Protein AF-A0AA38LKP9-F1 (afdb_monomer_lite)

InterPro domains:
  IPR000477 Reverse transcriptase domain [PF00078] (25-184)
  IPR000477 Reverse transcriptase domain [PS50878] (6-185)
  IPR013863 Vacuolar import/degradation Vid27, C-terminal [PF08553] (647-916)
  IPR015943 WD40/YVTN repeat-like-containing domain superfamily [G3DSA:2.130.10.10] (672-929)
  IPR040458 Vacuolar import/degradation Vid27 [PTHR31913] (367-968)
  IPR041577 Reverse transcriptase/retrotransposon-derived protein, RNase H-like domain [PF17919] (247-340)
  IPR043128 Reverse transcriptase/Diguanylate cyclase domain [G3DSA:3.30.70.270] (50-185)
  IPR043128 Reverse transcriptase/Diguanylate cyclase domain [G3DSA:3.30.70.270] (195-278)
  IPR043502 DNA/RNA polymerase superfamily [SSF56672] (2-341)
  IPR055559 CYPRO4-like, N-terminal DUF7135 [PF23581] (378-542)

pLDDT: mean 76.27, std 19.39, range [21.89, 96.0]

Foldseek 3Di:
DVVVCCVVVQKDADPFPAAFEWDWDQDPVRDIDIDTACVLVQLLDDADPADQDDPLVVQLLQALWQWKKKFFFDQQQSVAFDDPVCQSNQWYDDPVHIMTGRTGDPDHRCSQVVQVVVVCVLCVVPDSPQWDDRRRIIMGTDNDPVVQVVRVVVVVVSCVVSVTHTDPVPIDGTDQWDDDPQWIQHNQAIHGDVVLLVCLQPQDDDPDLVSLCVSCVSLVVVQFQAWQLQVLCVVSVQCNDDPNPDDDVSNVVSSNVSSVRSVVGDHAHRDDLVAAWEKEKDDPQFKIKIFIDGPPHTNTIDIDGQDDPRNVDDPVSRRVVNVVVSCVVVVVRPPPDHHHYDDDDDDDDDDDDDDDDDDDDDDDDDDDDDDDDDDDDDDDDDDDDDDDDDDDDDDPDDDPPPPPPPLFWWWKWFWDDQPDPPIDTDTPDRTKGKDKDFDPPDPPPDDDDPCPVVVVVCVVPPDDRAIWMDIGPPDIGTQECQQLWDDDLVQLKIWGDDVGIMMIHDPDSVSSVVVVVVSVQSHCCRQVVDGSDPVVVCVQFPQQRVCQVAVVPADLVLLVCLCVPDDDDDDPPDDDDDLKDFQDKDFDDAFWQDWAFDPPFWTWTFHQFFIWIFTDALQGTDDGDDGQGDDPPPQDDDDDDDDGRQTFNDWDAAQQRQKIKTFGGDDPPDLWGQWIFIQGPVVSDGQAIEGEDEPPHTDTFNDWAAQEPCRNRHNPDAKIWTHDQFKIAIWGCPPVLDDRDDDDHGYTYRDAMDGHPPDSGWAEKEHALQRKIWTFHQQQKIFTAANVHPHHGQEIGGGPSFGFNYKEAWNVRQWIWTFGFFKIKIAGQWDQDPSSDTDGSNVHYRGNRGRHIEIEGARNSVSVVLPPPWGKDQWYFAAEDPPPDTTFWTWIFTFFKIKIDGPSLSSNCPHPQHPDDGRHRYDHDIDMDGGPGTWSYKHFHYQVSHDPQASGGWIWTDGRGMIITIDRGPDD

Sequence (972 aa):
MVQEMLKAGIIRHSQSEYSSPVVMVRKKDETWRMCPNYRELNKCTIKDKFPIPVIDDLLDELHGAIYFTKLDLRSGYHQIRIKEEDVHKMTFRTHEGHYEFLVMPFGLKNASSTFQSLMNTVFRPFLRKIVLVFFDDILIYSKTWEEHLQHVNKVLEVLEKHTLYAKPSKCSFGVQEVEYLGHIVSHEGVKVDPLKIKAMVEWPRPKTLKNLRGFLRLTRSYRRFVWGYGRITTPLTALLKKYAFHWTNVATKPFEQLKEAMCNTPVLATPNFSTTFIVECDTLGSGLGAVLMPEGRPIAFESCQFKGKYLLKPIYDKEMMAILHAVKQWRRYLMGRHFKYPIQSSDMGAGHSRVDELESSSSEGEEETSSSVGSESSNHRSNSATSELGAKLNSLSLDNAQASNNAQLVKLYKHIGGNAPNAKWVVAEKMAGFRFFREGDNDEDGSDEEEEDNWRMEKMRGGFRSWVLKVGSTVKGRIDDRLQMRFCDEQLRADFVNQGVWAVKFFSPEVYRGFVARFQNCLFENTYLLEATEENKVKVFGKDFMGWANPEAADDSVWEDAEESLGEEEEEKKKRGRDLTEEFVEDITGGIQSLTIGGLDHSFLVNESGIEALKNSPQGLHGKGMAVKFRKGEFGGGGVGGSYFATPKKGMLMKAESNMILMSPAKQSMPHAAGVHQLDIETGKIVTEWKFEKDGTPITMRDVTNDNKGAQLDPSESTFLGLDDNRLCRWDMRDRVGAVQQINSPVLGWAEGHQFSRGTNFQCFATSGDGSIVVGSSDGKIRLYGKTSMRQAKTAFPGLGSPITHVDVTYDGKWILGTTDTYLILISTVFTDKDGKTKTGFSGRMGNRIAAPRLLKLTPVHAHLAGKKNKLHGGQFSWVTEGGRQERHLVASIGNFSIIWNFKQVKNSNHECYRTQEGLRSCYCYKIVPKDESIVDSRFMHDNYAISNSPEAPLVVATPMKVSSFSIGPGQ

Secondary structure (DSSP, 8-state):
-HHHHHHTTSEEE---S--EEEEEEE-TTS-EEEEE-TTTHHHHS------PPPHHHHHHTTTT--EEEEEEBTTGGGGSBPPHHHHGGGEEE-SS-EEEESB--TT-TTHHHHHHHHHHHHTTTTBTTTEEEETTEEEEEESSHHHHHHHHHHHHHHHHHTT--B-GGG-EEEESEEEETTEEEETTEEEE-HHHHHHHHS-----SHHHHHHHHHHHHHTGGGSTTHHHHTHHHHHTTSTT-----HHHHHHHHHHHHHHHSPPPBPP--TTSPEEEEEE--TTEEEEEEEETT--SEEEEEE--GGGGSS-HHHHHHHHHHHHHHHTHHHHTTS-EE----------------------------------------------------SS--SS-TTSSSTTTT-EEEEEEESTTSTT-EEEEEEEEE-EEEEETTS---S------TTHHHHHTTS---PPEEEEETTTEEEE-SGGG--EEEGGGTEEEEESSSEEEEEES-HHHHHHHHHHHHHHHHHHHHSS---HHHHHHHH-GGGHHHH-GGGS-THHHHGGGGG-----------S--EEEEEEEE-SS-EEEEE--SSSEEEEEETTEEEEEEEETTEEEEEEEEEPPPTTTT-SS----------S-EEEETTTTEEEEEPPPPTT-SSBSEEEEEETTT-SEEEEEEEEETTEE--BSEEEESSTTGGG-SS--EEEEEETTEEEEEETTSTT--S-SSSPPEEP--S-EEPPTT--EEEEEE-TT--EEEEETTS-EEEE-TT-SSS-SEEEPP-SS---EEEE-TTSSEEEEE-SS-EEEEE-EEE-TTS-EEETTTS---S--PPPEEE---HHHHHHH-TT---EEEEEPP--TTTPPP-EEEEEETTEEEEEEHHHHH-TTSGGGTT--SS-EE---EEEE-SSPPSEEEEPPGGG--SSSSSPPEEEE-SSEEEEEEEPPP-

Structure (mmCIF, N/CA/C/O backbone):
data_AF-A0AA38LKP9-F1
#
_entry.id   AF-A0AA38LKP9-F1
#
loop_
_atom_site.group_PDB
_atom_site.id
_atom_site.type_symbol
_atom_site.label_atom_id
_atom_site.label_alt_id
_atom_site.label_comp_id
_atom_site.label_asym_id
_atom_site.label_entity_id
_atom_site.label_seq_id
_atom_site.pdbx_PDB_ins_code
_atom_site.Cartn_x
_atom_site.Cartn_y
_atom_site.Cartn_z
_atom_site.occupancy
_atom_site.B_iso_or_equiv
_atom_site.auth_seq_id
_atom_site.auth_comp_id
_atom_site.auth_asym_id
_atom_site.auth_atom_id
_atom_site.pdbx_PDB_model_num
ATOM 1 N N . MET A 1 1 ? -37.281 23.558 0.341 1.00 82.19 1 MET A N 1
ATOM 2 C CA . MET A 1 1 ? -36.160 22.807 -0.271 1.00 82.19 1 MET A CA 1
ATOM 3 C C . MET A 1 1 ? -36.575 21.456 -0.842 1.00 82.19 1 MET A C 1
ATOM 5 O O . MET A 1 1 ? -36.581 21.349 -2.058 1.00 82.19 1 MET A O 1
ATOM 9 N N . VAL A 1 2 ? -36.966 20.446 -0.047 1.00 87.62 2 VAL A N 1
ATOM 10 C CA . VAL A 1 2 ? -37.391 19.125 -0.588 1.00 87.62 2 VAL A CA 1
ATOM 11 C C . VAL A 1 2 ? -38.527 19.279 -1.609 1.00 87.62 2 VAL A C 1
ATOM 13 O O . VAL A 1 2 ? -38.378 18.892 -2.764 1.00 87.62 2 VAL A O 1
ATOM 16 N N . GLN A 1 3 ? -39.600 19.980 -1.231 1.00 89.25 3 GLN A N 1
ATOM 17 C CA . GLN A 1 3 ? -40.720 20.308 -2.125 1.00 89.25 3 GLN A CA 1
ATOM 18 C C . GLN A 1 3 ? -40.319 21.103 -3.383 1.00 89.25 3 GLN A C 1
ATOM 20 O O . GLN A 1 3 ? -40.991 21.008 -4.404 1.00 89.25 3 GLN A O 1
ATOM 25 N N . GLU A 1 4 ? -39.236 21.883 -3.336 1.00 89.38 4 GLU A N 1
ATOM 26 C CA . GLU A 1 4 ? -38.745 22.655 -4.489 1.00 89.38 4 GLU A CA 1
ATOM 27 C C . GLU A 1 4 ? -37.975 21.745 -5.454 1.00 89.38 4 GLU A C 1
ATOM 29 O O . GLU A 1 4 ? -38.164 21.834 -6.662 1.00 89.38 4 GLU A O 1
ATOM 34 N N . MET A 1 5 ? -37.163 20.820 -4.929 1.00 89.88 5 MET A N 1
ATOM 35 C CA . MET A 1 5 ? -36.456 19.812 -5.726 1.00 89.88 5 MET A CA 1
ATOM 36 C C . MET A 1 5 ? -37.416 18.793 -6.358 1.00 89.88 5 MET A C 1
ATOM 38 O O . MET A 1 5 ? -37.182 18.388 -7.495 1.00 89.88 5 MET A O 1
ATOM 42 N N . LEU A 1 6 ? -38.504 18.427 -5.664 1.00 91.50 6 LEU A N 1
ATOM 43 C CA . LEU A 1 6 ? -39.600 17.617 -6.215 1.00 91.50 6 LEU A CA 1
ATOM 44 C C . LEU A 1 6 ? -40.301 18.349 -7.370 1.00 91.50 6 LEU A C 1
ATOM 46 O O . LEU A 1 6 ? -40.377 17.822 -8.476 1.00 91.50 6 LEU A O 1
ATOM 50 N N . LYS A 1 7 ? -40.750 19.596 -7.148 1.00 92.81 7 LYS A N 1
ATOM 51 C CA . LYS A 1 7 ? -41.394 20.428 -8.187 1.00 92.81 7 LYS A CA 1
ATOM 52 C C . LYS A 1 7 ? -40.486 20.697 -9.393 1.00 92.81 7 LYS A C 1
ATOM 54 O O . LYS A 1 7 ? -40.988 20.871 -10.496 1.00 92.81 7 LYS A O 1
ATOM 59 N N . ALA A 1 8 ? -39.168 20.723 -9.191 1.00 88.44 8 ALA A N 1
ATOM 60 C CA . ALA A 1 8 ? -38.172 20.901 -10.246 1.00 88.44 8 ALA A CA 1
ATOM 61 C C . ALA A 1 8 ? -37.717 19.589 -10.925 1.00 88.44 8 ALA A C 1
ATOM 63 O O . ALA A 1 8 ? -36.838 19.643 -11.781 1.00 88.44 8 ALA A O 1
ATOM 64 N N . GLY A 1 9 ? -38.243 18.419 -10.536 1.00 90.19 9 GLY A N 1
ATOM 65 C CA . GLY A 1 9 ? -37.841 17.124 -11.107 1.00 90.19 9 GLY A CA 1
ATOM 66 C C . GLY A 1 9 ? -36.388 16.712 -10.818 1.00 90.19 9 GLY A C 1
ATOM 67 O O . GLY A 1 9 ? -35.839 15.861 -11.510 1.00 90.19 9 GLY A O 1
ATOM 68 N N . ILE A 1 10 ? -35.749 17.313 -9.809 1.00 91.88 10 ILE A N 1
ATOM 69 C CA . ILE A 1 10 ? -34.365 17.011 -9.391 1.00 91.88 10 ILE A CA 1
ATOM 70 C C . ILE A 1 10 ? -34.327 15.712 -8.572 1.00 91.88 10 ILE A C 1
ATOM 72 O O . ILE A 1 10 ? -33.364 14.944 -8.650 1.00 91.88 10 ILE A O 1
ATOM 76 N N . ILE A 1 11 ? -35.383 15.474 -7.788 1.00 93.75 11 ILE A N 1
ATOM 77 C CA . ILE A 1 11 ? -35.577 14.281 -6.959 1.00 93.75 11 ILE A CA 1
ATOM 78 C C . ILE A 1 11 ? -36.986 13.716 -7.163 1.00 93.75 11 ILE A C 1
ATOM 80 O O . ILE A 1 11 ? -37.907 14.466 -7.492 1.00 93.75 11 ILE A O 1
ATOM 84 N N . ARG A 1 12 ? -37.174 12.423 -6.886 1.00 94.44 12 ARG A N 1
ATOM 85 C CA . ARG A 1 12 ? -38.496 11.792 -6.703 1.00 94.44 12 ARG A CA 1
ATOM 86 C C . ARG A 1 12 ? -38.581 11.087 -5.345 1.00 94.44 12 ARG A C 1
ATOM 88 O O . ARG A 1 12 ? -37.559 10.893 -4.688 1.00 94.44 12 ARG A O 1
ATOM 95 N N . HIS A 1 13 ? -39.788 10.733 -4.902 1.00 94.06 13 HIS A N 1
ATOM 96 C CA . HIS A 1 13 ? -39.959 9.833 -3.753 1.00 94.06 13 HIS A CA 1
ATOM 97 C C . HIS A 1 13 ? -39.338 8.464 -4.066 1.00 94.06 13 HIS A C 1
ATOM 99 O O . HIS A 1 13 ? -39.421 8.008 -5.205 1.00 94.06 13 HIS A O 1
ATOM 105 N N . SER A 1 14 ? -38.740 7.816 -3.065 1.00 91.69 14 SER A N 1
ATOM 106 C CA . SER A 1 14 ? -38.074 6.519 -3.224 1.00 91.69 14 SER A CA 1
ATOM 107 C C . SER A 1 14 ? -38.613 5.464 -2.258 1.00 91.69 14 SER A C 1
ATOM 109 O O . SER A 1 14 ? -39.037 5.777 -1.145 1.00 91.69 14 SER A O 1
ATOM 111 N N . GLN A 1 15 ? -38.543 4.204 -2.689 1.00 88.44 15 GLN A N 1
ATOM 112 C CA . GLN A 1 15 ? -38.729 3.002 -1.868 1.00 88.44 15 GLN A CA 1
ATOM 113 C C . GLN A 1 15 ? -37.466 2.112 -1.876 1.00 88.44 15 GLN A C 1
ATOM 115 O O . GLN A 1 15 ? -37.534 0.935 -1.537 1.00 88.44 15 GLN A O 1
ATOM 120 N N . SER A 1 16 ? -36.317 2.661 -2.291 1.00 87.81 16 SER A N 1
ATOM 121 C CA . SER A 1 16 ? -35.043 1.942 -2.394 1.00 87.81 16 SER A CA 1
ATOM 122 C C . SER A 1 16 ? -34.527 1.447 -1.039 1.00 87.81 16 SER A C 1
ATOM 124 O O . SER A 1 16 ? -34.677 2.111 -0.014 1.00 87.81 16 SER A O 1
ATOM 126 N N . GLU A 1 17 ? -33.829 0.309 -1.056 1.00 87.81 17 GLU A N 1
ATOM 127 C CA . GLU A 1 17 ? -33.105 -0.240 0.100 1.00 87.81 17 GLU A CA 1
ATOM 128 C C . GLU A 1 17 ? -31.885 0.619 0.499 1.00 87.81 17 GLU A C 1
ATOM 130 O O . GLU A 1 17 ? -31.388 0.537 1.625 1.00 87.81 17 GLU A O 1
ATOM 135 N N . TYR A 1 18 ? -31.398 1.477 -0.405 1.00 88.88 18 TYR A N 1
ATOM 136 C CA . TYR A 1 18 ? -30.315 2.420 -0.126 1.00 88.88 18 TYR A CA 1
ATOM 137 C C . TYR A 1 18 ? -30.827 3.638 0.657 1.00 88.88 18 TYR A C 1
ATOM 139 O O . TYR A 1 18 ? -31.862 4.212 0.341 1.00 88.88 18 TYR A O 1
ATOM 147 N N . SER A 1 19 ? -30.067 4.109 1.652 1.00 90.06 19 SER A N 1
ATOM 148 C CA . SER A 1 19 ? -30.415 5.320 2.415 1.00 90.06 19 SER A CA 1
ATOM 149 C C . SER A 1 19 ? -29.162 6.074 2.881 1.00 90.06 19 SER A C 1
ATOM 151 O O . SER A 1 19 ? -28.553 5.728 3.899 1.00 90.06 19 SER A O 1
ATOM 153 N N . SER A 1 20 ? -28.816 7.169 2.201 1.00 93.31 20 SER A N 1
ATOM 154 C CA . SER A 1 20 ? -27.787 8.114 2.663 1.00 93.31 20 SER A CA 1
ATOM 155 C C . SER A 1 20 ? -28.378 9.193 3.593 1.00 93.31 20 SER A C 1
ATOM 157 O O . SER A 1 20 ? -29.392 9.805 3.255 1.00 93.31 20 SER A O 1
ATOM 159 N N . PRO A 1 21 ? -27.781 9.494 4.762 1.00 92.56 21 PRO A N 1
ATOM 160 C CA . PRO A 1 21 ? -28.258 10.583 5.615 1.00 92.56 21 PRO A CA 1
ATOM 161 C C . PRO A 1 21 ? -27.855 11.952 5.044 1.00 92.56 21 PRO A C 1
ATOM 163 O O . PRO A 1 21 ? -26.768 12.102 4.484 1.00 92.56 21 PRO A O 1
ATOM 166 N N . VAL A 1 22 ? -28.705 12.967 5.212 1.00 91.31 22 VAL A N 1
ATOM 167 C CA . VAL A 1 22 ? -28.440 14.342 4.752 1.00 91.31 22 VAL A CA 1
ATOM 168 C C . VAL A 1 22 ? -27.843 15.210 5.857 1.00 91.31 22 VAL A C 1
ATOM 170 O O . VAL A 1 22 ? -28.280 15.165 7.003 1.00 91.31 22 VAL A O 1
ATOM 173 N N . VAL A 1 23 ? -26.884 16.060 5.483 1.00 89.62 23 VAL A N 1
ATOM 174 C CA . VAL A 1 23 ? -26.397 17.182 6.293 1.00 89.62 23 VAL A CA 1
ATOM 175 C C . VAL A 1 23 ? -26.825 18.498 5.639 1.00 89.62 23 VAL A C 1
ATOM 177 O O . VAL A 1 23 ? -26.699 18.669 4.426 1.00 89.62 23 VAL A O 1
ATOM 180 N N . MET A 1 24 ? -27.311 19.442 6.444 1.00 87.06 24 MET A N 1
ATOM 181 C CA . MET A 1 24 ? -27.653 20.796 6.003 1.00 87.06 24 MET A CA 1
ATOM 182 C C . MET A 1 24 ? -26.474 21.743 6.234 1.00 87.06 24 MET A C 1
ATOM 184 O O . MET A 1 24 ? -25.939 21.809 7.338 1.00 87.06 24 MET A O 1
ATOM 188 N N . VAL A 1 25 ? -26.069 22.487 5.202 1.00 85.88 25 VAL A N 1
ATOM 189 C CA . VAL A 1 25 ? -24.924 23.413 5.262 1.00 85.88 25 VAL A CA 1
ATOM 190 C C . VAL A 1 25 ? -25.370 24.820 4.867 1.00 85.88 25 VAL A C 1
ATOM 192 O O . VAL A 1 25 ? -25.895 25.011 3.771 1.00 85.88 25 VAL A O 1
ATOM 195 N N . ARG A 1 26 ? -25.152 25.812 5.738 1.00 84.81 26 ARG A N 1
ATOM 196 C CA . ARG A 1 26 ? -25.395 27.232 5.430 1.00 84.81 26 ARG A CA 1
ATOM 197 C C . ARG A 1 26 ? -24.256 27.771 4.556 1.00 84.81 26 ARG A C 1
ATOM 199 O O . ARG A 1 26 ? -23.083 27.527 4.843 1.00 84.81 26 ARG A O 1
ATOM 206 N N . LYS A 1 27 ? -24.594 28.463 3.471 1.00 78.88 27 LYS A N 1
ATOM 207 C CA . LYS A 1 27 ? -23.652 29.099 2.536 1.00 78.88 27 LYS A CA 1
ATOM 208 C C . LYS A 1 27 ? -23.300 30.531 2.980 1.00 78.88 27 LYS A C 1
ATOM 210 O O . LYS A 1 27 ? -23.889 31.068 3.912 1.00 78.88 27 LYS A O 1
ATOM 215 N N . LYS A 1 28 ? -22.341 31.157 2.278 1.00 72.69 28 LYS A N 1
ATOM 216 C CA . LYS A 1 28 ? -21.984 32.584 2.439 1.00 72.69 28 LYS A CA 1
ATOM 217 C C . LYS A 1 28 ? -23.111 33.544 2.036 1.00 72.69 28 LYS A C 1
ATOM 219 O O . LYS A 1 28 ? -23.188 34.629 2.587 1.00 72.69 28 LYS A O 1
ATOM 224 N N . ASP A 1 29 ? -23.973 33.137 1.104 1.00 76.38 29 ASP A N 1
ATOM 225 C CA . ASP A 1 29 ? -25.193 33.857 0.695 1.00 76.38 29 ASP A CA 1
ATOM 226 C C . ASP A 1 29 ? -26.352 33.655 1.702 1.00 76.38 29 ASP A C 1
ATOM 228 O O . ASP A 1 29 ? -27.517 33.791 1.349 1.00 76.38 29 ASP A O 1
ATOM 232 N N . GLU A 1 30 ? -26.023 33.235 2.929 1.00 77.38 30 GLU A N 1
ATOM 233 C CA . GLU A 1 30 ? -26.884 32.736 4.012 1.00 77.38 30 GLU A CA 1
ATOM 234 C C . GLU A 1 30 ? -27.841 31.578 3.687 1.00 77.38 30 GLU A C 1
ATOM 236 O O . GLU A 1 30 ? -28.368 30.955 4.613 1.00 77.38 30 GLU A O 1
ATOM 241 N N . THR A 1 31 ? -28.045 31.235 2.415 1.00 83.75 31 THR A N 1
ATOM 242 C CA . THR A 1 31 ? -28.979 30.183 2.011 1.00 83.75 31 THR A CA 1
ATOM 243 C C . THR A 1 31 ? -28.478 28.789 2.393 1.00 83.75 31 THR A C 1
ATOM 245 O O . THR A 1 31 ? -27.282 28.529 2.565 1.00 83.75 31 THR A O 1
ATOM 248 N N . TRP A 1 32 ? -29.404 27.844 2.493 1.00 83.19 32 TRP A N 1
ATOM 249 C CA . TRP A 1 32 ? -29.089 26.459 2.818 1.00 83.19 32 TRP A CA 1
ATOM 250 C C . TRP A 1 32 ? -28.718 25.634 1.577 1.00 83.19 32 TRP A C 1
ATOM 252 O O . TRP A 1 32 ? -29.233 25.845 0.479 1.00 83.19 32 TRP A O 1
ATOM 262 N N . ARG A 1 33 ? -27.827 24.657 1.760 1.00 85.81 33 ARG A N 1
ATOM 263 C CA . ARG A 1 33 ? -27.501 23.604 0.791 1.00 85.81 33 ARG A CA 1
ATOM 264 C C . ARG A 1 33 ? -27.744 22.234 1.425 1.00 85.81 33 ARG A C 1
ATOM 266 O O . ARG A 1 33 ? -27.303 21.980 2.546 1.00 85.81 33 ARG A O 1
ATOM 273 N N . MET A 1 34 ? -28.396 21.354 0.667 1.00 86.75 34 MET A N 1
ATOM 274 C CA . MET A 1 34 ? -28.482 19.925 0.962 1.00 86.75 34 MET A CA 1
ATOM 275 C C . MET A 1 34 ? -27.158 19.242 0.606 1.00 86.75 34 MET A C 1
ATOM 277 O O . MET A 1 34 ? -26.690 19.380 -0.523 1.00 86.75 34 MET A O 1
ATOM 281 N N . CYS A 1 35 ? -26.574 18.500 1.543 1.00 88.50 35 CYS A N 1
ATOM 282 C CA . CYS A 1 35 ? -25.378 17.690 1.319 1.00 88.50 35 CYS A CA 1
ATOM 283 C C . CYS A 1 35 ? -25.650 16.245 1.779 1.00 88.50 35 CYS A C 1
ATOM 285 O O . CYS A 1 35 ? -25.471 15.944 2.964 1.00 88.50 35 CYS A O 1
ATOM 287 N N . PRO A 1 36 ? -26.100 15.340 0.891 1.00 89.75 36 PRO A N 1
ATOM 288 C CA . PRO A 1 36 ? -26.221 13.923 1.219 1.00 89.75 36 PRO A CA 1
ATOM 289 C C . PRO A 1 36 ? -24.842 13.302 1.488 1.00 89.75 36 PRO A C 1
ATOM 291 O O . PRO A 1 36 ? -23.858 13.582 0.803 1.00 89.75 36 PRO A O 1
ATOM 294 N N . ASN A 1 37 ? -24.747 12.458 2.513 1.00 91.19 37 ASN A N 1
ATOM 295 C CA . ASN A 1 37 ? -23.485 11.889 2.980 1.00 91.19 37 ASN A CA 1
ATOM 296 C C . ASN A 1 37 ? -23.153 10.562 2.273 1.00 91.19 37 ASN A C 1
ATOM 298 O O . ASN A 1 37 ? -23.124 9.504 2.902 1.00 91.19 37 ASN A O 1
ATOM 302 N N . TYR A 1 38 ? -22.851 10.617 0.974 1.00 92.88 38 TYR A N 1
ATOM 303 C CA . TYR A 1 38 ? -22.511 9.448 0.143 1.00 92.88 38 TYR A CA 1
ATOM 304 C C . TYR A 1 38 ? -21.160 8.769 0.474 1.00 92.88 38 TYR A C 1
ATOM 306 O O . TYR A 1 38 ? -20.639 8.007 -0.332 1.00 92.88 38 TYR A O 1
ATOM 314 N N . ARG A 1 39 ? -20.564 8.988 1.658 1.00 90.50 39 ARG A N 1
ATOM 315 C CA . ARG A 1 39 ? -19.261 8.398 2.045 1.00 90.50 39 ARG A CA 1
ATOM 316 C C . ARG A 1 39 ? -19.216 6.875 1.972 1.00 90.50 39 ARG A C 1
ATOM 318 O O . ARG A 1 39 ? -18.149 6.331 1.714 1.00 90.50 39 ARG A O 1
ATOM 325 N N . GLU A 1 40 ? -20.335 6.209 2.235 1.00 89.69 40 GLU A N 1
ATOM 326 C CA . GLU A 1 40 ? -20.420 4.749 2.177 1.00 89.69 40 GLU A CA 1
ATOM 327 C C . GLU A 1 40 ? -20.610 4.278 0.729 1.00 89.69 40 GLU A C 1
ATOM 329 O O . GLU A 1 40 ? -19.803 3.487 0.256 1.00 89.69 40 GLU A O 1
ATOM 334 N N . LEU A 1 41 ? -21.545 4.881 -0.020 1.00 90.94 41 LEU A N 1
ATOM 335 C CA . LEU A 1 41 ? -21.724 4.665 -1.467 1.00 90.94 41 LEU A CA 1
ATOM 336 C C . LEU A 1 41 ? -20.413 4.862 -2.261 1.00 90.94 41 LEU A C 1
ATOM 338 O O . LEU A 1 41 ? -20.091 4.103 -3.173 1.00 90.94 41 LEU A O 1
ATOM 342 N N . ASN A 1 42 ? -19.607 5.850 -1.874 1.00 93.06 42 ASN A N 1
ATOM 343 C CA . ASN A 1 42 ? -18.304 6.139 -2.473 1.00 93.06 42 ASN A CA 1
ATOM 344 C C . ASN A 1 42 ? -17.240 5.051 -2.220 1.00 93.06 42 ASN A C 1
ATOM 346 O O . ASN A 1 42 ? -16.249 5.011 -2.947 1.00 93.06 42 ASN A O 1
ATOM 350 N N . LYS A 1 43 ? -17.399 4.175 -1.218 1.00 90.06 43 LYS A N 1
ATOM 351 C CA . LYS A 1 43 ? -16.489 3.030 -1.019 1.00 90.06 43 LYS A CA 1
ATOM 352 C C . LYS A 1 43 ? -16.777 1.938 -2.044 1.00 90.06 43 LYS A C 1
ATOM 354 O O . LYS A 1 43 ? -15.845 1.468 -2.682 1.00 90.06 43 LYS A O 1
ATOM 359 N N . CYS A 1 44 ? -18.053 1.621 -2.267 1.00 88.50 44 CYS A N 1
ATOM 360 C CA . CYS A 1 44 ? -18.487 0.663 -3.287 1.00 88.50 44 CYS A CA 1
ATOM 361 C C . CYS A 1 44 ? -18.398 1.193 -4.731 1.00 88.50 44 CYS A C 1
ATOM 363 O O . CYS A 1 44 ? -18.360 0.398 -5.665 1.00 88.50 44 CYS A O 1
ATOM 365 N N . THR A 1 45 ? -18.348 2.511 -4.942 1.00 88.31 45 THR A N 1
ATOM 366 C CA . THR A 1 45 ? -18.176 3.101 -6.282 1.00 88.31 45 THR A CA 1
ATOM 367 C C . THR A 1 45 ? -16.742 2.887 -6.785 1.00 88.31 45 THR A C 1
ATOM 369 O O . THR A 1 45 ? -15.804 3.453 -6.217 1.00 88.31 45 THR A O 1
ATOM 372 N N . ILE A 1 46 ? -16.564 2.122 -7.868 1.00 91.69 46 ILE A N 1
ATOM 373 C CA . ILE A 1 46 ? -15.283 1.962 -8.590 1.00 91.69 46 ILE A CA 1
ATOM 374 C C . ILE A 1 46 ? -14.737 3.349 -8.962 1.00 91.69 46 ILE A C 1
ATOM 376 O O . ILE A 1 46 ? -15.495 4.213 -9.401 1.00 91.69 46 ILE A O 1
ATOM 380 N N . LYS A 1 47 ? -13.441 3.601 -8.744 1.00 88.38 47 LYS A N 1
ATOM 381 C CA . LYS A 1 47 ? -12.839 4.929 -8.943 1.00 88.38 47 LYS A CA 1
ATOM 382 C C . LYS A 1 47 ? -12.608 5.211 -10.429 1.00 88.38 47 LYS A C 1
ATOM 384 O O . LYS A 1 47 ? -11.853 4.499 -11.079 1.00 88.38 47 LYS A O 1
ATOM 389 N N . ASP A 1 48 ? -13.190 6.292 -10.934 1.00 86.94 48 ASP A N 1
ATOM 390 C CA . ASP A 1 48 ? -12.890 6.789 -12.278 1.00 86.94 48 ASP A CA 1
ATOM 391 C C . ASP A 1 48 ? -11.521 7.502 -12.288 1.00 86.94 48 ASP A C 1
ATOM 393 O O . ASP A 1 48 ? -11.399 8.638 -11.814 1.00 86.94 48 ASP A O 1
ATOM 397 N N . LYS A 1 49 ? -10.492 6.816 -12.814 1.00 83.19 49 LYS A N 1
ATOM 398 C CA . LYS A 1 49 ? -9.104 7.298 -12.985 1.00 83.19 49 LYS A CA 1
ATOM 399 C C . LYS A 1 49 ? -8.951 8.304 -14.156 1.00 83.19 49 LYS A C 1
ATOM 401 O O . LYS A 1 49 ? -7.878 8.393 -14.750 1.00 83.19 49 LYS A O 1
ATOM 406 N N . PHE A 1 50 ? -9.999 9.055 -14.513 1.00 85.44 50 PHE A N 1
ATOM 407 C CA . PHE A 1 50 ? -9.963 10.058 -15.586 1.00 85.44 50 PHE A CA 1
ATOM 408 C C . PHE A 1 50 ? -8.817 11.083 -15.410 1.00 85.44 50 PHE A C 1
ATOM 410 O O . PHE A 1 50 ? -8.641 11.612 -14.307 1.00 85.44 50 PHE A O 1
ATOM 417 N N . PRO A 1 51 ? -8.066 11.431 -16.476 1.00 83.44 51 PRO A N 1
ATOM 418 C CA . PRO A 1 51 ? -6.986 12.413 -16.402 1.00 83.44 51 PRO A CA 1
ATOM 419 C C . PRO A 1 51 ? -7.535 13.839 -16.226 1.00 83.44 51 PRO A C 1
ATOM 421 O O . PRO A 1 51 ? -7.935 14.508 -17.181 1.00 83.44 51 PRO A O 1
ATOM 424 N N . ILE A 1 52 ? -7.541 14.314 -14.981 1.00 86.94 52 ILE A N 1
ATOM 425 C CA . ILE A 1 52 ? -7.859 15.704 -14.631 1.00 86.94 52 ILE A CA 1
ATOM 426 C C . ILE A 1 52 ? -6.626 16.574 -14.950 1.00 86.94 52 ILE A C 1
ATOM 428 O O . ILE A 1 52 ? -5.535 16.252 -14.474 1.00 86.94 52 ILE A O 1
ATOM 432 N N . PRO A 1 53 ? -6.756 17.662 -15.736 1.00 83.44 53 PRO A N 1
ATOM 433 C CA . PRO A 1 53 ? -5.621 18.508 -16.106 1.00 83.44 53 PRO A CA 1
ATOM 434 C C . PRO A 1 53 ? -5.025 19.237 -14.893 1.00 83.44 53 PRO A C 1
ATOM 436 O O . PRO A 1 53 ? -5.744 19.641 -13.976 1.00 83.44 53 PRO A O 1
ATOM 439 N N . VAL A 1 54 ? -3.707 19.455 -14.901 1.00 84.06 54 VAL A N 1
ATOM 440 C CA . VAL A 1 54 ? -3.044 20.278 -13.881 1.00 84.06 54 VAL A CA 1
ATOM 441 C C . VAL A 1 54 ? -3.397 21.744 -14.134 1.00 84.06 54 VAL A C 1
ATOM 443 O O . VAL A 1 54 ? -3.271 22.232 -15.255 1.00 84.06 54 VAL A O 1
ATOM 446 N N . ILE A 1 55 ? -3.810 22.459 -13.082 1.00 85.38 55 ILE A N 1
ATOM 447 C CA . ILE A 1 55 ? -4.180 23.890 -13.132 1.00 85.38 55 ILE A CA 1
ATOM 448 C C . ILE A 1 55 ? -3.085 24.724 -13.816 1.00 85.38 55 ILE A C 1
ATOM 450 O O . ILE A 1 55 ? -3.373 25.632 -14.586 1.00 85.38 55 ILE A O 1
ATOM 454 N N . ASP A 1 56 ? -1.827 24.386 -13.555 1.00 81.75 56 ASP A N 1
ATOM 455 C CA . ASP A 1 56 ? -0.651 25.053 -14.101 1.00 81.75 56 ASP A CA 1
ATOM 456 C C . ASP A 1 56 ? -0.554 24.923 -15.626 1.00 81.75 56 ASP A C 1
ATOM 458 O O . ASP A 1 56 ? -0.330 25.926 -16.290 1.00 81.75 56 ASP A O 1
ATOM 462 N N . ASP A 1 57 ? -0.781 23.724 -16.177 1.00 83.81 57 ASP A N 1
ATOM 463 C CA . ASP A 1 57 ? -0.726 23.490 -17.628 1.00 83.81 57 ASP A CA 1
ATOM 464 C C . ASP A 1 57 ? -1.855 24.246 -18.352 1.00 83.81 57 ASP A C 1
ATOM 466 O O . ASP A 1 57 ? -1.703 24.636 -19.505 1.00 83.81 57 ASP A O 1
ATOM 470 N N . LEU A 1 58 ? -2.987 24.470 -17.670 1.00 88.06 58 LEU A N 1
ATOM 471 C CA . LEU A 1 58 ? -4.085 25.299 -18.171 1.00 88.06 58 LEU A CA 1
ATOM 472 C C . LEU A 1 58 ? -3.714 26.792 -18.153 1.00 88.06 58 LEU A C 1
ATOM 474 O O . LEU A 1 58 ? -3.983 27.502 -19.115 1.00 88.06 58 LEU A O 1
ATOM 478 N N . LEU A 1 59 ? -3.090 27.282 -17.079 1.00 87.62 59 LEU A N 1
ATOM 479 C CA . LEU A 1 59 ? -2.654 28.682 -16.987 1.00 87.62 59 LEU A CA 1
ATOM 480 C C . LEU A 1 59 ? -1.513 29.003 -17.969 1.00 87.62 59 LEU A C 1
ATOM 482 O O . LEU A 1 59 ? -1.483 30.101 -18.523 1.00 87.62 59 LEU A O 1
ATOM 486 N N . ASP A 1 60 ? -0.619 28.042 -18.218 1.00 84.88 60 ASP A N 1
ATOM 487 C CA . ASP A 1 60 ? 0.475 28.153 -19.189 1.00 84.88 60 ASP A CA 1
ATOM 488 C C . ASP A 1 60 ? -0.044 28.400 -20.631 1.00 84.88 60 ASP A C 1
ATOM 490 O O . ASP A 1 60 ? 0.601 29.102 -21.411 1.00 84.88 60 ASP A O 1
ATOM 494 N N . GLU A 1 61 ? -1.231 27.888 -20.988 1.00 86.00 61 GLU A N 1
ATOM 495 C CA . GLU A 1 61 ? -1.839 28.022 -22.329 1.00 86.00 61 GLU A CA 1
ATOM 496 C C . GLU A 1 61 ? -2.491 29.382 -22.618 1.00 86.00 61 GLU A C 1
ATOM 498 O O . GLU A 1 61 ? -2.857 29.663 -23.760 1.00 86.00 61 GLU A O 1
ATOM 503 N N . LEU A 1 62 ? -2.600 30.259 -21.616 1.00 89.06 62 LEU A N 1
ATOM 504 C CA . LEU A 1 62 ? -3.201 31.592 -21.754 1.00 89.06 62 LEU A CA 1
ATOM 505 C C . LEU A 1 62 ? -2.215 32.638 -22.314 1.00 89.06 62 LEU A C 1
ATOM 507 O O . LEU A 1 62 ? -2.488 33.840 -22.298 1.00 89.06 62 LEU A O 1
ATOM 511 N N . HIS A 1 63 ? -1.062 32.198 -22.828 1.00 86.75 63 HIS A N 1
ATOM 512 C CA . HIS A 1 63 ? -0.034 33.075 -23.377 1.00 86.75 63 HIS A CA 1
ATOM 513 C C . HIS A 1 63 ? -0.518 33.890 -24.591 1.00 86.75 63 HIS A C 1
ATOM 515 O O . HIS A 1 63 ? -0.974 33.355 -25.605 1.00 86.75 63 HIS A O 1
ATOM 521 N N . GLY A 1 64 ? -0.378 35.215 -24.496 1.00 85.06 64 GLY A N 1
ATOM 522 C CA . GLY A 1 64 ? -0.791 36.162 -25.534 1.00 85.06 64 GLY A CA 1
ATOM 523 C C . GLY A 1 64 ? -2.305 36.385 -25.642 1.00 85.06 64 GLY A C 1
ATOM 524 O O . GLY A 1 64 ? -2.740 37.003 -26.611 1.00 85.06 64 GLY A O 1
ATOM 525 N N . ALA A 1 65 ? -3.106 35.889 -24.692 1.00 91.19 65 ALA A N 1
ATOM 526 C CA . ALA A 1 65 ? -4.519 36.238 -24.580 1.00 91.19 65 ALA A CA 1
ATOM 527 C C . ALA A 1 65 ? -4.698 37.618 -23.923 1.00 91.19 65 ALA A C 1
ATOM 529 O O . ALA A 1 65 ? -3.976 37.969 -22.990 1.00 91.19 65 ALA A O 1
ATOM 530 N N . ILE A 1 66 ? -5.677 38.386 -24.406 1.00 93.19 66 ILE A N 1
ATOM 531 C CA . ILE A 1 66 ? -6.002 39.734 -23.906 1.00 93.19 66 ILE A CA 1
ATOM 532 C C . ILE A 1 66 ? -7.441 39.793 -23.387 1.00 93.19 66 ILE A C 1
ATOM 534 O O . ILE A 1 66 ? -7.699 40.468 -22.394 1.00 93.19 66 ILE A O 1
ATOM 538 N N . TYR A 1 67 ? -8.366 39.071 -24.026 1.00 95.25 67 TYR A N 1
ATOM 539 C CA . TYR A 1 67 ? -9.785 39.063 -23.671 1.00 95.25 67 TYR A CA 1
ATOM 540 C C . TYR A 1 67 ? -10.218 37.701 -23.135 1.00 95.25 67 TYR A C 1
ATOM 542 O O . TYR A 1 67 ? -9.927 36.658 -23.731 1.00 95.25 67 TYR A O 1
ATOM 550 N N . PHE A 1 68 ? -10.949 37.731 -22.022 1.00 95.62 68 PHE A N 1
ATOM 551 C CA . PHE A 1 68 ? -11.379 36.565 -21.267 1.00 95.62 68 PHE A CA 1
ATOM 552 C C . PHE A 1 68 ? -12.887 36.604 -20.993 1.00 95.62 68 PHE A C 1
ATOM 554 O O . PHE A 1 68 ? -13.449 37.630 -20.606 1.00 95.62 68 PHE A O 1
ATOM 561 N N . THR A 1 69 ? -13.542 35.451 -21.129 1.00 96.00 69 THR A N 1
ATOM 562 C CA . THR A 1 69 ? -14.929 35.238 -20.701 1.00 96.00 69 THR A CA 1
ATOM 563 C C . THR A 1 69 ? -14.992 33.989 -19.836 1.00 96.00 69 THR A C 1
ATOM 565 O O . THR A 1 69 ? -14.626 32.904 -20.282 1.00 96.00 69 THR A O 1
ATOM 568 N N . LYS A 1 70 ? -15.470 34.130 -18.599 1.00 94.75 70 LYS A N 1
ATOM 569 C CA . LYS A 1 70 ? -15.666 33.034 -17.649 1.00 94.75 70 LYS A CA 1
ATOM 570 C C . LYS A 1 70 ? -17.148 32.697 -17.524 1.00 94.75 70 LYS A C 1
ATOM 572 O O . LYS A 1 70 ? -17.956 33.577 -17.224 1.00 94.75 70 LYS A O 1
ATOM 577 N N . LEU A 1 71 ? -17.487 31.419 -17.679 1.00 93.44 71 LEU A N 1
ATOM 578 C CA . LEU A 1 71 ? -18.835 30.887 -17.490 1.00 93.44 71 LEU A CA 1
ATOM 579 C C . LEU A 1 71 ? -18.841 29.884 -16.326 1.00 93.44 71 LEU A C 1
ATOM 581 O O . LEU A 1 71 ? -18.057 28.939 -16.315 1.00 93.44 71 LEU A O 1
ATOM 585 N N . ASP A 1 72 ? -19.747 30.087 -15.367 1.00 88.94 72 ASP A N 1
ATOM 586 C CA . ASP A 1 72 ? -20.005 29.174 -14.242 1.00 88.94 72 ASP A CA 1
ATOM 587 C C . ASP A 1 72 ? -21.310 28.417 -14.505 1.00 88.94 72 ASP A C 1
ATOM 589 O O . ASP A 1 72 ? -22.364 29.038 -14.698 1.00 88.94 72 ASP A O 1
ATOM 593 N N . LEU A 1 73 ? -21.263 27.084 -14.537 1.00 87.69 73 LEU A N 1
ATOM 594 C CA . LEU A 1 73 ? -22.445 26.278 -14.854 1.00 87.69 73 LEU A CA 1
ATOM 595 C C . LEU A 1 73 ? -23.414 26.184 -13.665 1.00 87.69 73 LEU A C 1
ATOM 597 O O . LEU A 1 73 ? -23.069 25.779 -12.553 1.00 87.69 73 LEU A O 1
ATOM 601 N N . ARG A 1 74 ? -24.686 26.535 -13.905 1.00 81.69 74 ARG A N 1
ATOM 602 C CA . ARG A 1 74 ? -25.751 26.640 -12.896 1.00 81.69 74 ARG A CA 1
ATOM 603 C C . ARG A 1 74 ? -25.954 25.313 -12.165 1.00 81.69 74 ARG A C 1
ATOM 605 O O . ARG A 1 74 ? -26.658 24.429 -12.646 1.00 81.69 74 ARG A O 1
ATOM 612 N N . SER A 1 75 ? -25.371 25.208 -10.973 1.00 71.50 75 SER A N 1
ATOM 613 C CA . SER A 1 75 ? -25.363 23.983 -10.161 1.00 71.50 75 SER A CA 1
ATOM 614 C C . SER A 1 75 ? -24.694 22.774 -10.836 1.00 71.50 75 SER A C 1
ATOM 616 O O . SER A 1 75 ? -24.987 21.651 -10.429 1.00 71.50 75 SER A O 1
ATOM 618 N N . GLY A 1 76 ? -23.792 23.011 -11.804 1.00 74.12 76 GLY A N 1
ATOM 619 C CA . GLY A 1 76 ? -22.911 22.037 -12.466 1.00 74.12 76 GLY A CA 1
ATOM 620 C C . GLY A 1 76 ? -23.474 20.618 -12.545 1.00 74.12 76 GLY A C 1
ATOM 621 O O . GLY A 1 76 ? -24.312 20.319 -13.392 1.00 74.12 76 GLY A O 1
ATOM 622 N N . TYR A 1 77 ? -23.032 19.760 -11.624 1.00 82.31 77 TYR A N 1
ATOM 623 C CA . TYR A 1 77 ? -23.423 18.352 -11.490 1.00 82.31 77 TYR A CA 1
ATOM 624 C C . TYR A 1 77 ? -24.931 18.079 -11.661 1.00 82.31 77 TYR A C 1
ATOM 626 O O . TYR A 1 77 ? -25.296 17.147 -12.369 1.00 82.31 77 TYR A O 1
ATOM 634 N N . HIS A 1 78 ? -25.818 18.935 -11.136 1.00 87.81 78 HIS A N 1
ATOM 635 C CA . HIS A 1 78 ? -27.278 18.773 -11.256 1.00 87.81 78 HIS A CA 1
ATOM 636 C C . HIS A 1 78 ? -27.817 18.888 -12.703 1.00 87.81 78 HIS A C 1
ATOM 638 O O . HIS A 1 78 ? -29.015 18.718 -12.914 1.00 87.81 78 HIS A O 1
ATOM 644 N N . GLN A 1 79 ? -26.977 19.196 -13.696 1.00 88.06 79 GLN A N 1
ATOM 645 C CA . GLN A 1 79 ? -27.339 19.173 -15.119 1.00 88.06 79 GLN A CA 1
ATOM 646 C C . GLN A 1 79 ? -27.094 17.799 -15.766 1.00 88.06 79 GLN A C 1
ATOM 648 O O . GLN A 1 79 ? -27.706 17.479 -16.782 1.00 88.06 79 GLN A O 1
ATOM 653 N N . ILE A 1 80 ? -26.241 16.957 -15.170 1.00 90.81 80 ILE A N 1
ATOM 654 C CA . ILE A 1 80 ? -25.987 15.594 -15.647 1.00 90.81 80 ILE A CA 1
ATOM 655 C C . ILE A 1 80 ? -27.032 14.661 -15.031 1.00 90.81 80 ILE A C 1
ATOM 657 O O . ILE A 1 80 ? -27.138 14.567 -13.808 1.00 90.81 80 ILE A O 1
ATOM 661 N N . ARG A 1 81 ? -27.797 13.941 -15.859 1.00 92.12 81 ARG A N 1
ATOM 662 C CA . ARG A 1 81 ? -28.707 12.887 -15.379 1.00 92.12 81 ARG A CA 1
ATOM 663 C C . ARG A 1 81 ? -27.920 11.688 -14.854 1.00 92.12 81 ARG A C 1
ATOM 665 O O . ARG A 1 81 ? -26.910 11.302 -15.439 1.00 92.12 81 ARG A O 1
ATOM 672 N N . ILE A 1 82 ? -28.404 11.079 -13.777 1.00 94.00 82 ILE A N 1
ATOM 673 C CA . ILE A 1 82 ? -27.935 9.759 -13.344 1.00 94.00 82 ILE A CA 1
ATOM 674 C C . ILE A 1 82 ? -28.536 8.703 -14.286 1.00 94.00 82 ILE A C 1
ATOM 676 O O . ILE A 1 82 ? -29.654 8.863 -14.776 1.00 94.00 82 ILE A O 1
ATOM 680 N N . LYS A 1 83 ? -27.783 7.637 -14.581 1.00 93.75 83 LYS A N 1
ATOM 681 C CA . LYS A 1 83 ? -28.269 6.496 -15.373 1.00 93.75 83 LYS A CA 1
ATOM 682 C C . LYS A 1 83 ? -29.402 5.813 -14.597 1.00 93.75 83 LYS A C 1
ATOM 684 O O . LYS A 1 83 ? -29.247 5.595 -13.402 1.00 93.75 83 LYS A O 1
ATOM 689 N N . GLU A 1 84 ? -30.524 5.472 -15.233 1.00 92.25 84 GLU A N 1
ATOM 690 C CA . GLU A 1 84 ? -31.736 5.036 -14.502 1.00 92.25 84 GLU A CA 1
ATOM 691 C C . GLU A 1 84 ? -31.484 3.822 -13.577 1.00 92.25 84 GLU A C 1
ATOM 693 O O . GLU A 1 84 ? -31.983 3.779 -12.454 1.00 92.25 84 GLU A O 1
ATOM 698 N N . GLU A 1 85 ? -30.612 2.891 -13.983 1.00 93.56 85 GLU A N 1
ATOM 699 C CA . GLU A 1 85 ? -30.181 1.741 -13.165 1.00 93.56 85 GLU A CA 1
ATOM 700 C C . GLU A 1 85 ? -29.399 2.115 -11.886 1.00 93.56 85 GLU A C 1
ATOM 702 O O . GLU A 1 85 ? -29.297 1.304 -10.968 1.00 93.56 85 GLU A O 1
ATOM 707 N N . ASP A 1 86 ? -28.855 3.331 -11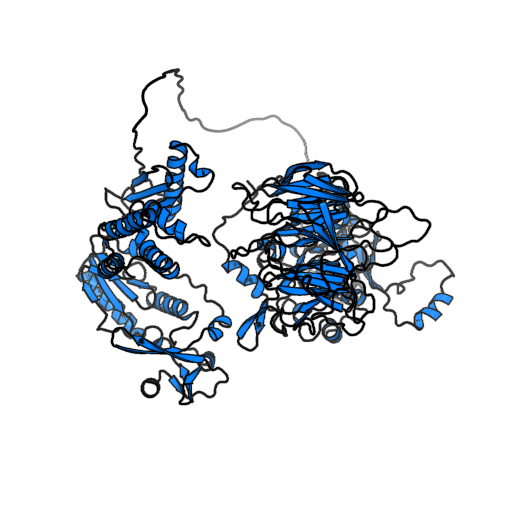.802 1.00 93.19 86 ASP A N 1
ATOM 708 C CA . ASP A 1 86 ? -28.107 3.863 -10.659 1.00 93.19 86 ASP A CA 1
ATOM 709 C C . ASP A 1 86 ? -28.929 4.828 -9.791 1.00 93.19 86 ASP A C 1
ATOM 711 O O . ASP A 1 86 ? -28.535 5.100 -8.655 1.00 93.19 86 ASP A O 1
ATOM 715 N N . VAL A 1 87 ? -30.077 5.326 -10.273 1.00 94.19 87 VAL A N 1
ATOM 716 C CA . VAL A 1 87 ? -30.909 6.319 -9.561 1.00 94.19 87 VAL A CA 1
ATOM 717 C C . VAL A 1 87 ? -31.273 5.843 -8.152 1.00 94.19 87 VAL A C 1
ATOM 719 O O . VAL A 1 87 ? -31.094 6.584 -7.186 1.00 94.19 87 VAL A O 1
ATOM 722 N N . HIS A 1 88 ? -31.683 4.580 -8.006 1.00 92.94 88 HIS A N 1
ATOM 723 C CA . HIS A 1 88 ? -32.061 3.999 -6.712 1.00 92.94 88 HIS A CA 1
ATOM 724 C C . HIS A 1 88 ? -30.917 4.018 -5.675 1.00 92.94 88 HIS A C 1
ATOM 726 O O . HIS A 1 88 ? -31.173 4.036 -4.468 1.00 92.94 88 HIS A O 1
ATOM 732 N N . LYS A 1 89 ? -29.650 4.056 -6.116 1.00 93.12 89 LYS A N 1
ATOM 733 C CA . LYS A 1 89 ? -28.454 4.139 -5.256 1.00 93.12 89 LYS A CA 1
ATOM 734 C C . LYS A 1 89 ? -28.229 5.564 -4.734 1.00 93.12 89 LYS A C 1
ATOM 736 O O . LYS A 1 89 ? -27.595 5.750 -3.697 1.00 93.12 89 LYS A O 1
ATOM 741 N N . MET A 1 90 ? -28.798 6.569 -5.405 1.00 94.12 90 MET A N 1
ATOM 742 C CA . MET A 1 90 ? -28.750 7.987 -5.021 1.00 94.12 90 MET A CA 1
ATOM 743 C C . MET A 1 90 ? -29.752 8.352 -3.914 1.00 94.12 90 MET A C 1
ATOM 745 O O . MET A 1 90 ? -29.935 9.535 -3.609 1.00 94.12 90 MET A O 1
ATOM 749 N N . THR A 1 91 ? -30.395 7.358 -3.302 1.00 94.75 91 THR A N 1
ATOM 750 C CA . THR A 1 91 ? -31.431 7.553 -2.286 1.00 94.75 91 THR A CA 1
ATOM 751 C C . THR A 1 91 ? -30.873 8.129 -0.987 1.00 94.75 91 THR A C 1
ATOM 753 O O . THR A 1 91 ? -29.839 7.704 -0.456 1.00 94.75 91 THR A O 1
ATOM 756 N N . PHE A 1 92 ? -31.590 9.110 -0.452 1.00 94.00 92 PHE A N 1
ATOM 757 C CA . PHE A 1 92 ? -31.313 9.785 0.802 1.00 94.00 92 PHE A CA 1
ATOM 758 C C . PHE A 1 92 ? -32.561 9.865 1.685 1.00 94.00 92 PHE A C 1
ATOM 760 O O . PHE A 1 92 ? -33.694 9.777 1.208 1.00 94.00 92 PHE A O 1
ATOM 767 N N . ARG A 1 93 ? -32.349 10.055 2.992 1.00 92.19 93 ARG A N 1
ATOM 768 C CA . ARG A 1 93 ? -33.432 10.210 3.973 1.00 92.19 93 ARG A CA 1
ATOM 769 C C . ARG A 1 93 ? -33.465 11.587 4.623 1.00 92.19 93 ARG A C 1
ATOM 771 O O . ARG A 1 93 ? -32.420 12.141 4.978 1.00 92.19 93 ARG A O 1
ATOM 778 N N . THR A 1 94 ? -34.674 12.098 4.828 1.00 89.62 94 THR A N 1
ATOM 779 C CA . THR A 1 94 ? -34.977 13.231 5.717 1.00 89.62 94 THR A CA 1
ATOM 780 C C . THR A 1 94 ? -35.873 12.748 6.866 1.00 89.62 94 THR A C 1
ATOM 782 O O . THR A 1 94 ? -36.110 11.551 7.010 1.00 89.62 94 THR A O 1
ATOM 785 N N . HIS A 1 95 ? -36.374 13.660 7.703 1.00 86.50 95 HIS A N 1
ATOM 786 C CA . HIS A 1 95 ? -37.424 13.342 8.680 1.00 86.50 95 HIS A CA 1
ATOM 787 C C . HIS A 1 95 ? -38.819 13.189 8.036 1.00 86.50 95 HIS A C 1
ATOM 789 O O . HIS A 1 95 ? -39.742 12.734 8.699 1.00 86.50 95 HIS A O 1
ATOM 795 N N . GLU A 1 96 ? -38.969 13.552 6.756 1.00 84.12 96 GLU A N 1
ATOM 796 C CA . GLU A 1 96 ? -40.225 13.491 5.992 1.00 84.12 96 GLU A CA 1
ATOM 797 C C . GLU A 1 96 ? -40.326 12.228 5.112 1.00 84.12 96 GLU A C 1
ATOM 799 O O . GLU A 1 96 ? -41.376 11.979 4.528 1.00 84.12 96 GLU A O 1
ATOM 804 N N . GLY A 1 97 ? -39.242 11.450 4.961 1.00 88.12 97 GLY A N 1
ATOM 805 C CA . GLY A 1 97 ? -39.230 10.209 4.175 1.00 88.12 97 GLY A CA 1
ATOM 806 C C . GLY A 1 97 ? -37.962 9.969 3.346 1.00 88.12 97 GLY A C 1
ATOM 807 O O . GLY A 1 97 ? -36.907 10.568 3.587 1.00 88.12 97 GLY A O 1
ATOM 808 N N . HIS A 1 98 ? -38.088 9.068 2.366 1.00 92.75 98 HIS A N 1
ATOM 809 C CA . HIS A 1 98 ? -37.038 8.668 1.424 1.00 92.75 98 HIS A CA 1
ATOM 810 C C . HIS A 1 98 ? -37.232 9.301 0.041 1.00 92.75 98 HIS A C 1
ATOM 812 O O . HIS A 1 98 ? -38.340 9.340 -0.500 1.00 92.75 98 HIS A O 1
ATOM 818 N N . TYR A 1 99 ? -36.126 9.767 -0.536 1.00 94.56 99 TYR A N 1
ATOM 819 C CA . TYR A 1 99 ? -36.081 10.502 -1.799 1.00 94.56 99 TYR A CA 1
ATOM 820 C C . TYR A 1 99 ? -34.825 10.119 -2.585 1.00 94.56 99 TYR A C 1
ATOM 822 O O . TYR A 1 99 ? -33.780 9.891 -1.983 1.00 94.56 99 TYR A O 1
ATOM 830 N N . GLU A 1 100 ? -34.888 10.089 -3.912 1.00 94.38 100 GLU A N 1
ATOM 831 C CA . GLU A 1 100 ? -33.753 9.744 -4.780 1.00 94.38 100 GLU A CA 1
ATOM 832 C C . GLU A 1 100 ? -33.491 10.817 -5.838 1.00 94.38 100 GLU A C 1
ATOM 834 O O . GLU A 1 100 ? -34.426 11.431 -6.354 1.00 94.38 100 GLU A O 1
ATOM 839 N N . PHE A 1 101 ? -32.212 11.070 -6.132 1.00 94.44 101 PHE A N 1
ATOM 840 C CA . PHE A 1 101 ? -31.785 12.062 -7.123 1.00 94.44 101 PHE A CA 1
ATOM 841 C C . PHE A 1 101 ? -31.796 11.492 -8.545 1.00 94.44 101 PHE A C 1
ATOM 843 O O . PHE A 1 101 ? -31.151 10.483 -8.823 1.00 94.44 101 PHE A O 1
ATOM 850 N N . LEU A 1 102 ? -32.457 12.209 -9.457 1.00 94.56 102 LEU A N 1
ATOM 851 C CA . LEU A 1 102 ? -32.488 11.920 -10.899 1.00 94.56 102 LEU A CA 1
ATOM 852 C C . LEU A 1 102 ? -31.312 12.568 -11.654 1.00 94.56 102 LEU A C 1
ATOM 854 O O . LEU A 1 102 ? -30.967 12.174 -12.768 1.00 94.56 102 LEU A O 1
ATOM 858 N N . VAL A 1 103 ? -30.676 13.563 -11.033 1.00 93.12 103 VAL A N 1
ATOM 859 C CA . VAL A 1 103 ? -29.517 14.303 -11.548 1.00 93.12 103 VAL A CA 1
ATOM 860 C C . VAL A 1 103 ? -28.378 14.278 -10.540 1.00 93.12 103 VAL A C 1
ATOM 862 O O . VAL A 1 103 ? -28.622 14.198 -9.339 1.00 93.12 103 VAL A O 1
ATOM 865 N N . MET A 1 104 ? -27.137 14.337 -11.015 1.00 92.81 104 MET A N 1
ATOM 866 C CA . MET A 1 104 ? -25.948 14.004 -10.237 1.00 92.81 104 MET A CA 1
ATOM 867 C C . MET A 1 104 ? -25.783 14.915 -9.003 1.00 92.81 104 MET A C 1
ATOM 869 O O . MET A 1 104 ? -25.508 16.112 -9.143 1.00 92.81 104 MET A O 1
ATOM 873 N N . PRO A 1 105 ? -25.936 14.375 -7.779 1.00 90.06 105 PRO A N 1
ATOM 874 C CA . PRO A 1 105 ? -25.837 15.162 -6.560 1.00 90.06 105 PRO A CA 1
ATOM 875 C C . PRO A 1 105 ? -24.381 15.425 -6.157 1.00 90.06 105 PRO A C 1
ATOM 877 O O . PRO A 1 105 ? -23.466 14.641 -6.424 1.00 90.06 105 PRO A O 1
ATOM 880 N N . PHE A 1 106 ? -24.171 16.517 -5.421 1.00 84.25 106 PHE A N 1
ATOM 881 C CA . PHE A 1 106 ? -22.882 16.813 -4.795 1.00 84.25 106 PHE A CA 1
ATOM 882 C C . PHE A 1 106 ? -22.464 15.703 -3.816 1.00 84.25 106 PHE A C 1
ATOM 884 O O . PHE A 1 106 ? -23.252 15.277 -2.971 1.00 84.25 106 PHE A O 1
ATOM 891 N N . GLY A 1 107 ? -21.188 15.309 -3.867 1.00 86.62 107 GLY A N 1
ATOM 892 C CA . GLY A 1 107 ? -20.568 14.400 -2.895 1.00 86.62 107 GLY A CA 1
ATOM 893 C C . GLY A 1 107 ? -20.295 12.976 -3.387 1.00 86.62 107 GLY A C 1
ATOM 894 O O . GLY A 1 107 ? -19.723 12.200 -2.623 1.00 86.62 107 GLY A O 1
ATOM 895 N N . LEU A 1 108 ? -20.646 12.629 -4.630 1.00 91.31 108 LEU A N 1
ATOM 896 C CA . LEU A 1 108 ? -20.260 11.355 -5.252 1.00 91.31 108 LEU A CA 1
ATOM 897 C C . LEU A 1 108 ? -18.778 11.336 -5.669 1.00 91.31 108 LEU A C 1
ATOM 899 O O . LEU A 1 108 ? -18.248 12.340 -6.142 1.00 91.31 108 LEU A O 1
ATOM 903 N N . LYS A 1 109 ? -18.132 10.171 -5.546 1.00 90.31 109 LYS A N 1
ATOM 904 C CA . LYS A 1 109 ? -16.694 9.946 -5.803 1.00 90.31 109 LYS A CA 1
ATOM 905 C C . LYS A 1 109 ? -16.243 10.323 -7.217 1.00 90.31 109 LYS A C 1
ATOM 907 O O . LYS A 1 109 ? -15.229 10.996 -7.359 1.00 90.31 109 LYS A O 1
ATOM 912 N N . ASN A 1 110 ? -17.003 9.918 -8.234 1.00 92.00 110 ASN A N 1
ATOM 913 C CA . ASN A 1 110 ? -16.631 10.104 -9.642 1.00 92.00 110 ASN A CA 1
ATOM 914 C C . ASN A 1 110 ? -17.238 11.368 -10.273 1.00 92.00 110 ASN A C 1
ATOM 916 O O . ASN A 1 110 ? -16.974 11.632 -11.440 1.00 92.00 110 ASN A O 1
ATOM 920 N N . ALA A 1 111 ? -18.034 12.158 -9.537 1.00 90.38 111 ALA A N 1
ATOM 921 C CA . ALA A 1 111 ? -18.800 13.267 -10.115 1.00 90.38 111 ALA A CA 1
ATOM 922 C C . ALA A 1 111 ? -17.921 14.247 -10.907 1.00 90.38 111 ALA A C 1
ATOM 924 O O . ALA A 1 111 ? -18.252 14.612 -12.031 1.00 90.38 111 ALA A O 1
ATOM 925 N N . SER A 1 112 ? -16.774 14.631 -10.343 1.00 89.06 112 SER A N 1
ATOM 926 C CA . SER A 1 112 ? -15.815 15.539 -10.978 1.00 89.06 112 SER A CA 1
ATOM 927 C C . SER A 1 112 ? -15.141 14.922 -12.213 1.00 89.06 112 SER A C 1
ATOM 929 O O . SER A 1 112 ? -15.006 15.609 -13.224 1.00 89.06 112 SER A O 1
ATOM 931 N N . SER A 1 113 ? -14.806 13.627 -12.185 1.00 91.31 113 SER A N 1
ATOM 932 C CA . SER A 1 113 ? -14.274 12.891 -13.344 1.00 91.31 113 SER A CA 1
ATOM 933 C C . SER A 1 113 ? -15.297 12.818 -14.484 1.00 91.31 113 SER A C 1
ATOM 935 O O . SER A 1 113 ? -14.995 13.192 -15.616 1.00 91.31 113 SER A O 1
ATOM 937 N N . THR A 1 114 ? -16.547 12.449 -14.179 1.00 91.25 114 THR A N 1
ATOM 938 C CA . THR A 1 114 ? -17.642 12.400 -15.160 1.00 91.25 114 THR A CA 1
ATOM 939 C C . THR A 1 114 ? -17.956 13.784 -15.736 1.00 91.25 114 THR A C 1
ATOM 941 O O . THR A 1 114 ? -18.187 13.906 -16.938 1.00 91.25 114 THR A O 1
ATOM 944 N N . PHE A 1 115 ? -17.911 14.840 -14.914 1.00 90.25 115 PHE A N 1
ATOM 945 C CA . PHE A 1 115 ? -18.113 16.213 -15.380 1.00 90.25 115 PHE A CA 1
ATOM 946 C C . PHE A 1 115 ? -16.992 16.663 -16.326 1.00 90.25 115 PHE A C 1
ATOM 948 O O . PHE A 1 115 ? -17.276 17.164 -17.413 1.00 90.25 115 PHE A O 1
ATOM 955 N N . GLN A 1 116 ? -15.725 16.423 -15.967 1.00 91.62 116 GLN A N 1
ATOM 956 C CA . GLN A 1 116 ? -14.588 16.736 -16.838 1.00 91.62 116 GLN A CA 1
ATOM 957 C C . GLN A 1 116 ? -14.637 15.925 -18.143 1.00 91.62 116 GLN A C 1
ATOM 959 O O . GLN A 1 116 ? -14.366 16.473 -19.205 1.00 91.62 116 GLN A O 1
ATOM 964 N N . SER A 1 117 ? -15.037 14.652 -18.090 1.00 92.06 117 SER A N 1
ATOM 965 C CA . SER A 1 117 ? -15.207 13.795 -19.272 1.00 92.06 117 SER A CA 1
ATOM 966 C C . SER A 1 117 ? -16.297 14.313 -20.221 1.00 92.06 117 SER A C 1
ATOM 968 O O . SER A 1 117 ? -16.071 14.413 -21.433 1.00 92.06 117 SER A O 1
ATOM 970 N N . LEU A 1 118 ? -17.445 14.746 -19.681 1.00 92.12 118 LEU A N 1
ATOM 971 C CA . LEU A 1 118 ? -18.507 15.389 -20.460 1.00 92.12 118 LEU A CA 1
ATOM 972 C C . LEU A 1 118 ? -18.010 16.684 -21.115 1.00 92.12 118 LEU A C 1
ATOM 974 O O . LEU A 1 118 ? -18.133 16.834 -22.329 1.00 92.12 118 LEU A O 1
ATOM 978 N N . MET A 1 119 ? -17.408 17.592 -20.340 1.00 92.06 119 MET A N 1
ATOM 979 C CA . MET A 1 119 ? -16.886 18.861 -20.861 1.00 92.06 119 MET A CA 1
ATOM 980 C C . MET A 1 119 ? -15.799 18.637 -21.919 1.00 92.06 119 MET A C 1
ATOM 982 O O . MET A 1 119 ? -15.826 19.274 -22.972 1.00 92.06 119 MET A O 1
ATOM 986 N N . ASN A 1 120 ? -14.893 17.680 -21.696 1.00 91.56 120 ASN A N 1
ATOM 987 C CA . ASN A 1 120 ? -13.846 17.330 -22.653 1.00 91.56 120 ASN A CA 1
ATOM 988 C C . ASN A 1 120 ? -14.402 16.725 -23.949 1.00 91.56 120 ASN A C 1
ATOM 990 O O . ASN A 1 120 ? -13.801 16.897 -25.008 1.00 91.56 120 ASN A O 1
ATOM 994 N N . THR A 1 121 ? -15.547 16.042 -23.883 1.00 91.62 121 THR A N 1
ATOM 995 C CA . THR A 1 121 ? -16.237 15.496 -25.059 1.00 91.62 121 THR A CA 1
ATOM 996 C C . THR A 1 121 ? -16.970 16.595 -25.831 1.00 91.62 121 THR A C 1
ATOM 998 O O . THR A 1 121 ? -16.811 16.699 -27.046 1.00 91.62 121 THR A O 1
ATOM 1001 N N . VAL A 1 122 ? -17.723 17.447 -25.128 1.00 92.75 122 VAL A N 1
ATOM 1002 C CA . VAL A 1 122 ? -18.528 18.543 -25.699 1.00 92.75 122 VAL A CA 1
ATOM 1003 C C . VAL A 1 122 ? -17.645 19.621 -26.341 1.00 92.75 122 VAL A C 1
ATOM 1005 O O . VAL A 1 122 ? -17.877 20.013 -27.483 1.00 92.75 122 VAL A O 1
ATOM 1008 N N . PHE A 1 123 ? -16.581 20.054 -25.659 1.00 93.06 123 PHE A N 1
ATOM 1009 C CA . PHE A 1 123 ? -15.677 21.102 -26.149 1.00 93.06 123 PHE A CA 1
ATOM 1010 C C . PHE A 1 123 ? -14.463 20.577 -26.930 1.00 93.06 123 PHE A C 1
ATOM 1012 O O . PHE A 1 123 ? -13.583 21.365 -27.277 1.00 93.06 123 PHE A O 1
ATOM 1019 N N . ARG A 1 124 ? -14.408 19.280 -27.271 1.00 92.31 124 ARG A N 1
ATOM 1020 C CA . ARG A 1 124 ? -13.268 18.636 -27.960 1.00 92.31 124 ARG A CA 1
ATOM 1021 C C . ARG A 1 124 ? -12.694 19.406 -29.172 1.00 92.31 124 ARG A C 1
ATOM 1023 O O . ARG A 1 124 ? -11.474 19.383 -29.325 1.00 92.31 124 ARG A O 1
ATOM 1030 N N . PRO A 1 125 ? -13.482 20.095 -30.029 1.00 90.62 125 PRO A N 1
ATOM 1031 C CA . PRO A 1 125 ? -12.926 20.876 -31.142 1.00 90.62 125 PRO A CA 1
ATOM 1032 C C . PRO A 1 125 ? -12.147 22.131 -30.705 1.00 90.62 125 PRO A C 1
ATOM 1034 O O . PRO A 1 125 ? -11.212 22.544 -31.401 1.00 90.62 125 PRO A O 1
ATOM 1037 N N . PHE A 1 126 ? -12.535 22.713 -29.565 1.00 91.56 126 PHE A N 1
ATOM 1038 C CA . PHE A 1 126 ? -12.208 24.069 -29.101 1.00 91.56 126 PHE A CA 1
ATOM 1039 C C . PHE A 1 126 ? -11.287 24.110 -27.867 1.00 91.56 126 PHE A C 1
ATOM 1041 O O . PHE A 1 126 ? -10.639 25.131 -27.613 1.00 91.56 126 PHE A O 1
ATOM 1048 N N . LEU A 1 127 ? -11.227 23.002 -27.119 1.00 90.56 127 LEU A N 1
ATOM 1049 C CA . LEU A 1 127 ? -10.335 22.801 -25.979 1.00 90.56 127 LEU A CA 1
ATOM 1050 C C . LEU A 1 127 ? -8.877 23.119 -26.326 1.00 90.56 127 LEU A C 1
ATOM 1052 O O . LEU A 1 127 ? -8.391 22.698 -27.378 1.00 90.56 127 LEU A O 1
ATOM 1056 N N . ARG A 1 128 ? -8.180 23.790 -25.399 1.00 87.00 128 ARG A N 1
ATOM 1057 C CA . ARG A 1 128 ? -6.732 24.083 -25.463 1.00 87.00 128 ARG A CA 1
ATOM 1058 C C . ARG A 1 128 ? -6.328 24.854 -26.734 1.00 87.00 128 ARG A C 1
ATOM 1060 O O . ARG A 1 128 ? -5.224 24.720 -27.252 1.00 87.00 128 ARG A O 1
ATOM 1067 N N . LYS A 1 129 ? -7.275 25.639 -27.264 1.00 88.06 129 LYS A N 1
ATOM 1068 C CA . LYS A 1 129 ? -7.124 26.545 -28.419 1.00 88.06 129 LYS A CA 1
ATOM 1069 C C . LYS A 1 129 ? -7.798 27.888 -28.158 1.00 88.06 129 LYS A C 1
ATOM 1071 O O . LYS A 1 129 ? -7.189 28.928 -28.371 1.00 88.06 129 LYS A O 1
ATOM 1076 N N . ILE A 1 130 ? -9.066 27.836 -27.736 1.00 91.44 130 ILE A N 1
ATOM 1077 C CA . ILE A 1 130 ? -9.909 29.010 -27.439 1.00 91.44 130 ILE A CA 1
ATOM 1078 C C . ILE A 1 130 ? -10.718 28.852 -26.140 1.00 91.44 130 ILE A C 1
ATOM 1080 O O . ILE A 1 130 ? -11.274 29.825 -25.634 1.00 91.44 130 ILE A O 1
ATOM 1084 N N . VAL A 1 131 ? -10.802 27.625 -25.606 1.00 93.81 131 VAL A N 1
ATOM 1085 C CA . VAL A 1 131 ? -11.502 27.280 -24.362 1.00 93.81 131 VAL A CA 1
ATOM 1086 C C . VAL A 1 131 ? -10.624 26.396 -23.482 1.00 93.81 131 VAL A C 1
ATOM 1088 O O . VAL A 1 131 ? -10.056 25.411 -23.954 1.00 93.81 131 VAL A O 1
ATOM 1091 N N . LEU A 1 132 ? -10.590 26.701 -22.189 1.00 93.12 132 LEU A N 1
ATOM 1092 C CA . LEU A 1 132 ? -10.156 25.807 -21.118 1.00 93.12 132 LEU A CA 1
ATOM 1093 C C . LEU A 1 132 ? -11.375 25.447 -20.259 1.00 93.12 132 LEU A C 1
ATOM 1095 O O . LEU A 1 132 ? -12.265 26.277 -20.068 1.00 93.12 132 LEU A O 1
ATOM 1099 N N . VAL A 1 133 ? -11.420 24.224 -19.728 1.00 91.00 133 VAL A N 1
ATOM 1100 C CA . VAL A 1 133 ? -12.479 23.802 -18.796 1.00 91.00 133 VAL A CA 1
ATOM 1101 C C . VAL A 1 133 ? -11.881 23.016 -17.642 1.00 91.00 133 VAL A C 1
ATOM 1103 O O . VAL A 1 133 ? -11.104 22.085 -17.863 1.00 91.00 133 VAL A O 1
ATOM 1106 N N . PHE A 1 134 ? -12.286 23.357 -16.423 1.00 89.88 134 PHE A N 1
ATOM 1107 C CA . PHE A 1 134 ? -11.923 22.639 -15.207 1.00 89.88 134 PHE A CA 1
ATOM 1108 C C . PHE A 1 134 ? -13.177 22.478 -14.338 1.00 89.88 134 PHE A C 1
ATOM 1110 O O . PHE A 1 134 ? -13.626 23.412 -13.673 1.00 89.88 134 PHE A O 1
ATOM 1117 N N . PHE A 1 135 ? -13.770 21.285 -14.387 1.00 87.25 135 PHE A N 1
ATOM 1118 C CA . PHE A 1 135 ? -15.108 20.995 -13.859 1.00 87.25 135 PHE A CA 1
ATOM 1119 C C . PHE A 1 135 ? -16.164 22.014 -14.338 1.00 87.25 135 PHE A C 1
ATOM 1121 O O . PHE A 1 135 ? -16.391 22.113 -15.541 1.00 87.25 135 PHE A O 1
ATOM 1128 N N . ASP A 1 136 ? -16.837 22.723 -13.426 1.00 85.31 136 ASP A N 1
ATOM 1129 C CA . ASP A 1 136 ? -17.924 23.673 -13.695 1.00 85.31 136 ASP A CA 1
ATOM 1130 C C . ASP A 1 136 ? -17.472 25.112 -14.034 1.00 85.31 136 ASP A C 1
ATOM 1132 O O . ASP A 1 136 ? -18.324 25.938 -14.377 1.00 85.31 136 ASP A O 1
ATOM 1136 N N . ASP A 1 137 ? -16.159 25.384 -14.009 1.00 88.25 137 ASP A N 1
ATOM 1137 C CA . ASP A 1 137 ? -15.524 26.621 -14.490 1.00 88.25 137 ASP A CA 1
ATOM 1138 C C . ASP A 1 137 ? -15.078 26.454 -15.965 1.00 88.25 137 ASP A C 1
ATOM 1140 O O . ASP A 1 137 ? -14.160 25.686 -16.271 1.00 88.25 137 ASP A O 1
ATOM 1144 N N . ILE A 1 138 ? -15.696 27.208 -16.884 1.00 92.75 138 ILE A N 1
ATOM 1145 C CA . ILE A 1 138 ? -15.297 27.318 -18.303 1.00 92.75 138 ILE A CA 1
ATOM 1146 C C . ILE A 1 138 ? -14.647 28.690 -18.531 1.00 92.75 138 ILE A C 1
ATOM 1148 O O . ILE A 1 138 ? -15.240 29.715 -18.189 1.00 92.75 138 ILE A O 1
ATOM 1152 N N . LEU A 1 139 ? -13.466 28.725 -19.155 1.00 95.19 139 LEU A N 1
ATOM 1153 C CA . LEU A 1 139 ? -12.766 29.953 -19.546 1.00 95.19 139 LEU A CA 1
ATOM 1154 C C . LEU A 1 139 ? -12.549 30.000 -21.061 1.00 95.19 139 LEU A C 1
ATOM 1156 O O . LEU A 1 139 ? -11.842 29.172 -21.628 1.00 95.19 139 LEU A O 1
ATOM 1160 N N . ILE A 1 140 ? -13.119 31.014 -21.702 1.00 95.81 140 ILE A N 1
ATOM 1161 C CA . ILE A 1 140 ? -12.900 31.375 -23.105 1.00 95.81 140 ILE A CA 1
ATOM 1162 C C . ILE A 1 140 ? -11.822 32.462 -23.141 1.00 95.81 140 ILE A C 1
ATOM 1164 O O . ILE A 1 140 ? -11.902 33.418 -22.368 1.00 95.81 140 ILE A O 1
ATOM 1168 N N . TYR A 1 141 ? -10.839 32.346 -24.030 1.00 94.81 141 TYR A N 1
ATOM 1169 C CA . TYR A 1 141 ? -9.706 33.274 -24.127 1.00 94.81 141 TYR A CA 1
ATOM 1170 C C . TYR A 1 141 ? -9.386 33.608 -25.590 1.00 94.81 141 TYR A C 1
ATOM 1172 O O . TYR A 1 141 ? -9.614 32.794 -26.487 1.00 94.81 141 TYR A O 1
ATOM 1180 N N . SER A 1 142 ? -8.952 34.838 -25.883 1.00 94.81 142 SER A N 1
ATOM 1181 C CA . SER A 1 142 ? -8.705 35.309 -27.264 1.00 94.81 142 SER A CA 1
ATOM 1182 C C . SER A 1 142 ? -7.711 36.470 -27.322 1.00 94.81 142 SER A C 1
ATOM 1184 O O . SER A 1 142 ? -7.465 37.127 -26.305 1.00 94.81 142 SER A O 1
ATOM 1186 N N . LYS A 1 143 ? -7.134 36.729 -28.505 1.00 93.44 143 LYS A N 1
ATOM 1187 C CA . LYS A 1 143 ? -6.125 37.783 -28.693 1.00 93.44 143 LYS A CA 1
ATOM 1188 C C . LYS A 1 143 ? -6.767 39.111 -29.078 1.00 93.44 143 LYS A C 1
ATOM 1190 O O . LYS A 1 143 ? -6.443 40.134 -28.484 1.00 93.44 143 LYS A O 1
ATOM 1195 N N . THR A 1 144 ? -7.703 39.088 -30.025 1.00 94.31 144 THR A N 1
ATOM 1196 C CA . THR A 1 144 ? -8.474 40.271 -30.445 1.00 94.31 144 THR A CA 1
ATOM 1197 C C . THR A 1 144 ? -9.900 40.242 -29.896 1.00 94.31 144 THR A C 1
ATOM 1199 O O . THR A 1 144 ? -10.372 39.219 -29.389 1.00 94.31 144 THR A O 1
ATOM 1202 N N . TRP A 1 145 ? -10.595 41.377 -29.975 1.00 93.81 145 TRP A N 1
ATOM 1203 C CA . TRP A 1 145 ? -11.984 41.497 -29.527 1.00 93.81 145 TRP A CA 1
ATOM 1204 C C . TRP A 1 145 ? -12.947 40.788 -30.490 1.00 93.81 145 TRP A C 1
ATOM 1206 O O . TRP A 1 145 ? -13.889 40.113 -30.078 1.00 93.81 145 TRP A O 1
ATOM 1216 N N . GLU A 1 146 ? -12.647 40.869 -31.783 1.00 95.00 146 GLU A N 1
ATOM 1217 C CA . GLU A 1 146 ? -13.405 40.296 -32.891 1.00 95.00 146 GLU A CA 1
ATOM 1218 C C . GLU A 1 146 ? -13.346 38.762 -32.858 1.00 95.00 146 GLU A C 1
ATOM 1220 O O . GLU A 1 146 ? -14.373 38.095 -32.999 1.00 95.00 146 GLU A O 1
ATOM 1225 N N . GLU A 1 147 ? -12.161 38.197 -32.589 1.00 94.50 147 GLU A N 1
ATOM 1226 C CA . GLU A 1 147 ? -12.002 36.781 -32.237 1.00 94.50 147 GLU A CA 1
ATOM 1227 C C . GLU A 1 147 ? -12.843 36.426 -31.010 1.00 94.50 147 GLU A C 1
ATOM 1229 O O . GLU A 1 147 ? -13.560 35.425 -31.021 1.00 94.50 147 GLU A O 1
ATOM 1234 N N . HIS A 1 148 ? -12.773 37.241 -29.951 1.00 96.00 148 HIS A N 1
ATOM 1235 C CA . HIS A 1 148 ? -13.432 36.932 -28.687 1.00 96.00 148 HIS A CA 1
ATOM 1236 C C . HIS A 1 148 ? -14.949 36.826 -28.832 1.00 96.00 148 HIS A C 1
ATOM 1238 O O . HIS A 1 148 ? -15.533 35.850 -28.366 1.00 96.00 148 HIS A O 1
ATOM 1244 N N . LEU A 1 149 ? -15.585 37.759 -29.544 1.00 95.44 149 LEU A N 1
ATOM 1245 C CA . LEU A 1 149 ? -17.021 37.700 -29.831 1.00 95.44 149 LEU A CA 1
ATOM 1246 C C . LEU A 1 149 ? -17.398 36.430 -30.614 1.00 95.44 149 LEU A C 1
ATOM 1248 O O . LEU A 1 149 ? -18.372 35.760 -30.267 1.00 95.44 149 LEU A O 1
ATOM 1252 N N . GLN A 1 150 ? -16.600 36.040 -31.615 1.00 95.44 150 GLN A N 1
ATOM 1253 C CA . GLN A 1 150 ? -16.829 34.792 -32.352 1.00 95.44 150 GLN A CA 1
ATOM 1254 C C . GLN A 1 150 ? -16.649 33.543 -31.479 1.00 95.44 150 GLN A C 1
ATOM 1256 O O . GLN A 1 150 ? -17.387 32.571 -31.644 1.00 95.44 150 GLN A O 1
ATOM 1261 N N . HIS A 1 151 ? -15.666 33.533 -30.576 1.00 96.00 151 HIS A N 1
ATOM 1262 C CA . HIS A 1 151 ? -15.410 32.409 -29.675 1.00 96.00 151 HIS A CA 1
ATOM 1263 C C . HIS A 1 151 ? -16.483 32.289 -28.591 1.00 96.00 151 HIS A C 1
ATOM 1265 O O . HIS A 1 151 ? -16.969 31.186 -28.351 1.00 96.00 151 HIS A O 1
ATOM 1271 N N . VAL A 1 152 ? -16.922 33.407 -28.005 1.00 96.00 152 VAL A N 1
ATOM 1272 C CA . VAL A 1 152 ? -18.057 33.448 -27.073 1.00 96.00 152 VAL A CA 1
ATOM 1273 C C . VAL A 1 152 ? -19.318 32.901 -27.741 1.00 96.00 152 VAL A C 1
ATOM 1275 O O . VAL A 1 152 ? -19.947 32.009 -27.177 1.00 96.00 152 VAL A O 1
ATOM 1278 N N . ASN A 1 153 ? -19.643 33.341 -28.962 1.00 95.50 153 ASN A N 1
ATOM 1279 C CA . ASN A 1 153 ? -20.816 32.844 -29.681 1.00 95.50 153 ASN A CA 1
ATOM 1280 C C . ASN A 1 153 ? -20.748 31.323 -29.933 1.00 95.50 153 ASN A C 1
ATOM 1282 O O . ASN A 1 153 ? -21.647 30.598 -29.515 1.00 95.50 153 ASN A O 1
ATOM 1286 N N . LYS A 1 154 ? -19.639 30.814 -30.496 1.00 94.62 154 LYS A N 1
ATOM 1287 C CA . LYS A 1 154 ? -19.432 29.368 -30.746 1.00 94.62 154 LYS A CA 1
ATOM 1288 C C . LYS A 1 154 ? -19.544 28.516 -29.473 1.00 94.62 154 LYS A C 1
ATOM 1290 O O . LYS A 1 154 ? -19.997 27.376 -29.524 1.00 94.62 154 LYS A O 1
ATOM 1295 N N . VAL A 1 155 ? -19.126 29.041 -28.320 1.00 94.38 155 VAL A N 1
ATOM 1296 C CA . VAL A 1 155 ? -19.226 28.335 -27.029 1.00 94.38 155 VAL A CA 1
ATOM 1297 C C . VAL A 1 155 ? -20.653 28.344 -26.485 1.00 94.38 155 VAL A C 1
ATOM 1299 O O . VAL A 1 155 ? -21.096 27.328 -25.949 1.00 94.38 155 VAL A O 1
ATOM 1302 N N . LEU A 1 156 ? -21.390 29.444 -26.651 1.00 94.19 156 LEU A N 1
ATOM 1303 C CA . LEU A 1 156 ? -22.802 29.523 -26.274 1.00 94.19 156 LEU A CA 1
ATOM 1304 C C . LEU A 1 156 ? -23.674 28.611 -27.155 1.00 94.19 156 LEU A C 1
ATOM 1306 O O . LEU A 1 156 ? -24.485 27.873 -26.606 1.00 94.19 156 LEU A O 1
ATOM 1310 N N . GLU A 1 157 ? -23.432 28.556 -28.470 1.00 95.06 157 GLU A N 1
ATOM 1311 C CA . GLU A 1 157 ? -24.072 27.604 -29.399 1.00 95.06 157 GLU A CA 1
ATOM 1312 C C . GLU A 1 157 ? -23.864 26.141 -28.963 1.00 95.06 157 GLU A C 1
ATOM 1314 O O . GLU A 1 157 ? -24.784 25.323 -29.004 1.00 95.06 157 GLU A O 1
ATOM 1319 N N . VAL A 1 158 ? -22.654 25.791 -28.507 1.00 94.31 158 VAL A N 1
ATOM 1320 C CA . VAL A 1 158 ? -22.341 24.447 -27.993 1.00 94.31 158 VAL A CA 1
ATOM 1321 C C . VAL A 1 158 ? -23.056 24.165 -26.668 1.00 94.31 158 VAL A C 1
ATOM 1323 O O . VAL A 1 158 ? -23.582 23.065 -26.488 1.00 94.31 158 VAL A O 1
ATOM 1326 N N . LEU A 1 159 ? -23.113 25.136 -25.752 1.00 92.56 159 LEU A N 1
ATOM 1327 C CA . LEU A 1 159 ? -23.849 24.999 -24.491 1.00 92.56 159 LEU A CA 1
ATOM 1328 C C . LEU A 1 159 ? -25.356 24.828 -24.734 1.00 92.56 159 LEU A C 1
ATOM 1330 O O . LEU A 1 159 ? -25.957 23.919 -24.163 1.00 92.56 159 LEU A O 1
ATOM 1334 N N . GLU A 1 160 ? -25.945 25.626 -25.626 1.00 94.25 160 GLU A N 1
ATOM 1335 C CA . GLU A 1 160 ? -27.353 25.527 -26.026 1.00 94.25 160 GLU A CA 1
ATOM 1336 C C . GLU A 1 160 ? -27.663 24.165 -26.661 1.00 94.25 160 GLU A C 1
ATOM 1338 O O . GLU A 1 160 ? -28.548 23.450 -26.185 1.00 94.25 160 GLU A O 1
ATOM 1343 N N . LYS A 1 161 ? -26.870 23.746 -27.657 1.00 94.56 161 LYS A N 1
ATOM 1344 C CA . LYS A 1 161 ? -27.005 22.446 -28.337 1.00 94.56 161 LYS A CA 1
ATOM 1345 C C . LYS A 1 161 ? -26.966 21.254 -27.375 1.00 94.56 161 LYS A C 1
ATOM 1347 O O . LYS A 1 161 ? -27.642 20.255 -27.612 1.00 94.56 161 LYS A O 1
ATOM 1352 N N . HIS A 1 162 ? -26.169 21.340 -26.311 1.00 90.75 162 HIS A N 1
ATOM 1353 C CA . HIS A 1 162 ? -26.055 20.297 -25.290 1.00 90.75 162 HIS A CA 1
ATOM 1354 C C . HIS A 1 162 ? -26.945 20.543 -24.055 1.00 90.75 162 HIS A C 1
ATOM 1356 O O . HIS A 1 162 ? -26.877 19.781 -23.091 1.00 90.75 162 HIS A O 1
ATOM 1362 N N . THR A 1 163 ? -27.826 21.551 -24.084 1.00 91.75 163 THR A N 1
ATOM 1363 C CA . THR A 1 163 ? -28.749 21.933 -22.994 1.00 91.75 163 THR A CA 1
ATOM 1364 C C . THR A 1 163 ? -28.055 22.191 -21.647 1.00 91.75 163 THR A C 1
ATOM 1366 O O . THR A 1 163 ? -28.573 21.865 -20.579 1.00 91.75 163 THR A O 1
ATOM 1369 N N . LEU A 1 164 ? -26.857 22.779 -21.699 1.00 91.19 164 LEU A N 1
ATOM 1370 C CA . LEU A 1 164 ? -26.044 23.149 -20.542 1.00 91.19 164 LEU A CA 1
ATOM 1371 C C . LEU A 1 164 ? -26.256 24.628 -20.195 1.00 91.19 164 LEU A C 1
ATOM 1373 O O . LEU A 1 164 ? -26.082 25.516 -21.027 1.00 91.19 164 LEU A O 1
ATOM 1377 N N . TYR A 1 165 ? -26.605 24.910 -18.942 1.00 90.25 165 TYR A N 1
ATOM 1378 C CA . TYR A 1 165 ? -27.040 26.237 -18.504 1.00 90.25 165 TYR A CA 1
ATOM 1379 C C . TYR A 1 165 ? -25.985 26.927 -17.634 1.00 90.25 165 TYR A C 1
ATOM 1381 O O . TYR A 1 165 ? -25.683 26.476 -16.527 1.00 90.25 165 TYR A O 1
ATOM 1389 N N . ALA A 1 166 ? -25.471 28.072 -18.080 1.00 91.00 166 ALA A N 1
ATOM 1390 C CA . ALA A 1 166 ? -24.655 28.962 -17.251 1.00 91.00 166 ALA A CA 1
ATOM 1391 C C . ALA A 1 166 ? -25.501 29.691 -16.181 1.00 91.00 166 ALA A C 1
ATOM 1393 O O . ALA A 1 166 ? -26.728 29.785 -16.289 1.00 91.00 166 ALA A O 1
ATOM 1394 N N . LYS A 1 167 ? -24.863 30.235 -15.136 1.00 88.75 167 LYS A N 1
ATOM 1395 C CA . LYS A 1 167 ? -25.496 31.148 -14.168 1.00 88.75 167 LYS A CA 1
ATOM 1396 C C . LYS A 1 167 ? -25.017 32.590 -14.411 1.00 88.75 167 LYS A C 1
ATOM 1398 O O . LYS A 1 167 ? -23.940 32.941 -13.927 1.00 88.75 167 LYS A O 1
ATOM 1403 N N . PRO A 1 168 ? -25.817 33.471 -15.050 1.00 87.69 168 PRO A N 1
ATOM 1404 C CA . PRO A 1 168 ? -25.377 34.826 -15.405 1.00 87.69 168 PRO A CA 1
ATOM 1405 C C . PRO A 1 168 ? -24.807 35.637 -14.234 1.00 87.69 168 PRO A C 1
ATOM 1407 O O . PRO A 1 168 ? -23.780 36.281 -14.389 1.00 87.69 168 PRO A O 1
ATOM 1410 N N . SER A 1 169 ? -25.375 35.510 -13.024 1.00 87.19 169 SER A N 1
ATOM 1411 C CA . SER A 1 169 ? -24.928 36.223 -11.806 1.00 87.19 169 SER A CA 1
ATOM 1412 C C . SER A 1 169 ? -23.534 35.826 -11.263 1.00 87.19 169 SER A C 1
ATOM 1414 O O . SER A 1 169 ? -23.227 36.105 -10.102 1.00 87.19 169 SER A O 1
ATOM 1416 N N . LYS A 1 170 ? -22.767 35.045 -12.019 1.00 85.69 170 LYS A N 1
ATOM 1417 C CA . LYS A 1 170 ? -21.413 34.569 -11.712 1.00 85.69 170 LYS A CA 1
ATOM 1418 C C . LYS A 1 170 ? -20.498 34.576 -12.947 1.00 85.69 170 LYS A C 1
ATOM 1420 O O . LYS A 1 170 ? -19.308 34.316 -12.811 1.00 85.69 170 LYS A O 1
ATOM 1425 N N . CYS A 1 171 ? -21.053 34.798 -14.136 1.00 91.94 171 CYS A N 1
ATOM 1426 C CA . CYS A 1 171 ? -20.278 34.826 -15.368 1.00 91.94 171 CYS A CA 1
ATOM 1427 C C . CYS A 1 171 ? -19.618 36.202 -15.523 1.00 91.94 171 CYS A C 1
ATOM 1429 O O . CYS A 1 171 ? -20.111 37.203 -15.002 1.00 91.94 171 CYS A O 1
ATOM 1431 N N . SER A 1 172 ? -18.514 36.261 -16.256 1.00 93.88 172 SER A N 1
ATOM 1432 C CA . SER A 1 172 ? -17.820 37.504 -16.601 1.00 93.88 172 SER A CA 1
ATOM 1433 C C . SER A 1 172 ? -17.523 37.466 -18.089 1.00 93.88 172 SER A C 1
ATOM 1435 O O . SER A 1 172 ? -16.970 36.477 -18.554 1.00 93.88 172 SER A O 1
ATOM 1437 N N . PHE A 1 173 ? -17.913 38.497 -18.835 1.00 94.44 173 PHE A N 1
ATOM 1438 C CA . PHE A 1 173 ? -17.833 38.513 -20.296 1.00 94.44 173 PHE A CA 1
ATOM 1439 C C . PHE A 1 173 ? -16.892 39.618 -20.774 1.00 94.44 173 PHE A C 1
ATOM 1441 O O . PHE A 1 173 ? -17.023 40.759 -20.338 1.00 94.44 173 PHE A O 1
ATOM 1448 N N . GLY A 1 174 ? -15.978 39.281 -21.685 1.00 93.12 174 GLY A N 1
ATOM 1449 C CA . GLY A 1 174 ? -15.141 40.242 -22.406 1.00 93.12 174 GLY A CA 1
ATOM 1450 C C . GLY A 1 174 ? -14.156 41.050 -21.554 1.00 93.12 174 GLY A C 1
ATOM 1451 O O . GLY A 1 174 ? -13.781 42.152 -21.946 1.00 93.12 174 GLY A O 1
ATOM 1452 N N . VAL A 1 175 ? -13.750 40.540 -20.390 1.00 94.88 175 VAL A N 1
ATOM 1453 C CA . VAL A 1 175 ? -12.867 41.249 -19.450 1.00 94.88 175 VAL A CA 1
ATOM 1454 C C . VAL A 1 175 ? -11.387 41.034 -19.783 1.00 94.88 175 VAL A C 1
ATOM 1456 O O . VAL A 1 175 ? -11.011 39.992 -20.312 1.00 94.88 175 VAL A O 1
ATOM 1459 N N . GLN A 1 176 ? -10.535 42.007 -19.444 1.00 92.88 176 GLN A N 1
ATOM 1460 C CA . GLN A 1 176 ? -9.073 41.914 -19.616 1.00 92.88 176 GLN A CA 1
ATOM 1461 C C . GLN A 1 176 ? -8.338 41.335 -18.390 1.00 92.88 176 GLN A C 1
ATOM 1463 O O . GLN A 1 176 ? -7.137 41.065 -18.452 1.00 92.88 176 GLN A O 1
ATOM 1468 N N . GLU A 1 177 ? -9.053 41.142 -17.276 1.00 92.12 177 GLU A N 1
ATOM 1469 C CA . GLU A 1 177 ? -8.561 40.526 -16.041 1.00 92.12 177 GLU A CA 1
ATOM 1470 C C . GLU A 1 177 ? -9.701 39.715 -15.380 1.00 92.12 177 GLU A C 1
ATOM 1472 O O . GLU A 1 177 ? -10.842 40.182 -15.346 1.00 92.12 177 GLU A O 1
ATOM 1477 N N . VAL A 1 178 ? -9.442 38.482 -14.911 1.00 92.81 178 VAL A N 1
ATOM 1478 C CA . VAL A 1 178 ? -10.494 37.536 -14.458 1.00 92.81 178 VAL A CA 1
ATOM 1479 C C . VAL A 1 178 ? -10.042 36.586 -13.331 1.00 92.81 178 VAL A C 1
ATOM 1481 O O . VAL A 1 178 ? -8.909 36.110 -13.348 1.00 92.81 178 VAL A O 1
ATOM 1484 N N . GLU A 1 179 ? -10.923 36.250 -12.368 1.00 90.56 179 GLU A N 1
ATOM 1485 C CA . GLU A 1 179 ? -10.653 35.201 -11.355 1.00 90.56 179 GLU A CA 1
ATOM 1486 C C . GLU A 1 179 ? -10.896 33.794 -11.937 1.00 90.56 179 GLU A C 1
ATOM 1488 O O . GLU A 1 179 ? -12.039 33.346 -12.097 1.00 90.56 179 GLU A O 1
ATOM 1493 N N . TYR A 1 180 ? -9.822 33.043 -12.182 1.00 88.69 180 TYR A N 1
ATOM 1494 C CA . TYR A 1 180 ? -9.870 31.660 -12.655 1.00 88.69 180 TYR A CA 1
ATOM 1495 C C . TYR A 1 180 ? -9.036 30.744 -11.749 1.00 88.69 180 TYR A C 1
ATOM 1497 O O . TYR A 1 180 ? -7.876 31.020 -11.451 1.00 88.69 180 TYR A O 1
ATOM 1505 N N . LEU A 1 181 ? -9.652 29.658 -11.267 1.00 84.81 181 LEU A N 1
ATOM 1506 C CA . LEU A 1 181 ? -9.020 28.615 -10.439 1.00 84.81 181 LEU A CA 1
ATOM 1507 C C . LEU A 1 181 ? -8.264 29.113 -9.186 1.00 84.81 181 LEU A C 1
ATOM 1509 O O . LEU A 1 181 ? -7.338 28.464 -8.705 1.00 84.81 181 LEU A O 1
ATOM 1513 N N . GLY A 1 182 ? -8.696 30.242 -8.611 1.00 82.50 182 GLY A N 1
ATOM 1514 C CA . GLY A 1 182 ? -8.090 30.851 -7.416 1.00 82.50 182 GLY A CA 1
ATOM 1515 C C . GLY A 1 182 ? -6.922 31.802 -7.701 1.00 82.50 182 GLY A C 1
ATOM 1516 O O . GLY A 1 182 ? -6.303 32.301 -6.762 1.00 82.50 182 GLY A O 1
ATOM 1517 N N . HIS A 1 183 ? -6.655 32.078 -8.976 1.00 86.62 183 HIS A N 1
ATOM 1518 C CA . HIS A 1 183 ? -5.714 33.081 -9.455 1.00 86.62 183 HIS A CA 1
ATOM 1519 C C . HIS A 1 183 ? -6.460 34.192 -10.197 1.00 86.62 183 HIS A C 1
ATOM 1521 O O . HIS A 1 183 ? -7.594 34.002 -10.638 1.00 86.62 183 HIS A O 1
ATOM 1527 N N . ILE A 1 184 ? -5.811 35.342 -10.358 1.00 90.38 184 ILE A N 1
ATOM 1528 C CA . ILE A 1 184 ? -6.256 36.380 -11.288 1.00 90.38 184 ILE A CA 1
ATOM 1529 C C . ILE A 1 184 ? -5.395 36.271 -12.546 1.00 90.38 184 ILE A C 1
ATOM 1531 O O . ILE A 1 184 ? -4.170 36.236 -12.446 1.00 90.38 184 ILE A O 1
ATOM 1535 N N . VAL A 1 185 ? -6.023 36.181 -13.716 1.00 91.38 185 VAL A N 1
ATOM 1536 C CA . VAL A 1 185 ? -5.340 36.123 -15.016 1.00 91.38 185 VAL A CA 1
ATOM 1537 C C . VAL A 1 185 ? -5.582 37.426 -15.762 1.00 91.38 185 VAL A C 1
ATOM 1539 O O . VAL A 1 185 ? -6.730 37.855 -15.854 1.00 91.38 185 VAL A O 1
ATOM 1542 N N . SER A 1 186 ? -4.525 38.021 -16.314 1.00 91.75 186 SER A N 1
ATOM 1543 C CA . SER A 1 186 ? -4.580 39.172 -17.218 1.00 91.75 186 SER A CA 1
ATOM 1544 C C . SER A 1 186 ? -3.599 39.000 -18.386 1.00 91.75 186 SER A C 1
ATOM 1546 O O . SER A 1 186 ? -2.804 38.060 -18.418 1.00 91.75 186 SER A O 1
ATOM 1548 N N . HIS A 1 187 ? -3.609 39.943 -19.332 1.00 86.00 187 HIS A N 1
ATOM 1549 C CA . HIS A 1 187 ? -2.628 39.995 -20.425 1.00 86.00 187 HIS A CA 1
ATOM 1550 C C . HIS A 1 187 ? -1.164 40.153 -19.946 1.00 86.00 187 HIS A C 1
ATOM 1552 O O . HIS A 1 187 ? -0.235 39.847 -20.691 1.00 86.00 187 HIS A O 1
ATOM 1558 N N . GLU A 1 188 ? -0.941 40.624 -18.712 1.00 84.38 188 GLU A N 1
ATOM 1559 C CA . GLU A 1 188 ? 0.395 40.747 -18.108 1.00 84.38 188 GLU A CA 1
ATOM 1560 C C . GLU A 1 188 ? 0.933 39.399 -17.602 1.00 84.38 188 GLU A C 1
ATOM 1562 O O . GLU A 1 188 ? 2.148 39.224 -17.480 1.00 84.38 188 GLU A O 1
ATOM 1567 N N . GLY A 1 189 ? 0.032 38.462 -17.280 1.00 87.00 189 GLY A N 1
ATOM 1568 C CA . GLY A 1 189 ? 0.344 37.190 -16.640 1.00 87.00 189 GLY A CA 1
ATOM 1569 C C . GLY A 1 189 ? -0.657 36.799 -15.547 1.00 87.00 189 GLY A C 1
ATOM 1570 O O . GLY A 1 189 ? -1.825 37.186 -15.556 1.00 87.00 189 GLY A O 1
ATOM 1571 N N . VAL A 1 190 ? -0.187 36.001 -14.590 1.00 89.38 190 VAL A N 1
ATOM 1572 C CA . VAL A 1 190 ? -0.979 35.434 -13.494 1.00 89.38 190 VAL A CA 1
ATOM 1573 C C . VAL A 1 190 ? -0.601 36.096 -12.167 1.00 89.38 190 VAL A C 1
ATOM 1575 O O . VAL A 1 190 ? 0.575 36.231 -11.833 1.00 89.38 190 VAL A O 1
ATOM 1578 N N . LYS A 1 191 ? -1.609 36.470 -11.379 1.00 89.69 191 LYS A N 1
ATOM 1579 C CA . LYS A 1 191 ? -1.503 37.120 -10.064 1.00 89.69 191 LYS A CA 1
ATOM 1580 C C . LYS A 1 191 ? -2.219 36.287 -8.992 1.00 89.69 191 LYS A C 1
ATOM 1582 O O . LYS A 1 191 ? -3.073 35.446 -9.291 1.00 89.69 191 LYS A O 1
ATOM 1587 N N . VAL A 1 192 ? -1.892 36.518 -7.722 1.00 86.12 192 VAL A N 1
ATOM 1588 C CA . VAL A 1 192 ? -2.636 35.952 -6.581 1.00 86.12 192 VAL A CA 1
ATOM 1589 C C . VAL A 1 192 ? -3.864 36.824 -6.302 1.00 86.12 192 VAL A C 1
ATOM 1591 O O . VAL A 1 192 ? -3.752 38.045 -6.290 1.00 86.12 192 VAL A O 1
ATOM 1594 N N . ASP A 1 193 ? -5.030 36.218 -6.052 1.00 85.00 193 ASP A N 1
ATOM 1595 C CA . ASP A 1 193 ? -6.242 36.963 -5.673 1.00 85.00 193 ASP A CA 1
ATOM 1596 C C . ASP A 1 193 ? -6.021 37.748 -4.352 1.00 85.00 193 ASP A C 1
ATOM 1598 O O . ASP A 1 193 ? -5.745 37.126 -3.313 1.00 85.00 193 ASP A O 1
ATOM 1602 N N . PRO A 1 194 ? -6.184 39.091 -4.344 1.00 85.62 194 PRO A N 1
ATOM 1603 C CA . PRO A 1 194 ? -6.027 39.929 -3.157 1.00 85.62 194 PRO A CA 1
ATOM 1604 C C . PRO A 1 194 ? -6.897 39.521 -1.963 1.00 85.62 194 PRO A C 1
ATOM 1606 O O . PRO A 1 194 ? -6.498 39.744 -0.821 1.00 85.62 194 PRO A O 1
ATOM 1609 N N . LEU A 1 195 ? -8.050 38.877 -2.175 1.00 85.06 195 LEU A N 1
ATOM 1610 C CA . LEU A 1 195 ? -8.876 38.346 -1.088 1.00 85.06 195 LEU A CA 1
ATOM 1611 C C . LEU A 1 195 ? -8.211 37.143 -0.401 1.00 85.06 195 LEU A C 1
ATOM 1613 O O . LEU A 1 195 ? -8.380 36.960 0.808 1.00 85.06 195 LEU A O 1
ATOM 1617 N N . LYS A 1 196 ? -7.416 36.340 -1.129 1.00 85.38 196 LYS A N 1
ATOM 1618 C CA . LYS A 1 196 ? -6.580 35.280 -0.536 1.00 85.38 196 LYS A CA 1
ATOM 1619 C C . LYS A 1 196 ? -5.373 35.879 0.186 1.00 85.38 196 LYS A C 1
ATOM 1621 O O . LYS A 1 196 ? -5.076 35.424 1.288 1.00 85.38 196 LYS A O 1
ATOM 1626 N N . ILE A 1 197 ? -4.717 36.897 -0.389 1.00 86.19 197 ILE A N 1
ATOM 1627 C CA . ILE A 1 197 ? -3.610 37.625 0.267 1.00 86.19 197 ILE A CA 1
ATOM 1628 C C . ILE A 1 197 ? -4.102 38.200 1.597 1.00 86.19 197 ILE A C 1
ATOM 1630 O O . ILE A 1 197 ? -3.554 37.876 2.649 1.00 86.19 197 ILE A O 1
ATOM 1634 N N . LYS A 1 198 ? -5.210 38.950 1.578 1.00 87.25 198 LYS A N 1
ATOM 1635 C CA . LYS A 1 198 ? -5.854 39.503 2.774 1.00 87.25 198 LYS A CA 1
ATOM 1636 C C . LYS A 1 198 ? -6.149 38.420 3.817 1.00 87.25 198 LYS A C 1
ATOM 1638 O O . LYS A 1 198 ? -5.748 38.566 4.967 1.00 87.25 198 LYS A O 1
ATOM 1643 N N . ALA A 1 199 ? -6.734 37.290 3.412 1.00 86.44 199 ALA A N 1
ATOM 1644 C CA . ALA A 1 199 ? -7.001 36.165 4.313 1.00 86.44 199 ALA A CA 1
ATOM 1645 C C . ALA A 1 199 ? -5.734 35.477 4.875 1.00 86.44 199 ALA A C 1
ATOM 1647 O O . ALA A 1 199 ? -5.814 34.837 5.924 1.00 86.44 199 ALA A O 1
ATOM 1648 N N . MET A 1 200 ? -4.575 35.588 4.214 1.00 87.00 200 MET A N 1
ATOM 1649 C CA . MET A 1 200 ? -3.279 35.130 4.738 1.00 87.00 200 MET A CA 1
ATOM 1650 C C . MET A 1 200 ? -2.648 36.153 5.697 1.00 87.00 200 MET A C 1
ATOM 1652 O O . MET A 1 200 ? -2.100 35.759 6.726 1.00 87.00 200 MET A O 1
ATOM 1656 N N . VAL A 1 201 ? -2.771 37.452 5.409 1.00 87.31 201 VAL A N 1
ATOM 1657 C CA . VAL A 1 201 ? -2.274 38.555 6.254 1.00 87.31 201 VAL A CA 1
ATOM 1658 C C . VAL A 1 201 ? -3.058 38.648 7.566 1.00 87.31 201 VAL A C 1
ATOM 1660 O O . VAL A 1 201 ? -2.466 38.634 8.648 1.00 87.31 201 VAL A O 1
ATOM 1663 N N . GLU A 1 202 ? -4.390 38.641 7.482 1.00 89.38 202 GLU A N 1
ATOM 1664 C CA . GLU A 1 202 ? -5.314 38.639 8.626 1.00 89.38 202 GLU A CA 1
ATOM 1665 C C . GLU A 1 202 ? -5.295 37.311 9.409 1.00 89.38 202 GLU A C 1
ATOM 1667 O O . GLU A 1 202 ? -5.926 37.200 10.462 1.00 89.38 202 GLU A O 1
ATOM 1672 N N . TRP A 1 203 ? -4.566 36.287 8.937 1.00 89.56 203 TRP A N 1
ATOM 1673 C CA . TRP A 1 203 ? -4.540 34.982 9.589 1.00 89.56 203 TRP A CA 1
ATOM 1674 C C . TRP A 1 203 ? -3.953 35.082 11.013 1.00 89.56 203 TRP A C 1
ATOM 1676 O O . TRP A 1 203 ? -2.795 35.495 11.185 1.00 89.56 203 TRP A O 1
ATOM 1686 N N . PRO A 1 204 ? -4.704 34.678 12.057 1.00 89.00 204 PRO A N 1
ATOM 1687 C CA . PRO A 1 204 ? -4.268 34.821 13.440 1.00 89.00 204 PRO A CA 1
ATOM 1688 C C . PRO A 1 204 ? -3.148 33.830 13.775 1.00 89.00 204 PRO A C 1
ATOM 1690 O O . PRO A 1 204 ? -3.179 32.677 13.333 1.00 89.00 204 PRO A O 1
ATOM 1693 N N . ARG A 1 205 ? -2.190 34.258 14.615 1.00 88.69 205 ARG A N 1
ATOM 1694 C CA . ARG A 1 205 ? -1.066 33.435 15.108 1.00 88.69 205 ARG A CA 1
ATOM 1695 C C . ARG A 1 205 ? -1.560 32.037 15.533 1.00 88.69 205 ARG A C 1
ATOM 1697 O O . ARG A 1 205 ? -2.331 31.940 16.495 1.00 88.69 205 ARG A O 1
ATOM 1704 N N . PRO A 1 206 ? -1.155 30.951 14.845 1.00 90.19 206 PRO A N 1
ATOM 1705 C CA . PRO A 1 206 ? -1.673 29.615 15.113 1.00 90.19 206 PRO A CA 1
ATOM 1706 C C . PRO A 1 206 ? -1.436 29.144 16.554 1.00 90.19 206 PRO A C 1
ATOM 1708 O O . PRO A 1 206 ? -0.313 28.855 16.954 1.00 90.19 206 PRO A O 1
ATOM 1711 N N . LYS A 1 207 ? -2.524 28.993 17.319 1.00 85.38 207 LYS A N 1
ATOM 1712 C CA . LYS A 1 207 ? -2.510 28.419 18.679 1.00 85.38 207 LYS A CA 1
ATOM 1713 C C . LYS A 1 207 ? -2.549 26.882 18.706 1.00 85.38 207 LYS A C 1
ATOM 1715 O O . LYS A 1 207 ? -2.479 26.297 19.778 1.00 85.38 207 LYS A O 1
ATOM 1720 N N . THR A 1 208 ? -2.694 26.217 17.555 1.00 85.50 208 THR A N 1
ATOM 1721 C CA . THR A 1 208 ? -2.784 24.748 17.456 1.00 85.50 208 THR A CA 1
ATOM 1722 C C . THR A 1 208 ? -2.103 24.211 16.194 1.00 85.50 208 THR A C 1
ATOM 1724 O O . THR A 1 208 ? -2.061 24.886 15.159 1.00 85.50 208 THR A O 1
ATOM 1727 N N . LEU A 1 209 ? -1.677 22.942 16.239 1.00 85.25 209 LEU A N 1
ATOM 1728 C CA . LEU A 1 209 ? -1.203 22.186 15.071 1.00 85.25 209 LEU A CA 1
ATOM 1729 C C . LEU A 1 209 ? -2.204 22.193 13.904 1.00 85.25 209 LEU A C 1
ATOM 1731 O O . LEU A 1 209 ? -1.796 22.280 12.747 1.00 85.25 209 LEU A O 1
ATOM 1735 N N . LYS A 1 210 ? -3.514 22.127 14.184 1.00 84.25 210 LYS A N 1
ATOM 1736 C CA . LYS A 1 210 ? -4.566 22.164 13.154 1.00 84.25 210 LYS A CA 1
ATOM 1737 C C . LYS A 1 210 ? -4.573 23.506 12.417 1.00 84.25 210 LYS A C 1
ATOM 1739 O O . LYS A 1 210 ? -4.639 23.521 11.189 1.00 84.25 210 LYS A O 1
ATOM 1744 N N . ASN A 1 211 ? -4.438 24.613 13.146 1.00 86.56 211 ASN A N 1
ATOM 1745 C CA . ASN A 1 211 ? -4.421 25.955 12.564 1.00 86.56 211 ASN A CA 1
ATOM 1746 C C . ASN A 1 211 ? -3.121 26.210 11.783 1.00 86.56 211 ASN A C 1
ATOM 1748 O O . ASN A 1 211 ? -3.174 26.805 10.709 1.00 86.56 211 ASN A O 1
ATOM 1752 N N . LEU A 1 212 ? -1.975 25.708 12.266 1.00 88.62 212 LEU A N 1
ATOM 1753 C CA . LEU A 1 212 ? -0.691 25.825 11.563 1.00 88.62 212 LEU A CA 1
ATOM 1754 C C . LEU A 1 212 ? -0.662 24.985 10.275 1.00 88.62 212 LEU A C 1
ATOM 1756 O O . LEU A 1 212 ? -0.243 25.482 9.232 1.00 88.62 212 LEU A O 1
ATOM 1760 N N . ARG A 1 213 ? -1.180 23.747 10.305 1.00 87.50 213 ARG A N 1
ATOM 1761 C CA . ARG A 1 213 ? -1.375 22.926 9.093 1.00 87.50 213 ARG A CA 1
ATOM 1762 C C . ARG A 1 213 ? -2.354 23.579 8.111 1.00 87.50 213 ARG A C 1
ATOM 1764 O O . ARG A 1 213 ? -2.147 23.482 6.907 1.00 87.50 213 ARG A O 1
ATOM 1771 N N . GLY A 1 214 ? -3.388 24.262 8.610 1.00 87.44 214 GLY A N 1
ATOM 1772 C CA . GLY A 1 214 ? -4.317 25.051 7.795 1.00 87.44 214 GLY A CA 1
ATOM 1773 C C . GLY A 1 214 ? -3.620 26.190 7.045 1.00 87.44 214 GLY A C 1
ATOM 1774 O O . GLY A 1 214 ? -3.717 26.250 5.821 1.00 87.44 214 GLY A O 1
ATOM 1775 N N . PHE A 1 215 ? -2.868 27.023 7.771 1.00 89.12 215 PHE A N 1
ATOM 1776 C CA . PHE A 1 215 ? -2.083 28.131 7.217 1.00 89.12 215 PHE A CA 1
ATOM 1777 C C . PHE A 1 215 ? -1.055 27.650 6.188 1.00 89.12 215 PHE A C 1
ATOM 1779 O O . PHE A 1 215 ? -1.102 28.068 5.036 1.00 89.12 215 PHE A O 1
ATOM 1786 N N . LEU A 1 216 ? -0.197 26.691 6.562 1.00 89.25 216 LEU A N 1
ATOM 1787 C CA . LEU A 1 216 ? 0.846 26.163 5.675 1.00 89.25 216 LEU A CA 1
ATOM 1788 C C . LEU A 1 216 ? 0.285 25.455 4.434 1.00 89.25 216 LEU A C 1
ATOM 1790 O O . LEU A 1 216 ? 0.954 25.418 3.406 1.00 89.25 216 LEU A O 1
ATOM 1794 N N . ARG A 1 217 ? -0.933 24.897 4.492 1.00 86.50 217 ARG A N 1
ATOM 1795 C CA . ARG A 1 217 ? -1.609 24.348 3.305 1.00 86.50 217 ARG A CA 1
ATOM 1796 C C . ARG A 1 217 ? -2.091 25.453 2.363 1.00 86.50 217 ARG A C 1
ATOM 1798 O O . ARG A 1 217 ? -1.975 25.280 1.155 1.00 86.50 217 ARG A O 1
ATOM 1805 N N . LEU A 1 218 ? -2.619 26.554 2.902 1.00 85.25 218 LEU A N 1
ATOM 1806 C CA . LEU A 1 218 ? -3.057 27.710 2.115 1.00 85.25 218 LEU A CA 1
ATOM 1807 C C . LEU A 1 218 ? -1.862 28.382 1.425 1.00 85.25 218 LEU A C 1
ATOM 1809 O O . LEU A 1 218 ? -1.855 28.500 0.203 1.00 85.25 218 LEU A O 1
ATOM 1813 N N . THR A 1 219 ? -0.820 28.730 2.181 1.00 87.69 219 THR A N 1
ATOM 1814 C CA . THR A 1 219 ? 0.372 29.403 1.643 1.00 87.69 219 THR A CA 1
ATOM 1815 C C . THR A 1 219 ? 1.147 28.517 0.657 1.00 87.69 219 THR A C 1
ATOM 1817 O O . THR A 1 219 ? 1.626 29.015 -0.360 1.00 87.69 219 THR A O 1
ATOM 1820 N N . ARG A 1 220 ? 1.203 27.188 0.865 1.00 85.81 220 ARG A N 1
ATOM 1821 C CA . ARG A 1 220 ? 1.872 26.247 -0.064 1.00 85.81 220 ARG A CA 1
ATOM 1822 C C . ARG A 1 220 ? 1.219 26.198 -1.447 1.00 85.81 220 ARG A C 1
ATOM 1824 O O . ARG A 1 220 ? 1.916 25.888 -2.413 1.00 85.81 220 ARG A O 1
ATOM 1831 N N . SER A 1 221 ? -0.073 26.520 -1.555 1.00 80.38 221 SER A N 1
ATOM 1832 C CA . SER A 1 221 ? -0.774 26.614 -2.845 1.00 80.38 221 SER A CA 1
ATOM 1833 C C . SER A 1 221 ? -0.215 27.731 -3.732 1.00 80.38 221 SER A C 1
ATOM 1835 O O . SER A 1 221 ? -0.253 27.616 -4.951 1.00 80.38 221 SER A O 1
ATOM 1837 N N . TYR A 1 222 ? 0.359 28.773 -3.125 1.00 83.12 222 TYR A N 1
ATOM 1838 C CA . TYR A 1 222 ? 0.919 29.940 -3.811 1.00 83.12 222 TYR A CA 1
ATOM 1839 C C . TYR A 1 222 ? 2.455 29.976 -3.753 1.00 83.12 222 TYR A C 1
ATOM 1841 O O . TYR A 1 222 ? 3.060 31.004 -4.041 1.00 83.12 222 TYR A O 1
ATOM 1849 N N . ARG A 1 223 ? 3.124 28.852 -3.432 1.00 84.12 223 ARG A N 1
ATOM 1850 C CA . ARG A 1 223 ? 4.595 28.821 -3.286 1.00 84.12 223 ARG A CA 1
ATOM 1851 C C . ARG A 1 223 ? 5.353 29.294 -4.533 1.00 84.12 223 ARG A C 1
ATOM 1853 O O . ARG A 1 223 ? 6.427 29.860 -4.388 1.00 84.12 223 ARG A O 1
ATOM 1860 N N . ARG A 1 224 ? 4.778 29.116 -5.734 1.00 83.81 224 ARG A N 1
ATOM 1861 C CA . ARG A 1 224 ? 5.395 29.539 -7.007 1.00 83.81 224 ARG A CA 1
ATOM 1862 C C . ARG A 1 224 ? 5.526 31.052 -7.178 1.00 83.81 224 ARG A C 1
ATOM 1864 O O . ARG A 1 224 ? 6.238 31.474 -8.077 1.00 83.81 224 ARG A O 1
ATOM 1871 N N . PHE A 1 225 ? 4.831 31.830 -6.346 1.00 85.81 225 PHE A N 1
ATOM 1872 C CA . PHE A 1 225 ? 4.854 33.294 -6.323 1.00 85.81 225 PHE A CA 1
ATOM 1873 C C . PHE A 1 225 ? 5.841 33.844 -5.274 1.00 85.81 225 PHE A C 1
ATOM 1875 O O . PHE A 1 225 ? 5.982 35.054 -5.152 1.00 85.81 225 PHE A O 1
ATOM 1882 N N . VAL A 1 226 ? 6.525 32.981 -4.505 1.00 85.31 226 VAL A N 1
ATOM 1883 C CA . VAL A 1 226 ? 7.388 33.391 -3.386 1.00 85.31 226 VAL A CA 1
ATOM 1884 C C . VAL A 1 226 ? 8.797 32.812 -3.524 1.00 85.31 226 VAL A C 1
ATOM 1886 O O . VAL A 1 226 ? 9.025 31.617 -3.309 1.00 85.31 226 VAL A O 1
ATOM 1889 N N . TRP A 1 227 ? 9.763 33.689 -3.807 1.00 83.69 227 TRP A N 1
ATOM 1890 C CA . TRP A 1 227 ? 11.191 33.365 -3.779 1.00 83.69 227 TRP A CA 1
ATOM 1891 C C . TRP A 1 227 ? 11.594 32.759 -2.427 1.00 83.69 227 TRP A C 1
ATOM 1893 O O . TRP A 1 227 ? 11.301 33.305 -1.362 1.00 83.69 227 TRP A O 1
ATOM 1903 N N . GLY A 1 228 ? 12.257 31.600 -2.453 1.00 79.50 228 GLY A N 1
ATOM 1904 C CA . GLY A 1 228 ? 12.749 30.946 -1.238 1.00 79.50 228 GLY A CA 1
ATOM 1905 C C . GLY A 1 228 ? 11.668 30.495 -0.240 1.00 79.50 228 GLY A C 1
ATOM 1906 O O . GLY A 1 228 ? 11.988 30.317 0.937 1.00 79.50 228 GLY A O 1
ATOM 1907 N N . TYR A 1 229 ? 10.413 30.278 -0.662 1.00 86.19 229 TYR A N 1
ATOM 1908 C CA . TYR A 1 229 ? 9.303 29.807 0.191 1.00 86.19 229 TYR A CA 1
ATOM 1909 C C . TYR A 1 229 ? 9.693 28.661 1.153 1.00 86.19 229 TYR A C 1
ATOM 1911 O O . TYR A 1 229 ? 9.348 28.673 2.341 1.00 86.19 229 TYR A O 1
ATOM 1919 N N . GLY A 1 230 ? 10.443 27.671 0.660 1.00 81.31 230 GLY A N 1
ATOM 1920 C CA . GLY A 1 230 ? 10.943 26.531 1.429 1.00 81.31 230 GLY A CA 1
ATOM 1921 C C . GLY A 1 230 ? 11.905 26.928 2.554 1.00 81.31 230 GLY A C 1
ATOM 1922 O O . GLY A 1 230 ? 11.838 26.340 3.632 1.00 81.31 230 GLY A O 1
ATOM 1923 N N . ARG A 1 231 ? 12.733 27.965 2.351 1.00 81.25 231 ARG A N 1
ATOM 1924 C CA . ARG A 1 231 ? 13.630 28.543 3.369 1.00 81.25 231 ARG A CA 1
ATOM 1925 C C . ARG A 1 231 ? 12.808 29.190 4.485 1.00 81.25 231 ARG A C 1
ATOM 1927 O O . ARG A 1 231 ? 12.975 28.820 5.647 1.00 81.25 231 ARG A O 1
ATOM 1934 N N . ILE A 1 232 ? 11.862 30.064 4.123 1.00 86.19 232 ILE A N 1
ATOM 1935 C CA . ILE A 1 232 ? 10.972 30.776 5.064 1.00 86.19 232 ILE A CA 1
ATOM 1936 C C . ILE A 1 232 ? 10.137 29.783 5.891 1.00 86.19 232 ILE A C 1
ATOM 1938 O O . ILE A 1 232 ? 10.015 29.912 7.107 1.00 86.19 232 ILE A O 1
ATOM 1942 N N . THR A 1 233 ? 9.599 28.732 5.268 1.00 87.81 233 THR A N 1
ATOM 1943 C CA . THR A 1 233 ? 8.742 27.755 5.963 1.00 87.81 233 THR A CA 1
ATOM 1944 C C . THR A 1 233 ? 9.487 26.693 6.783 1.00 87.81 233 THR A C 1
ATOM 1946 O O . THR A 1 233 ? 8.832 25.907 7.474 1.00 87.81 233 THR A O 1
ATOM 1949 N N . THR A 1 234 ? 10.827 26.671 6.800 1.00 84.06 234 THR A N 1
ATOM 1950 C CA . THR A 1 234 ? 11.617 25.683 7.572 1.00 84.06 234 THR A CA 1
ATOM 1951 C C . THR A 1 234 ? 11.252 25.651 9.066 1.00 84.06 234 THR A C 1
ATOM 1953 O O . THR A 1 234 ? 10.898 24.579 9.564 1.00 84.06 234 THR A O 1
ATOM 1956 N N . PRO A 1 235 ? 11.228 26.780 9.807 1.00 85.38 235 PRO A N 1
ATOM 1957 C CA . PRO A 1 235 ? 10.957 26.732 11.248 1.00 85.38 235 PRO A CA 1
ATOM 1958 C C . PRO A 1 235 ? 9.483 26.419 11.549 1.00 85.38 235 PRO A C 1
ATOM 1960 O O . PRO A 1 235 ? 9.172 25.746 12.529 1.00 85.38 235 PRO A O 1
ATOM 1963 N N . LEU A 1 236 ? 8.569 26.829 10.662 1.00 86.94 236 LEU A N 1
ATOM 1964 C CA . LEU A 1 236 ? 7.134 26.544 10.772 1.00 86.94 236 LEU A CA 1
ATOM 1965 C C . LEU A 1 236 ? 6.812 25.065 10.509 1.00 86.94 236 LEU A C 1
ATOM 1967 O O . LEU A 1 236 ? 5.936 24.495 11.156 1.00 86.94 236 LEU A O 1
ATOM 1971 N N . THR A 1 237 ? 7.524 24.422 9.582 1.00 85.81 237 THR A N 1
ATOM 1972 C CA . THR A 1 237 ? 7.367 22.986 9.303 1.00 85.81 237 THR A CA 1
ATOM 1973 C C . THR A 1 237 ? 8.023 22.111 10.373 1.00 85.81 237 THR A C 1
ATOM 1975 O O . THR A 1 237 ? 7.504 21.033 10.664 1.00 85.81 237 THR A O 1
ATOM 1978 N N . ALA A 1 238 ? 9.079 22.585 11.048 1.00 83.62 238 ALA A N 1
ATOM 1979 C CA . ALA A 1 238 ? 9.660 21.899 12.205 1.00 83.62 238 ALA A CA 1
ATOM 1980 C C . ALA A 1 238 ? 8.651 21.715 13.360 1.00 83.62 238 ALA A C 1
ATOM 1982 O O . ALA A 1 238 ? 8.596 20.635 13.951 1.00 83.62 238 ALA A O 1
ATOM 1983 N N . LEU A 1 239 ? 7.784 22.709 13.607 1.00 84.75 239 LEU A N 1
ATOM 1984 C CA . LEU A 1 239 ? 6.702 22.643 14.604 1.00 84.75 239 LEU A CA 1
ATOM 1985 C C . LEU A 1 239 ? 5.615 21.591 14.301 1.00 84.75 239 LEU A C 1
ATOM 1987 O O . LEU A 1 239 ? 4.753 21.358 15.145 1.00 84.75 239 LEU A O 1
ATOM 1991 N N . LEU A 1 240 ? 5.611 20.963 13.116 1.00 84.50 240 LEU A N 1
ATOM 1992 C CA . LEU A 1 240 ? 4.620 19.942 12.741 1.00 84.50 240 LEU A CA 1
ATOM 1993 C C . LEU A 1 240 ? 4.975 18.514 13.197 1.00 84.50 240 LEU A C 1
ATOM 1995 O O . LEU A 1 240 ? 4.131 17.621 13.046 1.00 84.50 240 LEU A O 1
ATOM 1999 N N . LYS A 1 241 ? 6.192 18.296 13.721 1.00 80.88 241 LYS A N 1
ATOM 2000 C CA . LYS A 1 241 ? 6.679 17.000 14.232 1.00 80.88 241 LYS A CA 1
ATOM 2001 C C . LYS A 1 241 ? 5.933 16.574 15.514 1.00 80.88 241 LYS A C 1
ATOM 2003 O O . LYS A 1 241 ? 5.367 17.413 16.217 1.00 80.88 241 LYS A O 1
ATOM 2008 N N . LYS A 1 242 ? 5.933 15.267 15.831 1.00 62.06 242 LYS A N 1
ATOM 2009 C CA . LYS A 1 242 ? 5.309 14.696 17.051 1.00 62.06 242 LYS A CA 1
ATOM 2010 C C . LYS A 1 242 ? 5.853 15.448 18.285 1.00 62.06 242 LYS A C 1
ATOM 2012 O O . LYS A 1 242 ? 7.060 15.621 18.402 1.00 62.06 242 LYS A O 1
ATOM 2017 N N . TYR A 1 243 ? 4.959 15.965 19.132 1.00 66.81 243 TYR A N 1
ATOM 2018 C CA . TYR A 1 243 ? 5.245 16.771 20.340 1.00 66.81 243 TYR A CA 1
ATOM 2019 C C . TYR A 1 243 ? 6.052 18.085 20.167 1.00 66.81 243 TYR A C 1
ATOM 2021 O O . TYR A 1 243 ? 6.328 18.761 21.152 1.00 66.81 243 TYR A O 1
ATOM 2029 N N . ALA A 1 244 ? 6.375 18.525 18.944 1.00 72.50 244 ALA A N 1
ATOM 2030 C CA . ALA A 1 244 ? 7.261 19.679 18.713 1.00 72.50 244 ALA A CA 1
ATOM 2031 C C . ALA A 1 244 ? 6.576 21.066 18.728 1.00 72.50 244 ALA A C 1
ATOM 2033 O O . ALA A 1 244 ? 7.220 22.075 18.438 1.00 72.50 244 ALA A O 1
ATOM 2034 N N . PHE A 1 245 ? 5.276 21.152 19.025 1.00 83.88 245 PHE A N 1
ATOM 2035 C CA . PHE A 1 245 ? 4.492 22.381 18.849 1.00 83.88 245 PHE A CA 1
ATOM 2036 C C . PHE A 1 245 ? 4.652 23.378 20.014 1.00 83.88 245 PHE A C 1
ATOM 2038 O O . PHE A 1 245 ? 3.781 23.499 20.872 1.00 83.88 245 PHE A O 1
ATOM 2045 N N . HIS A 1 246 ? 5.749 24.138 20.007 1.00 81.12 246 HIS A N 1
ATOM 2046 C CA . HIS A 1 246 ? 6.020 25.216 20.966 1.00 81.12 246 HIS A CA 1
ATOM 2047 C C . HIS A 1 246 ? 6.285 26.535 20.223 1.00 81.12 246 HIS A C 1
ATOM 2049 O O . HIS A 1 246 ? 7.322 26.699 19.580 1.00 81.12 246 HIS A O 1
ATOM 2055 N N . TRP A 1 247 ? 5.347 27.491 20.272 1.00 85.06 247 TRP A N 1
ATOM 2056 C CA . TRP A 1 247 ? 5.473 28.740 19.505 1.00 85.06 247 TRP A CA 1
ATOM 2057 C C . TRP A 1 247 ? 6.358 29.776 20.208 1.00 85.06 247 TRP A C 1
ATOM 2059 O O . TRP A 1 247 ? 5.866 30.629 20.952 1.00 85.06 247 TRP A O 1
ATOM 2069 N N . THR A 1 248 ? 7.652 29.746 19.901 1.00 84.56 248 THR A N 1
ATOM 2070 C CA . THR A 1 248 ? 8.650 30.738 20.330 1.00 84.56 248 THR A CA 1
ATOM 2071 C C . THR A 1 248 ? 8.792 31.893 19.325 1.00 84.56 248 THR A C 1
ATOM 2073 O O . THR A 1 248 ? 8.240 31.857 18.222 1.00 84.56 248 THR A O 1
ATOM 2076 N N . ASN A 1 249 ? 9.585 32.915 19.662 1.00 78.75 249 ASN A N 1
ATOM 2077 C CA . ASN A 1 249 ? 9.888 34.032 18.752 1.00 78.75 249 ASN A CA 1
ATOM 2078 C C . ASN A 1 249 ? 10.602 33.582 17.459 1.00 78.75 249 ASN A C 1
ATOM 2080 O O . ASN A 1 249 ? 10.437 34.216 16.417 1.00 78.75 249 ASN A O 1
ATOM 2084 N N . VAL A 1 250 ? 11.303 32.439 17.500 1.00 81.56 250 VAL A N 1
ATOM 2085 C CA . VAL A 1 250 ? 11.928 31.781 16.335 1.00 81.56 250 VAL A CA 1
ATOM 2086 C C . VAL A 1 250 ? 10.882 31.317 15.309 1.00 81.56 250 VAL A C 1
ATOM 2088 O O . VAL A 1 250 ? 11.185 31.243 14.123 1.00 81.56 250 VAL A O 1
ATOM 2091 N N . ALA A 1 251 ? 9.640 31.058 15.735 1.00 84.19 251 ALA A N 1
ATOM 2092 C CA . ALA A 1 251 ? 8.514 30.760 14.847 1.00 84.19 251 ALA A CA 1
ATOM 2093 C C . ALA A 1 251 ? 7.722 32.014 14.431 1.00 84.19 251 ALA A C 1
ATOM 2095 O O . ALA A 1 251 ? 7.152 32.041 13.343 1.00 84.19 251 ALA A O 1
ATOM 2096 N N . THR A 1 252 ? 7.705 33.069 15.254 1.00 88.31 252 THR A N 1
ATOM 2097 C CA . THR A 1 252 ? 7.022 34.332 14.918 1.00 88.31 252 THR A CA 1
ATOM 2098 C C . THR A 1 252 ? 7.677 35.041 13.732 1.00 88.31 252 THR A C 1
ATOM 2100 O O . THR A 1 252 ? 6.973 35.403 12.795 1.00 88.31 252 THR A O 1
ATOM 2103 N N . LYS A 1 253 ? 9.012 35.196 13.721 1.00 89.06 253 LYS A N 1
ATOM 2104 C CA . LYS A 1 253 ? 9.709 35.914 12.634 1.00 89.06 253 LYS A CA 1
ATOM 2105 C C . LYS A 1 253 ? 9.430 35.304 11.240 1.00 89.06 253 LYS A C 1
ATOM 2107 O O . LYS A 1 253 ? 8.984 36.052 10.376 1.00 89.06 253 LYS A O 1
ATOM 2112 N N . PRO A 1 254 ? 9.558 33.981 11.012 1.00 89.38 254 PRO A N 1
ATOM 2113 C CA . PRO A 1 254 ? 9.221 33.367 9.723 1.00 89.38 254 PRO A CA 1
ATOM 2114 C C . PRO A 1 254 ? 7.724 33.375 9.379 1.00 89.38 254 PRO A C 1
ATOM 2116 O O . PRO A 1 254 ? 7.372 33.285 8.207 1.00 89.38 254 PRO A O 1
ATOM 2119 N N . PHE A 1 255 ? 6.830 33.459 10.372 1.00 90.50 255 PHE A N 1
ATOM 2120 C CA . PHE A 1 255 ? 5.384 33.553 10.139 1.00 90.50 255 PHE A CA 1
ATOM 2121 C C . PHE A 1 255 ? 4.989 34.922 9.573 1.00 90.50 255 PHE A C 1
ATOM 2123 O O . PHE A 1 255 ? 4.281 34.969 8.569 1.00 90.50 255 PHE A O 1
ATOM 2130 N N . GLU A 1 256 ? 5.493 36.016 10.150 1.00 90.62 256 GLU A N 1
ATOM 2131 C CA . GLU A 1 256 ? 5.235 37.361 9.617 1.00 90.62 256 GLU A CA 1
ATOM 2132 C C . GLU A 1 256 ? 6.013 37.607 8.307 1.00 90.62 256 GLU A C 1
ATOM 2134 O O . GLU A 1 256 ? 5.428 38.108 7.350 1.00 90.62 256 GLU A O 1
ATOM 2139 N N . GLN A 1 257 ? 7.263 37.130 8.183 1.00 89.88 257 GLN A N 1
ATOM 2140 C CA . GLN A 1 257 ? 8.011 37.169 6.910 1.00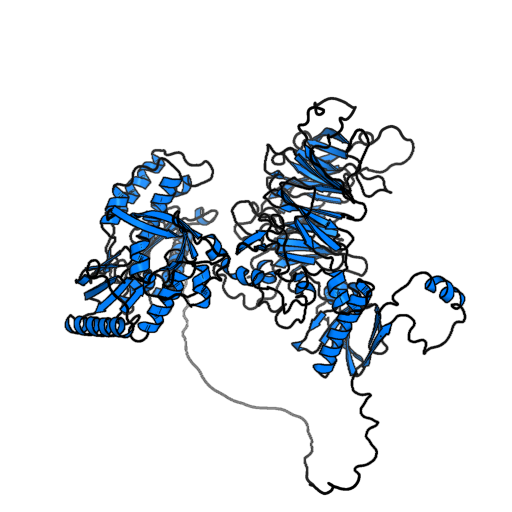 89.88 257 GLN A CA 1
ATOM 2141 C C . GLN A 1 257 ? 7.286 36.437 5.766 1.00 89.88 257 GLN A C 1
ATOM 2143 O O . GLN A 1 257 ? 7.373 36.854 4.614 1.00 89.88 257 GLN A O 1
ATOM 2148 N N . LEU A 1 258 ? 6.550 35.354 6.054 1.00 90.56 258 LEU A N 1
ATOM 2149 C CA . LEU A 1 258 ? 5.758 34.670 5.028 1.00 90.56 258 LEU A CA 1
ATOM 2150 C C . LEU A 1 258 ? 4.510 35.464 4.618 1.00 90.56 258 LEU A C 1
ATOM 2152 O O . LEU A 1 258 ? 4.083 35.350 3.473 1.00 90.56 258 LEU A O 1
ATOM 2156 N N . LYS A 1 259 ? 3.926 36.267 5.516 1.00 90.31 259 LYS A N 1
ATOM 2157 C CA . LYS A 1 259 ? 2.827 37.179 5.163 1.00 90.31 259 LYS A CA 1
ATOM 2158 C C . LYS A 1 259 ? 3.323 38.340 4.312 1.00 90.31 259 LYS A C 1
ATOM 2160 O O . LYS A 1 259 ? 2.728 38.615 3.280 1.00 90.31 259 LYS A O 1
ATOM 2165 N N . GLU A 1 260 ? 4.433 38.959 4.704 1.00 90.00 260 GLU A N 1
ATOM 2166 C CA . GLU A 1 260 ? 5.107 40.016 3.943 1.00 90.00 260 GLU A CA 1
ATOM 2167 C C . GLU A 1 260 ? 5.453 39.547 2.519 1.00 90.00 260 GLU A C 1
ATOM 2169 O O . GLU A 1 260 ? 5.095 40.198 1.539 1.00 90.00 260 GLU A O 1
ATOM 2174 N N . ALA A 1 261 ? 6.033 38.349 2.387 1.00 88.50 261 ALA A N 1
ATOM 2175 C CA . ALA A 1 261 ? 6.310 37.737 1.089 1.00 88.50 261 ALA A CA 1
ATOM 2176 C C . ALA A 1 261 ? 5.043 37.397 0.272 1.00 88.50 261 ALA A C 1
ATOM 2178 O O . ALA A 1 261 ? 5.113 37.347 -0.952 1.00 88.50 261 ALA A O 1
ATOM 2179 N N . MET A 1 262 ? 3.889 37.183 0.919 1.00 86.94 262 MET A N 1
ATOM 2180 C CA . MET A 1 262 ? 2.596 36.990 0.242 1.00 86.94 262 MET A CA 1
ATOM 2181 C C . MET A 1 262 ? 1.922 38.312 -0.164 1.00 86.94 262 MET A C 1
ATOM 2183 O O . MET A 1 262 ? 1.139 38.312 -1.112 1.00 86.94 262 MET A O 1
ATOM 2187 N N . CYS A 1 263 ? 2.237 39.436 0.490 1.00 87.12 263 CYS A N 1
ATOM 2188 C CA . CYS A 1 263 ? 1.874 40.773 0.004 1.00 87.12 263 CYS A CA 1
ATOM 2189 C C . CYS A 1 263 ? 2.680 41.145 -1.246 1.00 87.12 263 CYS A C 1
ATOM 2191 O O . CYS A 1 263 ? 2.123 41.655 -2.213 1.00 87.12 263 CYS A O 1
ATOM 2193 N N . ASN A 1 264 ? 3.981 40.849 -1.234 1.00 86.38 264 ASN A N 1
ATOM 2194 C CA . ASN A 1 264 ? 4.943 41.282 -2.250 1.00 86.38 264 ASN A CA 1
ATOM 2195 C C . ASN A 1 264 ? 5.137 40.240 -3.373 1.00 86.38 264 ASN A C 1
ATOM 2197 O O . ASN A 1 264 ? 6.245 40.060 -3.878 1.00 86.38 264 ASN A O 1
ATOM 2201 N N . THR A 1 265 ? 4.072 39.523 -3.747 1.00 85.62 265 THR A N 1
ATOM 2202 C CA . THR A 1 265 ? 4.120 38.533 -4.838 1.00 85.62 265 THR A CA 1
ATOM 2203 C C . THR A 1 265 ? 4.180 39.229 -6.206 1.00 85.62 265 THR A C 1
ATOM 2205 O O . THR A 1 265 ? 3.338 40.085 -6.480 1.00 85.62 265 THR A O 1
ATOM 2208 N N . PRO A 1 266 ? 5.138 38.892 -7.091 1.00 85.94 266 PRO A N 1
ATOM 2209 C CA . PRO A 1 266 ? 5.180 39.454 -8.435 1.00 85.94 266 PRO A CA 1
ATOM 2210 C C . PRO A 1 266 ? 4.104 38.833 -9.334 1.00 85.94 266 PRO A C 1
ATOM 2212 O O . PRO A 1 266 ? 3.621 37.722 -9.093 1.00 85.94 266 PRO A O 1
ATOM 2215 N N . VAL A 1 267 ? 3.785 39.537 -10.421 1.00 86.06 267 VAL A N 1
ATOM 2216 C CA . VAL A 1 267 ? 3.039 38.972 -11.553 1.00 86.06 267 VAL A CA 1
ATOM 2217 C C . VAL A 1 267 ? 3.904 37.892 -12.203 1.00 86.06 267 VAL A C 1
ATOM 2219 O O . VAL A 1 267 ? 5.054 38.161 -12.554 1.00 86.06 267 VAL A O 1
ATOM 2222 N N . LEU A 1 268 ? 3.369 36.681 -12.362 1.00 87.88 268 LEU A N 1
ATOM 2223 C CA . LEU A 1 268 ? 4.065 35.596 -13.049 1.00 87.88 268 LEU A CA 1
ATOM 2224 C C . LEU A 1 268 ? 3.724 35.611 -14.538 1.00 87.88 268 LEU A C 1
ATOM 2226 O O . LEU A 1 268 ? 2.552 35.556 -14.907 1.00 87.88 268 LEU A O 1
ATOM 2230 N N . ALA A 1 269 ? 4.737 35.675 -15.397 1.00 84.81 269 ALA A N 1
ATOM 2231 C CA . ALA A 1 269 ? 4.555 35.661 -16.844 1.00 84.81 269 ALA A CA 1
ATOM 2232 C C . ALA A 1 269 ? 4.005 34.309 -17.331 1.00 84.81 269 ALA A C 1
ATOM 2234 O O . ALA A 1 269 ? 4.353 33.253 -16.803 1.00 84.81 269 ALA A O 1
ATOM 2235 N N . THR A 1 270 ? 3.185 34.331 -18.383 1.00 84.81 270 THR A N 1
ATOM 2236 C CA . THR A 1 270 ? 2.818 33.116 -19.128 1.00 84.81 270 THR A CA 1
ATOM 2237 C C . THR A 1 270 ? 3.978 32.687 -20.042 1.00 84.81 270 THR A C 1
ATOM 2239 O O . THR A 1 270 ? 4.664 33.548 -20.602 1.00 84.81 270 THR A O 1
ATOM 2242 N N . PRO A 1 271 ? 4.238 31.378 -20.211 1.00 83.56 271 PRO A N 1
ATOM 2243 C CA . PRO A 1 271 ? 5.424 30.878 -20.904 1.00 83.56 271 PRO A CA 1
ATOM 2244 C C . PRO A 1 271 ? 5.390 31.149 -22.413 1.00 83.56 271 PRO A C 1
ATOM 2246 O O . PRO A 1 271 ? 4.638 30.523 -23.160 1.00 83.56 271 PRO A O 1
ATOM 2249 N N . ASN A 1 272 ? 6.291 32.009 -22.894 1.00 82.88 272 ASN A N 1
ATOM 2250 C CA . ASN A 1 272 ? 6.565 32.118 -24.325 1.00 82.88 272 ASN A CA 1
ATOM 2251 C C . ASN A 1 272 ? 7.616 31.079 -24.748 1.00 82.88 272 ASN A C 1
ATOM 2253 O O . ASN A 1 272 ? 8.821 31.301 -24.613 1.00 82.88 272 ASN A O 1
ATOM 2257 N N . PHE A 1 273 ? 7.163 29.956 -25.306 1.00 81.94 273 PHE A N 1
ATOM 2258 C CA . PHE A 1 273 ? 8.033 28.870 -25.775 1.00 81.94 273 PHE A CA 1
ATOM 2259 C C . PHE A 1 273 ? 8.930 29.216 -26.980 1.00 81.94 273 PHE A C 1
ATOM 2261 O O . PHE A 1 273 ? 9.762 28.384 -27.347 1.00 81.94 273 PHE A O 1
ATOM 2268 N N . SER A 1 274 ? 8.783 30.408 -27.572 1.00 81.75 274 SER A N 1
ATOM 2269 C CA . SER A 1 274 ? 9.678 30.945 -28.610 1.00 81.75 274 SER A CA 1
ATOM 2270 C C . SER A 1 274 ? 10.836 31.785 -28.048 1.00 81.75 274 SER A C 1
ATOM 2272 O O . SER A 1 274 ? 11.721 32.172 -28.806 1.00 81.75 274 SER A O 1
ATOM 2274 N N . THR A 1 275 ? 10.848 32.084 -26.743 1.00 82.38 275 THR A N 1
ATOM 2275 C CA . THR A 1 275 ? 11.939 32.830 -26.081 1.00 82.38 275 THR A CA 1
ATOM 2276 C C . THR A 1 275 ? 12.927 31.892 -25.385 1.00 82.38 275 THR A C 1
ATOM 2278 O O . THR A 1 275 ? 12.589 30.766 -25.019 1.00 82.38 275 THR A O 1
ATOM 2281 N N . THR A 1 276 ? 14.169 32.348 -25.191 1.00 85.88 276 THR A N 1
ATOM 2282 C CA . THR A 1 276 ? 15.168 31.580 -24.428 1.00 85.88 276 THR A CA 1
ATOM 2283 C C . THR A 1 276 ? 14.881 31.703 -22.934 1.00 85.88 276 THR A C 1
ATOM 2285 O O . THR A 1 276 ? 15.004 32.792 -22.372 1.00 85.88 276 THR A O 1
ATOM 2288 N N . PHE A 1 277 ? 14.561 30.593 -22.269 1.00 89.19 277 PHE A N 1
ATOM 2289 C CA . PHE A 1 277 ? 14.427 30.578 -20.812 1.00 89.19 277 PHE A CA 1
ATOM 2290 C C . PHE A 1 277 ? 15.779 30.793 -20.117 1.00 89.19 277 PHE A C 1
ATOM 2292 O O . PHE A 1 277 ? 16.810 30.278 -20.553 1.00 89.19 277 PHE A O 1
ATOM 2299 N N . ILE A 1 278 ? 15.756 31.511 -19.000 1.00 88.25 278 ILE A N 1
ATOM 2300 C CA . ILE A 1 278 ? 16.848 31.626 -18.035 1.00 88.25 278 ILE A CA 1
ATOM 2301 C C . ILE A 1 278 ? 16.418 30.872 -16.774 1.00 88.25 278 ILE A C 1
ATOM 2303 O O . ILE A 1 278 ? 15.290 31.024 -16.295 1.00 88.25 278 ILE A O 1
ATOM 2307 N N . VAL A 1 279 ? 17.314 30.039 -16.255 1.00 89.00 279 VAL A N 1
ATOM 2308 C CA . VAL A 1 279 ? 17.181 29.376 -14.956 1.00 89.00 279 VAL A CA 1
ATOM 2309 C C . VAL A 1 279 ? 18.240 29.971 -14.044 1.00 89.00 279 VAL A C 1
ATOM 2311 O O . VAL A 1 279 ? 19.421 29.847 -14.343 1.00 89.00 279 VAL A O 1
ATOM 2314 N N . GLU A 1 280 ? 17.838 30.587 -12.936 1.00 88.31 280 GLU A N 1
ATOM 2315 C CA . GLU A 1 280 ? 18.770 31.042 -11.895 1.00 88.31 280 GLU A CA 1
ATOM 2316 C C . GLU A 1 280 ? 18.557 30.215 -10.624 1.00 88.31 280 GLU A C 1
ATOM 2318 O O . GLU A 1 280 ? 17.422 29.848 -10.299 1.00 88.31 280 GLU A O 1
ATOM 2323 N N . CYS A 1 281 ? 19.636 29.896 -9.907 1.00 86.88 281 CYS A N 1
ATOM 2324 C CA . CYS A 1 281 ? 19.603 29.129 -8.659 1.00 86.88 281 CYS A CA 1
ATOM 2325 C C . CYS A 1 281 ? 20.454 29.811 -7.572 1.00 86.88 281 CYS A C 1
ATOM 2327 O O . CYS A 1 281 ? 21.546 30.292 -7.849 1.00 86.88 281 CYS A O 1
ATOM 2329 N N . ASP A 1 282 ? 19.953 29.811 -6.334 1.00 81.62 282 ASP A N 1
ATOM 2330 C CA . ASP A 1 282 ? 20.618 30.287 -5.108 1.00 81.62 282 ASP A CA 1
ATOM 2331 C C . ASP A 1 282 ? 20.694 29.119 -4.112 1.00 81.62 282 ASP A C 1
ATOM 2333 O O . ASP A 1 282 ? 19.683 28.455 -3.858 1.00 81.62 282 ASP A O 1
ATOM 2337 N N . THR A 1 283 ? 21.863 28.876 -3.513 1.00 75.56 283 THR A N 1
ATOM 2338 C CA . THR A 1 283 ? 22.053 27.860 -2.463 1.00 75.56 283 THR A CA 1
ATOM 2339 C C . THR A 1 283 ? 22.654 28.405 -1.171 1.00 75.56 283 THR A C 1
ATOM 2341 O O . THR A 1 283 ? 23.627 27.867 -0.636 1.00 75.56 283 THR A O 1
ATOM 2344 N N . LEU A 1 284 ? 22.043 29.450 -0.610 1.00 66.00 284 LEU A N 1
ATOM 2345 C CA . LEU A 1 284 ? 22.443 29.985 0.689 1.00 66.00 284 LEU A CA 1
ATOM 2346 C C . LEU A 1 284 ? 22.173 29.010 1.866 1.00 66.00 284 LEU A C 1
ATOM 2348 O O . LEU A 1 284 ? 21.069 28.909 2.418 1.00 66.00 284 LEU A O 1
ATOM 2352 N N . GLY A 1 285 ? 23.230 28.325 2.310 1.00 68.19 285 GLY A N 1
ATOM 2353 C CA . GLY A 1 285 ? 23.297 27.587 3.577 1.00 68.19 285 GLY A CA 1
ATOM 2354 C C . GLY A 1 285 ? 22.674 26.185 3.559 1.00 68.19 285 GLY A C 1
ATOM 2355 O O . GLY A 1 285 ? 23.379 25.190 3.375 1.00 68.19 285 GLY A O 1
ATOM 2356 N N . SER A 1 286 ? 21.368 26.094 3.845 1.00 67.50 286 SER A N 1
ATOM 2357 C CA . SER A 1 286 ? 20.653 24.827 4.138 1.00 67.50 286 SER A CA 1
ATOM 2358 C C . SER A 1 286 ? 19.468 24.514 3.213 1.00 67.50 286 SER A C 1
ATOM 2360 O O . SER A 1 286 ? 18.821 23.473 3.353 1.00 67.50 286 SER A O 1
ATOM 2362 N N . GLY A 1 287 ? 19.204 25.368 2.227 1.00 74.12 287 GLY A N 1
ATOM 2363 C CA . GLY A 1 287 ? 18.204 25.129 1.190 1.00 74.12 287 GLY A CA 1
ATOM 2364 C C . GLY A 1 287 ? 18.627 25.723 -0.146 1.00 74.12 287 GLY A C 1
ATOM 2365 O O . GLY A 1 287 ? 19.642 26.411 -0.228 1.00 74.12 287 GLY A O 1
ATOM 2366 N N . LEU A 1 288 ? 17.823 25.446 -1.167 1.00 84.62 288 LEU A N 1
ATOM 2367 C CA . LEU A 1 288 ? 17.951 25.999 -2.507 1.00 84.62 288 LEU A CA 1
ATOM 2368 C C . LEU A 1 288 ? 16.703 26.813 -2.869 1.00 84.62 288 LEU A C 1
ATOM 2370 O O . LEU A 1 288 ? 15.577 26.428 -2.527 1.00 84.62 288 LEU A O 1
ATOM 2374 N N . GLY A 1 289 ? 16.908 27.918 -3.575 1.00 85.06 289 GLY A N 1
ATOM 2375 C CA . GLY A 1 289 ? 15.892 28.629 -4.342 1.00 85.06 289 GLY A CA 1
ATOM 2376 C C . GLY A 1 289 ? 16.218 28.533 -5.829 1.00 85.06 289 GLY A C 1
ATOM 2377 O O . GLY A 1 289 ? 17.388 28.493 -6.201 1.00 85.06 289 GLY A O 1
ATOM 2378 N N . ALA A 1 290 ? 15.194 28.489 -6.671 1.00 86.94 290 ALA A N 1
ATOM 2379 C CA . ALA A 1 290 ? 15.346 28.577 -8.116 1.00 86.94 290 ALA A CA 1
ATOM 2380 C C . ALA A 1 290 ? 14.239 29.449 -8.715 1.00 86.94 290 ALA A C 1
ATOM 2382 O O . ALA A 1 290 ? 13.115 29.482 -8.199 1.00 86.94 290 ALA A O 1
ATOM 2383 N N . VAL A 1 291 ? 14.541 30.121 -9.826 1.00 89.00 291 VAL A N 1
ATOM 2384 C CA . VAL A 1 291 ? 13.575 30.870 -10.642 1.00 89.00 291 VAL A CA 1
ATOM 2385 C C . VAL A 1 291 ? 13.715 30.488 -12.112 1.00 89.00 291 VAL A C 1
ATOM 2387 O O . VAL A 1 291 ? 14.823 30.379 -12.635 1.00 89.00 291 VAL A O 1
ATOM 2390 N N . LEU A 1 292 ? 12.572 30.298 -12.769 1.00 87.50 292 LEU A N 1
ATOM 2391 C CA . LEU A 1 292 ? 12.454 30.200 -14.219 1.00 87.50 292 LEU A CA 1
ATOM 2392 C C . LEU A 1 292 ? 11.939 31.540 -14.752 1.00 87.50 292 LEU A C 1
ATOM 2394 O O . LEU A 1 292 ? 10.853 31.965 -14.354 1.00 87.50 292 LEU A O 1
ATOM 2398 N N . MET A 1 293 ? 12.682 32.187 -15.651 1.00 88.19 293 MET A N 1
ATOM 2399 C CA . MET A 1 293 ? 12.282 33.458 -16.266 1.00 88.19 293 MET A CA 1
ATOM 2400 C C . MET A 1 293 ? 12.743 33.580 -17.730 1.00 88.19 293 MET A C 1
ATOM 2402 O O . MET A 1 293 ? 13.914 33.351 -18.019 1.00 88.19 293 MET A O 1
ATOM 2406 N N . PRO A 1 294 ? 11.889 33.977 -18.683 1.00 78.81 294 PRO A N 1
ATOM 2407 C CA . PRO A 1 294 ? 12.328 34.667 -19.887 1.00 78.81 294 PRO A CA 1
ATOM 2408 C C . PRO A 1 294 ? 12.523 36.156 -19.565 1.00 78.81 294 PRO A C 1
ATOM 2410 O O . PRO A 1 294 ? 11.711 36.757 -18.863 1.00 78.81 294 PRO A O 1
ATOM 2413 N N . GLU A 1 295 ? 13.593 36.756 -20.089 1.00 75.94 295 GLU A N 1
ATOM 2414 C CA . GLU A 1 295 ? 13.741 38.223 -20.202 1.00 75.94 295 GLU A CA 1
ATOM 2415 C C . GLU A 1 295 ? 13.492 39.014 -18.892 1.00 75.94 295 GLU A C 1
ATOM 2417 O O . GLU A 1 295 ? 12.930 40.108 -18.896 1.00 75.94 295 GLU A O 1
ATOM 2422 N N . GLY A 1 296 ? 13.900 38.455 -17.745 1.00 76.62 296 GLY A N 1
ATOM 2423 C CA . GLY A 1 296 ? 13.765 39.095 -16.429 1.00 76.62 296 GLY A CA 1
ATOM 2424 C C . GLY A 1 296 ? 12.387 38.968 -15.760 1.00 76.62 296 GLY A C 1
ATOM 2425 O O . GLY A 1 296 ? 12.203 39.494 -14.663 1.00 76.62 296 GLY A O 1
ATOM 2426 N N . ARG A 1 297 ? 11.409 38.284 -16.373 1.00 84.00 297 ARG A N 1
ATOM 2427 C CA . ARG A 1 297 ? 10.054 38.104 -15.815 1.00 84.00 297 ARG A CA 1
ATOM 2428 C C . ARG A 1 297 ? 9.859 36.682 -15.266 1.00 84.00 297 ARG A C 1
ATOM 2430 O O . ARG A 1 297 ? 9.924 35.736 -16.048 1.00 84.00 297 ARG A O 1
ATOM 2437 N N . PRO A 1 298 ? 9.592 36.478 -13.963 1.00 86.12 298 PRO A N 1
ATOM 2438 C CA . PRO A 1 298 ? 9.435 35.134 -13.407 1.00 86.12 298 PRO A CA 1
ATOM 2439 C C . PRO A 1 298 ? 8.184 34.432 -13.957 1.00 86.12 298 PRO A C 1
ATOM 2441 O O . PRO A 1 298 ? 7.103 35.008 -13.962 1.00 86.12 298 PRO A O 1
ATOM 2444 N N . ILE A 1 299 ? 8.315 33.169 -14.368 1.00 85.69 299 ILE A N 1
ATOM 2445 C CA . ILE A 1 299 ? 7.195 32.242 -14.632 1.00 85.69 299 ILE A CA 1
ATOM 2446 C C . ILE A 1 299 ? 6.877 31.449 -13.362 1.00 85.69 299 ILE A C 1
ATOM 2448 O O . ILE A 1 299 ? 5.717 31.252 -13.007 1.00 85.69 299 ILE A O 1
ATOM 2452 N N . ALA A 1 300 ? 7.913 30.978 -12.664 1.00 85.81 300 ALA A N 1
ATOM 2453 C CA . ALA A 1 300 ? 7.761 30.193 -11.447 1.00 85.81 300 ALA A CA 1
ATOM 2454 C C . ALA A 1 300 ? 8.993 30.290 -10.545 1.00 85.81 300 ALA A C 1
ATOM 2456 O O . ALA A 1 300 ? 10.131 30.218 -11.011 1.00 85.81 300 ALA A O 1
ATOM 2457 N N . PHE A 1 301 ? 8.745 30.346 -9.238 1.00 87.31 301 PHE A N 1
ATOM 2458 C CA . PHE A 1 301 ? 9.733 30.048 -8.206 1.00 87.31 301 PHE A CA 1
ATOM 2459 C C . PHE A 1 301 ? 9.580 28.605 -7.711 1.00 87.31 301 PHE A C 1
ATOM 2461 O O . PHE A 1 301 ? 8.463 28.127 -7.501 1.00 87.31 301 PHE A O 1
ATOM 2468 N N . GLU A 1 302 ? 10.692 27.922 -7.450 1.00 85.94 302 GLU A N 1
ATOM 2469 C CA . GLU A 1 302 ? 10.705 26.687 -6.659 1.00 85.94 302 GLU A CA 1
ATOM 2470 C C . GLU A 1 302 ? 11.710 26.818 -5.510 1.00 85.94 302 GLU A C 1
ATOM 2472 O O . GLU A 1 302 ? 12.651 27.611 -5.562 1.00 85.94 302 GLU A O 1
ATOM 2477 N N . SER A 1 303 ? 11.489 26.087 -4.416 1.00 83.62 303 SER A N 1
ATOM 2478 C CA . SER A 1 303 ? 12.436 26.089 -3.298 1.00 83.62 303 SER A CA 1
ATOM 2479 C C . SER A 1 303 ? 12.363 24.820 -2.459 1.00 83.62 303 SER A C 1
ATOM 2481 O O . SER A 1 303 ? 11.293 24.382 -2.029 1.00 83.62 303 SER A O 1
ATOM 2483 N N . CYS A 1 304 ? 13.532 24.249 -2.176 1.00 79.75 304 CYS A N 1
ATOM 2484 C CA . CYS A 1 304 ? 13.677 22.978 -1.476 1.00 79.75 304 CYS A CA 1
ATOM 2485 C C . CYS A 1 304 ? 14.690 23.094 -0.326 1.00 79.75 304 CYS A C 1
ATOM 2487 O O . CYS A 1 304 ? 15.537 23.983 -0.300 1.00 79.75 304 CYS A O 1
ATOM 2489 N N . GLN A 1 305 ? 14.596 22.198 0.655 1.00 77.31 305 GLN A N 1
ATOM 2490 C CA . GLN A 1 305 ? 15.526 22.115 1.785 1.00 77.31 305 GLN A CA 1
ATOM 2491 C C . GLN A 1 305 ? 16.450 20.914 1.588 1.00 77.31 305 GLN A C 1
ATOM 2493 O O . GLN A 1 305 ? 15.966 19.811 1.308 1.00 77.31 305 GLN A O 1
ATOM 2498 N N . PHE A 1 306 ? 17.752 21.094 1.808 1.00 77.06 306 PHE A N 1
ATOM 2499 C CA . PHE A 1 306 ? 18.675 19.964 1.881 1.00 77.06 306 PHE A CA 1
ATOM 2500 C C . PHE A 1 306 ? 18.399 19.158 3.163 1.00 77.06 306 PHE A C 1
ATOM 2502 O O . PHE A 1 306 ? 18.043 19.710 4.204 1.00 77.06 306 PHE A O 1
ATOM 2509 N N . LYS A 1 307 ? 18.523 17.828 3.093 1.00 74.62 307 LYS A N 1
ATOM 2510 C CA . LYS A 1 307 ? 18.186 16.907 4.195 1.00 74.62 307 LYS A CA 1
ATOM 2511 C C . LYS A 1 307 ? 19.328 15.931 4.451 1.00 74.62 307 LYS A C 1
ATOM 2513 O O . LYS A 1 307 ? 19.967 15.473 3.509 1.00 74.62 307 LYS A O 1
ATOM 2518 N N . GLY A 1 308 ? 19.555 15.573 5.715 1.00 75.06 308 GLY A N 1
ATOM 2519 C CA . GLY A 1 308 ? 20.588 14.602 6.093 1.00 75.06 308 GLY A CA 1
ATOM 2520 C C . GLY A 1 308 ? 21.966 14.969 5.529 1.00 75.06 308 GLY A C 1
ATOM 2521 O O . GLY A 1 308 ? 22.378 16.125 5.608 1.00 75.06 308 GLY A O 1
ATOM 2522 N N . LYS A 1 309 ? 22.651 13.995 4.914 1.00 71.69 309 LYS A N 1
ATOM 2523 C CA . LYS A 1 309 ? 24.015 14.143 4.370 1.00 71.69 309 LYS A CA 1
ATOM 2524 C C . LYS A 1 309 ? 24.177 15.323 3.395 1.00 71.69 309 LYS A C 1
ATOM 2526 O O . LYS A 1 309 ? 25.235 15.941 3.375 1.00 71.69 309 LYS A O 1
ATOM 2531 N N . TYR A 1 310 ? 23.133 15.700 2.649 1.00 73.31 310 TYR A N 1
ATOM 2532 C CA . TYR A 1 310 ? 23.181 16.817 1.693 1.00 73.31 310 TYR A CA 1
ATOM 2533 C C . TYR A 1 310 ? 23.406 18.195 2.349 1.00 73.31 310 TYR A C 1
ATOM 2535 O O . TYR A 1 310 ? 23.848 19.124 1.679 1.00 73.31 310 TYR A O 1
ATOM 2543 N N . LEU A 1 311 ? 23.158 18.343 3.657 1.00 75.88 311 LEU A N 1
ATOM 2544 C CA . LEU A 1 311 ? 23.466 19.576 4.398 1.00 75.88 311 LEU A CA 1
ATOM 2545 C C . LEU A 1 311 ? 24.976 19.794 4.582 1.00 75.88 311 LEU A C 1
ATOM 2547 O O . LEU A 1 311 ? 25.421 20.941 4.607 1.00 75.88 311 LEU A O 1
ATOM 2551 N N . LEU A 1 312 ? 25.754 18.711 4.671 1.00 77.69 312 LEU A N 1
ATOM 2552 C CA . LEU A 1 312 ? 27.205 18.730 4.906 1.00 77.69 312 LEU A CA 1
ATOM 2553 C C . LEU A 1 312 ? 28.030 18.838 3.613 1.00 77.69 312 LEU A C 1
ATOM 2555 O O . LEU A 1 312 ? 29.249 18.957 3.676 1.00 77.69 312 LEU A O 1
ATOM 2559 N N . LYS A 1 313 ? 27.381 18.795 2.444 1.00 80.94 313 LYS A N 1
ATOM 2560 C CA . LYS A 1 313 ? 28.057 18.938 1.152 1.00 80.94 313 LYS A CA 1
ATOM 2561 C C . LYS A 1 313 ? 28.643 20.358 0.957 1.00 80.94 313 LYS A C 1
ATOM 2563 O O . LYS A 1 313 ? 28.048 21.324 1.460 1.00 80.94 313 LYS A O 1
ATOM 2568 N N . PRO A 1 314 ? 29.765 20.498 0.220 1.00 82.81 314 PRO A N 1
ATOM 2569 C CA . PRO A 1 314 ? 30.314 21.782 -0.223 1.00 82.81 314 PRO A CA 1
ATOM 2570 C C . PRO A 1 314 ? 29.319 22.644 -1.014 1.00 82.81 314 PRO A C 1
ATOM 2572 O O . PRO A 1 314 ? 28.266 22.169 -1.441 1.00 82.81 314 PRO A O 1
ATOM 2575 N N . ILE A 1 315 ? 29.661 23.918 -1.222 1.00 79.69 315 ILE A N 1
ATOM 2576 C CA . ILE A 1 315 ? 28.783 24.895 -1.888 1.00 79.69 315 ILE A CA 1
ATOM 2577 C C . ILE A 1 315 ? 28.578 24.536 -3.370 1.00 79.69 315 ILE A C 1
ATOM 2579 O O . ILE A 1 315 ? 27.436 24.344 -3.773 1.00 79.69 315 ILE A O 1
ATOM 2583 N N . TYR A 1 316 ? 29.652 24.284 -4.130 1.00 81.88 316 TYR A N 1
ATOM 2584 C CA . TYR A 1 316 ? 29.586 23.832 -5.536 1.00 81.88 316 TYR A CA 1
ATOM 2585 C C . TYR A 1 316 ? 28.696 22.589 -5.739 1.00 81.88 316 TYR A C 1
ATOM 2587 O O . TYR A 1 316 ? 27.947 22.459 -6.705 1.00 81.88 316 TYR A O 1
ATOM 2595 N N . ASP A 1 317 ? 28.744 21.675 -4.774 1.00 82.25 317 ASP A N 1
ATOM 2596 C CA . ASP A 1 317 ? 27.987 20.427 -4.739 1.00 82.25 317 ASP A CA 1
ATOM 2597 C C . ASP A 1 317 ? 26.478 20.687 -4.524 1.00 82.25 317 ASP A C 1
ATOM 2599 O O . ASP A 1 317 ? 25.620 19.964 -5.035 1.00 82.25 317 ASP A O 1
ATOM 2603 N N . LYS A 1 318 ? 26.141 21.734 -3.758 1.00 82.38 318 LYS A N 1
ATOM 2604 C CA . LYS A 1 318 ? 24.767 22.201 -3.527 1.00 82.38 318 LYS A CA 1
ATOM 2605 C C . LYS A 1 318 ? 24.231 22.966 -4.732 1.00 82.38 318 LYS A C 1
ATOM 2607 O O . LYS A 1 318 ? 23.099 22.695 -5.126 1.00 82.38 318 LYS A O 1
ATOM 2612 N N . GLU A 1 319 ? 25.032 23.845 -5.333 1.00 83.06 319 GLU A N 1
ATOM 2613 C CA . GLU A 1 319 ? 24.697 24.577 -6.563 1.00 83.06 319 GLU A CA 1
ATOM 2614 C C . GLU A 1 319 ? 24.349 23.607 -7.697 1.00 83.06 319 GLU A C 1
ATOM 2616 O O . GLU A 1 319 ? 23.259 23.680 -8.264 1.00 83.06 319 GLU A O 1
ATOM 2621 N N . MET A 1 320 ? 25.205 22.608 -7.947 1.00 84.25 320 MET A N 1
ATOM 2622 C CA . MET A 1 320 ? 24.945 21.561 -8.941 1.00 84.25 320 MET A CA 1
ATOM 2623 C C . MET A 1 320 ? 23.642 20.794 -8.651 1.00 84.25 320 MET A C 1
ATOM 2625 O O . MET A 1 320 ? 22.844 20.545 -9.556 1.00 84.25 320 MET A O 1
ATOM 2629 N N . MET A 1 321 ? 23.360 20.465 -7.384 1.00 83.88 321 MET A N 1
ATOM 2630 C CA . MET A 1 321 ? 22.077 19.852 -7.012 1.00 83.88 321 MET A CA 1
ATOM 2631 C C . MET A 1 321 ? 20.875 20.794 -7.181 1.00 83.88 321 MET A C 1
ATOM 2633 O O . MET A 1 321 ? 19.779 20.306 -7.455 1.00 83.88 321 MET A O 1
ATOM 2637 N N . ALA A 1 322 ? 21.040 22.112 -7.045 1.00 84.31 322 ALA A N 1
ATOM 2638 C CA . ALA A 1 322 ? 19.978 23.081 -7.313 1.00 84.31 322 ALA A CA 1
ATOM 2639 C C . ALA A 1 322 ? 19.671 23.187 -8.811 1.00 84.31 322 ALA A C 1
ATOM 2641 O O . ALA A 1 322 ? 18.497 23.129 -9.176 1.00 84.31 322 ALA A O 1
ATOM 2642 N N . ILE A 1 323 ? 20.700 23.206 -9.667 1.00 85.88 323 ILE A N 1
ATOM 2643 C CA . ILE A 1 323 ? 20.555 23.124 -11.130 1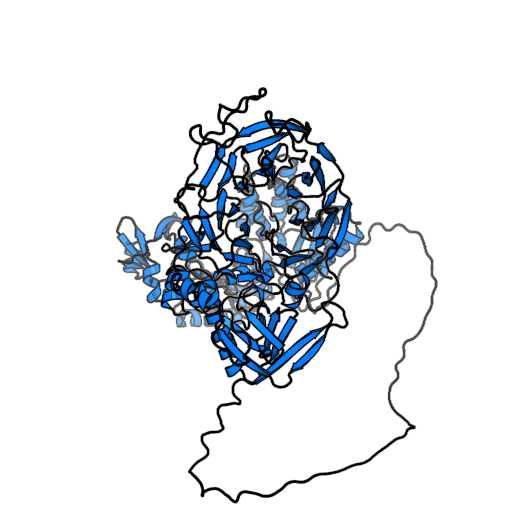.00 85.88 323 ILE A CA 1
ATOM 2644 C C . ILE A 1 323 ? 19.787 21.852 -11.511 1.00 85.88 323 ILE A C 1
ATOM 2646 O O . ILE A 1 323 ? 18.756 21.922 -12.179 1.00 85.88 323 ILE A O 1
ATOM 2650 N N . LEU A 1 324 ? 20.233 20.684 -11.033 1.00 87.62 324 LEU A N 1
ATOM 2651 C CA . LEU A 1 324 ? 19.579 19.401 -11.316 1.00 87.62 324 LEU A CA 1
ATOM 2652 C C . LEU A 1 324 ? 18.132 19.349 -10.793 1.00 87.62 324 LEU A C 1
ATOM 2654 O O . LEU A 1 324 ? 17.256 18.782 -11.451 1.00 87.62 324 LEU A O 1
ATOM 2658 N N . HIS A 1 325 ? 17.851 19.965 -9.640 1.00 87.75 325 HIS A N 1
ATOM 2659 C CA . HIS A 1 325 ? 16.496 20.065 -9.098 1.00 87.75 325 HIS A CA 1
ATOM 2660 C C . HIS A 1 325 ? 15.596 20.970 -9.951 1.00 87.75 325 HIS A C 1
ATOM 2662 O O . HIS A 1 325 ? 14.482 20.567 -10.282 1.00 87.75 325 HIS A O 1
ATOM 2668 N N . ALA A 1 326 ? 16.083 22.148 -10.351 1.00 87.50 326 ALA A N 1
ATOM 2669 C CA . ALA A 1 326 ? 15.368 23.080 -11.220 1.00 87.50 326 ALA A CA 1
ATOM 2670 C C . ALA A 1 326 ? 15.077 22.461 -12.597 1.00 87.50 326 ALA A C 1
ATOM 2672 O O . ALA A 1 326 ? 13.939 22.496 -13.062 1.00 87.50 326 ALA A O 1
ATOM 2673 N N . VAL A 1 327 ? 16.069 21.805 -13.212 1.00 87.94 327 VAL A N 1
ATOM 2674 C CA . VAL A 1 327 ? 15.909 21.113 -14.501 1.00 87.94 327 VAL A CA 1
ATOM 2675 C C . VAL A 1 327 ? 14.915 19.951 -14.400 1.00 87.94 327 VAL A C 1
ATOM 2677 O O . VAL A 1 327 ? 14.069 19.807 -15.284 1.00 87.94 327 VAL A O 1
ATOM 2680 N N . LYS A 1 328 ? 14.934 19.156 -13.316 1.00 88.06 328 LYS A N 1
ATOM 2681 C CA . LYS A 1 328 ? 13.929 18.097 -13.107 1.00 88.06 328 LYS A CA 1
ATOM 2682 C C . LYS A 1 328 ? 12.524 18.673 -12.885 1.00 88.06 328 LYS A C 1
ATOM 2684 O O . LYS A 1 328 ? 11.576 18.176 -13.488 1.00 88.06 328 LYS A O 1
ATOM 2689 N N . GLN A 1 329 ? 12.385 19.723 -12.074 1.00 87.25 329 GLN A N 1
ATOM 2690 C CA . GLN A 1 329 ? 11.095 20.361 -11.785 1.00 87.25 329 GLN A CA 1
ATOM 2691 C C . GLN A 1 329 ? 10.482 21.036 -13.023 1.00 87.25 329 GLN A C 1
ATOM 2693 O O . GLN A 1 329 ? 9.266 21.008 -13.211 1.00 87.25 329 GLN A O 1
ATOM 2698 N N . TRP A 1 330 ? 11.314 21.620 -13.887 1.00 88.81 330 TRP A N 1
ATOM 2699 C CA . TRP A 1 330 ? 10.892 22.356 -15.080 1.00 88.81 330 TRP A CA 1
ATOM 2700 C C . TRP A 1 330 ? 11.126 21.600 -16.391 1.00 88.81 330 TRP A C 1
ATOM 2702 O O . TRP A 1 330 ? 11.134 22.212 -17.461 1.00 88.81 330 TRP A O 1
ATOM 2712 N N . ARG A 1 331 ? 11.200 20.260 -16.333 1.00 86.06 331 ARG A N 1
ATOM 2713 C CA . ARG A 1 331 ? 11.296 19.363 -17.502 1.00 86.06 331 ARG A CA 1
ATOM 2714 C C . ARG A 1 331 ? 10.284 19.740 -18.597 1.00 86.06 331 ARG A C 1
ATOM 2716 O O . ARG A 1 331 ? 10.672 19.808 -19.755 1.00 86.06 331 ARG A O 1
ATOM 2723 N N . ARG A 1 332 ? 9.033 20.094 -18.251 1.00 83.75 332 ARG A N 1
ATOM 2724 C CA . ARG A 1 332 ? 7.999 20.506 -19.234 1.00 83.75 332 ARG A CA 1
ATOM 2725 C C . ARG A 1 332 ? 8.331 21.781 -20.029 1.00 83.75 332 ARG A C 1
ATOM 2727 O O . ARG A 1 332 ? 7.909 21.911 -21.175 1.00 83.75 332 ARG A O 1
ATOM 2734 N N . TYR A 1 333 ? 9.092 22.707 -19.445 1.00 83.75 333 TYR A N 1
ATOM 2735 C CA . TYR A 1 333 ? 9.501 23.955 -20.097 1.00 83.75 333 TYR A CA 1
ATOM 2736 C C . TYR A 1 333 ? 10.831 23.793 -20.851 1.00 83.75 333 TYR A C 1
ATOM 2738 O O . TYR A 1 333 ? 10.971 24.282 -21.973 1.00 83.75 333 TYR A O 1
ATOM 2746 N N . LEU A 1 334 ? 11.790 23.083 -20.248 1.00 85.38 334 LEU A N 1
ATOM 2747 C CA . LEU A 1 334 ? 13.192 23.037 -20.683 1.00 85.38 334 LEU A CA 1
ATOM 2748 C C . LEU A 1 334 ? 13.530 21.858 -21.615 1.00 85.38 334 LEU A C 1
ATOM 2750 O O . LEU A 1 334 ? 14.487 21.941 -22.382 1.00 85.38 334 LEU A O 1
ATOM 2754 N N . MET A 1 335 ? 12.778 20.751 -21.571 1.00 83.00 335 MET A N 1
ATOM 2755 C CA . MET A 1 335 ? 13.085 19.558 -22.370 1.00 83.00 335 MET A CA 1
ATOM 2756 C C . MET A 1 335 ? 12.979 19.856 -23.873 1.00 83.00 335 MET A C 1
ATOM 2758 O O . MET A 1 335 ? 11.947 20.318 -24.355 1.00 83.00 335 MET A O 1
ATOM 2762 N N . GLY A 1 336 ? 14.061 19.582 -24.608 1.00 79.31 336 GLY A N 1
ATOM 2763 C CA . GLY A 1 336 ? 14.158 19.846 -26.046 1.00 79.31 336 GLY A CA 1
ATOM 2764 C C . GLY A 1 336 ? 14.408 21.313 -26.426 1.00 79.31 336 GLY A C 1
ATOM 2765 O O . GLY A 1 336 ? 14.269 21.648 -27.599 1.00 79.31 336 GLY A O 1
ATOM 2766 N N . ARG A 1 337 ? 14.762 22.193 -25.476 1.00 83.31 337 ARG A N 1
ATOM 2767 C CA . ARG A 1 337 ? 15.066 23.612 -25.735 1.00 83.31 337 ARG A CA 1
ATOM 2768 C C . ARG A 1 337 ? 16.421 24.020 -25.163 1.00 83.31 337 ARG A C 1
ATOM 2770 O O . ARG A 1 337 ? 16.839 23.524 -24.119 1.00 83.31 337 ARG A O 1
ATOM 2777 N N . HIS A 1 338 ? 17.072 24.985 -25.808 1.00 84.12 338 HIS A N 1
ATOM 2778 C CA . HIS A 1 338 ? 18.198 25.694 -25.204 1.00 84.12 338 HIS A CA 1
ATOM 2779 C C . HIS A 1 338 ? 17.693 26.661 -24.124 1.00 84.12 338 HIS A C 1
ATOM 2781 O O . HIS A 1 338 ? 16.700 27.364 -24.316 1.00 84.12 338 HIS A O 1
ATOM 2787 N N . PHE A 1 339 ? 18.400 26.712 -22.998 1.00 88.19 339 PHE A N 1
ATOM 2788 C CA . PHE A 1 339 ? 18.169 27.652 -21.904 1.00 88.19 339 PHE A CA 1
ATOM 2789 C C . PHE A 1 339 ? 19.514 28.172 -21.384 1.00 88.19 339 PHE A C 1
ATOM 2791 O O . PHE A 1 339 ? 20.560 27.573 -21.641 1.00 88.19 339 PHE A O 1
ATOM 2798 N N . LYS A 1 340 ? 19.498 29.302 -20.676 1.00 86.69 340 LYS A N 1
ATOM 2799 C CA . LYS A 1 340 ? 20.692 29.921 -20.081 1.00 86.69 340 LYS A CA 1
ATOM 2800 C C . LYS A 1 340 ? 20.725 29.690 -18.572 1.00 86.69 340 LYS A C 1
ATOM 2802 O O . LYS A 1 340 ? 19.683 29.714 -17.921 1.00 86.69 340 LYS A O 1
ATOM 2807 N N . TYR A 1 341 ? 21.928 29.527 -18.031 1.00 83.56 341 TYR A N 1
ATOM 2808 C CA . TYR A 1 341 ? 22.194 29.474 -16.595 1.00 83.56 341 TYR A CA 1
ATOM 2809 C C . TYR A 1 341 ? 23.332 30.455 -16.259 1.00 83.56 341 TYR A C 1
ATOM 2811 O O . TYR A 1 341 ? 24.460 30.223 -16.703 1.00 83.56 341 TYR A O 1
ATOM 2819 N N . PRO A 1 342 ? 23.072 31.566 -15.546 1.00 77.38 342 PRO A N 1
ATOM 2820 C CA . PRO A 1 342 ? 24.115 32.489 -15.120 1.00 77.38 342 PRO A CA 1
ATOM 2821 C C . PRO A 1 342 ? 24.798 31.968 -13.848 1.00 77.38 342 PRO A C 1
ATOM 2823 O O . PRO A 1 342 ? 24.147 31.678 -12.847 1.00 77.38 342 PRO A O 1
ATOM 2826 N N . ILE A 1 343 ? 26.128 31.874 -13.878 1.00 69.38 343 ILE A N 1
ATOM 2827 C CA . ILE A 1 343 ? 26.943 31.510 -12.712 1.00 69.38 343 ILE A CA 1
ATOM 2828 C C . ILE A 1 343 ? 27.299 32.797 -11.959 1.00 69.38 343 ILE A C 1
ATOM 2830 O O . ILE A 1 343 ? 27.929 33.688 -12.527 1.00 69.38 343 ILE A O 1
ATOM 2834 N N . GLN A 1 344 ? 26.917 32.903 -10.683 1.00 58.81 344 GLN A N 1
ATOM 2835 C CA . GLN A 1 344 ? 27.306 34.029 -9.827 1.00 58.81 344 GLN A CA 1
ATOM 2836 C C . GLN A 1 344 ? 28.684 33.770 -9.207 1.00 58.81 344 GLN A C 1
ATOM 2838 O O . GLN A 1 344 ? 28.804 33.116 -8.176 1.00 58.81 344 GLN A O 1
ATOM 2843 N N . SER A 1 345 ? 29.742 34.278 -9.842 1.00 44.84 345 SER A N 1
ATOM 2844 C CA . SER A 1 345 ? 31.112 34.153 -9.339 1.00 44.84 345 SER A CA 1
ATOM 2845 C C . SER A 1 345 ? 31.447 35.246 -8.314 1.00 44.84 345 SER A C 1
ATOM 2847 O O . SER A 1 345 ? 31.905 36.331 -8.679 1.00 44.84 345 SER A O 1
ATOM 2849 N N . SER A 1 346 ? 31.269 34.942 -7.030 1.00 42.12 346 SER A N 1
ATOM 2850 C CA . SER A 1 346 ? 31.861 35.683 -5.907 1.00 42.12 346 SER A CA 1
ATOM 2851 C C . SER A 1 346 ? 32.690 34.731 -5.041 1.00 42.12 346 SER A C 1
ATOM 2853 O O . SER A 1 346 ? 32.287 33.590 -4.843 1.00 42.12 346 SER A O 1
ATOM 2855 N N . ASP A 1 347 ? 33.823 35.211 -4.528 1.00 36.59 347 ASP A N 1
ATOM 2856 C CA . ASP A 1 347 ? 34.793 34.475 -3.701 1.00 36.59 347 ASP A CA 1
ATOM 2857 C C . ASP A 1 347 ? 35.530 33.293 -4.376 1.00 36.59 347 ASP A C 1
ATOM 2859 O O . ASP A 1 347 ? 35.528 32.160 -3.898 1.00 36.59 347 ASP A O 1
ATOM 2863 N N . MET A 1 348 ? 36.304 33.594 -5.429 1.00 35.72 348 MET A N 1
ATOM 2864 C CA . MET A 1 348 ? 37.554 32.864 -5.709 1.00 35.72 348 MET A CA 1
ATOM 2865 C C . MET A 1 348 ? 38.753 33.820 -5.737 1.00 35.72 348 MET A C 1
ATOM 2867 O O . MET A 1 348 ? 39.008 34.503 -6.727 1.00 35.72 348 MET A O 1
ATOM 2871 N N . GLY A 1 349 ? 39.498 33.856 -4.628 1.00 28.94 349 GLY A N 1
ATOM 2872 C CA . GLY A 1 349 ? 40.795 34.527 -4.537 1.00 28.94 349 GLY A CA 1
ATOM 2873 C C . GLY A 1 349 ? 41.904 33.704 -5.201 1.00 28.94 349 GLY A C 1
ATOM 2874 O O . GLY A 1 349 ? 41.945 32.485 -5.063 1.00 28.94 349 GLY A O 1
ATOM 2875 N N . ALA A 1 350 ? 42.789 34.388 -5.925 1.00 28.27 350 ALA A N 1
ATOM 2876 C CA . ALA A 1 350 ? 43.850 33.832 -6.764 1.00 28.27 350 ALA A CA 1
ATOM 2877 C C . ALA A 1 350 ? 44.739 32.738 -6.128 1.00 28.27 350 ALA A C 1
ATOM 2879 O O . ALA A 1 350 ? 45.103 32.832 -4.958 1.00 28.27 350 ALA A O 1
ATOM 2880 N N . GLY A 1 351 ? 45.246 31.821 -6.969 1.00 26.97 351 GLY A N 1
ATOM 2881 C CA . GLY A 1 351 ? 46.583 31.247 -6.749 1.00 26.97 351 GLY A CA 1
ATOM 2882 C C . GLY A 1 351 ? 46.788 29.744 -6.966 1.00 26.97 351 GLY A C 1
ATOM 2883 O O . GLY A 1 351 ? 47.139 29.055 -6.017 1.00 26.97 351 GLY A O 1
ATOM 2884 N N . HIS A 1 352 ? 46.719 29.253 -8.209 1.00 28.41 352 HIS A N 1
ATOM 2885 C CA . HIS A 1 352 ? 47.945 28.787 -8.885 1.00 28.41 352 HIS A CA 1
ATOM 2886 C C . HIS A 1 352 ? 47.719 28.447 -10.362 1.00 28.41 352 HIS A C 1
ATOM 2888 O O . HIS A 1 352 ? 46.775 27.751 -10.725 1.00 28.41 352 HIS A O 1
ATOM 2894 N N . SER A 1 353 ? 48.638 28.901 -11.211 1.00 27.03 353 SER A N 1
ATOM 2895 C CA . SER A 1 353 ? 48.754 28.478 -12.603 1.00 27.03 353 SER A CA 1
ATOM 2896 C C . SER A 1 353 ? 49.683 27.269 -12.738 1.00 27.03 353 SER A C 1
ATOM 2898 O O . SER A 1 353 ? 50.771 27.244 -12.162 1.00 27.03 353 SER A O 1
ATOM 2900 N N . ARG A 1 354 ? 49.297 26.324 -13.597 1.00 26.81 354 ARG A N 1
ATOM 2901 C CA . ARG A 1 354 ? 50.216 25.682 -14.544 1.00 26.81 354 ARG A CA 1
ATOM 2902 C C . ARG A 1 354 ? 49.494 25.539 -15.877 1.00 26.81 354 ARG A C 1
ATOM 2904 O O . ARG A 1 354 ? 48.465 24.878 -15.956 1.00 26.81 354 ARG A O 1
ATOM 2911 N N . VAL A 1 355 ? 50.038 26.207 -16.885 1.00 28.62 355 VAL A N 1
ATOM 2912 C CA . VAL A 1 355 ? 49.796 25.878 -18.290 1.00 28.62 355 VAL A CA 1
ATOM 2913 C C . VAL A 1 355 ? 50.637 24.642 -18.595 1.00 28.62 355 VAL A C 1
ATOM 2915 O O . VAL A 1 355 ? 51.726 24.522 -18.041 1.00 28.62 355 VAL A O 1
ATOM 2918 N N . ASP A 1 356 ? 50.144 23.767 -19.459 1.00 26.11 356 ASP A N 1
ATOM 2919 C CA . ASP A 1 356 ? 50.951 23.109 -20.487 1.00 26.11 356 ASP A CA 1
ATOM 2920 C C . ASP A 1 356 ? 49.989 22.847 -21.665 1.00 26.11 356 ASP A C 1
ATOM 2922 O O . ASP A 1 356 ? 48.858 22.395 -21.469 1.00 26.11 356 ASP A O 1
ATOM 2926 N N . GLU A 1 357 ? 50.385 23.254 -22.870 1.00 26.52 357 GLU A N 1
ATOM 2927 C CA . GLU A 1 357 ? 49.586 23.142 -24.098 1.00 26.52 357 GLU A CA 1
ATOM 2928 C C . GLU A 1 357 ? 49.729 21.740 -24.708 1.00 26.52 357 GLU A C 1
ATOM 2930 O O . GLU A 1 357 ? 50.735 21.071 -24.480 1.00 26.52 357 GLU A O 1
ATOM 2935 N N . LEU A 1 358 ? 48.773 21.324 -25.548 1.00 25.55 358 LEU A N 1
ATOM 2936 C CA . LEU A 1 358 ? 49.063 20.485 -26.719 1.00 25.55 358 LEU A CA 1
ATOM 2937 C C . LEU A 1 358 ? 47.876 20.484 -27.693 1.00 25.55 358 LEU A C 1
ATOM 2939 O O . LEU A 1 358 ? 46.750 20.140 -27.334 1.00 25.55 358 LEU A O 1
ATOM 2943 N N . GLU A 1 359 ? 48.138 20.881 -28.935 1.00 23.98 359 GLU A N 1
ATOM 2944 C CA . GLU A 1 359 ? 47.174 20.860 -30.037 1.00 23.98 359 GLU A CA 1
ATOM 2945 C C . GLU A 1 359 ? 47.022 19.443 -30.620 1.00 23.98 359 GLU A C 1
ATOM 2947 O O . GLU A 1 359 ? 47.977 18.664 -30.610 1.00 23.98 359 GLU A O 1
ATOM 2952 N N . SER A 1 360 ? 45.880 19.126 -31.246 1.00 24.06 360 SER A N 1
ATOM 2953 C CA . SER A 1 360 ? 45.893 18.636 -32.643 1.00 24.06 360 SER A CA 1
ATOM 2954 C C . SER A 1 360 ? 44.504 18.538 -33.300 1.00 24.06 360 SER A C 1
ATOM 2956 O O . SER A 1 360 ? 43.563 17.937 -32.791 1.00 24.06 360 SER A O 1
ATOM 2958 N N . SER A 1 361 ? 44.451 19.139 -34.486 1.00 24.67 361 SER A N 1
ATOM 2959 C CA . SER A 1 361 ? 43.506 19.017 -35.605 1.00 24.67 361 SER A CA 1
ATOM 2960 C C . SER A 1 361 ? 42.574 17.796 -35.709 1.00 24.67 361 SER A C 1
ATOM 2962 O O . SER A 1 361 ? 43.005 16.644 -35.695 1.00 24.67 361 SER A O 1
ATOM 2964 N N . SER A 1 362 ? 41.324 18.089 -36.068 1.00 23.81 362 SER A N 1
ATOM 2965 C CA . SER A 1 362 ? 40.399 17.225 -36.817 1.00 23.81 362 SER A CA 1
ATOM 2966 C C . SER A 1 362 ? 40.796 17.044 -38.292 1.00 23.81 362 SER A C 1
ATOM 2968 O O . SER A 1 362 ? 41.261 18.009 -38.901 1.00 23.81 362 SER A O 1
ATOM 2970 N N . SER A 1 363 ? 40.458 15.910 -38.922 1.00 24.78 363 SER A N 1
ATOM 2971 C CA . SER A 1 363 ? 40.027 15.857 -40.343 1.00 24.78 363 SER A CA 1
ATOM 2972 C C . SER A 1 363 ? 39.231 14.580 -40.661 1.00 24.78 363 SER A C 1
ATOM 2974 O O . SER A 1 363 ? 39.274 13.612 -39.902 1.00 24.78 363 SER A O 1
ATOM 2976 N N . GLU A 1 364 ? 38.501 14.610 -41.777 1.00 25.16 364 GLU A N 1
ATOM 2977 C CA . GLU A 1 364 ? 37.621 13.553 -42.304 1.00 25.16 364 GLU A CA 1
ATOM 2978 C C . GLU A 1 364 ? 38.377 12.485 -43.136 1.00 25.16 364 GLU A C 1
ATOM 2980 O O . GLU A 1 364 ? 39.574 12.618 -43.393 1.00 25.16 364 GLU A O 1
ATOM 2985 N N . GLY A 1 365 ? 37.676 11.436 -43.595 1.00 22.80 365 GLY A N 1
ATOM 2986 C CA . GLY A 1 365 ? 38.185 10.458 -44.572 1.00 22.80 365 GLY A CA 1
ATOM 2987 C C . GLY A 1 365 ? 37.238 9.266 -44.790 1.00 22.80 365 GLY A C 1
ATOM 2988 O O . GLY A 1 365 ? 36.723 8.712 -43.821 1.00 22.80 365 GLY A O 1
ATOM 2989 N N . GLU A 1 366 ? 37.005 8.877 -46.048 1.00 24.03 366 GLU A N 1
ATOM 2990 C CA . GLU A 1 366 ? 35.958 7.923 -46.466 1.00 24.03 366 GLU A CA 1
ATOM 2991 C C . GLU A 1 366 ? 36.498 6.664 -47.200 1.00 24.03 366 GLU A C 1
ATOM 2993 O O . GLU A 1 366 ? 37.658 6.605 -47.596 1.00 24.03 366 GLU A O 1
ATOM 2998 N N . GLU A 1 367 ? 35.595 5.688 -47.377 1.00 23.45 367 GLU A N 1
ATOM 2999 C CA . GLU A 1 367 ? 35.498 4.655 -48.439 1.00 23.45 367 GLU A CA 1
ATOM 3000 C C . GLU A 1 367 ? 36.533 3.503 -48.656 1.00 23.45 367 GLU A C 1
ATOM 3002 O O . GLU A 1 367 ? 37.693 3.665 -49.012 1.00 23.45 367 GLU A O 1
ATOM 3007 N N . GLU A 1 368 ? 35.982 2.283 -48.531 1.00 22.67 368 GLU A N 1
ATOM 3008 C CA . GLU A 1 368 ? 35.946 1.159 -49.500 1.00 22.67 368 GLU A CA 1
ATOM 3009 C C . GLU A 1 368 ? 37.188 0.401 -50.071 1.00 22.67 368 GLU A C 1
ATOM 3011 O O . GLU A 1 368 ? 37.923 0.846 -50.943 1.00 22.67 368 GLU A O 1
ATOM 3016 N N . THR A 1 369 ? 37.158 -0.919 -49.793 1.00 21.89 369 THR A N 1
ATOM 3017 C CA . THR A 1 369 ? 37.324 -2.082 -50.720 1.00 21.89 369 THR A CA 1
ATOM 3018 C C . THR A 1 369 ? 38.670 -2.805 -50.981 1.00 21.89 369 THR A C 1
ATOM 3020 O O . THR A 1 369 ? 39.529 -2.373 -51.741 1.00 21.89 369 THR A O 1
ATOM 3023 N N . SER A 1 370 ? 38.648 -4.104 -50.610 1.00 23.97 370 SER A N 1
ATOM 3024 C CA . SER A 1 370 ? 39.264 -5.257 -51.322 1.00 23.97 370 SER A CA 1
ATOM 3025 C C . SER A 1 370 ? 40.801 -5.469 -51.189 1.00 23.97 370 SER A C 1
ATOM 3027 O O . SER A 1 370 ? 41.519 -4.556 -50.814 1.00 23.97 370 SER A O 1
ATOM 3029 N N . SER A 1 371 ? 41.398 -6.658 -51.421 1.00 23.66 371 SER A N 1
ATOM 3030 C CA . SER A 1 371 ? 40.880 -7.970 -51.879 1.00 23.66 371 SER A CA 1
ATOM 3031 C C . SER A 1 371 ? 41.770 -9.177 -51.466 1.00 23.66 371 SER A C 1
ATOM 3033 O O . SER A 1 371 ? 42.990 -9.067 -51.495 1.00 23.66 371 SER A O 1
ATOM 3035 N N . SER A 1 372 ? 41.162 -10.370 -51.280 1.00 24.53 372 SER A N 1
ATOM 3036 C CA . SER A 1 372 ? 41.759 -11.732 -51.475 1.00 24.53 372 SER A CA 1
ATOM 3037 C C . SER A 1 372 ? 42.953 -12.166 -50.570 1.00 24.53 372 SER A C 1
ATOM 3039 O O . SER A 1 372 ? 43.486 -11.340 -49.844 1.00 24.53 372 SER A O 1
ATOM 3041 N N . VAL A 1 373 ? 43.423 -13.427 -50.439 1.00 24.42 373 VAL A N 1
ATOM 3042 C CA . VAL A 1 373 ? 43.139 -14.806 -50.951 1.00 24.42 373 VAL A CA 1
ATOM 3043 C C . VAL A 1 373 ? 43.265 -15.770 -49.730 1.00 24.42 373 VAL A C 1
ATOM 3045 O O . VAL A 1 373 ? 44.050 -15.469 -48.837 1.00 24.42 373 VAL A O 1
ATOM 3048 N N . GLY A 1 374 ? 42.609 -16.934 -49.579 1.00 24.48 374 GLY A N 1
ATOM 3049 C CA . GLY A 1 374 ? 41.568 -17.616 -50.364 1.00 24.48 374 GLY A CA 1
ATOM 3050 C C . GLY A 1 374 ? 41.247 -19.039 -49.837 1.00 24.48 374 GLY A C 1
ATOM 3051 O O . GLY A 1 374 ? 41.726 -19.417 -48.773 1.00 24.48 374 GLY A O 1
ATOM 3052 N N . SER A 1 375 ? 40.466 -19.793 -50.638 1.00 24.72 375 SER A N 1
ATOM 3053 C CA . SER A 1 375 ? 40.506 -21.264 -50.897 1.00 24.72 375 SER A CA 1
ATOM 3054 C C . SER A 1 375 ? 40.411 -22.289 -49.741 1.00 24.72 375 SER A C 1
ATOM 3056 O O . SER A 1 375 ? 41.197 -22.225 -48.806 1.00 24.72 375 SER A O 1
ATOM 3058 N N . GLU A 1 376 ? 39.615 -23.373 -49.788 1.00 24.58 376 GLU A N 1
ATOM 3059 C CA . GLU A 1 376 ? 38.510 -23.870 -50.662 1.00 24.58 376 GLU A CA 1
ATOM 3060 C C . GLU A 1 376 ? 37.884 -25.129 -49.954 1.00 24.58 376 GLU A C 1
ATOM 3062 O O . GLU A 1 376 ? 38.315 -25.421 -48.841 1.00 24.58 376 GLU A O 1
ATOM 3067 N N . SER A 1 377 ? 36.916 -25.966 -50.386 1.00 24.55 377 SER A N 1
ATOM 3068 C CA . SER A 1 377 ? 36.029 -26.212 -51.561 1.00 24.55 377 SER A CA 1
ATOM 3069 C C . SER A 1 377 ? 34.802 -27.047 -51.048 1.00 24.55 377 SER A C 1
ATOM 3071 O O . SER A 1 377 ? 34.764 -27.332 -49.853 1.00 24.55 377 SER A O 1
ATOM 3073 N N . SER A 1 378 ? 33.778 -27.555 -51.764 1.00 24.31 378 SER A N 1
ATOM 3074 C CA . SER A 1 378 ? 33.147 -27.400 -53.102 1.00 24.31 378 SER A CA 1
ATOM 3075 C C . SER A 1 378 ? 31.784 -28.168 -53.098 1.00 24.31 378 SER A C 1
ATOM 3077 O O . SER A 1 378 ? 31.407 -28.735 -52.079 1.00 24.31 378 SER A O 1
ATOM 3079 N N . ASN A 1 379 ? 31.071 -28.222 -54.241 1.00 25.12 379 ASN A N 1
ATOM 3080 C CA . ASN A 1 379 ? 30.090 -29.253 -54.680 1.00 25.12 379 ASN A CA 1
ATOM 3081 C C . ASN A 1 379 ? 28.825 -29.554 -53.811 1.00 25.12 379 ASN A C 1
ATOM 3083 O O . ASN A 1 379 ? 28.919 -30.140 -52.744 1.00 25.12 379 ASN A O 1
ATOM 3087 N N . HIS A 1 380 ? 27.597 -29.136 -54.200 1.00 26.34 380 HIS A N 1
ATOM 3088 C CA . HIS A 1 380 ? 26.700 -29.674 -55.278 1.00 26.34 380 HIS A CA 1
ATOM 3089 C C . HIS A 1 380 ? 25.835 -30.889 -54.833 1.00 26.34 380 HIS A C 1
ATOM 3091 O O . HIS A 1 380 ? 26.324 -31.686 -54.048 1.00 26.34 380 HIS A O 1
ATOM 3097 N N . ARG A 1 381 ? 24.587 -31.175 -55.277 1.00 24.25 381 ARG A N 1
ATOM 3098 C CA . ARG A 1 381 ? 23.511 -30.603 -56.166 1.00 24.25 381 ARG A CA 1
ATOM 3099 C C . ARG A 1 381 ? 22.201 -31.427 -55.881 1.00 24.25 381 ARG A C 1
ATOM 3101 O O . ARG A 1 381 ? 22.320 -32.434 -55.196 1.00 24.25 381 ARG A O 1
ATOM 3108 N N . SER A 1 382 ? 20.955 -31.190 -56.342 1.00 24.44 382 SER A N 1
ATOM 3109 C CA . SER A 1 382 ? 20.217 -30.114 -57.060 1.00 24.44 382 SER A CA 1
ATOM 3110 C C . SER A 1 382 ? 18.675 -30.375 -57.011 1.00 24.44 382 SER A C 1
ATOM 3112 O O . SER A 1 382 ? 18.243 -31.390 -56.476 1.00 24.44 382 SER A O 1
ATOM 3114 N N . ASN A 1 383 ? 17.852 -29.482 -57.589 1.00 23.77 383 ASN A N 1
ATOM 3115 C CA . ASN A 1 383 ? 16.368 -29.498 -57.676 1.00 23.77 383 ASN A CA 1
ATOM 3116 C C . ASN A 1 383 ? 15.699 -30.762 -58.277 1.00 23.77 383 ASN A C 1
ATOM 3118 O O . ASN A 1 383 ? 16.244 -31.359 -59.204 1.00 23.77 383 ASN A O 1
ATOM 3122 N N . SER A 1 384 ? 14.419 -31.011 -57.940 1.00 23.64 384 SER A N 1
ATOM 3123 C CA . SER A 1 384 ? 13.250 -30.808 -58.850 1.00 23.64 384 SER A CA 1
ATOM 3124 C C . SER A 1 384 ? 11.914 -31.311 -58.247 1.00 23.64 384 SER A C 1
ATOM 3126 O O . SER A 1 384 ? 11.907 -31.930 -57.187 1.00 23.64 384 SER A O 1
ATOM 3128 N N . ALA A 1 385 ? 10.778 -30.996 -58.890 1.00 25.48 385 ALA A N 1
ATOM 3129 C CA . ALA A 1 385 ? 9.423 -31.439 -58.522 1.00 25.48 385 ALA A CA 1
ATOM 3130 C C . ALA A 1 385 ? 8.503 -31.490 -59.762 1.00 25.48 385 ALA A C 1
ATOM 3132 O O . ALA A 1 385 ? 8.704 -30.668 -60.655 1.00 25.48 385 ALA A O 1
ATOM 3133 N N . THR A 1 386 ? 7.505 -32.396 -59.813 1.00 25.34 386 THR A N 1
ATOM 3134 C CA . THR A 1 386 ? 6.195 -32.286 -60.535 1.00 25.34 386 THR A CA 1
ATOM 3135 C C . THR A 1 386 ? 5.358 -33.587 -60.438 1.00 25.34 386 THR A C 1
ATOM 3137 O O . THR A 1 386 ? 5.824 -34.569 -59.863 1.00 25.34 386 THR A O 1
ATOM 3140 N N . SER A 1 387 ? 4.136 -33.579 -61.005 1.00 25.44 387 SER A N 1
ATOM 3141 C CA . SER A 1 387 ? 3.019 -34.555 -60.926 1.00 25.44 387 SER A CA 1
ATOM 3142 C C . SER A 1 387 ? 2.251 -34.510 -59.590 1.00 25.44 387 SER A C 1
ATOM 3144 O O . SER A 1 387 ? 2.785 -34.858 -58.545 1.00 25.44 387 SER A O 1
ATOM 3146 N N . GLU A 1 388 ? 1.070 -33.893 -59.460 1.00 26.17 388 GLU A N 1
ATOM 3147 C CA . GLU A 1 388 ? -0.189 -33.859 -60.248 1.00 26.17 388 GLU A CA 1
ATOM 3148 C C . GLU A 1 388 ? -1.163 -35.024 -59.984 1.00 26.17 388 GLU A C 1
ATOM 3150 O O . GLU A 1 388 ? -1.044 -36.121 -60.515 1.00 26.17 388 GLU A O 1
ATOM 3155 N N . LEU A 1 389 ? -2.169 -34.714 -59.154 1.00 31.53 389 LEU A N 1
ATOM 3156 C CA . LEU A 1 389 ? -3.601 -35.000 -59.342 1.00 31.53 389 LEU A CA 1
ATOM 3157 C C . LEU A 1 389 ? -3.977 -36.189 -60.257 1.00 31.53 389 LEU A C 1
ATOM 3159 O O . LEU A 1 389 ? -4.151 -36.015 -61.458 1.00 31.53 389 LEU A O 1
ATOM 3163 N N . GLY A 1 390 ? -4.259 -37.361 -59.668 1.00 27.48 390 GLY A N 1
ATOM 3164 C CA . GLY A 1 390 ? -4.750 -38.518 -60.440 1.00 27.48 390 GLY A CA 1
ATOM 3165 C C . GLY A 1 390 ? -5.594 -39.575 -59.711 1.00 27.48 390 GLY A C 1
ATOM 3166 O O . GLY A 1 390 ? -6.016 -40.530 -60.353 1.00 27.48 390 GLY A O 1
ATOM 3167 N N . ALA A 1 391 ? -5.860 -39.450 -58.402 1.00 27.70 391 ALA A N 1
ATOM 3168 C CA . ALA A 1 391 ? -6.534 -40.506 -57.629 1.00 27.70 391 ALA A CA 1
ATOM 3169 C C . ALA A 1 391 ? -7.458 -39.968 -56.515 1.00 27.70 391 ALA A C 1
ATOM 3171 O O . ALA A 1 391 ? -7.159 -40.055 -55.324 1.00 27.70 391 ALA A O 1
ATOM 3172 N N . LYS A 1 392 ? -8.618 -39.425 -56.900 1.00 33.78 392 LYS A N 1
ATOM 3173 C CA . LYS A 1 392 ? -9.782 -39.276 -56.008 1.00 33.78 392 LYS A CA 1
ATOM 3174 C C . LYS A 1 392 ? -10.884 -40.204 -56.528 1.00 33.78 392 LYS A C 1
ATOM 3176 O O . LYS A 1 392 ? -11.061 -40.280 -57.735 1.00 33.78 392 LYS A O 1
ATOM 3181 N N . LEU A 1 393 ? -11.613 -40.848 -55.608 1.00 31.95 393 LEU A N 1
ATOM 3182 C CA . LEU A 1 393 ? -12.502 -42.006 -55.827 1.00 31.95 393 LEU A CA 1
ATOM 3183 C C . LEU A 1 393 ? -11.754 -43.306 -56.193 1.00 31.95 393 LEU A C 1
ATOM 3185 O O . LEU A 1 393 ? -11.470 -43.544 -57.361 1.00 31.95 393 LEU A O 1
ATOM 3189 N N . ASN A 1 394 ? -11.488 -44.158 -55.187 1.00 27.14 394 ASN A N 1
ATOM 3190 C CA . ASN A 1 394 ? -11.934 -45.572 -55.150 1.00 27.14 394 ASN A CA 1
ATOM 3191 C C . ASN A 1 394 ? -11.366 -46.369 -53.946 1.00 27.14 394 ASN A C 1
ATOM 3193 O O . ASN A 1 394 ? -10.641 -47.334 -54.150 1.00 27.14 394 ASN A O 1
ATOM 3197 N N . SER A 1 395 ? -11.723 -46.004 -52.701 1.00 27.16 395 SER A N 1
ATOM 3198 C CA . SER A 1 395 ? -11.688 -46.912 -51.521 1.00 27.16 395 SER A CA 1
ATOM 3199 C C . SER A 1 395 ? -12.205 -46.234 -50.233 1.00 27.16 395 SER A C 1
ATOM 3201 O O . SER A 1 395 ? -11.465 -46.044 -49.268 1.00 27.16 395 SER A O 1
ATOM 3203 N N . LEU A 1 396 ? -13.487 -45.851 -50.178 1.00 37.97 396 LEU A N 1
ATOM 3204 C CA . LEU A 1 396 ? -14.126 -45.408 -48.923 1.00 37.97 396 LEU A CA 1
ATOM 3205 C C . LEU A 1 396 ? -14.564 -46.620 -48.072 1.00 37.97 396 LEU A C 1
ATOM 3207 O O . LEU A 1 396 ? -15.748 -46.841 -47.836 1.00 37.97 396 LEU A O 1
ATOM 3211 N N . SER A 1 397 ? -13.599 -47.437 -47.642 1.00 35.81 397 SER A N 1
ATOM 3212 C CA . SER A 1 397 ? -13.832 -48.616 -46.796 1.00 35.81 397 SER A CA 1
ATOM 3213 C C . SER A 1 397 ? -12.523 -49.129 -46.185 1.00 35.81 397 SER A C 1
ATOM 3215 O O . SER A 1 397 ? -11.589 -49.392 -46.932 1.00 35.81 397 SER A O 1
ATOM 3217 N N . LEU A 1 398 ? -12.507 -49.333 -44.860 1.00 32.66 398 LEU A N 1
ATOM 3218 C CA . LEU A 1 398 ? -11.383 -49.843 -44.051 1.00 32.66 398 LEU A CA 1
ATOM 3219 C C . LEU A 1 398 ? -10.066 -49.039 -44.121 1.00 32.66 398 LEU A C 1
ATOM 3221 O O . LEU A 1 398 ? -9.157 -49.419 -44.842 1.00 32.66 398 LEU A O 1
ATOM 3225 N N . ASP A 1 399 ? -9.929 -48.015 -43.266 1.00 25.53 399 ASP A N 1
ATOM 3226 C CA . ASP A 1 399 ? -8.640 -47.745 -42.580 1.00 25.53 399 ASP A CA 1
ATOM 3227 C C . ASP A 1 399 ? -8.758 -46.871 -41.304 1.00 25.53 399 ASP A C 1
ATOM 3229 O O . ASP A 1 399 ? -7.815 -46.239 -40.831 1.00 25.53 399 ASP A O 1
ATOM 3233 N N . ASN A 1 400 ? -9.943 -46.831 -40.683 1.00 29.67 400 ASN A N 1
ATOM 3234 C CA . ASN A 1 400 ? -10.251 -45.902 -39.583 1.00 29.67 400 ASN A CA 1
ATOM 3235 C C . ASN A 1 400 ? -9.761 -46.390 -38.195 1.00 29.67 400 ASN A C 1
ATOM 3237 O O . ASN A 1 400 ? -10.377 -46.081 -37.177 1.00 29.67 400 ASN A O 1
ATOM 3241 N N . ALA A 1 401 ? -8.697 -47.204 -38.157 1.00 28.25 401 ALA A N 1
ATOM 3242 C CA . ALA A 1 401 ? -8.267 -47.975 -36.981 1.00 28.25 401 ALA A CA 1
ATOM 3243 C C . ALA A 1 401 ? -6.841 -47.665 -36.476 1.00 28.25 401 ALA A C 1
ATOM 3245 O O . ALA A 1 401 ? -6.474 -48.127 -35.399 1.00 28.25 401 ALA A O 1
ATOM 3246 N N . GLN A 1 402 ? -6.034 -46.879 -37.205 1.00 27.84 402 GLN A N 1
ATOM 3247 C CA . GLN A 1 402 ? -4.634 -46.585 -36.830 1.00 27.84 402 GLN A CA 1
ATOM 3248 C C . GLN A 1 402 ? -4.395 -45.161 -36.281 1.00 27.84 402 GLN A C 1
ATOM 3250 O O . GLN A 1 402 ? -3.265 -44.792 -35.968 1.00 27.84 402 GLN A O 1
ATOM 3255 N N . ALA A 1 403 ? -5.444 -44.349 -36.113 1.00 28.45 403 ALA A N 1
ATOM 3256 C CA . ALA A 1 403 ? -5.314 -42.935 -35.738 1.00 28.45 403 ALA A CA 1
ATOM 3257 C C . ALA A 1 403 ? -5.085 -42.658 -34.229 1.00 28.45 403 ALA A C 1
ATOM 3259 O O . ALA A 1 403 ? -4.789 -41.523 -33.859 1.00 28.45 403 ALA A O 1
ATOM 3260 N N . SER A 1 404 ? -5.224 -43.651 -33.341 1.00 33.12 404 SER A N 1
ATOM 3261 C CA . SER A 1 404 ? -5.363 -43.420 -31.888 1.00 33.12 404 SER A CA 1
ATOM 3262 C C . SER A 1 404 ? -4.060 -43.216 -31.100 1.00 33.12 404 SER A C 1
ATOM 3264 O O . SER A 1 404 ? -4.083 -42.568 -30.055 1.00 33.12 404 SER A O 1
ATOM 3266 N N . ASN A 1 405 ? -2.920 -43.748 -31.557 1.00 36.62 405 ASN A N 1
ATOM 3267 C CA . ASN A 1 405 ? -1.726 -43.878 -30.699 1.00 36.62 405 ASN A CA 1
ATOM 3268 C C . ASN A 1 405 ? -0.750 -42.683 -30.724 1.00 36.62 405 ASN A C 1
ATOM 3270 O O . ASN A 1 405 ? 0.136 -42.607 -29.875 1.00 36.62 405 ASN A O 1
ATOM 3274 N N . ASN A 1 406 ? -0.914 -41.713 -31.630 1.00 41.50 406 ASN A N 1
ATOM 3275 C CA . ASN A 1 406 ? -0.020 -40.544 -31.717 1.00 41.50 406 ASN A CA 1
ATOM 3276 C C . ASN A 1 406 ? -0.357 -39.407 -30.724 1.00 41.50 406 ASN A C 1
ATOM 3278 O O . ASN A 1 406 ? 0.371 -38.417 -30.649 1.00 41.50 406 ASN A O 1
ATOM 3282 N N . ALA A 1 407 ? -1.439 -39.526 -29.947 1.00 55.59 407 ALA A N 1
ATOM 3283 C CA . ALA A 1 407 ? -2.031 -38.414 -29.192 1.00 55.59 407 ALA A CA 1
ATOM 3284 C C . ALA A 1 407 ? -1.297 -37.992 -27.895 1.00 55.59 407 ALA A C 1
ATOM 3286 O O . ALA A 1 407 ? -1.649 -36.968 -27.313 1.00 55.59 407 ALA A O 1
ATOM 3287 N N . GLN A 1 408 ? -0.310 -38.757 -27.409 1.00 69.31 408 GLN A N 1
ATOM 3288 C CA . GLN A 1 408 ? 0.334 -38.536 -26.094 1.00 69.31 408 GLN A CA 1
ATOM 3289 C C . GLN A 1 408 ? 1.870 -38.431 -26.151 1.00 69.31 408 GLN A C 1
ATOM 3291 O O . GLN A 1 408 ? 2.545 -38.559 -25.129 1.00 69.31 408 GLN A O 1
ATOM 3296 N N . LEU A 1 409 ? 2.440 -38.190 -27.337 1.00 82.75 409 LEU A N 1
ATOM 3297 C CA . LEU A 1 409 ? 3.886 -38.028 -27.500 1.00 82.75 409 LEU A CA 1
ATOM 3298 C C . LEU A 1 409 ? 4.376 -36.668 -26.974 1.00 82.75 409 LEU A C 1
ATOM 3300 O O . LEU A 1 409 ? 3.771 -35.626 -27.227 1.00 82.75 409 LEU A O 1
ATOM 3304 N N . VAL A 1 410 ? 5.514 -36.678 -26.278 1.00 89.00 410 VAL A N 1
ATOM 3305 C CA . VAL A 1 410 ? 6.204 -35.504 -25.717 1.00 89.00 410 VAL A CA 1
ATOM 3306 C C . VAL A 1 410 ? 7.729 -35.634 -25.843 1.00 89.00 410 VAL A C 1
ATOM 3308 O O . VAL A 1 410 ? 8.260 -36.719 -26.077 1.00 89.00 410 VAL A O 1
ATOM 3311 N N . LYS A 1 411 ? 8.456 -34.525 -25.677 1.00 90.12 411 LYS A N 1
ATOM 3312 C CA . LYS A 1 411 ? 9.923 -34.494 -25.546 1.00 90.12 411 LYS A CA 1
ATOM 3313 C C . LYS A 1 411 ? 10.311 -34.337 -24.081 1.00 90.12 411 LYS A C 1
ATOM 3315 O O . LYS A 1 411 ? 9.925 -33.349 -23.457 1.00 90.12 411 LYS A O 1
ATOM 3320 N N . LEU A 1 412 ? 11.101 -35.272 -23.558 1.00 91.38 412 LEU A N 1
ATOM 3321 C CA . LEU A 1 412 ? 11.598 -35.240 -22.183 1.00 91.38 412 LEU A CA 1
ATOM 3322 C C . LEU A 1 412 ? 13.035 -34.708 -22.146 1.00 91.38 412 LEU A C 1
ATOM 3324 O O . LEU A 1 412 ? 13.921 -35.207 -22.845 1.00 91.38 412 LEU A O 1
ATOM 3328 N N . TYR A 1 413 ? 13.272 -33.716 -21.294 1.00 90.81 413 TYR A N 1
ATOM 3329 C CA . TYR A 1 413 ? 14.574 -33.104 -21.050 1.00 90.81 413 TYR A CA 1
ATOM 3330 C C . TYR A 1 413 ? 14.970 -33.267 -19.582 1.00 90.81 413 TYR A C 1
ATOM 3332 O O . TYR A 1 413 ? 14.140 -33.110 -18.685 1.00 90.81 413 TYR A O 1
ATOM 3340 N N . LYS A 1 414 ? 16.259 -33.499 -19.335 1.00 89.69 414 LYS A N 1
ATOM 3341 C CA . LYS A 1 414 ? 16.874 -33.502 -18.005 1.00 89.69 414 LYS A CA 1
ATOM 3342 C C . LYS A 1 414 ? 17.758 -32.267 -17.847 1.00 89.69 414 LYS A C 1
ATOM 3344 O O . LYS A 1 414 ? 18.517 -31.927 -18.758 1.00 89.69 414 LYS A O 1
ATOM 3349 N N . HIS A 1 415 ? 17.681 -31.600 -16.701 1.00 87.62 415 HIS A N 1
ATOM 3350 C CA . HIS A 1 415 ? 18.598 -30.516 -16.362 1.00 87.62 415 HIS A CA 1
ATOM 3351 C C . HIS A 1 415 ? 19.914 -31.089 -15.825 1.00 87.62 415 HIS A C 1
ATOM 3353 O O . HIS A 1 415 ? 19.906 -31.951 -14.944 1.00 87.62 415 HIS A O 1
ATOM 3359 N N . ILE A 1 416 ? 21.046 -30.607 -16.335 1.00 83.31 416 ILE A N 1
ATOM 3360 C CA . ILE A 1 416 ? 22.389 -31.007 -15.897 1.00 83.31 416 ILE A CA 1
ATOM 3361 C C . ILE A 1 416 ? 23.182 -29.739 -15.569 1.00 83.31 416 ILE A C 1
ATOM 3363 O O . ILE A 1 416 ? 23.132 -28.788 -16.340 1.00 83.31 416 ILE A O 1
ATOM 3367 N N . GLY A 1 417 ? 23.911 -29.724 -14.446 1.00 65.50 417 GLY A N 1
ATOM 3368 C CA . GLY A 1 417 ? 24.786 -28.612 -14.029 1.00 65.50 417 GLY A CA 1
ATOM 3369 C C . GLY A 1 417 ? 24.257 -27.715 -12.897 1.00 65.50 417 GLY A C 1
ATOM 3370 O O . GLY A 1 417 ? 24.966 -26.817 -12.454 1.00 65.50 417 GLY A O 1
ATOM 3371 N N . GLY A 1 418 ? 23.051 -27.956 -12.372 1.00 66.81 418 GLY A N 1
ATOM 3372 C CA . GLY A 1 418 ? 22.541 -27.224 -11.202 1.00 66.81 418 GLY A CA 1
ATOM 3373 C C . GLY A 1 418 ? 22.375 -25.724 -11.476 1.00 66.81 418 GLY A C 1
ATOM 3374 O O . GLY A 1 418 ? 21.584 -25.362 -12.339 1.00 66.81 418 GLY A O 1
ATOM 3375 N N . ASN A 1 419 ? 23.110 -24.874 -10.750 1.00 57.25 419 ASN A N 1
ATOM 3376 C CA . ASN A 1 419 ? 23.150 -23.415 -10.961 1.00 57.25 419 ASN A CA 1
ATOM 3377 C C . ASN A 1 419 ? 24.505 -22.918 -11.519 1.00 57.25 419 ASN A C 1
ATOM 3379 O O . ASN A 1 419 ? 24.814 -21.731 -11.445 1.00 57.25 419 ASN A O 1
ATOM 3383 N N . ALA A 1 420 ? 25.354 -23.825 -12.014 1.00 62.19 420 ALA A N 1
ATOM 3384 C CA . ALA A 1 420 ? 26.662 -23.487 -12.571 1.00 62.19 420 ALA A CA 1
ATOM 3385 C C . ALA A 1 420 ? 26.536 -22.879 -13.988 1.00 62.19 420 ALA A C 1
ATOM 3387 O O . ALA A 1 420 ? 25.571 -23.168 -14.695 1.00 62.19 420 ALA A O 1
ATOM 3388 N N . PRO A 1 421 ? 27.515 -22.086 -14.470 1.00 54.72 421 PRO A N 1
ATOM 3389 C CA . PRO A 1 421 ? 27.448 -21.449 -15.794 1.00 54.72 421 PRO A CA 1
ATOM 3390 C C . PRO A 1 421 ? 27.472 -22.431 -16.982 1.00 54.72 421 PRO A C 1
ATOM 3392 O O . PRO A 1 421 ? 27.221 -22.024 -18.112 1.00 54.72 421 PRO A O 1
ATOM 3395 N N . ASN A 1 422 ? 27.748 -23.717 -16.745 1.00 58.66 422 ASN A N 1
ATOM 3396 C CA . ASN A 1 422 ? 27.644 -24.795 -17.733 1.00 58.66 422 ASN A CA 1
ATOM 3397 C C . ASN A 1 422 ? 26.296 -25.551 -17.680 1.00 58.66 422 ASN A C 1
ATOM 3399 O O . ASN A 1 422 ? 26.149 -26.575 -18.356 1.00 58.66 422 ASN A O 1
ATOM 3403 N N . ALA A 1 423 ? 25.330 -25.080 -16.881 1.00 72.44 423 ALA A N 1
ATOM 3404 C CA . ALA A 1 423 ? 24.029 -25.716 -16.734 1.00 72.44 423 ALA A CA 1
ATOM 3405 C C . ALA A 1 423 ? 23.235 -25.704 -18.048 1.00 72.44 423 ALA A C 1
ATOM 3407 O O . ALA A 1 423 ? 23.109 -24.678 -18.719 1.00 72.44 423 ALA A O 1
ATOM 3408 N N . LYS A 1 424 ? 22.702 -26.868 -18.431 1.00 83.12 424 LYS A N 1
ATOM 3409 C CA . LYS A 1 424 ? 22.010 -27.066 -19.708 1.00 83.12 424 LYS A CA 1
ATOM 3410 C C . LYS A 1 424 ? 20.898 -28.104 -19.623 1.00 83.12 424 LYS A C 1
ATOM 3412 O O . LYS A 1 424 ? 20.969 -29.079 -18.874 1.00 83.12 424 LYS A O 1
ATOM 3417 N N . TRP A 1 425 ? 19.888 -27.909 -20.463 1.00 86.19 425 TRP A N 1
ATOM 3418 C CA . TRP A 1 425 ? 18.837 -28.887 -20.722 1.00 86.19 425 TRP A CA 1
ATOM 3419 C C . TRP A 1 425 ? 19.312 -29.874 -21.787 1.00 86.19 425 TRP A C 1
ATOM 3421 O O . TRP A 1 425 ? 19.586 -29.484 -22.921 1.00 86.19 425 TRP A O 1
ATOM 3431 N N . VAL A 1 426 ? 19.410 -31.151 -21.426 1.00 88.50 426 VAL A N 1
ATOM 3432 C CA . VAL A 1 426 ? 19.777 -32.239 -22.340 1.00 88.50 426 VAL A CA 1
ATOM 3433 C C . VAL A 1 426 ? 18.529 -33.057 -22.649 1.00 88.50 426 VAL A C 1
ATOM 3435 O O . VAL A 1 426 ? 17.748 -33.355 -21.748 1.00 88.50 426 VAL A O 1
ATOM 3438 N N . VAL A 1 427 ? 18.318 -33.412 -23.919 1.00 88.44 427 VAL A N 1
ATOM 3439 C CA . VAL A 1 427 ? 17.229 -34.321 -24.312 1.00 88.44 427 VAL A CA 1
ATOM 3440 C C . VAL A 1 427 ? 17.509 -35.697 -23.713 1.00 88.44 427 VAL A C 1
ATOM 3442 O O . VAL A 1 427 ? 18.548 -36.282 -24.004 1.00 88.44 427 VAL A O 1
ATOM 3445 N N . ALA A 1 428 ? 16.586 -36.202 -22.897 1.00 87.00 428 ALA A N 1
ATOM 3446 C CA . ALA A 1 428 ? 16.622 -37.569 -22.390 1.00 87.00 428 ALA A CA 1
ATOM 3447 C C . ALA A 1 428 ? 15.911 -38.515 -23.369 1.00 87.00 428 ALA A C 1
ATOM 3449 O O . ALA A 1 428 ? 16.492 -39.500 -23.810 1.00 87.00 428 ALA A O 1
ATOM 3450 N N . GLU A 1 429 ? 14.688 -38.166 -23.781 1.00 87.00 429 GLU A N 1
ATOM 3451 C CA . GLU A 1 429 ? 13.874 -38.967 -24.703 1.00 87.00 429 GLU A CA 1
ATOM 3452 C C . GLU A 1 429 ? 13.256 -38.043 -25.774 1.00 87.00 429 GLU A C 1
ATOM 3454 O O . GLU A 1 429 ? 12.592 -37.051 -25.458 1.00 87.00 429 GLU A O 1
ATOM 3459 N N . LYS A 1 430 ? 13.507 -38.332 -27.064 1.00 83.25 430 LYS A N 1
ATOM 3460 C CA . LYS A 1 430 ? 13.044 -37.500 -28.203 1.00 83.25 430 LYS A CA 1
ATOM 3461 C C . LYS A 1 430 ? 11.546 -37.643 -28.495 1.00 83.25 430 LYS A C 1
ATOM 3463 O O . LYS A 1 430 ? 10.953 -36.706 -29.028 1.00 83.25 430 LYS A O 1
ATOM 3468 N N . MET A 1 431 ? 10.982 -38.809 -28.190 1.00 83.44 431 MET A N 1
ATOM 3469 C CA . MET A 1 431 ? 9.557 -39.125 -28.243 1.00 83.44 431 MET A CA 1
ATOM 3470 C C . MET A 1 431 ? 9.267 -40.075 -27.080 1.00 83.44 431 MET A C 1
ATOM 3472 O O . MET A 1 431 ? 9.649 -41.239 -27.125 1.00 83.44 431 MET A O 1
ATOM 3476 N N . ALA A 1 432 ? 8.651 -39.547 -26.030 1.00 84.62 432 ALA A N 1
ATOM 3477 C CA . ALA A 1 432 ? 8.208 -40.272 -24.847 1.00 84.62 432 ALA A CA 1
ATOM 3478 C C . ALA A 1 432 ? 6.678 -40.206 -24.756 1.00 84.62 432 ALA A C 1
ATOM 3480 O O . ALA A 1 432 ? 6.085 -39.217 -25.181 1.00 84.62 432 ALA A O 1
ATOM 3481 N N . GLY A 1 433 ? 6.040 -41.226 -24.182 1.00 85.50 433 GLY A N 1
ATOM 3482 C CA . GLY A 1 433 ? 4.641 -41.142 -23.746 1.00 85.50 433 GLY A CA 1
ATOM 3483 C C . GLY A 1 433 ? 4.526 -40.614 -22.312 1.00 85.50 433 GLY A C 1
ATOM 3484 O O . GLY A 1 433 ? 5.506 -40.631 -21.564 1.00 85.50 433 GLY A O 1
ATOM 3485 N N . PHE A 1 434 ? 3.329 -40.201 -21.896 1.00 89.19 434 PHE A N 1
ATOM 3486 C CA . PHE A 1 434 ? 3.009 -39.935 -20.488 1.00 89.19 434 PHE A CA 1
ATOM 3487 C C . PHE A 1 434 ? 1.702 -40.624 -20.074 1.00 89.19 434 PHE A C 1
ATOM 3489 O O . PHE A 1 434 ? 0.786 -40.754 -20.881 1.00 89.19 434 PHE A O 1
ATOM 3496 N N . ARG A 1 435 ? 1.597 -41.062 -18.813 1.00 88.88 435 ARG A N 1
ATOM 3497 C CA . ARG A 1 435 ? 0.396 -41.711 -18.256 1.00 88.88 435 ARG A CA 1
ATOM 3498 C C . ARG A 1 435 ? 0.155 -41.259 -16.814 1.00 88.88 435 ARG A C 1
ATOM 3500 O O . ARG A 1 435 ? 1.088 -41.197 -16.014 1.00 88.88 435 ARG A O 1
ATOM 3507 N N . PHE A 1 436 ? -1.110 -40.997 -16.493 1.00 87.56 436 PHE A N 1
ATOM 3508 C CA . PHE A 1 436 ? -1.619 -40.826 -15.131 1.00 87.56 436 PHE A CA 1
ATOM 3509 C C . PHE A 1 436 ? -2.337 -42.120 -14.728 1.00 87.56 436 PHE A C 1
ATOM 3511 O O . PHE A 1 436 ? -3.265 -42.530 -15.422 1.00 87.56 436 PHE A O 1
ATOM 3518 N N . PHE A 1 437 ? -1.918 -42.756 -13.637 1.00 86.06 437 PHE A N 1
ATOM 3519 C CA . PHE A 1 437 ? -2.475 -44.018 -13.126 1.00 86.06 437 PHE A CA 1
ATOM 3520 C C . PHE A 1 437 ? -2.483 -43.990 -11.591 1.00 86.06 437 PHE A C 1
ATOM 3522 O O . PHE A 1 437 ? -1.741 -43.191 -11.010 1.00 86.06 437 PHE A O 1
ATOM 3529 N N . ARG A 1 438 ? -3.314 -44.800 -10.922 1.00 83.50 438 ARG A N 1
ATOM 3530 C CA . ARG A 1 438 ? -3.234 -44.938 -9.461 1.00 83.50 438 ARG A CA 1
ATOM 3531 C C . ARG A 1 438 ? -2.265 -46.059 -9.078 1.00 83.50 438 ARG A C 1
ATOM 3533 O O . ARG A 1 438 ? -1.987 -46.979 -9.846 1.00 83.50 438 ARG A O 1
ATOM 3540 N N . GLU A 1 439 ? -1.698 -45.932 -7.890 1.00 74.81 439 GLU A N 1
ATOM 3541 C CA . GLU A 1 439 ? -0.757 -46.881 -7.298 1.00 74.81 439 GLU A CA 1
ATOM 3542 C C . GLU A 1 439 ? -1.423 -48.264 -7.132 1.00 74.81 439 GLU A C 1
ATOM 3544 O O . GLU A 1 439 ? -2.434 -48.382 -6.442 1.00 74.81 439 GLU A O 1
ATOM 3549 N N . GLY A 1 440 ? -0.894 -49.286 -7.820 1.00 63.41 440 GLY A N 1
ATOM 3550 C CA . GLY A 1 440 ? -1.464 -50.643 -7.885 1.00 63.41 440 GLY A CA 1
ATOM 3551 C C . GLY A 1 440 ? -2.426 -50.927 -9.055 1.00 63.41 440 GLY A C 1
ATOM 3552 O O . GLY A 1 440 ? -3.097 -51.957 -9.034 1.00 63.41 440 GLY A O 1
ATOM 3553 N N . ASP A 1 441 ? -2.551 -50.035 -10.047 1.00 63.34 441 ASP A N 1
ATOM 3554 C CA . ASP A 1 441 ? -3.433 -50.223 -11.221 1.00 63.34 441 ASP A CA 1
ATOM 3555 C C . ASP A 1 441 ? -2.693 -50.735 -12.489 1.00 63.34 441 ASP A C 1
ATOM 3557 O O . ASP A 1 441 ? -3.256 -50.677 -13.583 1.00 63.34 441 ASP A O 1
ATOM 3561 N N . ASN A 1 442 ? -1.417 -51.150 -12.414 1.00 45.78 442 ASN A N 1
ATOM 3562 C CA . ASN A 1 442 ? -0.627 -51.455 -13.623 1.00 45.78 442 ASN A CA 1
ATOM 3563 C C . ASN A 1 442 ? 0.481 -52.511 -13.412 1.00 45.78 442 ASN A C 1
ATOM 3565 O O . ASN A 1 442 ? 1.648 -52.247 -13.716 1.00 45.78 442 ASN A O 1
ATOM 3569 N N . ASP A 1 443 ? 0.112 -53.704 -12.951 1.00 42.19 443 ASP A N 1
ATOM 3570 C CA . ASP A 1 443 ? 1.018 -54.855 -12.814 1.00 42.19 443 ASP A CA 1
ATOM 3571 C C . ASP A 1 443 ? 1.268 -55.530 -14.180 1.00 42.19 443 ASP A C 1
ATOM 3573 O O . ASP A 1 443 ? 0.740 -56.591 -14.498 1.00 42.19 443 ASP A O 1
ATOM 3577 N N . GLU A 1 444 ? 2.072 -54.866 -15.017 1.00 49.41 444 GLU A N 1
ATOM 3578 C CA . GLU A 1 444 ? 2.561 -55.361 -16.317 1.00 49.41 444 GLU A CA 1
ATOM 3579 C C . GLU A 1 444 ? 4.102 -55.332 -16.363 1.00 49.41 444 GLU A C 1
ATOM 3581 O O . GLU A 1 444 ? 4.695 -54.711 -17.238 1.00 49.41 444 GLU A O 1
ATOM 3586 N N . ASP A 1 445 ? 4.734 -55.958 -15.370 1.00 36.69 445 ASP A N 1
ATOM 3587 C CA . ASP A 1 445 ? 6.124 -56.451 -15.362 1.00 36.69 445 ASP A CA 1
ATOM 3588 C C . ASP A 1 445 ? 6.241 -57.351 -14.113 1.00 36.69 445 ASP A C 1
ATOM 3590 O O . ASP A 1 445 ? 6.358 -56.854 -12.994 1.00 36.69 445 ASP A O 1
ATOM 3594 N N . GLY A 1 446 ? 6.068 -58.667 -14.275 1.00 36.78 446 GLY A N 1
ATOM 3595 C CA . GLY A 1 446 ? 5.746 -59.565 -13.158 1.00 36.78 446 GLY A CA 1
ATOM 3596 C C . GLY A 1 446 ? 6.922 -60.349 -12.566 1.00 36.78 446 GLY A C 1
ATOM 3597 O O . GLY A 1 446 ? 7.449 -61.242 -13.226 1.00 36.78 446 GLY A O 1
ATOM 3598 N N . SER A 1 447 ? 7.222 -60.101 -11.288 1.00 37.38 447 SER A N 1
ATOM 3599 C CA . SER A 1 447 ? 7.719 -61.100 -10.326 1.00 37.38 447 SER A CA 1
ATOM 3600 C C . SER A 1 447 ? 7.587 -60.577 -8.889 1.00 37.38 447 SER A C 1
ATOM 3602 O O . SER A 1 447 ? 8.105 -59.499 -8.608 1.00 37.38 447 SER A O 1
ATOM 3604 N N . ASP A 1 448 ? 6.881 -61.323 -8.029 1.00 31.52 448 ASP A N 1
ATOM 3605 C CA . ASP A 1 448 ? 7.215 -61.652 -6.621 1.00 31.52 448 ASP A CA 1
ATOM 3606 C C . ASP A 1 448 ? 5.931 -62.014 -5.838 1.00 31.52 448 ASP A C 1
ATOM 3608 O O . ASP A 1 448 ? 4.984 -61.234 -5.746 1.00 31.52 448 ASP A O 1
ATOM 3612 N N . GLU A 1 449 ? 5.870 -63.234 -5.294 1.00 38.78 449 GLU A N 1
ATOM 3613 C CA . GLU A 1 449 ? 4.647 -63.863 -4.756 1.00 38.78 449 GLU A CA 1
ATOM 3614 C C . GLU A 1 449 ? 4.385 -63.542 -3.260 1.00 38.78 449 GLU A C 1
ATOM 3616 O O . GLU A 1 449 ? 4.082 -64.442 -2.480 1.00 38.78 449 GLU A O 1
ATOM 3621 N N . GLU A 1 450 ? 4.502 -62.274 -2.826 1.00 41.56 450 GLU A N 1
ATOM 3622 C CA . GLU A 1 450 ? 4.475 -61.902 -1.386 1.00 41.56 450 GLU A CA 1
ATOM 3623 C C . GLU A 1 450 ? 3.460 -60.805 -0.939 1.00 41.56 450 GLU A C 1
ATOM 3625 O O . GLU A 1 450 ? 3.596 -60.276 0.163 1.00 41.56 450 GLU A O 1
ATOM 3630 N N . GLU A 1 451 ? 2.397 -60.469 -1.697 1.00 39.94 451 GLU A N 1
ATOM 3631 C CA . GLU A 1 451 ? 1.407 -59.434 -1.266 1.00 39.94 451 GLU A CA 1
ATOM 3632 C C . GLU A 1 451 ? -0.082 -59.855 -1.109 1.00 39.94 451 GLU A C 1
ATOM 3634 O O . GLU A 1 451 ? -0.914 -59.012 -0.752 1.00 39.94 451 GLU A O 1
ATOM 3639 N N . GLU A 1 452 ? -0.471 -61.131 -1.268 1.00 38.34 452 GLU A N 1
ATOM 3640 C CA . GLU A 1 452 ? -1.900 -61.526 -1.159 1.00 38.34 452 GLU A CA 1
ATOM 3641 C C . GLU A 1 452 ? -2.546 -61.250 0.221 1.00 38.34 452 GLU A C 1
ATOM 3643 O O . GLU A 1 452 ? -3.732 -60.905 0.293 1.00 38.34 452 GLU A O 1
ATOM 3648 N N . ASP A 1 453 ? -1.795 -61.347 1.325 1.00 38.50 453 ASP A N 1
ATOM 3649 C CA . ASP A 1 453 ? -2.343 -61.129 2.676 1.00 38.50 453 ASP A CA 1
ATOM 3650 C C . ASP A 1 453 ? -2.572 -59.644 3.016 1.00 38.50 453 ASP A C 1
ATOM 3652 O O . ASP A 1 453 ? -3.485 -59.307 3.781 1.00 38.50 453 ASP A O 1
ATOM 3656 N N . ASN A 1 454 ? -1.809 -58.726 2.412 1.00 38.09 454 ASN A N 1
ATOM 3657 C CA . ASN A 1 454 ? -1.929 -57.287 2.676 1.00 38.09 454 ASN A CA 1
ATOM 3658 C C . ASN A 1 454 ? -3.269 -56.734 2.132 1.00 38.09 454 ASN A C 1
ATOM 3660 O O . ASN A 1 454 ? -3.953 -55.926 2.772 1.00 38.09 454 ASN A O 1
ATOM 3664 N N . TRP A 1 455 ? -3.717 -57.282 0.995 1.00 40.12 455 TRP A N 1
ATOM 3665 C CA . TRP A 1 455 ? -4.949 -56.916 0.281 1.00 40.12 455 TRP A CA 1
ATOM 3666 C C . TRP A 1 455 ? -6.241 -57.098 1.102 1.00 40.12 455 TRP A C 1
ATOM 3668 O O . TRP A 1 455 ? -7.260 -56.453 0.830 1.00 40.12 455 TRP A O 1
ATOM 3678 N N . ARG A 1 456 ? -6.230 -57.971 2.122 1.00 32.59 456 ARG A N 1
ATOM 3679 C CA . ARG A 1 456 ? -7.392 -58.206 3.001 1.00 32.59 456 ARG A CA 1
ATOM 3680 C C . ARG A 1 456 ? -7.536 -57.172 4.117 1.00 32.59 456 ARG A C 1
ATOM 3682 O O . ARG A 1 456 ? -8.668 -56.863 4.489 1.00 32.59 456 ARG A O 1
ATOM 3689 N N . MET A 1 457 ? -6.435 -56.622 4.632 1.00 34.81 457 MET A N 1
ATOM 3690 C CA . MET A 1 457 ? -6.470 -55.629 5.716 1.00 34.81 457 MET A CA 1
ATOM 3691 C C . MET A 1 457 ? -6.838 -54.231 5.217 1.00 34.81 457 MET A C 1
ATOM 3693 O O . MET A 1 457 ? -7.626 -53.530 5.860 1.00 34.81 457 MET A O 1
ATOM 3697 N N . GLU A 1 458 ? -6.318 -53.820 4.058 1.00 38.03 458 GLU A N 1
ATOM 3698 C CA . GLU A 1 458 ? -6.517 -52.449 3.575 1.00 38.03 458 GLU A CA 1
ATOM 3699 C C . GLU A 1 458 ? -7.990 -52.155 3.236 1.00 38.03 458 GLU A C 1
ATOM 3701 O O . GLU A 1 458 ? -8.475 -51.049 3.461 1.00 38.03 458 GLU A O 1
ATOM 3706 N N . LYS A 1 459 ? -8.773 -53.175 2.856 1.00 33.97 459 LYS A N 1
ATOM 3707 C CA . LYS A 1 459 ? -10.211 -53.050 2.552 1.00 33.97 459 LYS A CA 1
ATOM 3708 C C . LYS A 1 459 ? -11.092 -52.581 3.727 1.00 33.97 459 LYS A C 1
ATOM 3710 O O . LYS A 1 459 ? -12.236 -52.196 3.493 1.00 33.97 459 LYS A O 1
ATOM 3715 N N . MET A 1 460 ? -10.588 -52.579 4.969 1.00 35.69 460 MET A N 1
ATOM 3716 C CA . MET A 1 460 ? -11.279 -52.002 6.139 1.00 35.69 460 MET A CA 1
ATOM 3717 C C . MET A 1 460 ? -11.006 -50.504 6.369 1.00 35.69 460 MET A C 1
ATOM 3719 O O . MET A 1 460 ? -11.653 -49.888 7.217 1.00 35.69 460 MET A O 1
ATOM 3723 N N . ARG A 1 461 ? -10.089 -49.883 5.619 1.00 39.44 461 ARG A N 1
ATOM 3724 C CA . ARG A 1 461 ? -9.890 -48.426 5.592 1.00 39.44 461 ARG A CA 1
ATOM 3725 C C . ARG A 1 461 ? -10.060 -47.958 4.153 1.00 39.44 461 ARG A C 1
ATOM 3727 O O . ARG A 1 461 ? -9.232 -48.283 3.320 1.00 39.44 461 ARG A O 1
ATOM 3734 N N . GLY A 1 462 ? -11.114 -47.195 3.854 1.00 40.56 462 GLY A N 1
ATOM 3735 C CA . GLY A 1 462 ? -11.411 -46.719 2.493 1.00 40.56 462 GLY A CA 1
ATOM 3736 C C . GLY A 1 462 ? -10.330 -45.788 1.926 1.00 40.56 462 GLY A C 1
ATOM 3737 O O . GLY A 1 462 ? -10.478 -44.570 1.972 1.00 40.56 462 GLY A O 1
ATOM 3738 N N . GLY A 1 463 ? -9.232 -46.365 1.439 1.00 48.00 463 GLY A N 1
ATOM 3739 C CA . GLY A 1 463 ? -8.037 -45.667 0.988 1.00 48.00 463 GLY A CA 1
ATOM 3740 C C . GLY A 1 463 ? -8.096 -45.311 -0.492 1.00 48.00 463 GLY A C 1
ATOM 3741 O O . GLY A 1 463 ? -8.249 -46.175 -1.352 1.00 48.00 463 GLY A O 1
ATOM 3742 N N . PHE A 1 464 ? -7.920 -44.028 -0.801 1.00 55.59 464 PHE A N 1
ATOM 3743 C CA . PHE A 1 464 ? -7.653 -43.590 -2.168 1.00 55.59 464 PHE A CA 1
ATOM 3744 C C . PHE A 1 464 ? -6.223 -43.985 -2.566 1.00 55.59 464 PHE A C 1
ATOM 3746 O O . PHE A 1 464 ? -5.253 -43.389 -2.088 1.00 55.59 464 PHE A O 1
ATOM 3753 N N . ARG A 1 465 ? -6.094 -44.964 -3.473 1.00 72.56 465 ARG A N 1
ATOM 3754 C CA . ARG A 1 465 ? -4.837 -45.257 -4.182 1.00 72.56 465 ARG A CA 1
ATOM 3755 C C . ARG A 1 465 ? -4.327 -43.974 -4.843 1.00 72.56 465 ARG A C 1
ATOM 3757 O O . ARG A 1 465 ? -5.068 -43.316 -5.574 1.00 72.56 465 ARG A O 1
ATOM 3764 N N . SER A 1 466 ? -3.079 -43.599 -4.570 1.00 80.44 466 SER A N 1
ATOM 3765 C CA . SER A 1 466 ? -2.552 -42.294 -4.984 1.00 80.44 466 SER A CA 1
ATOM 3766 C C . SER A 1 466 ? -2.232 -42.239 -6.475 1.00 80.44 466 SER A C 1
ATOM 3768 O O . SER A 1 466 ? -1.675 -43.177 -7.036 1.00 80.44 466 SER A O 1
ATOM 3770 N N . TRP A 1 467 ? -2.529 -41.112 -7.119 1.00 87.31 467 TRP A N 1
ATOM 3771 C CA . TRP A 1 467 ? -2.133 -40.850 -8.499 1.00 87.31 467 TRP A CA 1
ATOM 3772 C C . TRP A 1 467 ? -0.620 -40.678 -8.636 1.00 87.31 467 TRP A C 1
ATOM 3774 O O . TRP A 1 467 ? 0.015 -39.907 -7.905 1.00 87.31 467 TRP A O 1
ATOM 3784 N N . VAL A 1 468 ? -0.078 -41.348 -9.647 1.00 87.19 468 VAL A N 1
ATOM 3785 C CA . VAL A 1 468 ? 1.321 -41.332 -10.063 1.00 87.19 468 VAL A CA 1
ATOM 3786 C C . VAL A 1 468 ? 1.389 -40.878 -11.522 1.00 87.19 468 VAL A C 1
ATOM 3788 O O . VAL A 1 468 ? 0.604 -41.305 -12.371 1.00 87.19 468 VAL A O 1
ATOM 3791 N N . LEU A 1 469 ? 2.349 -40.003 -11.817 1.00 90.38 469 LEU A N 1
ATOM 3792 C CA . LEU A 1 469 ? 2.720 -39.608 -13.171 1.00 90.38 469 LEU A CA 1
ATOM 3793 C C . LEU A 1 469 ? 3.904 -40.469 -13.638 1.00 90.38 469 LEU A C 1
ATOM 3795 O O . LEU A 1 469 ? 4.963 -40.457 -13.004 1.00 90.38 469 LEU A O 1
ATOM 3799 N N . LYS A 1 470 ? 3.741 -41.180 -14.762 1.00 89.00 470 LYS A N 1
ATOM 3800 C CA . LYS A 1 470 ? 4.844 -41.785 -15.528 1.00 89.00 470 LYS A CA 1
ATOM 3801 C C . LYS A 1 470 ? 5.089 -40.971 -16.800 1.00 89.00 470 LYS A C 1
ATOM 3803 O O . LYS A 1 470 ? 4.131 -40.646 -17.500 1.00 89.00 470 LYS A O 1
ATOM 3808 N N . VAL A 1 471 ? 6.347 -40.655 -17.106 1.00 87.62 471 VAL A N 1
ATOM 3809 C CA . VAL A 1 471 ? 6.768 -40.045 -18.380 1.00 87.62 471 VAL A CA 1
ATOM 3810 C C . VAL A 1 471 ? 7.998 -40.779 -18.902 1.00 87.62 471 VAL A C 1
ATOM 3812 O O . VAL A 1 471 ? 8.993 -40.910 -18.188 1.00 87.62 471 VAL A O 1
ATOM 3815 N N . GLY A 1 472 ? 7.920 -41.244 -20.147 1.00 84.00 472 GLY A N 1
ATOM 3816 C CA . GLY A 1 472 ? 8.975 -42.036 -20.767 1.00 84.00 472 GLY A CA 1
ATOM 3817 C C . GLY A 1 472 ? 9.239 -43.358 -20.045 1.00 84.00 472 GLY A C 1
ATOM 3818 O O . GLY A 1 472 ? 8.364 -43.907 -19.364 1.00 84.00 472 GLY A O 1
ATOM 3819 N N . SER A 1 473 ? 10.466 -43.857 -20.174 1.00 78.75 473 SER A N 1
ATOM 3820 C CA . SER A 1 473 ? 10.963 -44.966 -19.347 1.00 78.75 473 SER A CA 1
ATOM 3821 C C . SER A 1 473 ? 11.551 -44.487 -18.015 1.00 78.75 473 SER A C 1
ATOM 3823 O O . SER A 1 473 ? 11.670 -45.271 -17.076 1.00 78.75 473 SER A O 1
ATOM 3825 N N . THR A 1 474 ? 11.907 -43.202 -17.918 1.00 79.69 474 THR A N 1
ATOM 3826 C CA . THR A 1 474 ? 12.805 -42.684 -16.874 1.00 79.69 474 THR A CA 1
ATOM 3827 C C . THR A 1 474 ? 12.141 -41.962 -15.696 1.00 79.69 474 THR A C 1
ATOM 3829 O O . THR A 1 474 ? 12.776 -41.823 -14.649 1.00 79.69 474 THR A O 1
ATOM 3832 N N . VAL A 1 475 ? 10.887 -41.505 -15.809 1.00 85.75 475 VAL A N 1
ATOM 3833 C CA . VAL A 1 475 ? 10.204 -40.740 -14.748 1.00 85.75 475 VAL A CA 1
ATOM 3834 C C . VAL A 1 475 ? 8.970 -41.491 -14.242 1.00 85.75 475 VAL A C 1
ATOM 3836 O O . VAL A 1 475 ? 8.018 -41.682 -14.990 1.00 85.75 475 VAL A O 1
ATOM 3839 N N . LYS A 1 476 ? 8.943 -41.833 -12.945 1.00 88.31 476 LYS A N 1
ATOM 3840 C CA . LYS A 1 476 ? 7.756 -42.270 -12.174 1.00 88.31 476 LYS A CA 1
ATOM 3841 C C . LYS A 1 476 ? 7.714 -41.467 -10.870 1.00 88.31 476 LYS A C 1
ATOM 3843 O O . LYS A 1 476 ? 8.705 -41.468 -10.140 1.00 88.31 476 LYS A O 1
ATOM 3848 N N . GLY A 1 477 ? 6.631 -40.743 -10.583 1.00 83.94 477 GLY A N 1
ATOM 3849 C CA . GLY A 1 477 ? 6.532 -39.896 -9.383 1.00 83.94 477 GLY A CA 1
ATOM 3850 C C . GLY A 1 477 ? 5.095 -39.651 -8.922 1.00 83.94 477 GLY A C 1
ATOM 3851 O O . GLY A 1 477 ? 4.214 -39.405 -9.745 1.00 83.94 477 GLY A O 1
ATOM 3852 N N . ARG A 1 478 ? 4.860 -39.727 -7.606 1.00 85.94 478 ARG A N 1
ATOM 3853 C CA . ARG A 1 478 ? 3.564 -39.426 -6.976 1.00 85.94 478 ARG A CA 1
ATOM 3854 C C . ARG A 1 478 ? 3.188 -37.962 -7.206 1.00 85.94 478 ARG A C 1
ATOM 3856 O O . ARG A 1 478 ? 4.053 -37.094 -7.154 1.00 85.94 478 ARG A O 1
ATOM 3863 N N . ILE A 1 479 ? 1.909 -37.692 -7.453 1.00 86.25 479 ILE A N 1
ATOM 3864 C CA . ILE A 1 479 ? 1.411 -36.333 -7.689 1.00 86.25 479 ILE A CA 1
ATOM 3865 C C . ILE A 1 479 ? 1.124 -35.653 -6.345 1.00 86.25 479 ILE A C 1
ATOM 3867 O O . ILE A 1 479 ? 0.086 -35.888 -5.732 1.00 86.25 479 ILE A O 1
ATOM 3871 N N . ASP A 1 480 ? 2.066 -34.837 -5.882 1.00 83.56 480 ASP A N 1
ATOM 3872 C CA . ASP A 1 480 ? 1.962 -34.014 -4.674 1.00 83.56 480 ASP A CA 1
ATOM 3873 C C . ASP A 1 480 ? 2.633 -32.634 -4.875 1.00 83.56 480 ASP A C 1
ATOM 3875 O O . ASP A 1 480 ? 3.093 -32.291 -5.970 1.00 83.56 480 ASP A O 1
ATOM 3879 N N . ASP A 1 481 ? 2.684 -31.817 -3.820 1.00 76.44 481 ASP A N 1
ATOM 3880 C CA . ASP A 1 481 ? 3.314 -30.490 -3.830 1.00 76.44 481 ASP A CA 1
ATOM 3881 C C . ASP A 1 481 ? 4.854 -30.534 -3.955 1.00 76.44 481 ASP A C 1
ATOM 3883 O O . ASP A 1 481 ? 5.485 -29.528 -4.300 1.00 76.44 481 ASP A O 1
ATOM 3887 N N . ARG A 1 482 ? 5.470 -31.704 -3.743 1.00 81.75 482 ARG A N 1
ATOM 3888 C CA . ARG A 1 482 ? 6.925 -31.930 -3.763 1.00 81.75 482 ARG A CA 1
ATOM 3889 C C . ARG A 1 482 ? 7.467 -32.133 -5.172 1.00 81.75 482 ARG A C 1
ATOM 3891 O O . ARG A 1 482 ? 8.649 -31.876 -5.394 1.00 81.75 482 ARG A O 1
ATOM 3898 N N . LEU A 1 483 ? 6.614 -32.499 -6.137 1.00 85.50 483 LEU A N 1
ATOM 3899 C CA . LEU A 1 483 ? 6.953 -32.410 -7.565 1.00 85.50 483 LEU A CA 1
ATOM 3900 C C . LEU A 1 483 ? 7.290 -30.974 -7.994 1.00 85.50 483 LEU A C 1
ATOM 3902 O O . LEU A 1 483 ? 7.993 -30.796 -8.987 1.00 85.50 483 LEU A O 1
ATOM 3906 N N . GLN A 1 484 ? 6.791 -29.954 -7.277 1.00 83.69 484 GLN A N 1
ATOM 3907 C CA . GLN A 1 484 ? 7.032 -28.532 -7.571 1.00 83.69 484 GLN A CA 1
ATOM 3908 C C . GLN A 1 484 ? 6.731 -28.159 -9.036 1.00 83.69 484 GLN A C 1
ATOM 3910 O O . GLN A 1 484 ? 7.432 -27.353 -9.644 1.00 83.69 484 GLN A O 1
ATOM 3915 N N . MET A 1 485 ? 5.684 -28.766 -9.608 1.00 88.00 485 MET A N 1
ATOM 3916 C CA . MET A 1 485 ? 5.296 -28.601 -11.010 1.00 88.00 485 MET A CA 1
ATOM 3917 C C . MET A 1 485 ? 5.112 -27.116 -11.364 1.00 88.00 485 MET A C 1
ATOM 3919 O O . MET A 1 485 ? 4.327 -26.402 -10.733 1.00 88.00 485 MET A O 1
ATOM 3923 N N . ARG A 1 486 ? 5.841 -26.660 -12.386 1.00 89.00 486 ARG A N 1
ATOM 3924 C CA . ARG A 1 486 ? 5.757 -25.322 -12.972 1.00 89.00 486 ARG A CA 1
ATOM 3925 C C . ARG A 1 486 ? 5.327 -25.436 -14.429 1.00 89.00 486 ARG A C 1
ATOM 3927 O O . ARG A 1 486 ? 6.008 -26.068 -15.232 1.00 89.00 486 ARG A O 1
ATOM 3934 N N . PHE A 1 487 ? 4.247 -24.748 -14.762 1.00 87.50 487 PHE A N 1
ATOM 3935 C CA . PHE A 1 487 ? 3.735 -24.615 -16.121 1.00 87.50 487 PHE A CA 1
ATOM 3936 C C . PHE A 1 487 ? 4.377 -23.403 -16.825 1.00 87.50 487 PHE A C 1
ATOM 3938 O O . PHE A 1 487 ? 4.726 -22.409 -16.179 1.00 87.50 487 PHE A O 1
ATOM 3945 N N . CYS A 1 488 ? 4.636 -23.550 -18.126 1.00 84.69 488 CYS A N 1
ATOM 3946 C CA . CYS A 1 488 ? 5.348 -22.603 -18.990 1.00 84.69 488 CYS A CA 1
ATOM 3947 C C . CYS A 1 488 ? 4.659 -22.589 -20.365 1.00 84.69 488 CYS A C 1
ATOM 3949 O O . CYS A 1 488 ? 5.140 -23.166 -21.347 1.00 84.69 488 CYS A O 1
ATOM 3951 N N . ASP A 1 489 ? 3.500 -21.947 -20.404 1.00 82.19 489 ASP A N 1
ATOM 3952 C CA . ASP A 1 489 ? 2.445 -22.155 -21.398 1.00 82.19 489 ASP A CA 1
ATOM 3953 C C . ASP A 1 489 ? 2.851 -21.656 -22.793 1.00 82.19 489 ASP A C 1
ATOM 3955 O O . ASP A 1 489 ? 2.682 -22.368 -23.782 1.00 82.19 489 ASP A O 1
ATOM 3959 N N . GLU A 1 490 ? 3.549 -20.517 -22.862 1.00 82.81 490 GLU A N 1
ATOM 3960 C CA . GLU A 1 490 ? 4.172 -19.974 -24.086 1.00 82.81 490 GLU A CA 1
ATOM 3961 C C . GLU A 1 490 ? 5.138 -20.957 -24.771 1.00 82.81 490 GLU A C 1
ATOM 3963 O O . GLU A 1 490 ? 5.373 -20.885 -25.977 1.00 82.81 490 GLU A O 1
ATOM 3968 N N . GLN A 1 491 ? 5.735 -21.875 -24.004 1.00 84.44 491 GLN A N 1
ATOM 3969 C CA . GLN A 1 491 ? 6.697 -22.857 -24.503 1.00 84.44 491 GLN A CA 1
ATOM 3970 C C . GLN A 1 491 ? 6.088 -24.252 -24.695 1.00 84.44 491 GLN A C 1
ATOM 3972 O O . GLN A 1 491 ? 6.820 -25.149 -25.135 1.00 84.44 491 GLN A O 1
ATOM 3977 N N . LEU A 1 492 ? 4.795 -24.428 -24.375 1.00 88.38 492 LEU A N 1
ATOM 3978 C CA . LEU A 1 492 ? 4.091 -25.711 -24.251 1.00 88.38 492 LEU A CA 1
ATOM 3979 C C . LEU A 1 492 ? 4.897 -26.706 -23.410 1.00 88.38 492 LEU A C 1
ATOM 3981 O O . LEU A 1 492 ? 5.292 -27.775 -23.885 1.00 88.38 492 LEU A O 1
ATOM 3985 N N . ARG A 1 493 ? 5.249 -26.302 -22.186 1.00 90.19 493 ARG A N 1
ATOM 3986 C CA . ARG A 1 493 ? 6.280 -26.961 -21.380 1.00 90.19 493 ARG A CA 1
ATOM 3987 C C . ARG A 1 493 ? 5.905 -27.007 -19.898 1.00 90.19 493 ARG A C 1
ATOM 3989 O O . ARG A 1 493 ? 5.384 -26.034 -19.368 1.00 90.19 493 ARG A O 1
ATOM 3996 N N . ALA A 1 494 ? 6.229 -28.110 -19.230 1.00 90.12 494 ALA A N 1
ATOM 3997 C CA . ALA A 1 494 ? 6.081 -28.271 -17.785 1.00 90.12 494 ALA A CA 1
ATOM 3998 C C . ALA A 1 494 ? 7.403 -28.739 -17.147 1.00 90.12 494 ALA A C 1
ATOM 4000 O O . ALA A 1 494 ? 7.969 -29.746 -17.578 1.00 90.12 494 ALA A O 1
ATOM 4001 N N . ASP A 1 495 ? 7.879 -28.021 -16.128 1.00 91.19 495 ASP A N 1
ATOM 4002 C CA . ASP A 1 495 ? 9.115 -28.304 -15.384 1.00 91.19 495 ASP A CA 1
ATOM 4003 C C . ASP A 1 495 ? 8.787 -28.850 -13.988 1.00 91.19 495 ASP A C 1
ATOM 4005 O O . ASP A 1 495 ? 7.908 -28.321 -13.311 1.00 91.19 495 ASP A O 1
ATOM 4009 N N . PHE A 1 496 ? 9.512 -29.866 -13.514 1.00 91.50 496 PHE A N 1
ATOM 4010 C CA . PHE A 1 496 ? 9.269 -30.479 -12.199 1.00 91.50 496 PHE A CA 1
ATOM 4011 C C . PHE A 1 496 ? 10.515 -31.136 -11.593 1.00 91.50 496 PHE A C 1
ATOM 4013 O O . PHE A 1 496 ? 11.535 -31.349 -12.256 1.00 91.50 496 PHE A O 1
ATOM 4020 N N . VAL A 1 497 ? 10.418 -31.479 -10.308 1.00 87.62 497 VAL A N 1
ATOM 4021 C CA . VAL A 1 497 ? 11.447 -32.178 -9.534 1.00 87.62 497 VAL A CA 1
ATOM 4022 C C . VAL A 1 497 ? 11.051 -33.642 -9.344 1.00 87.62 497 VAL A C 1
ATOM 4024 O O . VAL A 1 497 ? 10.062 -33.948 -8.687 1.00 87.62 497 VAL A O 1
ATOM 4027 N N . ASN A 1 498 ? 11.856 -34.568 -9.865 1.00 86.44 498 ASN A N 1
ATOM 4028 C CA . ASN A 1 498 ? 11.782 -35.986 -9.510 1.00 86.44 498 ASN A CA 1
ATOM 4029 C C . ASN A 1 498 ? 13.170 -36.636 -9.624 1.00 86.44 498 ASN A C 1
ATOM 4031 O O . ASN A 1 498 ? 13.692 -36.811 -10.721 1.00 86.44 498 ASN A O 1
ATOM 4035 N N . GLN A 1 499 ? 13.799 -36.946 -8.485 1.00 82.81 499 GLN A N 1
ATOM 4036 C CA . GLN A 1 499 ? 15.183 -37.465 -8.401 1.00 82.81 499 GLN A CA 1
ATOM 4037 C C . GLN A 1 499 ? 16.225 -36.665 -9.228 1.00 82.81 499 GLN A C 1
ATOM 4039 O O . GLN A 1 499 ? 17.226 -37.197 -9.700 1.00 82.81 499 GLN A O 1
ATOM 4044 N N . GLY A 1 500 ? 15.968 -35.372 -9.413 1.00 84.38 500 GLY A N 1
ATOM 4045 C CA . GLY A 1 500 ? 16.596 -34.513 -10.414 1.00 84.38 500 GLY A CA 1
ATOM 4046 C C . GLY A 1 500 ? 15.574 -33.485 -10.895 1.00 84.38 500 GLY A C 1
ATOM 4047 O O . GLY A 1 500 ? 14.440 -33.478 -10.411 1.00 84.38 500 GLY A O 1
ATOM 4048 N N . VAL A 1 501 ? 15.953 -32.632 -11.846 1.00 88.88 501 VAL A N 1
ATOM 4049 C CA . VAL A 1 501 ? 15.047 -31.639 -12.445 1.00 88.88 501 VAL A CA 1
ATOM 4050 C C . VAL A 1 501 ? 14.808 -31.988 -13.907 1.00 88.88 501 VAL A C 1
ATOM 4052 O O . VAL A 1 501 ? 15.756 -32.237 -14.657 1.00 88.88 501 VAL A O 1
ATOM 4055 N N . TRP A 1 502 ? 13.539 -32.005 -14.295 1.00 91.69 502 TRP A N 1
ATOM 4056 C CA . TRP A 1 502 ? 13.071 -32.440 -15.605 1.00 91.69 502 TRP A CA 1
ATOM 4057 C C . TRP A 1 502 ? 12.161 -31.390 -16.231 1.00 91.69 502 TRP A C 1
ATOM 4059 O O . TRP A 1 502 ? 11.572 -30.566 -15.532 1.00 91.69 502 TRP A O 1
ATOM 4069 N N . ALA A 1 503 ? 12.050 -31.444 -17.554 1.00 91.81 503 ALA A N 1
ATOM 4070 C CA . ALA A 1 503 ? 11.107 -30.655 -18.327 1.00 91.81 503 ALA A CA 1
ATOM 4071 C C . ALA A 1 503 ? 10.475 -31.521 -19.415 1.00 91.81 503 ALA A C 1
ATOM 4073 O O . ALA A 1 503 ? 11.172 -32.225 -20.147 1.00 91.81 503 ALA A O 1
ATOM 4074 N N . VAL A 1 504 ? 9.156 -31.442 -19.542 1.00 92.31 504 VAL A N 1
ATOM 4075 C CA . VAL A 1 504 ? 8.383 -32.102 -20.595 1.00 92.31 504 VAL A CA 1
ATOM 4076 C C . VAL A 1 504 ? 7.867 -31.030 -21.539 1.00 92.31 504 VAL A C 1
ATOM 4078 O O . VAL A 1 504 ? 7.171 -30.114 -21.106 1.00 92.31 504 VAL A O 1
ATOM 4081 N N . LYS A 1 505 ? 8.219 -31.129 -22.824 1.00 91.69 505 LYS A N 1
ATOM 4082 C CA . LYS A 1 505 ? 7.714 -30.247 -23.880 1.00 91.69 505 LYS A CA 1
ATOM 4083 C C . LYS A 1 505 ? 6.740 -30.993 -24.787 1.00 91.69 505 LYS A C 1
ATOM 4085 O O . LYS A 1 505 ? 7.048 -32.072 -25.293 1.00 91.69 505 LYS A O 1
ATOM 4090 N N . PHE A 1 506 ? 5.591 -30.379 -25.014 1.00 91.31 506 PHE A N 1
ATOM 4091 C CA . PHE A 1 506 ? 4.477 -30.909 -25.786 1.00 91.31 506 PHE A CA 1
ATOM 4092 C C . PHE A 1 506 ? 4.533 -30.392 -27.231 1.00 91.31 506 PHE A C 1
ATOM 4094 O O . PHE A 1 506 ? 5.105 -29.335 -27.505 1.00 91.31 506 PHE A O 1
ATOM 4101 N N . PHE A 1 507 ? 3.954 -31.150 -28.166 1.00 88.44 507 PHE A N 1
ATOM 4102 C CA . PHE A 1 507 ? 3.893 -30.770 -29.585 1.00 88.44 507 PHE A CA 1
ATOM 4103 C C . PHE A 1 507 ? 2.591 -30.041 -29.965 1.00 88.44 507 PHE A C 1
ATOM 4105 O O . PHE A 1 507 ? 2.579 -29.326 -30.962 1.00 88.44 507 PHE A O 1
ATOM 4112 N N . SER A 1 508 ? 1.516 -30.200 -29.180 1.00 86.88 508 SER A N 1
ATOM 4113 C CA . SER A 1 508 ? 0.206 -29.566 -29.399 1.00 86.88 508 SER A CA 1
ATOM 4114 C C . SER A 1 508 ? -0.288 -28.854 -28.126 1.00 86.88 508 SER A C 1
ATOM 4116 O O . SER A 1 508 ? -0.173 -29.433 -27.037 1.00 86.88 508 SER A O 1
ATOM 4118 N N . PRO A 1 509 ? -0.887 -27.646 -28.234 1.00 85.81 509 PRO A N 1
ATOM 4119 C CA . PRO A 1 509 ? -1.553 -26.961 -27.121 1.00 85.81 509 PRO A CA 1
ATOM 4120 C C . PRO A 1 509 ? -2.715 -27.743 -26.492 1.00 85.81 509 PRO A C 1
ATOM 4122 O O . PRO A 1 509 ? -3.063 -27.520 -25.334 1.00 85.81 509 PRO A O 1
ATOM 4125 N N . GLU A 1 510 ? -3.342 -28.649 -27.239 1.00 86.00 510 GLU A N 1
ATOM 4126 C CA . GLU A 1 510 ? -4.489 -29.436 -26.768 1.00 86.00 510 GLU A CA 1
ATOM 4127 C C . GLU A 1 510 ? -4.037 -30.527 -25.795 1.00 86.00 510 GLU A C 1
ATOM 4129 O O . GLU A 1 510 ? -4.560 -30.630 -24.686 1.00 86.00 510 GLU A O 1
ATOM 4134 N N . VAL A 1 511 ? -2.988 -31.266 -26.169 1.00 86.25 511 VAL A N 1
ATOM 4135 C CA . VAL A 1 511 ? -2.351 -32.284 -25.317 1.00 86.25 511 VAL A CA 1
ATOM 4136 C C . VAL A 1 511 ? -1.757 -31.637 -24.061 1.00 86.25 511 VAL A C 1
ATOM 4138 O O . VAL A 1 511 ? -1.854 -32.201 -22.973 1.00 86.25 511 VAL A O 1
ATOM 4141 N N . TYR A 1 512 ? -1.203 -30.425 -24.192 1.00 87.31 512 TYR A N 1
ATOM 4142 C CA . TYR A 1 512 ? -0.710 -29.636 -23.062 1.00 87.31 512 TYR A CA 1
ATOM 4143 C C . TYR A 1 512 ? -1.830 -29.261 -22.075 1.00 87.31 512 TYR A C 1
ATOM 4145 O O . TYR A 1 512 ? -1.741 -29.620 -20.904 1.00 87.31 512 TYR A O 1
ATOM 4153 N N . ARG A 1 513 ? -2.921 -28.624 -22.529 1.00 85.25 513 ARG A N 1
ATOM 4154 C CA . ARG A 1 513 ? -4.055 -28.271 -21.647 1.00 85.25 513 ARG A CA 1
ATOM 4155 C C . ARG A 1 513 ? -4.710 -29.504 -21.017 1.00 85.25 513 ARG A C 1
ATOM 4157 O O . ARG A 1 513 ? -5.018 -29.494 -19.827 1.00 85.25 513 ARG A O 1
ATOM 4164 N N . GLY A 1 514 ? -4.832 -30.602 -21.769 1.00 85.06 514 GLY A N 1
ATOM 4165 C CA . GLY A 1 514 ? -5.286 -31.891 -21.238 1.00 85.06 514 GLY A CA 1
ATOM 4166 C C . GLY A 1 514 ? -4.388 -32.430 -20.114 1.00 85.06 514 GLY A C 1
ATOM 4167 O O . GLY A 1 514 ? -4.895 -32.906 -19.098 1.00 85.06 514 GLY A O 1
ATOM 4168 N N . PHE A 1 515 ? -3.063 -32.303 -20.250 1.00 89.31 515 PHE A N 1
ATOM 4169 C CA . PHE A 1 515 ? -2.103 -32.654 -19.200 1.00 89.31 515 PHE A CA 1
ATOM 4170 C C . PHE A 1 515 ? -2.242 -31.760 -17.958 1.00 89.31 515 PHE A C 1
ATOM 4172 O O . PHE A 1 515 ? -2.286 -32.288 -16.846 1.00 89.31 515 PHE A O 1
ATOM 4179 N N . VAL A 1 516 ? -2.350 -30.435 -18.129 1.00 86.75 516 VAL A N 1
ATOM 4180 C CA . VAL A 1 516 ? -2.508 -29.472 -17.021 1.00 86.75 516 VAL A CA 1
ATOM 4181 C C . VAL A 1 516 ? -3.779 -29.772 -16.220 1.00 86.75 516 VAL A C 1
ATOM 4183 O O . VAL A 1 516 ? -3.703 -30.005 -15.012 1.00 86.75 516 VAL A O 1
ATOM 4186 N N . ALA A 1 517 ? -4.932 -29.861 -16.889 1.00 84.81 517 ALA A N 1
ATOM 4187 C CA . ALA A 1 517 ? -6.213 -30.142 -16.242 1.00 84.81 517 ALA A CA 1
ATOM 4188 C C . ALA A 1 517 ? -6.231 -31.520 -15.551 1.00 84.81 517 ALA A C 1
ATOM 4190 O O . ALA A 1 517 ? -6.741 -31.659 -14.434 1.00 84.81 517 ALA A O 1
ATOM 4191 N N . ARG A 1 518 ? -5.629 -32.551 -16.167 1.00 86.81 518 ARG A N 1
ATOM 4192 C CA . ARG A 1 518 ? -5.529 -33.879 -15.544 1.00 86.81 518 ARG A CA 1
ATOM 4193 C C . ARG A 1 518 ? -4.620 -33.865 -14.316 1.00 86.81 518 ARG A C 1
ATOM 4195 O O . ARG A 1 518 ? -5.002 -34.438 -13.298 1.00 86.81 518 ARG A O 1
ATOM 4202 N N . PHE A 1 519 ? -3.479 -33.177 -14.375 1.00 87.88 519 PHE A N 1
ATOM 4203 C CA . PHE A 1 519 ? -2.572 -33.020 -13.237 1.00 87.88 519 PHE A CA 1
ATOM 4204 C C . PHE A 1 519 ? -3.251 -32.315 -12.057 1.00 87.88 519 PHE A C 1
ATOM 4206 O O . PHE A 1 519 ? -3.155 -32.802 -10.933 1.00 87.88 519 PHE A O 1
ATOM 4213 N N . GLN A 1 520 ? -3.979 -31.219 -12.300 1.00 85.12 520 GLN A N 1
ATOM 4214 C CA . GLN A 1 520 ? -4.702 -30.489 -11.251 1.00 85.12 520 GLN A CA 1
ATOM 4215 C C . GLN A 1 520 ? -5.764 -31.361 -10.558 1.00 85.12 520 GLN A C 1
ATOM 4217 O O . GLN A 1 520 ? -5.831 -31.384 -9.329 1.00 85.12 520 GLN A O 1
ATOM 4222 N N . ASN A 1 521 ? -6.545 -32.134 -11.322 1.00 84.75 521 ASN A N 1
ATOM 4223 C CA . ASN A 1 521 ? -7.541 -33.051 -10.757 1.00 84.75 521 ASN A CA 1
ATOM 4224 C C . ASN A 1 521 ? -6.890 -34.200 -9.960 1.00 84.75 521 ASN A C 1
ATOM 4226 O O . ASN A 1 521 ? -7.315 -34.487 -8.842 1.00 84.75 521 ASN A O 1
ATOM 4230 N N . CYS A 1 522 ? -5.818 -34.812 -10.477 1.00 86.19 522 CYS A N 1
ATOM 4231 C CA . CYS A 1 522 ? -5.070 -35.849 -9.757 1.00 86.19 522 CYS A CA 1
ATOM 4232 C C . CYS A 1 522 ? -4.402 -35.324 -8.472 1.00 86.19 522 CYS A C 1
ATOM 4234 O O . CYS A 1 522 ? -4.329 -36.053 -7.483 1.00 86.19 522 CYS A O 1
ATOM 4236 N N . LEU A 1 523 ? -3.944 -34.067 -8.466 1.00 84.31 523 LEU A N 1
ATOM 4237 C CA . LEU A 1 523 ? -3.419 -33.401 -7.274 1.00 84.31 523 LEU A CA 1
ATOM 4238 C C . LEU A 1 523 ? -4.525 -33.177 -6.235 1.00 84.31 523 LEU A C 1
ATOM 4240 O O . LEU A 1 523 ? -4.334 -33.535 -5.078 1.00 84.31 523 LEU A O 1
ATOM 4244 N N . PHE A 1 524 ? -5.696 -32.668 -6.638 1.00 82.69 524 PHE A N 1
ATOM 4245 C CA . PHE A 1 524 ? -6.846 -32.509 -5.739 1.00 82.69 524 PHE A CA 1
ATOM 4246 C C . PHE A 1 524 ? -7.254 -33.843 -5.090 1.00 82.69 524 PHE A C 1
ATOM 4248 O O . PHE A 1 524 ? -7.420 -33.904 -3.871 1.00 82.69 524 PHE A O 1
ATOM 4255 N N . GLU A 1 525 ? -7.342 -34.920 -5.880 1.00 84.38 525 GLU A N 1
ATOM 4256 C CA . GLU A 1 525 ? -7.649 -36.267 -5.379 1.00 84.38 525 GLU A CA 1
ATOM 4257 C C . GLU A 1 525 ? -6.611 -36.764 -4.361 1.00 84.38 525 GLU A C 1
ATOM 4259 O O . GLU A 1 525 ? -6.987 -37.245 -3.292 1.00 84.38 525 GLU A O 1
ATOM 4264 N N . ASN A 1 526 ? -5.314 -36.592 -4.637 1.00 84.75 526 ASN A N 1
ATOM 4265 C CA . ASN A 1 526 ? -4.245 -36.991 -3.715 1.00 84.75 526 ASN A CA 1
ATOM 4266 C C . ASN A 1 526 ? -4.181 -36.131 -2.441 1.00 84.75 526 ASN A C 1
ATOM 4268 O O . ASN A 1 526 ? -3.798 -36.633 -1.386 1.00 84.75 526 ASN A O 1
ATOM 4272 N N . THR A 1 527 ? -4.525 -34.844 -2.530 1.00 81.31 527 THR A N 1
ATOM 4273 C CA . THR A 1 527 ? -4.464 -33.897 -1.408 1.00 81.31 527 THR A CA 1
ATOM 4274 C C . THR A 1 527 ? -5.661 -34.018 -0.466 1.00 81.31 527 THR A C 1
ATOM 4276 O O . THR A 1 527 ? -5.481 -33.943 0.748 1.00 81.31 527 THR A O 1
ATOM 4279 N N . TYR A 1 528 ? -6.874 -34.193 -0.999 1.00 79.56 528 TYR A N 1
ATOM 4280 C CA . TYR A 1 528 ? -8.110 -34.163 -0.206 1.00 79.56 528 TYR A CA 1
ATOM 4281 C C . TYR A 1 528 ? -8.799 -35.526 -0.054 1.00 79.56 528 TYR A C 1
ATOM 4283 O O . TYR A 1 528 ? -9.778 -35.613 0.685 1.00 79.56 528 TYR A O 1
ATOM 4291 N N . LEU A 1 529 ? -8.292 -36.580 -0.711 1.00 81.81 529 LEU A N 1
ATOM 4292 C CA . LEU A 1 529 ? -8.842 -37.947 -0.691 1.00 81.81 529 LEU A CA 1
ATOM 4293 C C . LEU A 1 529 ? -10.321 -38.007 -1.127 1.00 81.81 529 LEU A C 1
ATOM 4295 O O . LEU A 1 529 ? -11.120 -38.786 -0.609 1.00 81.81 529 LEU A O 1
ATOM 4299 N N . LEU A 1 530 ? -10.678 -37.142 -2.079 1.00 80.31 530 LEU A N 1
ATOM 4300 C CA . LEU A 1 530 ? -12.012 -36.980 -2.651 1.00 80.31 530 LEU A CA 1
ATOM 4301 C C . LEU A 1 530 ? -11.892 -36.793 -4.163 1.00 80.31 530 LEU A C 1
ATOM 4303 O O . LEU A 1 530 ? -11.043 -36.031 -4.621 1.00 80.31 530 LEU A O 1
ATOM 4307 N N . GLU A 1 531 ? -12.780 -37.426 -4.932 1.00 77.25 531 GLU A N 1
ATOM 4308 C CA . GLU A 1 531 ? -12.851 -37.255 -6.391 1.00 77.25 531 GLU A CA 1
ATOM 4309 C C . GLU A 1 531 ? -12.990 -35.778 -6.774 1.00 77.25 531 GLU A C 1
ATOM 4311 O O . GLU A 1 531 ? -13.734 -35.046 -6.116 1.00 77.25 531 GLU A O 1
ATOM 4316 N N . ALA A 1 532 ? -12.322 -35.345 -7.848 1.00 76.81 532 ALA A N 1
ATOM 4317 C CA . ALA A 1 532 ? -12.226 -33.940 -8.262 1.00 76.81 532 ALA A CA 1
ATOM 4318 C C . ALA A 1 532 ? -13.511 -33.357 -8.902 1.00 76.81 532 ALA A C 1
ATOM 4320 O O . ALA A 1 532 ? -13.449 -32.557 -9.838 1.00 76.81 532 ALA A O 1
ATOM 4321 N N . THR A 1 533 ? -14.684 -33.738 -8.393 1.00 80.81 533 THR A N 1
ATOM 4322 C CA . THR A 1 533 ? -15.989 -33.196 -8.789 1.00 80.81 533 THR A CA 1
ATOM 4323 C C . THR A 1 533 ? -16.220 -31.807 -8.191 1.00 80.81 533 THR A C 1
ATOM 4325 O O . THR A 1 533 ? -15.727 -31.488 -7.106 1.00 80.81 533 THR A O 1
ATOM 4328 N N . GLU A 1 534 ? -17.025 -30.979 -8.860 1.00 76.62 534 GLU A N 1
ATOM 4329 C CA . GLU A 1 534 ? -17.360 -29.637 -8.361 1.00 76.62 534 GLU A CA 1
ATOM 4330 C C . GLU A 1 534 ? -18.055 -29.676 -6.994 1.00 76.62 534 GLU A C 1
ATOM 4332 O O . GLU A 1 534 ? -17.765 -28.852 -6.129 1.00 76.62 534 GLU A O 1
ATOM 4337 N N . GLU A 1 535 ? -18.890 -30.684 -6.727 1.00 79.06 535 GLU A N 1
ATOM 4338 C CA . GLU A 1 535 ? -19.468 -30.872 -5.394 1.00 79.06 535 GLU A CA 1
ATOM 4339 C C . GLU A 1 535 ? -18.412 -31.090 -4.307 1.00 79.06 535 GLU A C 1
ATOM 4341 O O . GLU A 1 535 ? -18.554 -30.582 -3.195 1.00 79.06 535 GLU A O 1
ATOM 4346 N N . ASN A 1 536 ? -17.367 -31.867 -4.594 1.00 80.00 536 ASN A N 1
ATOM 4347 C CA . ASN A 1 536 ? -16.316 -32.150 -3.625 1.00 80.00 536 ASN A CA 1
ATOM 4348 C C . ASN A 1 536 ? -15.396 -30.941 -3.437 1.00 80.00 536 ASN A C 1
ATOM 4350 O O . ASN A 1 536 ? -15.031 -30.640 -2.301 1.00 80.00 536 ASN A O 1
ATOM 4354 N N . LYS A 1 537 ? -15.128 -30.163 -4.494 1.00 76.38 537 LYS A N 1
ATOM 4355 C CA . LYS A 1 537 ? -14.476 -28.845 -4.383 1.00 76.38 537 LYS A CA 1
ATOM 4356 C C . LYS A 1 537 ? -15.294 -27.895 -3.492 1.00 76.38 537 LYS A C 1
ATOM 4358 O O . LYS A 1 537 ? -14.736 -27.302 -2.569 1.00 76.38 537 LYS A O 1
ATOM 4363 N N . VAL A 1 538 ? -16.620 -27.833 -3.671 1.00 77.06 538 VAL A N 1
ATOM 4364 C CA . VAL A 1 538 ? -17.541 -27.062 -2.804 1.00 77.06 538 VAL A CA 1
ATOM 4365 C C . VAL A 1 538 ? -17.504 -27.548 -1.346 1.00 77.06 538 VAL A C 1
ATOM 4367 O O . VAL A 1 538 ? -17.552 -26.717 -0.437 1.00 77.06 538 VAL A O 1
ATOM 4370 N N . LYS A 1 539 ? -17.404 -28.863 -1.095 1.00 78.81 539 LYS A N 1
ATOM 4371 C CA . LYS A 1 539 ? -17.280 -29.443 0.262 1.00 78.81 539 LYS A CA 1
ATOM 4372 C C . LYS A 1 539 ? -15.935 -29.093 0.922 1.00 78.81 539 LYS A C 1
ATOM 4374 O O . LYS A 1 539 ? -15.917 -28.811 2.117 1.00 78.81 539 LYS A O 1
ATOM 4379 N N . VAL A 1 540 ? -14.837 -29.090 0.160 1.00 78.38 540 VAL A N 1
ATOM 4380 C CA . VAL A 1 540 ? -13.464 -28.842 0.644 1.00 78.38 540 VAL A CA 1
ATOM 4381 C C . VAL A 1 540 ? -13.198 -27.364 0.933 1.00 78.38 540 VAL A C 1
ATOM 4383 O O . VAL A 1 540 ? -12.777 -27.021 2.039 1.00 78.38 540 VAL A O 1
ATOM 4386 N N . PHE A 1 541 ? -13.437 -26.482 -0.041 1.00 75.75 541 PHE A N 1
ATOM 4387 C CA . PHE A 1 541 ? -13.164 -25.049 0.117 1.00 75.75 541 PHE A CA 1
ATOM 4388 C C . PHE A 1 541 ? -14.295 -24.325 0.859 1.00 75.75 541 PHE A C 1
ATOM 4390 O O . PHE A 1 541 ? -14.053 -23.344 1.559 1.00 75.75 541 PHE A O 1
ATOM 4397 N N . GLY A 1 542 ? -15.524 -24.836 0.762 1.00 72.81 542 GLY A N 1
ATOM 4398 C CA . GLY A 1 542 ? -16.723 -24.198 1.292 1.00 72.81 542 GLY A CA 1
ATOM 4399 C C . GLY A 1 542 ? -17.312 -23.170 0.322 1.00 72.81 542 GLY A C 1
ATOM 4400 O O . GLY A 1 542 ? -16.610 -22.549 -0.476 1.00 72.81 542 GLY A O 1
ATOM 4401 N N . LYS A 1 543 ? -18.631 -22.956 0.417 1.00 71.62 543 LYS A N 1
ATOM 4402 C CA . LYS A 1 543 ? -19.387 -22.056 -0.479 1.00 71.62 543 LYS A CA 1
ATOM 4403 C C . LYS A 1 543 ? -18.816 -20.630 -0.520 1.00 71.62 543 LYS A C 1
ATOM 4405 O O . LYS A 1 543 ? -18.822 -20.005 -1.577 1.00 71.62 543 LYS A O 1
ATOM 4410 N N . ASP A 1 544 ? -18.302 -20.150 0.610 1.00 70.00 544 ASP A N 1
ATOM 4411 C CA . ASP A 1 544 ? -17.719 -18.815 0.785 1.00 70.00 544 ASP A CA 1
ATOM 4412 C C . ASP A 1 544 ? -16.373 -18.635 0.042 1.00 70.00 544 ASP A C 1
ATOM 4414 O O . ASP A 1 544 ? -15.949 -17.501 -0.154 1.00 70.00 544 ASP A O 1
ATOM 4418 N N . PHE A 1 545 ? -15.714 -19.716 -0.403 1.00 74.38 545 PHE A N 1
ATOM 4419 C CA . PHE A 1 545 ? -14.363 -19.688 -0.992 1.00 74.38 545 PHE A CA 1
ATOM 4420 C C . PHE A 1 545 ? -14.295 -20.271 -2.414 1.00 74.38 545 PHE A C 1
ATOM 4422 O O . PHE A 1 545 ? -13.226 -20.661 -2.876 1.00 74.38 545 PHE A O 1
ATOM 4429 N N . MET A 1 546 ? -15.408 -20.308 -3.157 1.00 69.25 546 MET A N 1
ATOM 4430 C CA . MET A 1 546 ? -15.418 -20.865 -4.523 1.00 69.25 546 MET A CA 1
ATOM 4431 C C . MET A 1 546 ? -14.482 -20.148 -5.511 1.00 69.25 546 MET A C 1
ATOM 4433 O O . MET A 1 546 ? -13.975 -20.794 -6.423 1.00 69.25 546 MET A O 1
ATOM 4437 N N . GLY A 1 547 ? -14.156 -18.870 -5.287 1.00 67.44 547 GLY A N 1
ATOM 4438 C CA . GLY A 1 547 ? -13.113 -18.156 -6.043 1.00 67.44 547 GLY A CA 1
ATOM 4439 C C . GLY A 1 547 ? -11.686 -18.694 -5.834 1.00 67.44 547 GLY A C 1
ATOM 4440 O O . GLY A 1 547 ? -10.764 -18.269 -6.517 1.00 67.44 547 GLY A O 1
ATOM 4441 N N . TRP A 1 548 ? -11.466 -19.625 -4.900 1.00 76.62 548 TRP A N 1
ATOM 4442 C CA . TRP A 1 548 ? -10.197 -20.352 -4.766 1.00 76.62 548 TRP A CA 1
ATOM 4443 C C . TRP A 1 548 ? -10.190 -21.641 -5.603 1.00 76.62 548 TRP A C 1
ATOM 4445 O O . TRP A 1 548 ? -9.127 -22.077 -6.037 1.00 76.62 548 TRP A O 1
ATOM 4455 N N . ALA A 1 549 ? -11.368 -22.226 -5.853 1.00 68.31 549 ALA A N 1
ATOM 4456 C CA . ALA A 1 549 ? -11.554 -23.382 -6.732 1.00 68.31 549 ALA A CA 1
ATOM 4457 C C . ALA A 1 549 ? -11.627 -22.978 -8.216 1.00 68.31 549 ALA A C 1
ATOM 4459 O O . ALA A 1 549 ? -11.127 -23.703 -9.070 1.00 68.31 549 ALA A O 1
ATOM 4460 N N . ASN A 1 550 ? -12.202 -21.805 -8.509 1.00 72.38 550 ASN A N 1
ATOM 4461 C CA . ASN A 1 550 ? -12.148 -21.150 -9.815 1.00 72.38 550 ASN A CA 1
ATOM 4462 C C . ASN A 1 550 ? -11.632 -19.698 -9.673 1.00 72.38 550 ASN A C 1
ATOM 4464 O O . ASN A 1 550 ? -12.436 -18.775 -9.512 1.00 72.38 550 ASN A O 1
ATOM 4468 N N . PRO A 1 551 ? -10.302 -19.485 -9.734 1.00 70.56 551 PRO A N 1
ATOM 4469 C CA . PRO A 1 551 ? -9.685 -18.158 -9.646 1.00 70.56 551 PRO A CA 1
ATOM 4470 C C . PRO A 1 551 ? -10.013 -17.202 -10.798 1.00 70.56 551 PRO A C 1
ATOM 4472 O O . PRO A 1 551 ? -9.906 -15.993 -10.617 1.00 70.56 551 PRO A O 1
ATOM 4475 N N . GLU A 1 552 ? -10.436 -17.704 -11.960 1.00 70.19 552 GLU A N 1
ATOM 4476 C CA . GLU A 1 552 ? -10.804 -16.873 -13.119 1.00 70.19 552 GLU A CA 1
ATOM 4477 C C . GLU A 1 552 ? -12.164 -16.183 -12.926 1.00 70.19 552 GLU A C 1
ATOM 4479 O O . GLU A 1 552 ? -12.420 -15.131 -13.504 1.00 70.19 552 GLU A O 1
ATOM 4484 N N . ALA A 1 553 ? -13.014 -16.742 -12.058 1.00 66.19 553 ALA A N 1
ATOM 4485 C CA . ALA A 1 553 ? -14.280 -16.149 -11.625 1.00 66.19 553 ALA A CA 1
ATOM 4486 C C . ALA A 1 553 ? -14.171 -15.359 -10.298 1.00 66.19 553 ALA A C 1
ATOM 4488 O O . ALA A 1 553 ? -15.196 -14.969 -9.731 1.00 66.19 553 ALA A O 1
ATOM 4489 N N . ALA A 1 554 ? -12.958 -15.157 -9.770 1.00 67.56 554 ALA A N 1
ATOM 4490 C CA . ALA A 1 554 ? -12.716 -14.462 -8.505 1.00 67.56 554 ALA A CA 1
ATOM 4491 C C . ALA A 1 554 ? -12.534 -12.943 -8.681 1.00 67.56 554 ALA A C 1
ATOM 4493 O O . ALA A 1 554 ? -12.193 -12.447 -9.752 1.00 67.56 554 ALA A O 1
ATOM 4494 N N . ASP A 1 555 ? -12.727 -12.196 -7.593 1.00 68.62 555 ASP A N 1
ATOM 4495 C CA . ASP A 1 555 ? -12.597 -10.735 -7.580 1.00 68.62 555 ASP A CA 1
ATOM 4496 C C . ASP A 1 555 ? -11.118 -10.315 -7.421 1.00 68.62 555 ASP A C 1
ATOM 4498 O O . ASP A 1 555 ? -10.627 -10.128 -6.306 1.00 68.62 555 ASP A O 1
ATOM 4502 N N . ASP A 1 556 ? -10.374 -10.218 -8.532 1.00 72.62 556 ASP A N 1
ATOM 4503 C CA . ASP A 1 556 ? -8.943 -9.841 -8.544 1.00 72.62 556 ASP A CA 1
ATOM 4504 C C . ASP A 1 556 ? -8.705 -8.324 -8.341 1.00 72.62 556 ASP A C 1
ATOM 4506 O O . ASP A 1 556 ? -7.557 -7.912 -8.178 1.00 72.62 556 ASP A O 1
ATOM 4510 N N . SER A 1 557 ? -9.758 -7.491 -8.260 1.00 72.19 557 SER A N 1
ATOM 4511 C CA . SER A 1 557 ? -9.660 -6.017 -8.149 1.00 72.19 557 SER A CA 1
ATOM 4512 C C . SER A 1 557 ? -8.841 -5.538 -6.941 1.00 72.19 557 SER A C 1
ATOM 4514 O O . SER A 1 557 ? -8.135 -4.530 -6.998 1.00 72.19 557 SER A O 1
ATOM 4516 N N . VAL A 1 558 ? -8.848 -6.321 -5.857 1.00 71.50 558 VAL A N 1
ATOM 4517 C CA . VAL A 1 558 ? -8.057 -6.100 -4.633 1.00 71.50 558 VAL A CA 1
ATOM 4518 C C . VAL A 1 558 ? -6.539 -6.131 -4.894 1.00 71.50 558 VAL A C 1
ATOM 4520 O O . VAL A 1 558 ? -5.763 -5.589 -4.105 1.00 71.50 558 VAL A O 1
ATOM 4523 N N . TRP A 1 559 ? -6.103 -6.741 -5.998 1.00 75.19 559 TRP A N 1
ATOM 4524 C CA . TRP A 1 559 ? -4.716 -6.730 -6.462 1.00 75.19 559 TRP A CA 1
ATOM 4525 C C . TRP A 1 559 ? -4.439 -5.625 -7.500 1.00 75.19 559 TRP A C 1
ATOM 4527 O O . TRP A 1 559 ? -3.305 -5.155 -7.591 1.00 75.19 559 TRP A O 1
ATOM 4537 N N . GLU A 1 560 ? -5.455 -5.170 -8.241 1.00 59.25 560 GLU A N 1
ATOM 4538 C CA . GLU A 1 560 ? -5.359 -4.064 -9.212 1.00 59.25 560 GLU A CA 1
ATOM 4539 C C . GLU A 1 560 ? -5.201 -2.695 -8.520 1.00 59.25 560 GLU A C 1
ATOM 4541 O O . GLU A 1 560 ? -4.410 -1.855 -8.953 1.00 59.25 560 GLU A O 1
ATOM 4546 N N . ASP A 1 561 ? -5.870 -2.488 -7.379 1.00 45.53 561 ASP A N 1
ATOM 4547 C CA . ASP A 1 561 ? -5.774 -1.257 -6.570 1.00 45.53 561 ASP A CA 1
ATOM 4548 C C . ASP A 1 561 ? -4.359 -0.993 -5.996 1.00 45.53 561 ASP A C 1
ATOM 4550 O O . ASP A 1 561 ? -4.081 0.090 -5.469 1.00 45.53 561 ASP A O 1
ATOM 4554 N N . ALA A 1 562 ? -3.418 -1.938 -6.139 1.00 47.12 562 ALA A N 1
ATOM 4555 C CA . ALA A 1 562 ? -2.008 -1.748 -5.787 1.00 47.12 562 ALA A CA 1
ATOM 4556 C C . ALA A 1 562 ? -1.322 -0.610 -6.579 1.00 47.12 562 ALA A C 1
ATOM 4558 O O . ALA A 1 562 ? -0.305 -0.081 -6.122 1.00 47.12 562 ALA A O 1
ATOM 4559 N N . GLU A 1 563 ? -1.886 -0.197 -7.720 1.00 40.47 563 GLU A N 1
ATOM 4560 C CA . GLU A 1 563 ? -1.413 0.945 -8.514 1.00 40.47 563 GLU A CA 1
ATOM 4561 C C . GLU A 1 563 ? -1.507 2.299 -7.786 1.00 40.47 563 GLU A C 1
ATOM 4563 O O . GLU A 1 563 ? -0.674 3.171 -8.017 1.00 40.47 563 GLU A O 1
ATOM 4568 N N . GLU A 1 564 ? -2.472 2.501 -6.876 1.00 36.16 564 GLU A N 1
ATOM 4569 C CA . GLU A 1 564 ? -2.739 3.819 -6.251 1.00 36.16 564 GLU A CA 1
ATOM 4570 C C . GLU A 1 564 ? -1.587 4.326 -5.349 1.00 36.16 564 GLU A C 1
ATOM 4572 O O . GLU A 1 564 ? -1.625 5.458 -4.867 1.00 36.16 564 GLU A O 1
ATOM 4577 N N . SER A 1 565 ? -0.564 3.499 -5.099 1.00 36.69 565 SER A N 1
ATOM 4578 C CA . SER A 1 565 ? 0.642 3.854 -4.329 1.00 36.69 565 SER A CA 1
ATOM 4579 C C . SER A 1 565 ? 1.873 4.160 -5.202 1.00 36.69 565 SER A C 1
ATOM 4581 O O . SER A 1 565 ? 2.948 4.419 -4.657 1.00 36.69 565 SER A O 1
ATOM 4583 N N . LEU A 1 566 ? 1.750 4.112 -6.533 1.00 36.84 566 LEU A N 1
ATOM 4584 C CA . LEU A 1 566 ? 2.865 4.284 -7.468 1.00 36.84 566 LEU A CA 1
ATOM 4585 C C . LEU A 1 566 ? 3.122 5.765 -7.783 1.00 36.84 566 LEU A C 1
ATOM 4587 O O . LEU A 1 566 ? 2.616 6.321 -8.755 1.00 36.84 566 LEU A O 1
ATOM 4591 N N . GLY A 1 567 ? 3.955 6.397 -6.954 1.00 31.91 567 GLY A N 1
ATOM 4592 C CA . GLY A 1 567 ? 4.772 7.522 -7.413 1.00 31.91 567 GLY A CA 1
ATOM 4593 C C . GLY A 1 567 ? 5.863 7.033 -8.374 1.00 31.91 567 GLY A C 1
ATOM 4594 O O . GLY A 1 567 ? 6.293 5.887 -8.280 1.00 31.91 567 GLY A O 1
ATOM 4595 N N . GLU A 1 568 ? 6.288 7.901 -9.291 1.00 32.47 568 GLU A N 1
ATOM 4596 C CA . GLU A 1 568 ? 7.198 7.588 -10.402 1.00 32.47 568 GLU A CA 1
ATOM 4597 C C . GLU A 1 568 ? 8.536 6.959 -9.959 1.00 32.47 568 GLU A C 1
ATOM 4599 O O . GLU A 1 568 ? 9.393 7.624 -9.374 1.00 32.47 568 GLU A O 1
ATOM 4604 N N . GLU A 1 569 ? 8.743 5.698 -10.337 1.00 28.44 569 GLU A N 1
ATOM 4605 C CA . GLU A 1 569 ? 10.048 5.041 -10.457 1.00 28.44 569 GLU A CA 1
ATOM 4606 C C . GLU A 1 569 ? 10.123 4.537 -11.919 1.00 28.44 569 GLU A C 1
ATOM 4608 O O . GLU A 1 569 ? 9.256 3.777 -12.352 1.00 28.44 569 GLU A O 1
ATOM 4613 N N . GLU A 1 570 ? 11.062 5.070 -12.719 1.00 30.81 570 GLU A N 1
ATOM 4614 C CA . GLU A 1 570 ? 11.148 4.860 -14.184 1.00 30.81 570 GLU A CA 1
ATOM 4615 C C . GLU A 1 570 ? 11.624 3.425 -14.558 1.00 30.81 570 GLU A C 1
ATOM 4617 O O . GLU A 1 570 ? 12.025 2.639 -13.703 1.00 30.81 570 GLU A O 1
ATOM 4622 N N . GLU A 1 571 ? 11.552 3.048 -15.845 1.00 29.19 571 GLU A N 1
ATOM 4623 C CA . GLU A 1 571 ? 11.844 1.679 -16.321 1.00 29.19 571 GLU A CA 1
ATOM 4624 C C . GLU A 1 571 ? 13.286 1.188 -16.031 1.00 29.19 571 GLU A C 1
ATOM 4626 O O . GLU A 1 571 ? 14.224 1.526 -16.756 1.00 29.19 571 GLU A O 1
ATOM 4631 N N . GLU A 1 572 ? 13.463 0.255 -15.087 1.00 28.06 572 GLU A N 1
ATOM 4632 C CA . GLU A 1 572 ? 14.701 -0.539 -14.972 1.00 28.06 572 GLU A CA 1
ATOM 4633 C C . GLU A 1 572 ? 14.838 -1.544 -16.138 1.00 28.06 572 GLU A C 1
ATOM 4635 O O . GLU A 1 572 ? 14.469 -2.719 -16.051 1.00 28.06 572 GLU A O 1
ATOM 4640 N N . LYS A 1 573 ? 15.405 -1.098 -17.266 1.00 30.20 573 LYS A N 1
ATOM 4641 C CA . LYS A 1 573 ? 15.768 -1.972 -18.394 1.00 30.20 573 LYS A CA 1
ATOM 4642 C C . LYS A 1 573 ? 17.215 -2.470 -18.305 1.00 30.20 573 LYS A C 1
ATOM 4644 O O . LYS A 1 573 ? 18.152 -1.771 -18.664 1.00 30.20 573 LYS A O 1
ATOM 4649 N N . LYS A 1 574 ? 17.349 -3.762 -17.982 1.00 33.78 574 LYS A N 1
ATOM 4650 C CA . LYS A 1 574 ? 18.515 -4.632 -18.254 1.00 33.78 574 LYS A CA 1
ATOM 4651 C C . LYS A 1 574 ? 19.887 -4.148 -17.741 1.00 33.78 574 LYS A C 1
ATOM 4653 O O . LYS A 1 574 ? 20.757 -3.783 -18.530 1.00 33.78 574 LYS A O 1
ATOM 4658 N N . LYS A 1 575 ? 20.175 -4.441 -16.474 1.00 27.22 575 LYS A N 1
ATOM 4659 C CA . LYS A 1 575 ? 21.513 -4.895 -16.052 1.00 27.22 575 LYS A CA 1
ATOM 4660 C C . LYS A 1 575 ? 21.403 -6.239 -15.326 1.00 27.22 575 LYS A C 1
ATOM 4662 O O . LYS A 1 575 ? 20.367 -6.573 -14.760 1.00 27.22 575 LYS A O 1
ATOM 4667 N N . ARG A 1 576 ? 22.455 -7.057 -15.415 1.00 30.81 576 ARG A N 1
ATOM 4668 C CA . ARG A 1 576 ? 22.591 -8.353 -14.728 1.00 30.81 576 ARG A CA 1
ATOM 4669 C C . ARG A 1 576 ? 23.893 -8.329 -13.930 1.00 30.81 576 ARG A C 1
ATOM 4671 O O . ARG A 1 576 ? 24.950 -8.405 -14.550 1.00 30.81 576 ARG A O 1
ATOM 4678 N N . GLY A 1 577 ? 23.832 -8.310 -12.597 1.00 33.41 577 GLY A N 1
ATOM 4679 C CA . GLY A 1 577 ? 25.025 -8.572 -11.781 1.00 33.41 577 GLY A CA 1
ATOM 4680 C C . GLY A 1 577 ? 24.995 -8.077 -10.333 1.00 33.41 577 GLY A C 1
ATOM 4681 O O . GLY A 1 577 ? 25.544 -7.023 -10.062 1.00 33.41 577 GLY A O 1
ATOM 4682 N N . ARG A 1 578 ? 24.503 -8.923 -9.412 1.00 42.66 578 ARG A N 1
ATOM 4683 C CA . ARG A 1 578 ? 24.725 -8.860 -7.945 1.00 42.66 578 ARG A CA 1
ATOM 4684 C C . ARG A 1 578 ? 24.322 -7.546 -7.236 1.00 42.66 578 ARG A C 1
ATOM 4686 O O . ARG A 1 578 ? 25.174 -6.742 -6.884 1.00 42.66 578 ARG A O 1
ATOM 4693 N N . ASP A 1 579 ? 23.043 -7.436 -6.865 1.00 47.34 579 ASP A N 1
ATOM 4694 C CA . ASP A 1 579 ? 22.506 -6.303 -6.073 1.00 47.34 579 ASP A CA 1
ATOM 4695 C C . ASP A 1 579 ? 22.646 -6.454 -4.541 1.00 47.34 579 ASP A C 1
ATOM 4697 O O . ASP A 1 579 ? 22.184 -5.597 -3.787 1.00 47.34 579 ASP A O 1
ATOM 4701 N N . LEU A 1 580 ? 23.170 -7.589 -4.066 1.00 55.78 580 LEU A N 1
ATOM 4702 C CA . LEU A 1 580 ? 23.187 -7.960 -2.648 1.00 55.78 580 LEU A CA 1
ATOM 4703 C C . LEU A 1 580 ? 24.633 -8.046 -2.163 1.00 55.78 580 LEU A C 1
ATOM 4705 O O . LEU A 1 580 ? 25.324 -9.034 -2.417 1.00 55.78 580 LEU A O 1
ATOM 4709 N N . THR A 1 581 ? 25.082 -6.995 -1.483 1.00 54.78 581 THR A N 1
ATOM 4710 C CA . THR A 1 581 ? 26.380 -6.950 -0.809 1.00 54.78 581 THR A CA 1
ATOM 4711 C C . THR A 1 581 ? 26.233 -7.449 0.621 1.00 54.78 581 THR A C 1
ATOM 4713 O O . THR A 1 581 ? 25.436 -6.919 1.396 1.00 54.78 581 THR A O 1
ATOM 4716 N N . GLU A 1 582 ? 27.020 -8.461 0.975 1.00 62.19 582 GLU A N 1
ATOM 4717 C CA . GLU A 1 582 ? 27.267 -8.815 2.370 1.00 62.19 582 GLU A CA 1
ATOM 4718 C C . GLU A 1 582 ? 28.125 -7.709 2.990 1.00 62.19 582 GLU A C 1
ATOM 4720 O O . GLU A 1 582 ? 29.285 -7.544 2.618 1.00 62.19 582 GLU A O 1
ATOM 4725 N N . GLU A 1 583 ? 27.534 -6.897 3.868 1.00 61.19 583 GLU A N 1
ATOM 4726 C CA . GLU A 1 583 ? 28.227 -5.750 4.470 1.00 61.19 583 GLU A CA 1
ATOM 4727 C C . GLU A 1 583 ? 28.917 -6.124 5.784 1.00 61.19 583 GLU A C 1
ATOM 4729 O O . GLU A 1 583 ? 29.923 -5.513 6.145 1.00 61.19 583 GLU A O 1
ATOM 4734 N N . PHE A 1 584 ? 28.390 -7.121 6.503 1.00 67.31 584 PHE A N 1
ATOM 4735 C CA . PHE A 1 584 ? 28.897 -7.499 7.819 1.00 67.31 584 PHE A CA 1
ATOM 4736 C C . PHE A 1 584 ? 28.615 -8.965 8.175 1.00 67.31 584 PHE A C 1
ATOM 4738 O O . PHE A 1 584 ? 27.565 -9.508 7.822 1.00 67.31 584 PHE A O 1
ATOM 4745 N N . VAL A 1 585 ? 29.534 -9.584 8.921 1.00 71.62 585 VAL A N 1
ATOM 4746 C CA . VAL A 1 585 ? 29.408 -10.934 9.494 1.00 71.62 585 VAL A CA 1
ATOM 4747 C C . VAL A 1 585 ? 29.976 -10.923 10.914 1.00 71.62 585 VAL A C 1
ATOM 4749 O O . VAL A 1 585 ? 31.090 -10.444 11.119 1.00 71.62 585 VAL A O 1
ATOM 4752 N N . GLU A 1 586 ? 29.237 -11.471 11.879 1.00 72.25 586 GLU A N 1
ATOM 4753 C CA . GLU A 1 586 ? 29.674 -11.629 13.271 1.00 72.25 586 GLU A CA 1
ATOM 4754 C C . GLU A 1 586 ? 29.642 -13.111 13.681 1.00 72.25 586 GLU A C 1
ATOM 4756 O O . GLU A 1 586 ? 28.614 -13.787 13.570 1.00 72.25 586 GLU A O 1
ATOM 4761 N N . ASP A 1 587 ? 30.794 -13.613 14.140 1.00 68.69 587 ASP A N 1
ATOM 4762 C CA . ASP A 1 587 ? 30.993 -15.001 14.574 1.00 68.69 587 ASP A CA 1
ATOM 4763 C C . ASP A 1 587 ? 30.567 -15.172 16.039 1.00 68.69 587 ASP A C 1
ATOM 4765 O O . ASP A 1 587 ? 31.060 -14.483 16.942 1.00 68.69 587 ASP A O 1
ATOM 4769 N N . ILE A 1 588 ? 29.642 -16.097 16.296 1.00 65.88 588 ILE A N 1
ATOM 4770 C CA . ILE A 1 588 ? 28.871 -16.160 17.545 1.00 65.88 588 ILE A CA 1
ATOM 4771 C C . ILE A 1 588 ? 29.247 -17.372 18.401 1.00 65.88 588 ILE A C 1
ATOM 4773 O O . ILE A 1 588 ? 29.687 -18.417 17.924 1.00 65.88 588 ILE A O 1
ATOM 4777 N N . THR A 1 589 ? 29.145 -17.198 19.720 1.00 58.41 589 THR A N 1
ATOM 4778 C CA . THR A 1 589 ? 29.648 -18.163 20.704 1.00 58.41 589 THR A CA 1
ATOM 4779 C C . THR A 1 589 ? 28.606 -19.219 21.077 1.00 58.41 589 THR A C 1
ATOM 4781 O O . THR A 1 589 ? 28.012 -19.168 22.152 1.00 58.41 589 THR A O 1
ATOM 4784 N N . GLY A 1 590 ? 28.443 -20.211 20.198 1.00 63.78 590 GLY A N 1
ATOM 4785 C CA . GLY A 1 590 ? 27.566 -21.376 20.384 1.00 63.78 590 GLY A CA 1
ATOM 4786 C C . GLY A 1 590 ? 26.366 -21.376 19.436 1.00 63.78 590 GLY A C 1
ATOM 4787 O O . GLY A 1 590 ? 26.008 -20.333 18.895 1.00 63.78 590 GLY A O 1
ATOM 4788 N N . GLY A 1 591 ? 25.748 -22.548 19.243 1.00 73.62 591 GLY A N 1
ATOM 4789 C CA . GLY A 1 591 ? 24.710 -22.748 18.230 1.00 73.62 591 GLY A CA 1
ATOM 4790 C C . GLY A 1 591 ? 23.506 -21.821 18.410 1.00 73.62 591 GLY A C 1
ATOM 4791 O O . GLY A 1 591 ? 22.826 -21.883 19.437 1.00 73.62 591 GLY A O 1
ATOM 4792 N N . ILE A 1 592 ? 23.229 -20.972 17.417 1.00 79.06 592 ILE A N 1
ATOM 4793 C CA . ILE A 1 592 ? 22.049 -20.095 17.388 1.00 79.06 592 ILE A CA 1
ATOM 4794 C C . ILE A 1 592 ? 20.780 -20.933 17.191 1.00 79.06 592 ILE A C 1
ATOM 4796 O O . ILE A 1 592 ? 20.699 -21.753 16.278 1.00 79.06 592 ILE A O 1
ATOM 4800 N N . GLN A 1 593 ? 19.770 -20.686 18.027 1.00 76.25 593 GLN A N 1
ATOM 4801 C CA . GLN A 1 593 ? 18.464 -21.356 17.988 1.00 76.25 593 GLN A CA 1
ATOM 4802 C C . GLN A 1 593 ? 17.310 -20.414 17.608 1.00 76.25 593 GLN A C 1
ATOM 4804 O O . GLN A 1 593 ? 16.318 -20.865 17.043 1.00 76.25 593 GLN A O 1
ATOM 4809 N N . SER A 1 594 ? 17.415 -19.116 17.920 1.00 79.62 594 SER A N 1
ATOM 4810 C CA . SER A 1 594 ? 16.381 -18.113 17.620 1.00 79.62 594 SER A CA 1
ATOM 4811 C C . SER A 1 594 ? 16.982 -16.713 17.488 1.00 79.62 594 SER A C 1
ATOM 4813 O O . SER A 1 594 ? 17.887 -16.348 18.241 1.00 79.62 594 SER A O 1
ATOM 4815 N N . LEU A 1 595 ? 16.410 -15.907 16.589 1.00 84.75 595 LEU A N 1
ATOM 4816 C CA . LEU A 1 595 ? 16.715 -14.489 16.387 1.00 84.75 595 LEU A CA 1
ATOM 4817 C C . LEU A 1 595 ? 15.487 -13.629 16.736 1.00 84.75 595 LEU A C 1
ATOM 4819 O O . LEU A 1 595 ? 14.383 -13.881 16.249 1.00 84.75 595 LEU A O 1
ATOM 4823 N N . THR A 1 596 ? 15.682 -12.586 17.544 1.00 85.00 596 THR A N 1
ATOM 4824 C CA . THR A 1 596 ? 14.644 -11.603 17.892 1.00 85.00 596 THR A CA 1
ATOM 4825 C C . THR A 1 596 ? 15.178 -10.197 17.619 1.00 85.00 596 THR A C 1
ATOM 4827 O O . THR A 1 596 ? 16.112 -9.742 18.274 1.00 85.00 596 THR A O 1
ATOM 4830 N N . ILE A 1 597 ? 14.607 -9.520 16.620 1.00 85.25 597 ILE A N 1
ATOM 4831 C CA . ILE A 1 597 ? 15.088 -8.221 16.125 1.00 85.25 597 ILE A CA 1
ATOM 4832 C C . ILE A 1 597 ? 14.493 -7.052 16.927 1.00 85.25 597 ILE A C 1
ATOM 4834 O O . ILE A 1 597 ? 13.318 -7.067 17.298 1.00 85.25 597 ILE A O 1
ATOM 4838 N N . GLY A 1 598 ? 15.309 -6.025 17.161 1.00 83.38 598 GLY A N 1
ATOM 4839 C CA . GLY A 1 598 ? 14.901 -4.750 17.752 1.00 83.38 598 GLY A CA 1
ATOM 4840 C C . GLY A 1 598 ? 14.280 -3.770 16.751 1.00 83.38 598 GLY A C 1
ATOM 4841 O O . GLY A 1 598 ? 14.674 -3.704 15.584 1.00 83.38 598 GLY A O 1
ATOM 4842 N N . GLY A 1 599 ? 13.328 -2.972 17.228 1.00 79.00 599 GLY A N 1
ATOM 4843 C CA . GLY A 1 599 ? 12.857 -1.747 16.587 1.00 79.00 599 GLY A CA 1
ATOM 4844 C C . GLY A 1 599 ? 13.517 -0.474 17.141 1.00 79.00 599 GLY A C 1
ATOM 4845 O O . GLY A 1 599 ? 13.532 0.546 16.436 1.00 79.00 599 GLY A O 1
ATOM 4846 N N . LEU A 1 600 ? 14.070 -0.549 18.360 1.00 83.00 600 LEU A N 1
ATOM 4847 C CA . LEU A 1 600 ? 15.012 0.403 18.960 1.00 83.00 600 LEU A CA 1
ATOM 4848 C C . LEU A 1 600 ? 16.442 -0.175 18.875 1.00 83.00 600 LEU A C 1
ATOM 4850 O O . LEU A 1 600 ? 16.767 -0.848 17.898 1.00 83.00 600 LEU A O 1
ATOM 4854 N N . ASP A 1 601 ? 17.314 0.120 19.841 1.00 80.88 601 ASP A N 1
ATOM 4855 C CA . ASP A 1 601 ? 18.766 -0.067 19.731 1.00 80.88 601 ASP A CA 1
ATOM 4856 C C . ASP A 1 601 ? 19.284 -1.516 19.845 1.00 80.88 601 ASP A C 1
ATOM 4858 O O . ASP A 1 601 ? 20.469 -1.727 19.567 1.00 80.88 601 ASP A O 1
ATOM 4862 N N . HIS A 1 602 ? 18.467 -2.517 20.211 1.00 82.00 602 HIS A N 1
ATOM 4863 C CA . HIS A 1 602 ? 18.979 -3.858 20.543 1.00 82.00 602 HIS A CA 1
ATOM 4864 C C . HIS A 1 602 ? 18.220 -5.031 19.901 1.00 82.00 602 HIS A C 1
ATOM 4866 O O . HIS A 1 602 ? 17.010 -5.177 20.044 1.00 82.00 602 HIS A O 1
ATOM 4872 N N . SER A 1 603 ? 18.963 -5.930 19.250 1.00 86.12 603 SER A N 1
ATOM 4873 C CA . SER A 1 603 ? 18.492 -7.258 18.828 1.00 86.12 603 SER A CA 1
ATOM 4874 C C . SER A 1 603 ? 19.137 -8.347 19.684 1.00 86.12 603 SER A C 1
ATOM 4876 O O . SER A 1 603 ? 20.198 -8.146 20.268 1.00 86.12 603 SER A O 1
ATOM 4878 N N . PHE A 1 604 ? 18.511 -9.519 19.757 1.00 82.38 604 PHE A N 1
ATOM 4879 C CA . PHE A 1 604 ? 18.919 -10.591 20.661 1.00 82.38 604 PHE A CA 1
ATOM 4880 C C . PHE A 1 604 ? 18.944 -11.937 19.948 1.00 82.38 604 PHE A C 1
ATOM 4882 O O . PHE A 1 604 ? 18.060 -12.276 19.157 1.00 82.38 604 PHE A O 1
ATOM 4889 N N . LEU A 1 605 ? 19.962 -12.719 20.284 1.00 81.12 605 LEU A N 1
ATOM 4890 C CA . LEU A 1 605 ? 20.126 -14.101 19.875 1.00 81.12 605 LEU A CA 1
ATOM 4891 C C . LEU A 1 605 ? 19.911 -15.009 21.075 1.00 81.12 605 LEU A C 1
ATOM 4893 O O . LEU A 1 605 ? 20.442 -14.749 22.154 1.00 81.12 605 LEU A O 1
ATOM 4897 N N . VAL A 1 606 ? 19.189 -16.105 20.866 1.00 78.88 606 VAL A N 1
ATOM 4898 C CA . VAL A 1 606 ? 19.178 -17.232 21.799 1.00 78.88 606 VAL A CA 1
ATOM 4899 C C . VAL A 1 606 ? 20.117 -18.295 21.238 1.00 78.88 606 VAL A C 1
ATOM 4901 O O . VAL A 1 606 ? 19.902 -18.777 20.123 1.00 78.88 606 VAL A O 1
ATOM 4904 N N . ASN A 1 607 ? 21.156 -18.645 21.995 1.00 74.81 607 ASN A N 1
ATOM 4905 C CA . ASN A 1 607 ? 22.116 -19.693 21.659 1.00 74.81 607 ASN A CA 1
ATOM 4906 C C . ASN A 1 607 ? 22.136 -20.791 22.737 1.00 74.81 607 ASN A C 1
ATOM 4908 O O . ASN A 1 607 ? 21.606 -20.618 23.834 1.00 74.81 607 ASN A O 1
ATOM 4912 N N . GLU A 1 608 ? 22.755 -21.933 22.441 1.00 71.38 608 GLU A N 1
ATOM 4913 C CA . GLU A 1 608 ? 22.829 -23.085 23.360 1.00 71.38 608 GLU A CA 1
ATOM 4914 C C . GLU A 1 608 ? 23.337 -22.743 24.775 1.00 71.38 608 GLU A C 1
ATOM 4916 O O . GLU A 1 608 ? 22.931 -23.383 25.746 1.00 71.38 608 GLU A O 1
ATOM 4921 N N . SER A 1 609 ? 24.197 -21.725 24.912 1.00 67.69 609 SER A N 1
ATOM 4922 C CA . SER A 1 609 ? 24.815 -21.325 26.182 1.00 67.69 609 SER A CA 1
ATOM 4923 C C . SER A 1 609 ? 24.073 -20.215 26.941 1.00 67.69 609 SER A C 1
ATOM 4925 O O . SER A 1 609 ? 24.392 -19.960 28.107 1.00 67.69 609 SER A O 1
ATOM 4927 N N . GLY A 1 610 ? 23.108 -19.541 26.307 1.00 72.50 610 GLY A N 1
ATOM 4928 C CA . GLY A 1 610 ? 22.489 -18.339 26.856 1.00 72.50 610 GLY A CA 1
ATOM 4929 C C . GLY A 1 610 ? 21.871 -17.411 25.811 1.00 72.50 610 GLY A C 1
ATOM 4930 O O . GLY A 1 610 ? 21.433 -17.829 24.743 1.00 72.50 610 GLY A O 1
ATOM 4931 N N . ILE A 1 611 ? 21.831 -16.125 26.142 1.00 77.94 611 ILE A N 1
ATOM 4932 C CA . ILE A 1 611 ? 21.383 -15.042 25.262 1.00 77.94 611 ILE A CA 1
ATOM 4933 C C . ILE A 1 611 ? 22.548 -14.101 24.996 1.00 77.94 611 ILE A C 1
ATOM 4935 O O . ILE A 1 611 ? 23.264 -13.742 25.928 1.00 77.94 611 ILE A O 1
ATOM 4939 N N . GLU A 1 612 ? 22.702 -13.672 23.747 1.00 79.69 612 GLU A N 1
ATOM 4940 C CA . GLU A 1 612 ? 23.707 -12.699 23.313 1.00 79.69 612 GLU A CA 1
ATOM 4941 C C . GLU A 1 612 ? 22.974 -11.489 22.711 1.00 79.69 612 GLU A C 1
ATOM 4943 O O . GLU A 1 612 ? 22.253 -11.612 21.717 1.00 79.69 612 GLU A O 1
ATOM 4948 N N . ALA A 1 613 ? 23.086 -10.331 23.365 1.00 78.94 613 ALA A N 1
ATOM 4949 C CA . ALA A 1 613 ? 22.539 -9.069 22.873 1.00 78.94 613 ALA A CA 1
ATOM 4950 C C . ALA A 1 613 ? 23.499 -8.439 21.854 1.00 78.94 613 ALA A C 1
ATOM 4952 O O . ALA A 1 613 ? 24.698 -8.342 22.116 1.00 78.94 613 ALA A O 1
ATOM 4953 N N . LEU A 1 614 ? 22.969 -7.964 20.729 1.00 82.81 614 LEU A N 1
ATOM 4954 C CA . LEU A 1 614 ? 23.693 -7.234 19.687 1.00 82.81 614 LEU A CA 1
ATOM 4955 C C . LEU A 1 614 ? 23.078 -5.843 19.509 1.00 82.81 614 LEU A C 1
ATOM 4957 O O . LEU A 1 614 ? 21.870 -5.651 19.681 1.00 82.81 614 LEU A O 1
ATOM 4961 N N . LYS A 1 615 ? 23.894 -4.850 19.152 1.00 83.88 615 LYS A N 1
ATOM 4962 C CA . LYS A 1 615 ? 23.405 -3.495 18.885 1.00 83.88 615 LYS A CA 1
ATOM 4963 C C . LYS A 1 615 ? 22.922 -3.356 17.442 1.00 83.88 615 LYS A C 1
ATOM 4965 O O . LYS A 1 615 ? 23.595 -3.786 16.510 1.00 83.88 615 LYS A O 1
ATOM 4970 N N . ASN A 1 616 ? 21.791 -2.691 17.249 1.00 86.44 616 ASN A N 1
ATOM 4971 C CA . ASN A 1 616 ? 21.276 -2.349 15.929 1.00 86.44 616 ASN A CA 1
ATOM 4972 C C . ASN A 1 616 ? 22.032 -1.146 15.344 1.00 86.44 616 ASN A C 1
ATOM 4974 O O . ASN A 1 616 ? 22.203 -0.117 16.003 1.00 86.44 616 ASN A O 1
ATOM 4978 N N . SER A 1 617 ? 22.458 -1.249 14.086 1.00 82.06 617 SER A N 1
ATOM 4979 C CA . SER A 1 617 ? 22.968 -0.123 13.300 1.00 82.06 617 SER A CA 1
ATOM 4980 C C . SER A 1 617 ? 22.443 -0.176 11.859 1.00 82.06 617 SER A C 1
ATOM 4982 O O . SER A 1 617 ? 21.927 -1.204 11.424 1.00 82.06 617 SER A O 1
ATOM 4984 N N . PRO A 1 618 ? 22.570 0.916 11.081 1.00 76.75 618 PRO A N 1
ATOM 4985 C CA . PRO A 1 618 ? 22.158 0.924 9.681 1.00 76.75 618 PRO A CA 1
ATOM 4986 C C . PRO A 1 618 ? 22.886 -0.084 8.777 1.00 76.75 618 PRO A C 1
ATOM 4988 O O . PRO A 1 618 ? 22.407 -0.329 7.680 1.00 76.75 618 PRO A O 1
ATOM 4991 N N . GLN A 1 619 ? 24.021 -0.650 9.207 1.00 73.75 619 GLN A N 1
ATOM 4992 C CA . GLN A 1 619 ? 24.775 -1.677 8.466 1.00 73.75 619 GLN A CA 1
ATOM 4993 C C . GLN A 1 619 ? 24.439 -3.118 8.899 1.00 73.75 619 GLN A C 1
ATOM 4995 O O . GLN A 1 619 ? 24.937 -4.067 8.295 1.00 73.75 619 GLN A O 1
ATOM 5000 N N . GLY A 1 620 ? 23.613 -3.305 9.937 1.00 79.06 620 GLY A N 1
ATOM 5001 C CA . GLY A 1 620 ? 23.302 -4.630 10.469 1.00 79.06 620 GLY A CA 1
ATOM 5002 C C . GLY A 1 620 ? 23.212 -4.708 11.989 1.00 79.06 620 GLY A C 1
ATOM 5003 O O . GLY A 1 620 ? 23.022 -3.710 12.691 1.00 79.06 620 GLY A O 1
ATOM 5004 N N . LEU A 1 621 ? 23.383 -5.927 12.500 1.00 81.50 621 LEU A N 1
ATOM 5005 C CA . LEU A 1 621 ? 23.645 -6.170 13.920 1.00 81.50 621 LEU A CA 1
ATOM 5006 C C . LEU A 1 621 ? 25.148 -6.068 14.186 1.00 81.50 621 LEU A C 1
ATOM 5008 O O . LEU A 1 621 ? 25.937 -6.565 13.388 1.00 81.50 621 LEU A O 1
ATOM 5012 N N . HIS A 1 622 ? 25.533 -5.436 15.294 1.00 74.44 622 HIS A N 1
ATOM 5013 C CA . HIS A 1 622 ? 26.930 -5.234 15.666 1.00 74.44 622 HIS A CA 1
ATOM 5014 C C . HIS A 1 622 ? 27.173 -5.438 17.155 1.00 74.44 622 HIS A C 1
ATOM 5016 O O . HIS A 1 622 ? 26.549 -4.781 17.992 1.00 74.44 622 HIS A O 1
ATOM 5022 N N . GLY A 1 623 ? 28.223 -6.190 17.451 1.00 63.22 623 GLY A N 1
ATOM 5023 C CA . GLY A 1 623 ? 28.981 -6.098 18.681 1.00 63.22 623 GLY A CA 1
ATOM 5024 C C . GLY A 1 623 ? 28.327 -6.834 19.837 1.00 63.22 623 GLY A C 1
ATOM 5025 O O . GLY A 1 623 ? 27.239 -6.486 20.296 1.00 63.22 623 GLY A O 1
ATOM 5026 N N . LYS A 1 624 ? 29.075 -7.803 20.356 1.00 59.16 624 LYS A N 1
ATOM 5027 C CA . LYS A 1 624 ? 28.788 -8.565 21.575 1.00 59.16 624 LYS A CA 1
ATOM 5028 C C . LYS A 1 624 ? 28.507 -7.639 22.759 1.00 59.16 624 LYS A C 1
ATOM 5030 O O . LYS A 1 624 ? 29.423 -7.125 23.401 1.00 59.16 624 LYS A O 1
ATOM 5035 N N . GLY A 1 625 ? 27.223 -7.415 23.015 1.00 57.00 625 GLY A N 1
ATOM 5036 C CA . GLY A 1 625 ? 26.712 -6.692 24.166 1.00 57.00 625 GLY A CA 1
ATOM 5037 C C . GLY A 1 625 ? 26.632 -7.603 25.387 1.00 57.00 625 GLY A C 1
ATOM 5038 O O . GLY A 1 625 ? 27.512 -8.425 25.646 1.00 57.00 625 GLY A O 1
ATOM 5039 N N . MET A 1 626 ? 25.557 -7.471 26.159 1.00 62.00 626 MET A N 1
ATOM 5040 C CA . MET A 1 626 ? 25.334 -8.337 27.312 1.00 62.00 626 MET A CA 1
ATOM 5041 C C . MET A 1 626 ? 25.117 -9.796 26.879 1.00 62.00 626 MET A C 1
ATOM 5043 O O . MET A 1 626 ? 24.207 -10.096 26.105 1.00 62.00 626 MET A O 1
ATOM 5047 N N . ALA A 1 627 ? 25.914 -10.707 27.443 1.00 64.75 627 ALA A N 1
ATOM 5048 C CA . ALA A 1 627 ? 25.760 -12.148 27.281 1.00 64.75 627 ALA A CA 1
ATOM 5049 C C . ALA A 1 627 ? 25.268 -12.793 28.592 1.00 64.75 627 ALA A C 1
ATOM 5051 O O . ALA A 1 627 ? 26.031 -12.932 29.551 1.00 64.75 627 ALA A O 1
ATOM 5052 N N . VAL A 1 628 ? 23.996 -13.199 28.641 1.00 66.25 628 VAL A N 1
ATOM 5053 C CA . VAL A 1 628 ? 23.372 -13.827 29.820 1.00 66.25 628 VAL A CA 1
ATOM 5054 C C . VAL A 1 628 ? 23.446 -15.342 29.684 1.00 66.25 628 VAL A C 1
ATOM 5056 O O . VAL A 1 628 ? 22.752 -15.927 28.856 1.00 66.25 628 VAL A O 1
ATOM 5059 N N . LYS A 1 629 ? 24.276 -15.989 30.507 1.00 65.75 629 LYS A N 1
ATOM 5060 C CA . LYS A 1 629 ? 24.421 -17.453 30.540 1.00 65.75 629 LYS A CA 1
ATOM 5061 C C . LYS A 1 629 ? 23.571 -18.055 31.653 1.00 65.75 629 LYS A C 1
ATOM 5063 O O . LYS A 1 629 ? 23.777 -17.732 32.822 1.00 65.75 629 LYS A O 1
ATOM 5068 N N . PHE A 1 630 ? 22.659 -18.958 31.301 1.00 62.34 630 PHE A N 1
ATOM 5069 C CA . PHE A 1 630 ? 21.802 -19.637 32.276 1.00 62.34 630 PHE A CA 1
ATOM 5070 C C . PHE A 1 630 ? 22.614 -20.594 33.151 1.00 62.34 630 PHE A C 1
ATOM 5072 O O . PHE A 1 630 ? 23.370 -21.428 32.643 1.00 62.34 630 PHE A O 1
ATOM 5079 N N . ARG A 1 631 ? 22.471 -20.493 34.479 1.00 48.84 631 ARG A N 1
ATOM 5080 C CA . ARG A 1 631 ? 23.189 -21.376 35.402 1.00 48.84 631 ARG A CA 1
ATOM 5081 C C . ARG A 1 631 ? 22.468 -22.711 35.565 1.00 48.84 631 ARG A C 1
ATOM 5083 O O . ARG A 1 631 ? 21.245 -22.801 35.662 1.00 48.84 631 ARG A O 1
ATOM 5090 N N . LYS A 1 632 ? 23.267 -23.776 35.653 1.00 46.91 632 LYS A N 1
ATOM 5091 C CA . LYS A 1 632 ? 22.813 -25.142 35.938 1.00 46.91 632 LYS A CA 1
ATOM 5092 C C . LYS A 1 632 ? 22.172 -25.206 37.332 1.00 46.91 632 LYS A C 1
ATOM 5094 O O . LYS A 1 632 ? 22.883 -25.358 38.321 1.00 46.91 632 LYS A O 1
ATOM 5099 N N . GLY A 1 633 ? 20.845 -25.108 37.391 1.00 44.69 633 GLY A N 1
ATOM 5100 C CA . GLY A 1 633 ? 20.054 -25.289 38.615 1.00 44.69 633 GLY A CA 1
ATOM 5101 C C . GLY A 1 633 ? 18.757 -24.478 38.683 1.00 44.69 633 GLY A C 1
ATOM 5102 O O . GLY A 1 633 ? 17.837 -24.896 39.373 1.00 44.69 633 GLY A O 1
ATOM 5103 N N . GLU A 1 634 ? 18.644 -23.364 37.955 1.00 46.50 634 GLU A N 1
ATOM 5104 C CA . GLU A 1 634 ? 17.496 -22.445 38.101 1.00 46.50 634 GLU A CA 1
ATOM 5105 C C . GLU A 1 634 ? 16.205 -22.993 37.449 1.00 46.50 634 GLU A C 1
ATOM 5107 O O . GLU A 1 634 ? 15.111 -22.779 37.956 1.00 46.50 634 GLU A O 1
ATOM 5112 N N . PHE A 1 635 ? 16.325 -23.810 36.396 1.00 43.59 635 PHE A N 1
ATOM 5113 C CA . PHE A 1 635 ? 15.198 -24.330 35.602 1.00 43.59 635 PHE A CA 1
ATOM 5114 C C . PHE A 1 635 ? 14.670 -25.722 36.033 1.00 43.59 635 PHE A C 1
ATOM 5116 O O . PHE A 1 635 ? 14.093 -26.444 35.216 1.00 43.59 635 PHE A O 1
ATOM 5123 N N . GLY A 1 636 ? 14.848 -26.152 37.291 1.00 37.03 636 GLY A N 1
ATOM 5124 C CA . GLY A 1 636 ? 14.334 -27.465 37.708 1.00 37.03 636 GLY A CA 1
ATOM 5125 C C . GLY A 1 636 ? 14.375 -27.790 39.201 1.00 37.03 636 GLY A C 1
ATOM 5126 O O . GLY A 1 636 ? 15.442 -27.913 39.794 1.00 37.03 636 GLY A O 1
ATOM 5127 N N . GLY A 1 637 ? 13.196 -28.048 39.779 1.00 34.88 637 GLY A N 1
ATOM 5128 C CA . GLY A 1 637 ? 13.067 -28.744 41.064 1.00 34.88 637 GLY A CA 1
ATOM 5129 C C . GLY A 1 637 ? 13.573 -30.194 40.989 1.00 34.88 637 GLY A C 1
ATOM 5130 O O . GLY A 1 637 ? 13.615 -30.788 39.912 1.00 34.88 637 GLY A O 1
ATOM 5131 N N . GLY A 1 638 ? 13.971 -30.745 42.139 1.00 36.66 638 GLY A N 1
ATOM 5132 C CA . GLY A 1 638 ? 14.830 -31.931 42.243 1.00 36.66 638 GLY A CA 1
ATOM 5133 C C . GLY A 1 638 ? 14.430 -33.157 41.408 1.00 36.66 638 GLY A C 1
ATOM 5134 O O . GLY A 1 638 ? 13.342 -33.706 41.555 1.00 36.66 638 GLY A O 1
ATOM 5135 N N . GLY A 1 639 ? 15.381 -33.634 40.601 1.00 28.38 639 GLY A N 1
ATOM 5136 C CA . GLY A 1 639 ? 15.349 -34.909 39.885 1.00 28.38 639 GLY A CA 1
ATOM 5137 C C . GLY A 1 639 ? 16.772 -35.312 39.486 1.00 28.38 639 GLY A C 1
ATOM 5138 O O . GLY A 1 639 ? 17.556 -34.466 39.057 1.00 28.38 639 GLY A O 1
ATOM 5139 N N . VAL A 1 640 ? 17.142 -36.580 39.680 1.00 35.28 640 VAL A N 1
ATOM 5140 C CA . VAL A 1 640 ? 18.522 -37.062 39.488 1.00 35.28 640 VAL A CA 1
ATOM 5141 C C . VAL A 1 640 ? 18.735 -37.580 38.063 1.00 35.28 640 VAL A C 1
ATOM 5143 O O . VAL A 1 640 ? 17.969 -38.414 37.595 1.00 35.28 640 VAL A O 1
ATOM 5146 N N . GLY A 1 641 ? 19.834 -37.158 37.427 1.00 30.98 641 GLY A N 1
ATOM 5147 C CA . GLY A 1 641 ? 20.386 -37.791 36.220 1.00 30.98 641 GLY A CA 1
ATOM 5148 C C . GLY A 1 641 ? 19.903 -37.205 34.887 1.00 30.98 641 GLY A C 1
ATOM 5149 O O . GLY A 1 641 ? 18.810 -37.502 34.423 1.00 30.98 641 GLY A O 1
ATOM 5150 N N . GLY A 1 642 ? 20.766 -36.424 34.228 1.00 30.02 642 GLY A N 1
ATOM 5151 C CA . GLY A 1 642 ? 20.540 -35.901 32.873 1.00 30.02 642 GLY A CA 1
ATOM 5152 C C . GLY A 1 642 ? 21.172 -34.522 32.678 1.00 30.02 642 GLY A C 1
ATOM 5153 O O . GLY A 1 642 ? 20.701 -33.540 33.243 1.00 30.02 642 GLY A O 1
ATOM 5154 N N . SER A 1 643 ? 22.258 -34.432 31.905 1.00 34.69 643 SER A N 1
ATOM 5155 C CA . SER A 1 643 ? 23.000 -33.177 31.710 1.00 34.69 643 SER A CA 1
ATOM 5156 C C . SER A 1 643 ? 22.700 -32.551 30.349 1.00 34.69 643 SER A C 1
ATOM 5158 O O . SER A 1 643 ? 23.452 -32.761 29.402 1.00 34.69 643 SER A O 1
ATOM 5160 N N . TYR A 1 644 ? 21.639 -31.748 30.272 1.00 37.38 644 TYR A N 1
ATOM 5161 C CA . TYR A 1 644 ? 21.309 -30.946 29.090 1.00 37.38 644 TYR A CA 1
ATOM 5162 C C . TYR A 1 644 ? 21.170 -29.465 29.447 1.00 37.38 644 TYR A C 1
ATOM 5164 O O . TYR A 1 644 ? 20.619 -29.120 30.493 1.00 37.38 644 TYR A O 1
ATOM 5172 N N . PHE A 1 645 ? 21.662 -28.593 28.564 1.00 43.69 645 PHE A N 1
ATOM 5173 C CA . PHE A 1 645 ? 21.356 -27.166 28.612 1.00 43.69 645 PHE A CA 1
ATOM 5174 C C . PHE A 1 645 ? 19.890 -26.969 28.219 1.00 43.69 645 PHE A C 1
ATOM 5176 O O . PHE A 1 645 ? 19.435 -27.478 27.197 1.00 43.69 645 PHE A O 1
ATOM 5183 N N . ALA A 1 646 ? 19.145 -26.260 29.061 1.00 58.03 646 ALA A N 1
ATOM 5184 C CA . ALA A 1 646 ? 17.732 -25.992 28.854 1.00 58.03 646 ALA A CA 1
ATOM 5185 C C . ALA A 1 646 ? 17.589 -24.595 28.229 1.00 58.03 646 ALA A C 1
ATOM 5187 O O . ALA A 1 646 ? 17.410 -23.601 28.930 1.00 58.03 646 ALA A O 1
ATOM 5188 N N . THR A 1 647 ? 17.750 -24.510 26.909 1.00 59.78 647 THR A N 1
ATOM 5189 C CA . THR A 1 647 ? 17.700 -23.240 26.170 1.00 59.78 647 THR A CA 1
ATOM 5190 C C . THR A 1 647 ? 16.244 -22.786 25.937 1.00 59.78 647 THR A C 1
ATOM 5192 O O . THR A 1 647 ? 15.399 -23.623 25.601 1.00 59.78 647 THR A O 1
ATOM 5195 N N . PRO A 1 648 ? 15.900 -21.492 26.116 1.00 68.44 648 PRO A N 1
ATOM 5196 C CA . PRO A 1 648 ? 14.552 -20.982 25.851 1.00 68.44 648 PRO A CA 1
ATOM 5197 C C . PRO A 1 648 ? 14.105 -21.169 24.396 1.00 68.44 648 PRO A C 1
ATOM 5199 O O . PRO A 1 648 ? 14.839 -20.848 23.466 1.00 68.44 648 PRO A O 1
ATOM 5202 N N . LYS A 1 649 ? 12.860 -21.617 24.185 1.00 69.62 649 LYS A N 1
ATOM 5203 C CA . LYS A 1 649 ? 12.332 -21.931 22.839 1.00 69.62 649 LYS A CA 1
ATOM 5204 C C . LYS A 1 649 ? 12.142 -20.692 21.944 1.00 69.62 649 LYS A C 1
ATOM 5206 O O . LYS A 1 649 ? 12.193 -20.802 20.723 1.00 69.62 649 LYS A O 1
ATOM 5211 N N . LYS A 1 650 ? 11.844 -19.536 22.546 1.00 79.00 650 LYS A N 1
ATOM 5212 C CA . LYS A 1 650 ? 11.530 -18.263 21.871 1.00 79.00 650 LYS A CA 1
ATOM 5213 C C . LYS A 1 650 ? 11.720 -17.103 22.851 1.00 79.00 650 LYS A C 1
ATOM 5215 O O . LYS A 1 650 ? 11.399 -17.259 24.032 1.00 79.00 650 LYS A O 1
ATOM 5220 N N . GLY A 1 651 ? 12.188 -15.955 22.361 1.00 80.44 651 GLY A N 1
ATOM 5221 C CA . GLY A 1 651 ? 12.280 -14.700 23.119 1.00 80.44 651 GLY A CA 1
ATOM 5222 C C . GLY A 1 651 ? 11.472 -13.572 22.472 1.00 80.44 651 GLY A C 1
ATOM 5223 O O . GLY A 1 651 ? 11.454 -13.455 21.246 1.00 80.44 651 GLY A O 1
ATOM 5224 N N . MET A 1 652 ? 10.813 -12.742 23.283 1.00 85.31 652 MET A N 1
ATOM 5225 C CA . MET A 1 652 ? 10.018 -11.583 22.850 1.00 85.31 652 MET A CA 1
ATOM 5226 C C . MET A 1 652 ? 10.419 -10.321 23.607 1.00 85.31 652 MET A C 1
ATOM 5228 O O . MET A 1 652 ? 10.516 -10.348 24.833 1.00 85.31 652 MET A O 1
ATOM 5232 N N . LEU A 1 653 ? 10.590 -9.207 22.900 1.00 85.25 653 LEU A N 1
ATOM 5233 C CA . LEU A 1 653 ? 10.952 -7.924 23.498 1.00 85.25 653 LEU A CA 1
ATOM 5234 C C . LEU A 1 653 ? 9.707 -7.128 23.909 1.00 85.25 653 LEU A C 1
ATOM 5236 O O . LEU A 1 653 ? 8.703 -7.104 23.195 1.00 85.25 653 LEU A O 1
ATOM 5240 N N . MET A 1 654 ? 9.793 -6.489 25.075 1.00 79.25 654 MET A N 1
ATOM 5241 C CA . MET A 1 654 ? 8.702 -5.793 25.759 1.00 79.25 654 MET A CA 1
ATOM 5242 C C . MET A 1 654 ? 9.208 -4.503 26.418 1.00 79.25 654 MET A C 1
ATOM 5244 O O . MET A 1 654 ? 10.402 -4.356 26.685 1.00 79.25 654 MET A O 1
ATOM 5248 N N . LYS A 1 655 ? 8.281 -3.593 26.746 1.00 75.00 655 LYS A N 1
ATOM 5249 C CA . LYS A 1 655 ? 8.545 -2.352 27.494 1.00 75.00 655 LYS A CA 1
ATOM 5250 C C . LYS A 1 655 ? 9.677 -1.506 26.890 1.00 75.00 655 LYS A C 1
ATOM 5252 O O . LYS A 1 655 ? 10.660 -1.215 27.575 1.00 75.00 655 LYS A O 1
ATOM 5257 N N . ALA A 1 656 ? 9.558 -1.139 25.614 1.00 76.88 656 ALA A N 1
ATOM 5258 C CA . ALA A 1 656 ? 10.580 -0.379 24.883 1.00 76.88 656 ALA A CA 1
ATOM 5259 C C . ALA A 1 656 ? 11.992 -1.010 24.970 1.00 76.88 656 ALA A C 1
ATOM 5261 O O . ALA A 1 656 ? 12.974 -0.321 25.221 1.00 76.88 656 ALA A O 1
ATOM 5262 N N . GLU A 1 657 ? 12.074 -2.334 24.792 1.00 79.56 657 GLU A N 1
ATOM 5263 C CA . GLU A 1 657 ? 13.318 -3.135 24.783 1.00 79.56 657 GLU A CA 1
ATOM 5264 C C . GLU A 1 657 ? 14.126 -3.147 26.098 1.00 79.56 657 GLU A C 1
ATOM 5266 O O . GLU A 1 657 ? 15.246 -3.649 26.129 1.00 79.56 657 GLU A O 1
ATOM 5271 N N . SER A 1 658 ? 13.536 -2.702 27.213 1.00 75.94 658 SER A N 1
ATOM 5272 C CA . SER A 1 658 ? 14.118 -2.853 28.562 1.00 75.94 658 SER A CA 1
ATOM 5273 C C . SER A 1 658 ? 13.974 -4.267 29.143 1.00 75.94 658 SER A C 1
ATOM 5275 O O . SER A 1 658 ? 14.659 -4.632 30.097 1.00 75.94 658 SER A O 1
ATOM 5277 N N . ASN A 1 659 ? 13.041 -5.071 28.622 1.00 77.56 659 ASN A N 1
ATOM 5278 C CA . ASN A 1 659 ? 12.727 -6.398 29.149 1.00 77.56 659 ASN A CA 1
ATOM 5279 C C . ASN A 1 659 ? 12.486 -7.414 28.024 1.00 77.56 659 ASN A C 1
ATOM 5281 O O . ASN A 1 659 ? 11.878 -7.091 27.002 1.00 77.56 659 ASN A O 1
ATOM 5285 N N . MET A 1 660 ? 12.890 -8.667 28.246 1.00 81.69 660 MET A N 1
ATOM 5286 C CA . MET A 1 660 ? 12.576 -9.794 27.364 1.00 81.69 660 MET A CA 1
ATOM 5287 C C . MET A 1 660 ? 11.787 -10.877 28.105 1.00 81.69 660 MET A C 1
ATOM 5289 O O . MET A 1 660 ? 12.140 -11.281 29.210 1.00 81.69 660 MET A O 1
ATOM 5293 N N . ILE A 1 661 ? 10.734 -11.384 27.465 1.00 82.06 661 ILE A N 1
ATOM 5294 C CA . ILE A 1 661 ? 9.991 -12.569 27.901 1.00 82.06 661 ILE A CA 1
ATOM 5295 C C . ILE A 1 661 ? 10.541 -13.787 27.157 1.00 82.06 661 ILE A C 1
ATOM 5297 O O . ILE A 1 661 ? 10.628 -13.786 25.930 1.00 82.06 661 ILE A O 1
ATOM 5301 N N . LEU A 1 662 ? 10.887 -14.835 27.899 1.00 81.94 662 LEU A N 1
ATOM 5302 C CA . LEU A 1 662 ? 11.466 -16.075 27.382 1.00 81.94 662 LEU A CA 1
ATOM 5303 C C . LEU A 1 662 ? 10.522 -17.251 27.629 1.00 81.94 662 LEU A C 1
ATOM 5305 O O . LEU A 1 662 ? 10.131 -17.483 28.773 1.00 81.94 662 LEU A O 1
ATOM 5309 N N . MET A 1 663 ? 10.179 -18.018 26.590 1.00 81.19 663 MET A N 1
ATOM 5310 C CA . MET A 1 663 ? 9.451 -19.284 26.764 1.00 81.19 663 MET A CA 1
ATOM 5311 C C . MET A 1 663 ? 10.320 -20.296 27.502 1.00 81.19 663 MET A C 1
ATOM 5313 O O . MET A 1 663 ? 11.451 -20.553 27.080 1.00 81.19 663 MET A O 1
ATOM 5317 N N . SER A 1 664 ? 9.774 -20.916 28.552 1.00 77.44 664 SER A N 1
ATOM 5318 C CA . SER A 1 664 ? 10.496 -21.954 29.281 1.00 77.44 664 SER A CA 1
ATOM 5319 C C . SER A 1 664 ? 10.888 -23.124 28.358 1.00 77.44 664 SER A C 1
ATOM 5321 O O . SER A 1 664 ? 10.145 -23.456 27.425 1.00 77.44 664 SER A O 1
ATOM 5323 N N . PRO A 1 665 ? 12.063 -23.745 28.567 1.00 69.81 665 PRO A N 1
ATOM 5324 C CA . PRO A 1 665 ? 12.537 -24.845 27.737 1.00 69.81 665 PRO A CA 1
ATOM 5325 C C . PRO A 1 665 ? 11.559 -26.021 27.738 1.00 69.81 665 PRO A C 1
ATOM 5327 O O . PRO A 1 665 ? 11.053 -26.445 28.781 1.00 69.81 665 PRO A O 1
ATOM 5330 N N . ALA A 1 666 ? 11.312 -26.578 26.557 1.00 60.62 666 ALA A N 1
ATOM 5331 C CA . ALA A 1 666 ? 10.466 -27.749 26.409 1.00 60.62 666 ALA A CA 1
ATOM 5332 C C . ALA A 1 666 ? 11.212 -29.022 26.851 1.00 60.62 666 ALA A C 1
ATOM 5334 O O . ALA A 1 666 ? 12.385 -29.215 26.526 1.00 60.62 666 ALA A O 1
ATOM 5335 N N . LYS A 1 667 ? 10.531 -29.933 27.561 1.00 62.69 667 LYS A N 1
ATOM 5336 C CA . LYS A 1 667 ? 11.067 -31.286 27.798 1.00 62.69 667 LYS A CA 1
ATOM 5337 C C . LYS A 1 667 ? 11.082 -32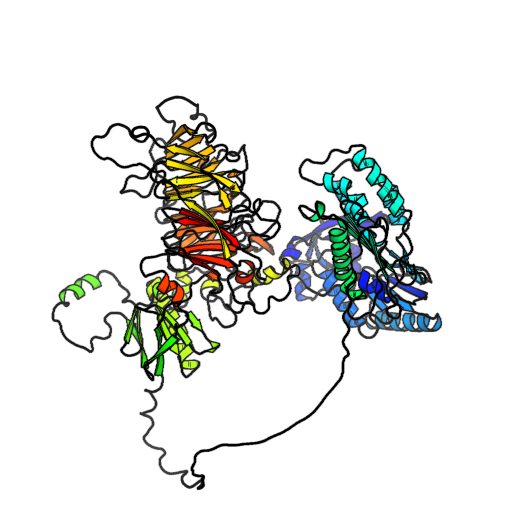.041 26.464 1.00 62.69 667 LYS A C 1
ATOM 5339 O O . LYS A 1 667 ? 10.122 -31.934 25.710 1.00 62.69 667 LYS A O 1
ATOM 5344 N N . GLN A 1 668 ? 12.130 -32.828 26.198 1.00 48.28 668 GLN A N 1
ATOM 5345 C CA . GLN A 1 668 ? 12.464 -33.400 24.874 1.00 48.28 668 GLN A CA 1
ATOM 5346 C C . GLN A 1 668 ? 11.362 -34.232 24.169 1.00 48.28 668 GLN A C 1
ATOM 5348 O O . GLN A 1 668 ? 11.516 -34.556 22.996 1.00 48.28 668 GLN A O 1
ATOM 5353 N N . SER A 1 669 ? 10.256 -34.565 24.841 1.00 45.06 669 SER A N 1
ATOM 5354 C CA . SER A 1 669 ? 9.106 -35.300 24.293 1.00 45.06 669 SER A CA 1
ATOM 5355 C C . SER A 1 669 ? 7.828 -34.466 24.078 1.00 45.06 669 SER A C 1
ATOM 5357 O O . SER A 1 669 ? 6.835 -35.014 23.605 1.00 45.06 669 SER A O 1
ATOM 5359 N N . MET A 1 670 ? 7.807 -33.172 24.426 1.00 57.69 670 MET A N 1
ATOM 5360 C CA . MET A 1 670 ? 6.609 -32.315 24.389 1.00 57.69 670 MET A CA 1
ATOM 5361 C C . MET A 1 670 ? 6.899 -30.999 23.647 1.00 57.69 670 MET A C 1
ATOM 5363 O O . MET A 1 670 ? 7.821 -30.298 24.044 1.00 57.69 670 MET A O 1
ATOM 5367 N N . PRO A 1 671 ? 6.124 -30.585 22.624 1.00 63.22 671 PRO A N 1
ATOM 5368 C CA . PRO A 1 671 ? 6.419 -29.365 21.860 1.00 63.22 671 PRO A CA 1
ATOM 5369 C C . PRO A 1 671 ? 5.996 -28.046 22.544 1.00 63.22 671 PRO A C 1
ATOM 5371 O O . PRO A 1 671 ? 6.139 -26.974 21.942 1.00 63.22 671 PRO A O 1
ATOM 5374 N N . HIS A 1 672 ? 5.498 -28.099 23.783 1.00 77.94 672 HIS A N 1
ATOM 5375 C CA . HIS A 1 672 ? 4.918 -26.973 24.524 1.00 77.94 672 HIS A CA 1
ATOM 5376 C C . HIS A 1 672 ? 5.737 -26.604 25.773 1.00 77.94 672 HIS A C 1
ATOM 5378 O O . HIS A 1 672 ? 6.219 -27.482 26.488 1.00 77.94 672 HIS A O 1
ATOM 5384 N N . ALA A 1 673 ? 5.826 -25.307 26.070 1.00 80.50 673 ALA A N 1
ATOM 5385 C CA . ALA A 1 673 ? 6.439 -24.756 27.280 1.00 80.50 673 ALA A CA 1
ATOM 5386 C C . ALA A 1 673 ? 5.430 -24.669 28.439 1.00 80.50 673 ALA A C 1
ATOM 5388 O O . ALA A 1 673 ? 4.240 -24.454 28.209 1.00 80.50 673 ALA A O 1
ATOM 5389 N N . ALA A 1 674 ? 5.899 -24.775 29.684 1.00 74.94 674 ALA A N 1
ATOM 5390 C CA . ALA A 1 674 ? 5.054 -24.724 30.890 1.00 74.94 674 ALA A CA 1
ATOM 5391 C C . ALA A 1 674 ? 4.925 -23.317 31.516 1.00 74.94 674 ALA A C 1
ATOM 5393 O O . ALA A 1 674 ? 4.233 -23.139 32.517 1.00 74.94 674 ALA A O 1
ATOM 5394 N N . GLY A 1 675 ? 5.615 -22.317 30.965 1.00 79.00 675 GLY A N 1
ATOM 5395 C CA . GLY A 1 675 ? 5.685 -20.978 31.542 1.00 79.00 675 GLY A CA 1
ATOM 5396 C C . GLY A 1 675 ? 6.582 -20.024 30.757 1.00 79.00 675 GLY A C 1
ATOM 5397 O O . GLY A 1 675 ? 7.082 -20.364 29.681 1.00 79.00 675 GLY A O 1
ATOM 5398 N N . VAL A 1 676 ? 6.793 -18.838 31.322 1.00 81.56 676 VAL A N 1
ATOM 5399 C CA . VAL A 1 676 ? 7.655 -17.779 30.781 1.00 81.56 676 VAL A CA 1
ATOM 5400 C C . VAL A 1 676 ? 8.461 -17.089 31.882 1.00 81.56 676 VAL A C 1
ATOM 5402 O O . VAL A 1 676 ? 8.012 -16.981 33.021 1.00 81.56 676 VAL A O 1
ATOM 5405 N N . HIS A 1 677 ? 9.646 -16.599 31.523 1.00 79.00 677 HIS A N 1
ATOM 5406 C CA . HIS A 1 677 ? 10.604 -15.955 32.425 1.00 79.00 677 HIS A CA 1
ATOM 5407 C C . HIS A 1 677 ? 10.844 -14.513 31.947 1.00 79.00 677 HIS A C 1
ATOM 5409 O O . HIS A 1 677 ? 11.077 -14.305 30.753 1.00 79.00 677 HIS A O 1
ATOM 5415 N N . GLN A 1 678 ? 10.781 -13.520 32.842 1.00 79.06 678 GLN A N 1
ATOM 5416 C CA . GLN A 1 678 ? 11.152 -12.131 32.535 1.00 79.06 678 GLN A CA 1
ATOM 5417 C C . GLN A 1 678 ? 12.648 -11.945 32.779 1.00 79.06 678 GLN A C 1
ATOM 5419 O O . GLN A 1 678 ? 13.090 -11.937 33.927 1.00 79.06 678 GLN A O 1
ATOM 5424 N N . LEU A 1 679 ? 13.408 -11.746 31.707 1.00 78.44 679 LEU A N 1
ATOM 5425 C CA . LEU A 1 679 ? 14.771 -11.238 31.762 1.00 78.44 679 LEU A CA 1
ATOM 5426 C C . LEU A 1 679 ? 14.733 -9.704 31.732 1.00 78.44 679 LEU A C 1
ATOM 5428 O O . LEU A 1 679 ? 14.214 -9.113 30.782 1.00 78.44 679 LEU A O 1
ATOM 5432 N N . ASP A 1 680 ? 15.304 -9.072 32.751 1.00 76.75 680 ASP A N 1
ATOM 5433 C CA . ASP A 1 680 ? 15.670 -7.655 32.707 1.00 76.75 680 ASP A CA 1
ATOM 5434 C C . ASP A 1 680 ? 16.966 -7.507 31.896 1.00 76.75 680 ASP A C 1
ATOM 5436 O O . ASP A 1 680 ? 17.962 -8.193 32.155 1.00 76.75 680 ASP A O 1
ATOM 5440 N N . ILE A 1 681 ? 16.922 -6.647 30.876 1.00 74.88 681 ILE A N 1
ATOM 5441 C CA . ILE A 1 681 ? 18.006 -6.459 29.908 1.00 74.88 681 ILE A CA 1
ATOM 5442 C C . ILE A 1 681 ? 19.113 -5.547 30.466 1.00 74.88 681 ILE A C 1
ATOM 5444 O O . ILE A 1 681 ? 20.257 -5.660 30.033 1.00 74.88 681 ILE A O 1
ATOM 5448 N N . GLU A 1 682 ? 18.822 -4.696 31.452 1.00 73.06 682 GLU A N 1
ATOM 5449 C CA . GLU A 1 682 ? 19.823 -3.825 32.080 1.00 73.06 682 GLU A CA 1
ATOM 5450 C C . GLU A 1 682 ? 20.655 -4.577 33.128 1.00 73.06 682 GLU A C 1
ATOM 5452 O O . GLU A 1 682 ? 21.866 -4.370 33.222 1.00 73.06 682 GLU A O 1
ATOM 5457 N N . THR A 1 683 ? 20.035 -5.473 33.910 1.00 70.25 683 THR A N 1
ATOM 5458 C CA . THR A 1 683 ? 20.743 -6.231 34.965 1.00 70.25 683 THR A CA 1
ATOM 5459 C C . THR A 1 683 ? 21.149 -7.653 34.577 1.00 70.25 683 THR A C 1
ATOM 5461 O O . THR A 1 683 ? 21.923 -8.278 35.310 1.00 70.25 683 THR A O 1
ATOM 5464 N N . GLY A 1 684 ? 20.641 -8.184 33.459 1.00 68.75 684 GLY A N 1
ATOM 5465 C CA . GLY A 1 684 ? 20.948 -9.533 32.973 1.00 68.75 684 GLY A CA 1
ATOM 5466 C C . GLY A 1 684 ? 20.408 -10.662 33.852 1.00 68.75 684 GLY A C 1
ATOM 5467 O O . GLY A 1 684 ? 20.945 -11.771 33.825 1.00 68.75 684 GLY A O 1
ATOM 5468 N N . LYS A 1 685 ? 19.378 -10.388 34.662 1.00 70.25 685 LYS A N 1
ATOM 5469 C CA . LYS A 1 685 ? 18.806 -11.325 35.640 1.00 70.25 685 LYS A CA 1
ATOM 5470 C C . LYS A 1 685 ? 17.356 -11.657 35.326 1.00 70.25 685 LYS A C 1
ATOM 5472 O O . LYS A 1 685 ? 16.595 -10.814 34.854 1.00 70.25 685 LYS A O 1
ATOM 5477 N N . ILE A 1 686 ? 16.962 -12.885 35.658 1.00 71.56 686 ILE A N 1
ATOM 5478 C CA . ILE A 1 686 ? 15.550 -13.260 35.708 1.00 71.56 686 ILE A CA 1
ATOM 5479 C C . ILE A 1 686 ? 14.922 -12.525 36.902 1.00 71.56 686 ILE A C 1
ATOM 5481 O O . ILE A 1 686 ? 15.336 -12.727 38.042 1.00 71.56 686 ILE A O 1
ATOM 5485 N N . VAL A 1 687 ? 13.957 -11.645 36.633 1.00 71.69 687 VAL A N 1
ATOM 5486 C CA . VAL A 1 687 ? 13.245 -10.853 37.656 1.00 71.69 687 VAL A CA 1
ATOM 5487 C C . VAL A 1 687 ? 12.071 -11.640 38.228 1.00 71.69 687 VAL A C 1
ATOM 5489 O O . VAL A 1 687 ? 11.818 -11.613 39.431 1.00 71.69 687 VAL A O 1
ATOM 5492 N N . THR A 1 688 ? 11.352 -12.338 37.352 1.00 73.50 688 THR A N 1
ATOM 5493 C CA . THR A 1 688 ? 10.150 -13.114 37.663 1.00 73.50 688 THR A CA 1
ATOM 5494 C C . THR A 1 688 ? 10.040 -14.322 36.744 1.00 73.50 688 THR A C 1
ATOM 5496 O O . THR A 1 688 ? 10.464 -14.302 35.587 1.00 73.50 688 THR A O 1
ATOM 5499 N N . GLU A 1 689 ? 9.401 -15.366 37.258 1.00 72.94 689 GLU A N 1
ATOM 5500 C CA . GLU A 1 689 ? 9.001 -16.547 36.501 1.00 72.94 689 GLU A CA 1
ATOM 5501 C C . GLU A 1 689 ? 7.511 -16.775 36.711 1.00 72.94 689 GLU A C 1
ATOM 5503 O O . GLU A 1 689 ? 7.027 -16.702 37.846 1.00 72.94 689 GLU A O 1
ATOM 5508 N N . TRP A 1 690 ? 6.795 -17.098 35.638 1.00 76.12 690 TRP A N 1
ATOM 5509 C CA . TRP A 1 690 ? 5.382 -17.449 35.686 1.00 76.12 690 TRP A CA 1
ATOM 5510 C C . TRP A 1 690 ? 5.140 -18.810 35.062 1.00 76.12 690 TRP A C 1
ATOM 5512 O O . TRP A 1 690 ? 5.654 -19.118 33.984 1.00 76.12 690 TRP A O 1
ATOM 5522 N N . LYS A 1 691 ? 4.268 -19.587 35.696 1.00 77.31 691 LYS A N 1
ATOM 5523 C CA . LYS A 1 691 ? 3.707 -20.807 35.113 1.00 77.31 691 LYS A CA 1
ATOM 5524 C C . LYS A 1 691 ? 2.393 -20.487 34.414 1.00 77.31 691 LYS A C 1
ATOM 5526 O O . LYS A 1 691 ? 1.616 -19.651 34.881 1.00 77.31 691 LYS A O 1
ATOM 5531 N N . PHE A 1 692 ? 2.145 -21.171 33.302 1.00 77.19 692 PHE A N 1
ATOM 5532 C CA . PHE A 1 692 ? 0.837 -21.157 32.666 1.00 77.19 692 PHE A CA 1
ATOM 5533 C C . PHE A 1 692 ? -0.066 -22.151 33.395 1.00 77.19 692 PHE A C 1
ATOM 5535 O O . PHE A 1 692 ? 0.173 -23.356 33.352 1.00 77.19 692 PHE A O 1
ATOM 5542 N N . GLU A 1 693 ? -1.135 -21.672 34.020 1.00 72.44 693 GLU A N 1
ATOM 5543 C CA . GLU A 1 693 ? -2.180 -22.539 34.563 1.00 72.44 693 GLU A CA 1
ATOM 5544 C C . GLU A 1 693 ? -3.561 -22.005 34.180 1.00 72.44 693 GLU A C 1
ATOM 5546 O O . GLU A 1 693 ? -3.719 -20.880 33.706 1.00 72.44 693 GLU A O 1
ATOM 5551 N N . LYS A 1 694 ? -4.580 -22.833 34.374 1.00 69.50 694 LYS A N 1
ATOM 5552 C CA . LYS A 1 694 ? -5.981 -22.441 34.299 1.00 69.50 694 LYS A CA 1
ATOM 5553 C C . LYS A 1 694 ? -6.706 -23.091 35.468 1.00 69.50 694 LYS A C 1
ATOM 5555 O O . LYS A 1 694 ? -6.614 -24.302 35.631 1.00 69.50 694 LYS A O 1
ATOM 5560 N N . ASP A 1 695 ? -7.439 -22.298 36.245 1.00 68.56 695 ASP A N 1
ATOM 5561 C CA . ASP A 1 695 ? -8.276 -22.774 37.354 1.00 68.56 695 ASP A CA 1
ATOM 5562 C C . ASP A 1 695 ? -7.498 -23.680 38.350 1.00 68.56 695 ASP A C 1
ATOM 5564 O O . ASP A 1 695 ? -8.013 -24.685 38.833 1.00 68.56 695 ASP A O 1
ATOM 5568 N N . GLY A 1 696 ? -6.217 -23.361 38.604 1.00 64.62 696 GLY A N 1
ATOM 5569 C CA . GLY A 1 696 ? -5.298 -24.152 39.445 1.00 64.62 696 GLY A CA 1
ATOM 5570 C C . GLY A 1 696 ? -4.754 -25.442 38.808 1.00 64.62 696 GLY A C 1
ATOM 5571 O O . GLY A 1 696 ? -4.155 -26.268 39.492 1.00 64.62 696 GLY A O 1
ATOM 5572 N N . THR A 1 697 ? -4.987 -25.651 37.509 1.00 69.25 697 THR A N 1
ATOM 5573 C CA . THR A 1 697 ? -4.466 -26.784 36.730 1.00 69.25 697 THR A CA 1
ATOM 5574 C C . THR A 1 697 ? -3.369 -26.306 35.772 1.00 69.25 697 THR A C 1
ATOM 5576 O O . THR A 1 697 ? -3.667 -25.493 34.891 1.00 69.25 697 THR A O 1
ATOM 5579 N N . PRO A 1 698 ? -2.128 -26.820 35.861 1.00 72.56 698 PRO A N 1
ATOM 5580 C CA . PRO A 1 698 ? -1.066 -26.493 34.914 1.00 72.56 698 PRO A CA 1
ATOM 5581 C C . PRO A 1 698 ? -1.452 -26.758 33.454 1.00 72.56 698 PRO A C 1
ATOM 5583 O O . PRO A 1 698 ? -1.988 -27.814 33.110 1.00 72.56 698 PRO A O 1
ATOM 5586 N N . ILE A 1 699 ? -1.147 -25.796 32.584 1.00 77.12 699 ILE A N 1
ATOM 5587 C CA . ILE A 1 699 ? -1.310 -25.893 31.131 1.00 77.12 699 ILE A CA 1
ATOM 5588 C C . ILE A 1 699 ? 0.023 -25.593 30.440 1.00 77.12 699 ILE A C 1
ATOM 5590 O O . ILE A 1 699 ? 1.000 -25.189 31.067 1.00 77.12 699 ILE A O 1
ATOM 5594 N N . THR A 1 700 ? 0.089 -25.815 29.133 1.00 81.31 700 THR A N 1
ATOM 5595 C CA . THR A 1 700 ? 1.309 -25.603 28.353 1.00 81.31 700 THR A CA 1
ATOM 5596 C C . THR A 1 700 ? 0.989 -24.847 27.067 1.00 81.31 700 THR A C 1
ATOM 5598 O O . THR A 1 700 ? -0.096 -24.996 26.511 1.00 81.31 700 THR A O 1
ATOM 5601 N N . MET A 1 701 ? 1.922 -24.016 26.598 1.00 83.31 701 MET A N 1
ATOM 5602 C CA . MET A 1 701 ? 1.770 -23.209 25.382 1.00 83.31 701 MET A CA 1
ATOM 5603 C C . MET A 1 701 ? 2.744 -23.669 24.301 1.00 83.31 701 MET A C 1
ATOM 5605 O O . MET A 1 701 ? 3.940 -23.838 24.547 1.00 83.31 701 MET A O 1
ATOM 5609 N N . ARG A 1 702 ? 2.232 -23.852 23.085 1.00 86.38 702 ARG A N 1
ATOM 5610 C CA . ARG A 1 702 ? 3.020 -24.135 21.882 1.00 86.38 702 ARG A CA 1
ATOM 5611 C C . ARG A 1 702 ? 3.840 -22.916 21.470 1.00 86.38 702 ARG A C 1
ATOM 5613 O O . ARG A 1 702 ? 4.998 -23.086 21.085 1.00 86.38 702 ARG A O 1
ATOM 5620 N N . ASP A 1 703 ? 3.254 -21.722 21.549 1.00 87.25 703 ASP A N 1
ATOM 5621 C CA . ASP A 1 703 ? 3.879 -20.462 21.133 1.00 87.25 703 ASP A CA 1
ATOM 5622 C C . ASP A 1 703 ? 3.356 -19.253 21.940 1.00 87.25 703 ASP A C 1
ATOM 5624 O O . ASP A 1 703 ? 2.288 -19.324 22.554 1.00 87.25 703 ASP A O 1
ATOM 5628 N N . VAL A 1 704 ? 4.095 -18.140 21.923 1.00 87.31 704 VAL A N 1
ATOM 5629 C CA . VAL A 1 704 ? 3.683 -16.826 22.463 1.00 87.31 704 VAL A CA 1
ATOM 5630 C C . VAL A 1 704 ? 3.948 -15.704 21.454 1.00 87.31 704 VAL A C 1
ATOM 5632 O O . VAL A 1 704 ? 4.871 -15.804 20.645 1.00 87.31 704 VAL A O 1
ATOM 5635 N N . THR A 1 705 ? 3.153 -14.634 21.481 1.00 88.62 705 THR A N 1
ATOM 5636 C CA . THR A 1 705 ? 3.391 -13.414 20.687 1.00 88.62 705 THR A CA 1
ATOM 5637 C C . THR A 1 705 ? 2.931 -12.170 21.450 1.00 88.62 705 THR A C 1
ATOM 5639 O O . THR A 1 705 ? 2.092 -12.263 22.347 1.00 88.62 705 THR A O 1
ATOM 5642 N N . ASN A 1 706 ? 3.464 -10.999 21.103 1.00 87.19 706 ASN A N 1
ATOM 5643 C CA . ASN A 1 706 ? 3.015 -9.725 21.666 1.00 87.19 706 ASN A CA 1
ATOM 5644 C C . ASN A 1 706 ? 1.563 -9.415 21.239 1.00 87.19 706 ASN A C 1
ATOM 5646 O O . ASN A 1 706 ? 1.100 -9.907 20.214 1.00 87.19 706 ASN A O 1
ATOM 5650 N N . ASP A 1 707 ? 0.841 -8.595 22.010 1.00 82.50 707 ASP A N 1
ATOM 5651 C CA . ASP A 1 707 ? -0.591 -8.312 21.780 1.00 82.50 707 ASP A CA 1
ATOM 5652 C C . ASP A 1 707 ? -0.887 -7.534 20.479 1.00 82.50 707 ASP A C 1
ATOM 5654 O O . ASP A 1 707 ? -2.003 -7.574 19.959 1.00 82.50 707 ASP A O 1
ATOM 5658 N N . ASN A 1 708 ? 0.104 -6.811 19.953 1.00 86.94 708 ASN A N 1
ATOM 5659 C CA . ASN A 1 708 ? 0.072 -6.134 18.657 1.00 86.94 708 ASN A CA 1
ATOM 5660 C C . ASN A 1 708 ? 1.503 -5.951 18.108 1.00 86.94 708 ASN A C 1
ATOM 5662 O O . ASN A 1 708 ? 2.483 -6.045 18.852 1.00 86.94 708 ASN A O 1
ATOM 5666 N N . LYS A 1 709 ? 1.634 -5.639 16.810 1.00 85.25 709 LYS A N 1
ATOM 5667 C CA . LYS A 1 709 ? 2.940 -5.506 16.120 1.00 85.25 709 LYS A CA 1
ATOM 5668 C C . LYS A 1 709 ? 3.773 -4.271 16.528 1.00 85.25 709 LYS A C 1
ATOM 5670 O O . LYS A 1 709 ? 4.902 -4.132 16.068 1.00 85.25 709 LYS A O 1
ATOM 5675 N N . GLY A 1 710 ? 3.233 -3.373 17.360 1.00 81.00 710 GLY A N 1
ATOM 5676 C CA . GLY A 1 710 ? 3.927 -2.205 17.922 1.00 81.00 710 GLY A CA 1
ATOM 5677 C C . GLY A 1 710 ? 4.335 -2.339 19.397 1.00 81.00 710 GLY A C 1
ATOM 5678 O O . GLY A 1 710 ? 5.231 -1.620 19.829 1.00 81.00 710 GLY A O 1
ATOM 5679 N N . ALA A 1 711 ? 3.745 -3.278 20.147 1.00 82.81 711 ALA A N 1
ATOM 5680 C CA . ALA A 1 711 ? 3.849 -3.428 21.608 1.00 82.81 711 ALA A CA 1
ATOM 5681 C C . ALA A 1 711 ? 5.278 -3.412 22.180 1.00 82.81 711 ALA A C 1
ATOM 5683 O O . ALA A 1 711 ? 5.518 -2.908 23.273 1.00 82.81 711 ALA A O 1
ATOM 5684 N N . GLN A 1 712 ? 6.248 -3.932 21.423 1.00 82.12 712 GLN A N 1
ATOM 5685 C CA . GLN A 1 712 ? 7.671 -3.923 21.776 1.00 82.12 712 GLN A CA 1
ATOM 5686 C C . GLN A 1 712 ? 8.213 -2.507 22.046 1.00 82.12 712 GLN A C 1
ATOM 5688 O O . GLN A 1 712 ? 9.109 -2.344 22.872 1.00 82.12 712 GLN A O 1
ATOM 5693 N N . LEU A 1 713 ? 7.657 -1.496 21.372 1.00 81.25 713 LEU A N 1
ATOM 5694 C CA . LEU A 1 713 ? 8.043 -0.087 21.467 1.00 81.25 713 LEU A CA 1
ATOM 5695 C C . LEU A 1 713 ? 7.290 0.677 22.571 1.00 81.25 713 LEU A C 1
ATOM 5697 O O . LEU A 1 713 ? 7.667 1.807 22.881 1.00 81.25 713 LEU A O 1
ATOM 5701 N N . ASP A 1 714 ? 6.231 0.102 23.153 1.00 79.81 714 ASP A N 1
ATOM 5702 C CA . ASP A 1 714 ? 5.422 0.758 24.183 1.00 79.81 714 ASP A CA 1
ATOM 5703 C C . ASP A 1 714 ? 5.933 0.381 25.593 1.00 79.81 714 ASP A C 1
ATOM 5705 O O . ASP A 1 714 ? 6.004 -0.804 25.927 1.00 79.81 714 ASP A O 1
ATOM 5709 N N . PRO A 1 715 ? 6.307 1.349 26.453 1.00 70.81 715 PRO A N 1
ATOM 5710 C CA . PRO A 1 715 ? 6.767 1.075 27.816 1.00 70.81 715 PRO A CA 1
ATOM 5711 C C . PRO A 1 715 ? 5.638 0.688 28.793 1.00 70.81 715 PRO A C 1
ATOM 5713 O O . PRO A 1 715 ? 5.925 0.256 29.910 1.00 70.81 715 PRO A O 1
ATOM 5716 N N . SER A 1 716 ? 4.369 0.870 28.414 1.00 67.88 716 SER A N 1
ATOM 5717 C CA . SER A 1 716 ? 3.187 0.645 29.257 1.00 67.88 716 SER A CA 1
ATOM 5718 C C . SER A 1 716 ? 2.474 -0.686 28.990 1.00 67.88 716 SER A C 1
ATOM 5720 O O . SER A 1 716 ? 1.829 -1.232 29.897 1.00 67.88 716 SER A O 1
ATOM 5722 N N . GLU A 1 717 ? 2.612 -1.252 27.786 1.00 68.00 717 GLU A N 1
ATOM 5723 C CA . GLU A 1 717 ? 2.040 -2.563 27.484 1.00 68.00 717 GLU A CA 1
ATOM 5724 C C . GLU A 1 717 ? 2.752 -3.679 28.266 1.00 68.00 717 GLU A C 1
ATOM 5726 O O . GLU A 1 717 ? 3.968 -3.727 28.450 1.00 68.00 717 GLU A O 1
ATOM 5731 N N . SER A 1 718 ? 1.924 -4.544 28.839 1.00 71.19 718 SER A N 1
ATOM 5732 C CA . SER A 1 718 ? 2.291 -5.526 29.866 1.00 71.19 718 SER A CA 1
ATOM 5733 C C . SER A 1 718 ? 1.393 -6.766 29.777 1.00 71.19 718 SER A C 1
ATOM 5735 O O . SER A 1 718 ? 1.231 -7.520 30.734 1.00 71.19 718 SER A O 1
ATOM 5737 N N . THR A 1 719 ? 0.811 -6.972 28.596 1.00 80.19 719 THR A N 1
ATOM 5738 C CA . THR A 1 719 ? -0.001 -8.125 28.220 1.00 80.19 719 THR A CA 1
ATOM 5739 C C . THR A 1 719 ? 0.628 -8.818 27.013 1.00 80.19 719 THR A C 1
ATOM 5741 O O . THR A 1 719 ? 1.341 -8.195 26.224 1.00 80.19 719 THR A O 1
ATOM 5744 N N . PHE A 1 720 ? 0.403 -10.122 26.878 1.00 85.25 720 PHE A N 1
ATOM 5745 C CA . PHE A 1 720 ? 0.864 -10.901 25.728 1.00 85.25 720 PHE A CA 1
ATOM 5746 C C . PHE A 1 720 ? -0.091 -12.060 25.437 1.00 85.25 720 PHE A C 1
ATOM 5748 O O . PHE A 1 720 ? -0.918 -12.436 26.271 1.00 85.25 720 PHE A O 1
ATOM 5755 N N . LEU A 1 721 ? 0.026 -12.642 24.247 1.00 86.69 721 LEU A N 1
ATOM 5756 C CA . LEU A 1 721 ? -0.818 -13.738 23.788 1.00 86.69 721 LEU A CA 1
ATOM 5757 C C . LEU A 1 721 ? -0.081 -15.080 23.879 1.00 86.69 721 LEU A C 1
ATOM 5759 O O . LEU A 1 721 ? 1.112 -15.174 23.588 1.00 86.69 721 LEU A O 1
ATOM 5763 N N . GLY A 1 722 ? -0.812 -16.131 24.245 1.00 87.31 722 GLY A N 1
ATOM 5764 C CA . GLY A 1 722 ? -0.366 -17.525 24.245 1.00 87.31 722 GLY A CA 1
ATOM 5765 C C . GLY A 1 722 ? -1.239 -18.402 23.345 1.00 87.31 722 GLY A C 1
ATOM 5766 O O . GLY A 1 722 ? -2.459 -18.213 23.275 1.00 87.31 722 GLY A O 1
ATOM 5767 N N . LEU A 1 723 ? -0.606 -19.361 22.666 1.00 87.50 723 LEU A N 1
ATOM 5768 C CA . LEU A 1 723 ? -1.240 -20.321 21.766 1.00 87.50 723 LEU A CA 1
ATOM 5769 C C . LEU A 1 723 ? -0.948 -21.758 22.208 1.00 87.50 723 LEU A C 1
ATOM 5771 O O . LEU A 1 723 ? 0.204 -22.135 22.414 1.00 87.50 723 LEU A O 1
ATOM 5775 N N . ASP A 1 724 ? -1.991 -22.576 22.269 1.00 87.44 724 ASP A N 1
ATOM 5776 C CA . ASP A 1 724 ? -1.962 -24.030 22.468 1.00 87.44 724 ASP A CA 1
ATOM 5777 C C . ASP A 1 724 ? -2.894 -24.670 21.419 1.00 87.44 724 ASP A C 1
ATOM 5779 O O . ASP A 1 724 ? -3.731 -23.994 20.823 1.00 87.44 724 ASP A O 1
ATOM 5783 N N . ASP A 1 725 ? -2.764 -25.968 21.161 1.00 85.75 725 ASP A N 1
ATOM 5784 C CA . ASP A 1 725 ? -3.309 -26.669 19.987 1.00 85.75 725 ASP A CA 1
ATOM 5785 C C . ASP A 1 725 ? -4.823 -26.460 19.802 1.00 85.75 725 ASP A C 1
ATOM 5787 O O . ASP A 1 725 ? -5.338 -26.488 18.681 1.00 85.75 725 ASP A O 1
ATOM 5791 N N . ASN A 1 726 ? -5.545 -26.236 20.905 1.00 85.25 726 ASN A N 1
ATOM 5792 C CA . ASN A 1 726 ? -6.966 -25.885 20.903 1.00 85.25 726 ASN A CA 1
ATOM 5793 C C . ASN A 1 726 ? -7.298 -24.728 21.872 1.00 85.25 726 ASN A C 1
ATOM 5795 O O . ASN A 1 726 ? -8.416 -24.654 22.390 1.00 85.25 726 ASN A O 1
ATOM 5799 N N . ARG A 1 727 ? -6.347 -23.820 22.153 1.00 84.31 727 ARG A N 1
ATOM 5800 C CA . ARG A 1 727 ? -6.567 -22.640 23.013 1.00 84.31 727 ARG A CA 1
ATOM 5801 C C . ARG A 1 727 ? -5.861 -21.393 22.481 1.00 84.31 727 ARG A C 1
ATOM 5803 O O . ARG A 1 727 ? -4.762 -21.468 21.944 1.00 84.31 727 ARG A O 1
ATOM 5810 N N . LEU A 1 728 ? -6.486 -20.242 22.702 1.00 85.69 728 LEU A N 1
ATOM 5811 C CA . LEU A 1 728 ? -5.909 -18.918 22.466 1.00 85.69 728 LEU A CA 1
ATOM 5812 C C . LEU A 1 728 ? -6.218 -18.048 23.687 1.00 85.69 728 LEU A C 1
ATOM 5814 O O . LEU A 1 728 ? -7.376 -17.969 24.108 1.00 85.69 728 LEU A O 1
ATOM 5818 N N . CYS A 1 729 ? -5.209 -17.422 24.285 1.00 82.88 729 CYS A N 1
ATOM 5819 C CA . CYS A 1 729 ? -5.387 -16.625 25.498 1.00 82.88 729 CYS A CA 1
ATOM 5820 C C . CYS A 1 729 ? -4.538 -15.356 25.518 1.00 82.88 729 CYS A C 1
ATOM 5822 O O . CYS A 1 729 ? -3.420 -15.343 25.015 1.00 82.88 729 CYS A O 1
ATOM 5824 N N . ARG A 1 730 ? -5.068 -14.321 26.176 1.00 83.69 730 ARG A N 1
ATOM 5825 C CA . ARG A 1 730 ? -4.326 -13.140 26.619 1.00 83.69 730 ARG A CA 1
ATOM 5826 C C . ARG A 1 730 ? -3.951 -13.307 28.088 1.00 83.69 730 ARG A C 1
ATOM 5828 O O . ARG A 1 730 ? -4.783 -13.745 28.885 1.00 83.69 730 ARG A O 1
ATOM 5835 N N . TRP A 1 731 ? -2.718 -12.944 28.407 1.00 79.50 731 TRP A N 1
ATOM 5836 C CA . TRP A 1 731 ? -2.136 -12.898 29.743 1.00 79.50 731 TRP A CA 1
ATOM 5837 C C . TRP A 1 731 ? -1.853 -11.444 30.129 1.00 79.50 731 TRP A C 1
ATOM 5839 O O . TRP A 1 731 ? -1.499 -10.648 29.260 1.00 79.50 731 TRP A O 1
ATOM 5849 N N . ASP A 1 732 ? -1.962 -11.103 31.415 1.00 77.69 732 ASP A N 1
ATOM 5850 C CA . ASP A 1 732 ? -1.602 -9.785 31.956 1.00 77.69 732 ASP A CA 1
ATOM 5851 C C . ASP A 1 732 ? -0.556 -9.947 33.065 1.00 77.69 732 ASP A C 1
ATOM 5853 O O . ASP A 1 732 ? -0.770 -10.670 34.037 1.00 77.69 732 ASP A O 1
ATOM 5857 N N . MET A 1 733 ? 0.588 -9.281 32.913 1.00 73.00 733 MET A N 1
ATOM 5858 C CA . MET A 1 733 ? 1.716 -9.345 33.849 1.00 73.00 733 MET A CA 1
ATOM 5859 C C . MET A 1 733 ? 1.504 -8.464 35.094 1.00 73.00 733 MET A C 1
ATOM 5861 O O . MET A 1 733 ? 2.343 -8.476 35.994 1.00 73.00 733 MET A O 1
ATOM 5865 N N . ARG A 1 734 ? 0.427 -7.663 35.139 1.00 70.06 734 ARG A N 1
ATOM 5866 C CA . ARG A 1 734 ? 0.101 -6.726 36.232 1.00 70.06 734 ARG A CA 1
ATOM 5867 C C . ARG A 1 734 ? -0.855 -7.302 37.276 1.00 70.06 734 ARG A C 1
ATOM 5869 O O . ARG A 1 734 ? -1.102 -6.632 38.281 1.00 70.06 734 ARG A O 1
ATOM 5876 N N . ASP A 1 735 ? -1.443 -8.473 37.026 1.00 62.06 735 ASP A N 1
ATOM 5877 C CA . ASP A 1 735 ? -2.406 -9.069 37.955 1.00 62.06 735 ASP A CA 1
ATOM 5878 C C . ASP A 1 735 ? -1.738 -9.350 39.313 1.00 62.06 735 ASP A C 1
ATOM 5880 O O . ASP A 1 735 ? -0.584 -9.774 39.386 1.00 62.06 735 ASP A O 1
ATOM 5884 N N . ARG A 1 736 ? -2.444 -9.065 40.410 1.00 49.47 736 ARG A N 1
ATOM 5885 C CA . ARG A 1 736 ? -1.857 -8.816 41.741 1.00 49.47 736 ARG A CA 1
ATOM 5886 C C . ARG A 1 736 ? -1.370 -10.053 42.497 1.00 49.47 736 ARG A C 1
ATOM 5888 O O . ARG A 1 736 ? -0.894 -9.918 43.621 1.00 49.47 736 ARG A O 1
ATOM 5895 N N . VAL A 1 737 ? -1.405 -11.228 41.872 1.00 49.53 737 VAL A N 1
ATOM 5896 C CA . VAL A 1 737 ? -0.571 -12.369 42.291 1.00 49.53 737 VAL A CA 1
ATOM 5897 C C . VAL A 1 737 ? 0.919 -12.085 42.002 1.00 49.53 737 VAL A C 1
ATOM 5899 O O . VAL A 1 737 ? 1.801 -12.643 42.647 1.00 49.53 737 VAL A O 1
ATOM 5902 N N . GLY A 1 738 ? 1.211 -11.171 41.069 1.00 45.25 738 GLY A N 1
ATOM 5903 C CA . GLY A 1 738 ? 2.539 -10.638 40.788 1.00 45.25 738 GLY A CA 1
ATOM 5904 C C . GLY A 1 738 ? 2.981 -9.558 41.780 1.00 45.25 738 GLY A C 1
ATOM 5905 O O . GLY A 1 738 ? 2.696 -8.374 41.602 1.00 45.25 738 GLY A O 1
ATOM 5906 N N . ALA A 1 739 ? 3.774 -9.963 42.770 1.00 28.83 739 ALA A N 1
ATOM 5907 C CA . ALA A 1 739 ? 4.706 -9.092 43.484 1.00 28.83 739 ALA A CA 1
ATOM 5908 C C . ALA A 1 739 ? 6.141 -9.607 43.270 1.00 28.83 739 ALA A C 1
ATOM 5910 O O . ALA A 1 739 ? 6.357 -10.809 43.124 1.00 28.83 739 ALA A O 1
ATOM 5911 N N . VAL A 1 740 ? 7.133 -8.711 43.249 1.00 44.66 740 VAL A N 1
ATOM 5912 C CA . VAL A 1 740 ? 8.545 -9.094 43.069 1.00 44.66 740 VAL A CA 1
ATOM 5913 C C . VAL A 1 740 ? 9.092 -9.667 44.379 1.00 44.66 740 VAL A C 1
ATOM 5915 O O . VAL A 1 740 ? 9.530 -8.909 45.245 1.00 44.66 740 VAL A O 1
ATOM 5918 N N . GLN A 1 741 ? 9.066 -10.996 44.539 1.00 30.03 741 GLN A N 1
ATOM 5919 C CA . GLN A 1 741 ? 9.789 -11.689 45.614 1.00 30.03 741 GLN A CA 1
ATOM 5920 C C . GLN A 1 741 ? 10.050 -13.185 45.340 1.00 30.03 741 GLN A C 1
ATOM 5922 O O . GLN A 1 741 ? 9.738 -13.710 44.274 1.00 30.03 741 GLN A O 1
ATOM 5927 N N . GLN A 1 742 ? 10.764 -13.826 46.270 1.00 33.94 742 GLN A N 1
ATOM 5928 C CA . GLN A 1 742 ? 11.599 -15.010 46.036 1.00 33.94 742 GLN A CA 1
ATOM 5929 C C . GLN A 1 742 ? 10.843 -16.339 45.865 1.00 33.94 742 GLN A C 1
ATOM 5931 O O . GLN A 1 742 ? 9.901 -16.622 46.594 1.00 33.94 742 GLN A O 1
ATOM 5936 N N . ILE A 1 743 ? 11.372 -17.186 44.969 1.00 37.97 743 ILE A N 1
ATOM 5937 C CA . ILE A 1 743 ? 11.325 -18.667 44.957 1.00 37.97 743 ILE A CA 1
ATOM 5938 C C . ILE A 1 743 ? 10.050 -19.302 45.556 1.00 37.97 743 ILE A C 1
ATOM 5940 O O . ILE A 1 743 ? 10.113 -20.115 46.474 1.00 37.97 743 ILE A O 1
ATOM 5944 N N . ASN A 1 744 ? 8.893 -18.953 44.993 1.00 43.34 744 ASN A N 1
ATOM 5945 C CA . ASN A 1 744 ? 7.728 -19.829 44.806 1.00 43.34 744 ASN A CA 1
ATOM 5946 C C . ASN A 1 744 ? 6.758 -19.116 43.845 1.00 43.34 744 ASN A C 1
ATOM 5948 O O . ASN A 1 744 ? 5.977 -18.260 44.246 1.00 43.34 744 ASN A O 1
ATOM 5952 N N . SER A 1 745 ? 6.901 -19.414 42.548 1.00 43.41 745 SER A N 1
ATOM 5953 C CA . SER A 1 745 ? 6.322 -18.648 41.427 1.00 43.41 745 SER A CA 1
ATOM 5954 C C . SER A 1 745 ? 4.788 -18.488 41.492 1.00 43.41 745 SER A C 1
ATOM 5956 O O . SER A 1 745 ? 4.091 -19.489 41.690 1.00 43.41 745 SER A O 1
ATOM 5958 N N . PRO A 1 746 ? 4.255 -17.267 41.267 1.00 47.72 746 PRO A N 1
ATOM 5959 C CA . PRO A 1 746 ? 2.825 -17.025 41.143 1.00 47.72 746 PRO A CA 1
ATOM 5960 C C . PRO A 1 746 ? 2.280 -17.466 39.778 1.00 47.72 746 PRO A C 1
ATOM 5962 O O . PRO A 1 746 ? 2.907 -17.309 38.727 1.00 47.72 746 PRO A O 1
ATOM 5965 N N . VAL A 1 747 ? 1.056 -17.982 39.808 1.00 53.28 747 VAL A N 1
ATOM 5966 C CA . VAL A 1 747 ? 0.290 -18.423 38.638 1.00 53.28 747 VAL A CA 1
ATOM 5967 C C . VAL A 1 747 ? -0.253 -17.220 37.861 1.00 53.28 747 VAL A C 1
ATOM 5969 O O . VAL A 1 747 ? -0.813 -16.304 38.462 1.00 53.28 747 VAL A O 1
ATOM 5972 N N . LEU A 1 748 ? -0.146 -17.233 36.527 1.00 53.25 748 LEU A N 1
ATOM 5973 C CA . LEU A 1 748 ? -0.869 -16.272 35.684 1.00 53.25 748 LEU A CA 1
ATOM 5974 C C . LEU A 1 748 ? -2.370 -16.605 35.659 1.00 53.25 748 LEU A C 1
ATOM 5976 O O . LEU A 1 748 ? -2.759 -17.728 35.336 1.00 53.25 748 LEU A O 1
ATOM 5980 N N . GLY A 1 749 ? -3.216 -15.619 35.967 1.00 52.62 749 GLY A N 1
ATOM 5981 C CA . GLY A 1 749 ? -4.675 -15.746 35.918 1.00 52.62 749 GLY A CA 1
ATOM 5982 C C . GLY A 1 749 ? -5.231 -15.792 34.488 1.00 52.62 749 GLY A C 1
ATOM 5983 O O . GLY A 1 749 ? -4.718 -15.142 33.575 1.00 52.62 749 GLY A O 1
ATOM 5984 N N . TRP A 1 750 ? -6.315 -16.546 34.275 1.00 53.91 750 TRP A N 1
ATOM 5985 C CA . TRP A 1 750 ? -6.936 -16.736 32.954 1.00 53.91 750 TRP A CA 1
ATOM 5986 C C . TRP A 1 750 ? -7.839 -15.547 32.557 1.00 53.91 750 TRP A C 1
ATOM 5988 O O . TRP A 1 750 ? -9.062 -15.656 32.550 1.00 53.91 750 TRP A O 1
ATOM 5998 N N . ALA A 1 751 ? -7.228 -14.402 32.233 1.00 54.09 751 ALA A N 1
ATOM 5999 C CA . ALA A 1 751 ? -7.913 -13.110 32.091 1.00 54.09 751 ALA A CA 1
ATOM 6000 C C . ALA A 1 751 ? -9.031 -13.059 31.021 1.00 54.09 751 ALA A C 1
ATOM 6002 O O . ALA A 1 751 ? -10.148 -12.645 31.321 1.00 54.09 751 ALA A O 1
ATOM 6003 N N . GLU A 1 752 ? -8.760 -13.470 29.773 1.00 60.16 752 GLU A N 1
ATOM 6004 C CA . GLU A 1 752 ? -9.736 -13.363 28.659 1.00 60.16 752 GLU A CA 1
ATOM 6005 C C . GLU A 1 752 ? -9.797 -14.583 27.718 1.00 60.16 752 GLU A C 1
ATOM 6007 O O . GLU A 1 752 ? -10.499 -14.562 26.702 1.00 60.16 752 GLU A O 1
ATOM 6012 N N . GLY A 1 753 ? -9.026 -15.637 27.992 1.00 64.75 753 GLY A N 1
ATOM 6013 C CA . GLY A 1 753 ? -8.768 -16.683 27.002 1.00 64.75 753 GLY A CA 1
ATOM 6014 C C . GLY A 1 753 ? -9.968 -17.560 26.626 1.00 64.75 753 GLY A C 1
ATOM 6015 O O . GLY A 1 753 ? -11.009 -17.598 27.284 1.00 64.75 753 GLY A O 1
ATOM 6016 N N . HIS A 1 754 ? -9.798 -18.325 25.548 1.00 73.94 754 HIS A N 1
ATOM 6017 C CA . HIS A 1 754 ? -10.782 -19.285 25.068 1.00 73.94 754 HIS A CA 1
ATOM 6018 C C . HIS A 1 754 ? -10.147 -20.650 24.778 1.00 73.94 754 HIS A C 1
ATOM 6020 O O . HIS A 1 754 ? -9.042 -20.746 24.245 1.00 73.94 754 HIS A O 1
ATOM 6026 N N . GLN A 1 755 ? -10.875 -21.711 25.128 1.00 77.56 755 GLN A N 1
ATOM 6027 C CA . GLN A 1 755 ? -10.561 -23.084 24.751 1.00 77.56 755 GLN A CA 1
ATOM 6028 C C . GLN A 1 755 ? -11.635 -23.557 23.777 1.00 77.56 755 GLN A C 1
ATOM 6030 O O . GLN A 1 755 ? -12.819 -23.553 24.110 1.00 77.56 755 GLN A O 1
ATOM 6035 N N . PHE A 1 756 ? -11.201 -23.951 22.587 1.00 74.19 756 PHE A N 1
ATOM 6036 C CA . PHE A 1 756 ? -12.061 -24.432 21.518 1.00 74.19 756 PHE A CA 1
ATOM 6037 C C . PHE A 1 756 ? -12.384 -25.921 21.713 1.00 74.19 756 PHE A C 1
ATOM 6039 O O . PHE A 1 756 ? -11.746 -26.631 22.500 1.00 74.19 756 PHE A O 1
ATOM 6046 N N . SER A 1 757 ? -13.372 -26.418 20.968 1.00 69.94 757 SER A N 1
ATOM 6047 C CA . SER A 1 757 ? -13.571 -27.858 20.787 1.00 69.94 757 SER A CA 1
ATOM 6048 C C . SER A 1 757 ? -12.324 -28.504 20.171 1.00 69.94 757 SER A C 1
ATOM 6050 O O . SER A 1 757 ? -11.641 -27.879 19.358 1.00 69.94 757 SER A O 1
ATOM 6052 N N . ARG A 1 758 ? -12.049 -29.769 20.517 1.00 66.25 758 ARG A N 1
ATOM 6053 C CA . ARG A 1 758 ? -10.930 -30.537 19.940 1.00 66.25 758 ARG A CA 1
ATOM 6054 C C . ARG A 1 758 ? -11.015 -30.552 18.408 1.00 66.25 758 ARG A C 1
ATOM 6056 O O . ARG A 1 758 ? -12.073 -30.859 17.866 1.00 66.25 758 ARG A O 1
ATOM 6063 N N . GLY A 1 759 ? -9.895 -30.283 17.738 1.00 65.81 759 GLY A N 1
ATOM 6064 C CA . GLY A 1 759 ? -9.761 -30.347 16.280 1.00 65.81 759 GLY A CA 1
ATOM 6065 C C . GLY A 1 759 ? -9.506 -29.007 15.583 1.00 65.81 759 GLY A C 1
ATOM 6066 O O . GLY A 1 759 ? -9.582 -28.953 14.359 1.00 65.81 759 GLY A O 1
ATOM 6067 N N . THR A 1 760 ? -9.200 -27.922 16.307 1.00 79.44 760 THR A N 1
ATOM 6068 C CA . THR A 1 760 ? -8.729 -26.680 15.661 1.00 79.44 760 THR A CA 1
ATOM 6069 C C . THR A 1 760 ? -7.262 -26.753 15.243 1.00 79.44 760 THR A C 1
ATOM 6071 O O . THR A 1 760 ? -6.899 -26.143 14.238 1.00 79.44 760 THR A O 1
ATOM 6074 N N . ASN A 1 761 ? -6.456 -27.511 15.996 1.00 87.44 761 ASN A N 1
ATOM 6075 C CA . ASN A 1 761 ? -5.056 -27.855 15.732 1.00 87.44 761 ASN A CA 1
ATOM 6076 C C . ASN A 1 761 ? -4.181 -26.647 15.345 1.00 87.44 761 ASN A C 1
ATOM 6078 O O . ASN A 1 761 ? -3.520 -26.635 14.302 1.00 87.44 761 ASN A O 1
ATOM 6082 N N . PHE A 1 762 ? -4.201 -25.611 16.186 1.00 90.12 762 PHE A N 1
ATOM 6083 C CA . PHE A 1 762 ? -3.396 -24.408 15.997 1.00 90.12 762 PHE A CA 1
ATOM 6084 C C . PHE A 1 762 ? -1.896 -24.730 16.038 1.00 90.12 762 PHE A C 1
ATOM 6086 O O . PHE A 1 762 ? -1.441 -25.543 16.844 1.00 90.12 762 PHE A O 1
ATOM 6093 N N . GLN A 1 763 ? -1.128 -24.071 15.172 1.00 89.62 763 GLN A N 1
ATOM 6094 C CA . GLN A 1 763 ? 0.298 -24.338 14.984 1.00 89.62 763 GLN A CA 1
ATOM 6095 C C . GLN A 1 763 ? 1.169 -23.093 15.190 1.00 89.62 763 GLN A C 1
ATOM 6097 O O . GLN A 1 763 ? 2.248 -23.209 15.769 1.00 89.62 763 GLN A O 1
ATOM 6102 N N . CYS A 1 764 ? 0.705 -21.924 14.749 1.00 91.31 764 CYS A N 1
ATOM 6103 C CA . CYS A 1 764 ? 1.441 -20.658 14.787 1.00 91.31 764 CYS A CA 1
ATOM 6104 C C . CYS A 1 764 ? 0.471 -19.464 14.759 1.00 91.31 764 CYS A C 1
ATOM 6106 O O . CYS A 1 764 ? -0.683 -19.608 14.347 1.00 91.31 764 CYS A O 1
ATOM 6108 N N . PHE A 1 765 ? 0.918 -18.284 15.190 1.00 93.56 765 PHE A N 1
ATOM 6109 C CA . PHE A 1 765 ? 0.102 -17.065 15.196 1.00 93.56 765 PHE A CA 1
ATOM 6110 C C . PHE A 1 765 ? 0.927 -15.775 15.123 1.00 93.56 765 PHE A C 1
ATOM 6112 O O . PHE A 1 765 ? 2.108 -15.769 15.458 1.00 93.56 765 PHE A O 1
ATOM 6119 N N . ALA A 1 766 ? 0.280 -14.693 14.690 1.00 93.12 766 ALA A N 1
ATOM 6120 C CA . ALA A 1 766 ? 0.842 -13.346 14.623 1.00 93.12 766 ALA A CA 1
ATOM 6121 C C . ALA A 1 766 ? -0.252 -12.283 14.833 1.00 93.12 766 ALA A C 1
ATOM 6123 O O . ALA A 1 766 ? -1.449 -12.578 14.773 1.00 93.12 766 ALA A O 1
ATOM 6124 N N . THR A 1 767 ? 0.161 -11.036 15.055 1.00 92.31 767 THR A N 1
ATOM 6125 C CA . THR A 1 767 ? -0.732 -9.896 15.318 1.00 92.31 767 THR A CA 1
ATOM 6126 C C . THR A 1 767 ? -0.437 -8.713 14.410 1.00 92.31 767 THR A C 1
ATOM 6128 O O . THR A 1 767 ? 0.729 -8.412 14.163 1.00 92.31 767 THR A O 1
ATOM 6131 N N . SER A 1 768 ? -1.472 -7.992 13.98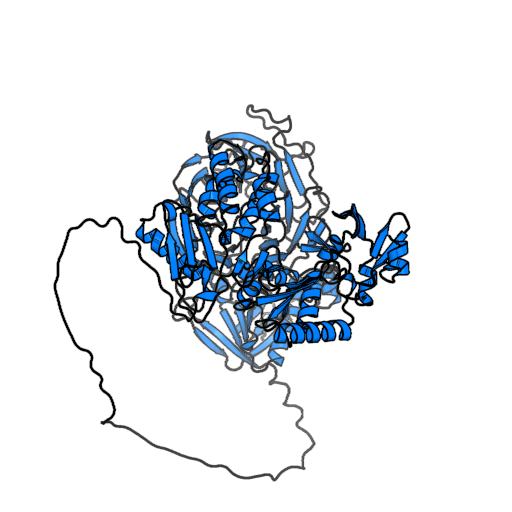3 1.00 91.44 768 SER A N 1
ATOM 6132 C CA . SER A 1 768 ? -1.352 -6.698 13.295 1.00 91.44 768 SER A CA 1
ATOM 6133 C C . SER A 1 768 ? -1.126 -5.542 14.285 1.00 91.44 768 SER A C 1
ATOM 6135 O O . SER A 1 768 ? -1.145 -5.728 15.504 1.00 91.44 768 SER A O 1
ATOM 6137 N N . GLY A 1 769 ? -0.882 -4.328 13.782 1.00 86.50 769 GLY A N 1
ATOM 6138 C CA . GLY A 1 769 ? -0.633 -3.134 14.600 1.00 86.50 769 GLY A CA 1
ATOM 6139 C C . GLY A 1 769 ? -1.845 -2.661 15.412 1.00 86.50 769 GLY A C 1
ATOM 6140 O O . GLY A 1 769 ? -1.686 -2.022 16.446 1.00 86.50 769 GLY A O 1
ATOM 6141 N N . ASP A 1 770 ? -3.064 -3.024 15.004 1.00 86.19 770 ASP A N 1
ATOM 6142 C CA . ASP A 1 770 ? -4.281 -2.769 15.782 1.00 86.19 770 ASP A CA 1
ATOM 6143 C C . ASP A 1 770 ? -4.477 -3.759 16.945 1.00 86.19 770 ASP A C 1
ATOM 6145 O O . ASP A 1 770 ? -5.247 -3.462 17.858 1.00 86.19 770 ASP A O 1
ATOM 6149 N N . GLY A 1 771 ? -3.797 -4.911 16.947 1.00 87.38 771 GLY A N 1
ATOM 6150 C CA . GLY A 1 771 ? -4.021 -6.014 17.891 1.00 87.38 771 GLY A CA 1
ATOM 6151 C C . GLY A 1 771 ? -5.120 -7.002 17.475 1.00 87.38 771 GLY A C 1
ATOM 6152 O O . GLY A 1 771 ? -5.737 -7.639 18.331 1.00 87.38 771 GLY A O 1
ATOM 6153 N N . SER A 1 772 ? -5.402 -7.122 16.175 1.00 92.00 772 SER A N 1
ATOM 6154 C CA . SER A 1 772 ? -6.108 -8.284 15.617 1.00 92.00 772 SER A CA 1
ATOM 6155 C C . SER A 1 772 ? -5.136 -9.457 15.383 1.00 92.00 772 SER A C 1
ATOM 6157 O O . SER A 1 772 ? -3.938 -9.251 15.196 1.00 92.00 772 SER A O 1
ATOM 6159 N N . ILE A 1 773 ? -5.637 -10.698 15.437 1.00 93.31 773 ILE A N 1
ATOM 6160 C CA . ILE A 1 773 ? -4.829 -11.926 15.580 1.00 93.31 773 ILE A CA 1
ATOM 6161 C C . ILE A 1 773 ? -5.098 -12.890 14.416 1.00 93.31 773 ILE A C 1
ATOM 6163 O O . ILE A 1 773 ? -6.247 -13.277 14.177 1.00 93.31 773 ILE A O 1
ATOM 6167 N N . VAL A 1 774 ? -4.045 -13.331 13.723 1.00 94.94 774 VAL A N 1
ATOM 6168 C CA . VAL A 1 774 ? -4.085 -14.422 12.732 1.00 94.94 774 VAL A CA 1
ATOM 6169 C C . VAL A 1 774 ? -3.510 -15.702 13.337 1.00 94.94 774 VAL A C 1
ATOM 6171 O O . VAL A 1 774 ? -2.461 -15.664 13.971 1.00 94.94 774 VAL A O 1
ATOM 6174 N N . VAL A 1 775 ? -4.171 -16.843 13.122 1.00 94.19 775 VAL A N 1
ATOM 6175 C CA . VAL A 1 775 ? -3.726 -18.163 13.604 1.00 94.19 775 VAL A CA 1
ATOM 6176 C C . VAL A 1 775 ? -3.671 -19.165 12.448 1.00 94.19 775 VAL A C 1
ATOM 6178 O O . VAL A 1 775 ? -4.696 -19.455 11.825 1.00 94.19 775 VAL A O 1
ATOM 6181 N N . GLY A 1 776 ? -2.482 -19.706 12.178 1.00 93.88 776 GLY A N 1
ATOM 6182 C CA . GLY A 1 776 ? -2.241 -20.826 11.265 1.00 93.88 776 GLY A CA 1
ATOM 6183 C C . GLY A 1 776 ? -2.383 -22.176 11.973 1.00 93.88 776 GLY A C 1
ATOM 6184 O O . GLY A 1 776 ? -2.208 -22.284 13.189 1.00 93.88 776 GLY A O 1
ATOM 6185 N N . SER A 1 777 ? -2.772 -23.211 11.229 1.00 92.31 777 SER A N 1
ATOM 6186 C CA . SER A 1 777 ? -3.152 -24.523 11.776 1.00 92.31 777 SER A CA 1
ATOM 6187 C C . SER A 1 777 ? -2.596 -25.682 10.941 1.00 92.31 777 SER A C 1
ATOM 6189 O O . SER A 1 777 ? -2.332 -25.531 9.744 1.00 92.31 777 SER A O 1
ATOM 6191 N N . SER A 1 778 ? -2.425 -26.853 11.562 1.00 89.75 778 SER A N 1
ATOM 6192 C CA . SER A 1 778 ? -1.827 -28.025 10.899 1.00 89.75 778 SER A CA 1
ATOM 6193 C C . SER A 1 778 ? -2.748 -28.698 9.873 1.00 89.75 778 SER A C 1
ATOM 6195 O O . SER A 1 778 ? -2.281 -29.473 9.047 1.00 89.75 778 SER A O 1
ATOM 6197 N N . ASP A 1 779 ? -4.039 -28.350 9.865 1.00 86.06 779 ASP A N 1
ATOM 6198 C CA . ASP A 1 779 ? -5.017 -28.704 8.827 1.00 86.06 779 ASP A CA 1
ATOM 6199 C C . ASP A 1 779 ? -4.992 -27.739 7.618 1.00 86.06 779 ASP A C 1
ATOM 6201 O O . ASP A 1 779 ? -5.946 -27.686 6.837 1.00 86.06 779 ASP A O 1
ATOM 6205 N N . GLY A 1 780 ? -3.937 -26.923 7.507 1.00 87.19 780 GLY A N 1
ATOM 6206 C CA . GLY A 1 780 ? -3.740 -25.917 6.464 1.00 87.19 780 GLY A CA 1
ATOM 6207 C C . GLY A 1 780 ? -4.588 -24.650 6.626 1.00 87.19 780 GLY A C 1
ATOM 6208 O O . GLY A 1 780 ? -4.418 -23.710 5.853 1.00 87.19 780 GLY A O 1
ATOM 6209 N N . LYS A 1 781 ? -5.511 -24.585 7.598 1.00 90.62 781 LYS A N 1
ATOM 6210 C CA . LYS A 1 781 ? -6.453 -23.461 7.723 1.00 90.62 781 LYS A CA 1
ATOM 6211 C C . LYS A 1 781 ? -5.825 -22.251 8.415 1.00 90.62 781 LYS A C 1
ATOM 6213 O O . LYS A 1 781 ? -5.014 -22.381 9.335 1.00 90.62 781 LYS A O 1
ATOM 6218 N N . ILE A 1 782 ? -6.273 -21.062 8.014 1.00 93.44 782 ILE A N 1
ATOM 6219 C CA . ILE A 1 782 ? -5.872 -19.774 8.601 1.00 93.44 782 ILE A CA 1
ATOM 6220 C C . ILE A 1 782 ? -7.120 -19.084 9.159 1.00 93.44 782 ILE A C 1
ATOM 6222 O O . ILE A 1 782 ? -8.104 -18.897 8.446 1.00 93.44 782 ILE A O 1
ATOM 6226 N N . ARG A 1 783 ? -7.108 -18.723 10.446 1.00 92.88 783 ARG A N 1
ATOM 6227 C CA . ARG A 1 783 ? -8.275 -18.194 11.178 1.00 92.88 783 ARG A CA 1
ATOM 6228 C C . ARG A 1 783 ? -7.993 -16.792 11.720 1.00 92.88 783 ARG A C 1
ATOM 6230 O O . ARG A 1 783 ? -6.928 -16.556 12.285 1.00 92.88 783 ARG A O 1
ATOM 6237 N N . LEU A 1 784 ? -8.943 -15.873 11.535 1.00 94.00 784 LEU A N 1
ATOM 6238 C CA . LEU A 1 784 ? -8.814 -14.448 11.860 1.00 94.00 784 LEU A CA 1
ATOM 6239 C C . LEU A 1 784 ? -9.693 -14.071 13.054 1.00 94.00 784 LEU A C 1
ATOM 6241 O O . LEU A 1 784 ? -10.914 -14.230 12.995 1.00 94.00 784 LEU A O 1
ATOM 6245 N N . TYR A 1 785 ? -9.098 -13.508 14.102 1.00 91.31 785 TYR A N 1
ATOM 6246 C CA . TYR A 1 785 ? -9.791 -13.022 15.296 1.00 91.31 785 TYR A CA 1
ATOM 6247 C C . TYR A 1 785 ? -9.591 -11.509 15.426 1.00 91.31 785 TYR A C 1
ATOM 6249 O O . TYR A 1 785 ? -8.475 -11.009 15.312 1.00 91.31 785 TYR A O 1
ATOM 6257 N N . GLY A 1 786 ? -10.672 -10.766 15.657 1.00 86.94 786 GLY A N 1
ATOM 6258 C CA . GLY A 1 786 ? -10.593 -9.324 15.903 1.00 86.94 786 GLY A CA 1
ATOM 6259 C C . GLY A 1 786 ? -10.255 -9.021 17.362 1.00 86.94 786 GLY A C 1
ATOM 6260 O O . GLY A 1 786 ? -10.671 -9.769 18.250 1.00 86.94 786 GLY A O 1
ATOM 6261 N N . LYS A 1 787 ? -9.578 -7.890 17.614 1.00 81.38 787 LYS A N 1
ATOM 6262 C CA . LYS A 1 787 ? -9.115 -7.435 18.946 1.00 81.38 787 LYS A CA 1
ATOM 6263 C C . LYS A 1 787 ? -10.112 -7.641 20.100 1.00 81.38 787 LYS A C 1
ATOM 6265 O O . LYS A 1 787 ? -9.708 -7.935 21.221 1.00 81.38 787 LYS A O 1
ATOM 6270 N N . THR A 1 788 ? -11.410 -7.476 19.831 1.00 77.50 788 THR A N 1
ATOM 6271 C CA . THR A 1 788 ? -12.491 -7.511 20.830 1.00 77.50 788 THR A CA 1
ATOM 6272 C C . THR A 1 788 ? -12.991 -8.907 21.212 1.00 77.50 788 THR A C 1
ATOM 6274 O O . THR A 1 788 ? -13.782 -9.010 22.147 1.00 77.50 788 THR A O 1
ATOM 6277 N N . SER A 1 789 ? -12.604 -9.988 20.519 1.00 77.69 789 SER A N 1
ATOM 6278 C CA . SER A 1 789 ? -12.946 -11.345 20.974 1.00 77.69 789 SER A CA 1
ATOM 6279 C C . SER A 1 789 ? -12.116 -12.457 20.332 1.00 77.69 789 SER A C 1
ATOM 6281 O O . SER A 1 789 ? -12.206 -12.710 19.131 1.00 77.69 789 SER A O 1
ATOM 6283 N N . MET A 1 790 ? -11.426 -13.224 21.178 1.00 79.19 790 MET A N 1
ATOM 6284 C CA . MET A 1 790 ? -10.748 -14.476 20.816 1.00 79.19 790 MET A CA 1
ATOM 6285 C C . MET A 1 790 ? -11.695 -15.693 20.745 1.00 79.19 790 MET A C 1
ATOM 6287 O O . MET A 1 790 ? -11.257 -16.782 20.395 1.00 79.19 790 MET A O 1
ATOM 6291 N N . ARG A 1 791 ? -12.990 -15.553 21.081 1.00 80.38 791 ARG A N 1
ATOM 6292 C CA . ARG A 1 791 ? -13.914 -16.704 21.223 1.00 80.38 791 ARG A CA 1
ATOM 6293 C C . ARG A 1 791 ? -14.373 -17.316 19.898 1.00 80.38 791 ARG A C 1
ATOM 6295 O O . ARG A 1 791 ? -14.723 -18.487 19.853 1.00 80.38 791 ARG A O 1
ATOM 6302 N N . GLN A 1 792 ? -14.402 -16.533 18.822 1.00 83.44 792 GLN A N 1
ATOM 6303 C CA . GLN A 1 792 ? -14.853 -16.993 17.510 1.00 83.44 792 GLN A CA 1
ATOM 6304 C C . GLN A 1 792 ? -14.100 -16.244 16.413 1.00 83.44 792 GLN A C 1
ATOM 6306 O O . GLN A 1 792 ? -14.095 -15.010 16.394 1.00 83.44 792 GLN A O 1
ATOM 6311 N N . ALA A 1 793 ? -13.505 -16.989 15.480 1.00 87.56 793 ALA A N 1
ATOM 6312 C CA . ALA A 1 793 ? -12.893 -16.406 14.295 1.00 87.56 793 ALA A CA 1
ATOM 6313 C C . ALA A 1 793 ? -13.965 -15.683 13.463 1.00 87.56 793 ALA A C 1
ATOM 6315 O O . ALA A 1 793 ? -15.042 -16.232 13.219 1.00 87.56 793 ALA A O 1
ATOM 6316 N N . LYS A 1 794 ? -13.682 -14.454 13.025 1.00 89.94 794 LYS A N 1
ATOM 6317 C CA . LYS A 1 794 ? -14.564 -13.704 12.121 1.00 89.94 794 LYS A CA 1
ATOM 6318 C C . LYS A 1 794 ? -14.522 -14.295 10.716 1.00 89.94 794 LYS A C 1
ATOM 6320 O O . LYS A 1 794 ? -15.572 -14.478 10.109 1.00 89.94 794 LYS A O 1
ATOM 6325 N N . THR A 1 795 ? -13.330 -14.668 10.258 1.00 90.06 795 THR A N 1
ATOM 6326 C CA . THR A 1 795 ? -13.095 -15.360 8.986 1.00 90.06 795 THR A CA 1
ATOM 6327 C C . THR A 1 795 ? -12.187 -16.567 9.220 1.00 90.06 795 THR A C 1
ATOM 6329 O O . THR A 1 795 ? -11.278 -16.510 10.049 1.00 90.06 795 THR A O 1
ATOM 6332 N N . ALA A 1 796 ? -12.421 -17.661 8.496 1.00 89.69 796 ALA A N 1
ATOM 6333 C CA . ALA A 1 796 ? -11.569 -18.845 8.497 1.00 89.69 796 ALA A CA 1
ATOM 6334 C C . ALA A 1 796 ? -11.373 -19.320 7.053 1.00 89.69 796 ALA A C 1
ATOM 6336 O O . ALA A 1 796 ? -12.328 -19.770 6.427 1.00 89.69 796 ALA A O 1
ATOM 6337 N N . PHE A 1 797 ? -10.152 -19.197 6.540 1.00 89.69 797 PHE A N 1
ATOM 6338 C CA . PHE A 1 797 ? -9.775 -19.644 5.204 1.00 89.69 797 PHE A CA 1
ATOM 6339 C C . PHE A 1 797 ? -9.596 -21.173 5.166 1.00 89.69 797 PHE A C 1
ATOM 6341 O O . PHE A 1 797 ? -9.075 -21.744 6.136 1.00 89.69 797 PHE A O 1
ATOM 6348 N N . PRO A 1 798 ? -9.984 -21.848 4.068 1.00 86.56 798 PRO A N 1
ATOM 6349 C CA . PRO A 1 798 ? -9.700 -23.264 3.863 1.00 86.56 798 PRO A CA 1
ATOM 6350 C C . PRO A 1 798 ? -8.196 -23.496 3.651 1.00 86.56 798 PRO A C 1
ATOM 6352 O O . PRO A 1 798 ? -7.456 -22.588 3.276 1.00 86.56 798 PRO A O 1
ATOM 6355 N N . GLY A 1 799 ? -7.740 -24.726 3.891 1.00 82.31 799 GLY A N 1
ATOM 6356 C CA . GLY A 1 799 ? -6.347 -25.113 3.674 1.00 82.31 799 GLY A CA 1
ATOM 6357 C C . GLY A 1 799 ? -6.092 -25.579 2.243 1.00 82.31 799 GLY A C 1
ATOM 6358 O O . GLY A 1 799 ? -6.881 -26.344 1.686 1.00 82.31 799 GLY A O 1
ATOM 6359 N N . LEU A 1 800 ? -4.955 -25.180 1.670 1.00 79.94 800 LEU A N 1
ATOM 6360 C CA . LEU A 1 800 ? -4.501 -25.596 0.332 1.00 79.94 800 LEU A CA 1
ATOM 6361 C C . LEU A 1 800 ? -3.734 -26.941 0.348 1.00 79.94 800 LEU A C 1
ATOM 6363 O O . LEU A 1 800 ? -2.837 -27.170 -0.457 1.00 79.94 800 LEU A O 1
ATOM 6367 N N . GLY A 1 801 ? -4.064 -27.826 1.293 1.00 71.94 801 GLY A N 1
ATOM 6368 C CA . GLY A 1 801 ? -3.469 -29.159 1.441 1.00 71.94 801 GLY A CA 1
ATOM 6369 C C . GLY A 1 801 ? -2.271 -29.239 2.388 1.00 71.94 801 GLY A C 1
ATOM 6370 O O . GLY A 1 801 ? -2.210 -30.149 3.211 1.00 71.94 801 GLY A O 1
ATOM 6371 N N . SER A 1 802 ? -1.344 -28.282 2.315 1.00 84.94 802 SER A N 1
ATOM 6372 C CA . SER A 1 802 ? -0.114 -28.293 3.123 1.00 84.94 802 SER A CA 1
ATOM 6373 C C . SER A 1 802 ? -0.311 -27.572 4.479 1.00 84.94 802 SER A C 1
ATOM 6375 O O . SER A 1 802 ? -1.049 -26.584 4.544 1.00 84.94 802 SER A O 1
ATOM 6377 N N . PRO A 1 803 ? 0.321 -28.035 5.581 1.00 89.25 803 PRO A N 1
ATOM 6378 C CA . PRO A 1 803 ? 0.163 -27.443 6.914 1.00 89.25 803 PRO A CA 1
ATOM 6379 C C . PRO A 1 803 ? 0.786 -26.043 7.000 1.00 89.25 803 PRO A C 1
ATOM 6381 O O . PRO A 1 803 ? 1.818 -25.783 6.377 1.00 89.25 803 PRO A O 1
ATOM 6384 N N . ILE A 1 804 ? 0.206 -25.156 7.819 1.00 93.31 804 ILE A N 1
ATOM 6385 C CA . ILE A 1 804 ? 0.753 -23.807 8.022 1.00 93.31 804 ILE A CA 1
ATOM 6386 C C . ILE A 1 804 ? 1.811 -23.833 9.131 1.00 93.31 804 ILE A C 1
ATOM 6388 O O . ILE A 1 804 ? 1.490 -23.931 10.316 1.00 93.31 804 ILE A O 1
ATOM 6392 N N . THR A 1 805 ? 3.084 -23.737 8.753 1.00 91.62 805 THR A N 1
ATOM 6393 C CA . THR A 1 805 ? 4.228 -23.795 9.677 1.00 91.62 805 THR A CA 1
ATOM 6394 C C . THR A 1 805 ? 4.472 -22.469 10.393 1.00 91.62 805 THR A C 1
ATOM 6396 O O . THR A 1 805 ? 4.806 -22.468 11.577 1.00 91.62 805 THR A O 1
ATOM 6399 N N . HIS A 1 806 ? 4.242 -21.344 9.714 1.00 93.38 806 HIS A N 1
ATOM 6400 C CA . HIS A 1 806 ? 4.408 -19.984 10.237 1.00 93.38 806 HIS A CA 1
ATOM 6401 C C . HIS A 1 806 ? 3.373 -19.038 9.605 1.00 93.38 806 HIS A C 1
ATOM 6403 O O . HIS A 1 806 ? 2.924 -19.287 8.484 1.00 93.38 806 HIS A O 1
ATOM 6409 N N . VAL A 1 807 ? 3.007 -17.954 10.292 1.00 95.06 807 VAL A N 1
ATOM 6410 C CA . VAL A 1 807 ? 2.171 -16.874 9.737 1.00 95.06 807 VAL A CA 1
ATOM 6411 C C . VAL A 1 807 ? 2.748 -15.513 10.100 1.00 95.06 807 VAL A C 1
ATOM 6413 O O . VAL A 1 807 ? 3.250 -15.340 11.205 1.00 95.06 807 VAL A O 1
ATOM 6416 N N . ASP A 1 808 ? 2.597 -14.542 9.203 1.00 94.56 808 ASP A N 1
ATOM 6417 C CA . ASP A 1 808 ? 2.777 -13.120 9.501 1.00 94.56 808 ASP A CA 1
ATOM 6418 C C . ASP A 1 808 ? 1.652 -12.283 8.861 1.00 94.56 808 ASP A C 1
ATOM 6420 O O . ASP A 1 808 ? 0.921 -12.747 7.980 1.00 94.56 808 ASP A O 1
ATOM 6424 N N . VAL A 1 809 ? 1.490 -11.045 9.322 1.00 93.06 809 VAL A N 1
ATOM 6425 C CA . VAL A 1 809 ? 0.459 -10.090 8.897 1.00 93.06 809 VAL A CA 1
ATOM 6426 C C . VAL A 1 809 ? 1.047 -8.677 8.799 1.00 93.06 809 VAL A C 1
ATOM 6428 O O . VAL A 1 809 ? 1.921 -8.300 9.586 1.00 93.06 809 VAL A O 1
ATOM 6431 N N . THR A 1 810 ? 0.584 -7.877 7.837 1.00 91.25 810 THR A N 1
ATOM 6432 C CA . THR A 1 810 ? 0.994 -6.466 7.718 1.00 91.25 810 THR A CA 1
ATOM 6433 C C . THR A 1 810 ? 0.536 -5.643 8.922 1.00 91.25 810 THR A C 1
ATOM 6435 O O . THR A 1 810 ? -0.456 -5.967 9.581 1.00 91.25 810 THR A O 1
ATOM 6438 N N . TYR A 1 811 ? 1.237 -4.546 9.224 1.00 88.00 811 TYR A N 1
ATOM 6439 C CA . TYR A 1 811 ? 0.899 -3.673 10.354 1.00 88.00 811 TYR A CA 1
ATOM 6440 C C . TYR A 1 811 ? -0.547 -3.150 10.250 1.00 88.00 811 TYR A C 1
ATOM 6442 O O . TYR A 1 811 ? -1.256 -3.067 11.251 1.00 88.00 811 TYR A O 1
ATOM 6450 N N . ASP A 1 812 ? -1.020 -2.878 9.031 1.00 86.25 812 ASP A N 1
ATOM 6451 C CA . ASP A 1 812 ? -2.387 -2.427 8.744 1.00 86.25 812 ASP A CA 1
ATOM 6452 C C . ASP A 1 812 ? -3.450 -3.546 8.677 1.00 86.25 812 ASP A C 1
ATOM 6454 O O . ASP A 1 812 ? -4.622 -3.266 8.413 1.00 86.25 812 ASP A O 1
ATOM 6458 N N . GLY A 1 813 ? -3.056 -4.808 8.880 1.00 88.88 813 GLY A N 1
ATOM 6459 C CA . GLY A 1 813 ? -3.942 -5.971 8.859 1.00 88.88 813 GLY A CA 1
ATOM 6460 C C . GLY A 1 813 ? -4.526 -6.332 7.488 1.00 88.88 813 GLY A C 1
ATOM 6461 O O . GLY A 1 813 ? -5.408 -7.192 7.430 1.00 88.88 813 GLY A O 1
ATOM 6462 N N . LYS A 1 814 ? -4.100 -5.700 6.383 1.00 89.94 814 LYS A N 1
ATOM 6463 C CA . LYS A 1 814 ? -4.665 -5.956 5.043 1.00 89.94 814 LYS A CA 1
ATOM 6464 C C . LYS A 1 814 ? -4.143 -7.224 4.376 1.00 89.94 814 LYS A C 1
ATOM 6466 O O . LYS A 1 814 ? -4.878 -7.801 3.579 1.00 89.94 814 LYS A O 1
ATOM 6471 N N . TRP A 1 815 ? -2.925 -7.667 4.681 1.00 92.38 815 TRP A N 1
ATOM 6472 C CA . TRP A 1 815 ? -2.306 -8.825 4.031 1.00 92.38 815 TRP A CA 1
ATOM 6473 C C . TRP A 1 815 ? -1.771 -9.824 5.048 1.00 92.38 815 TRP A C 1
ATOM 6475 O O . TRP A 1 815 ? -1.240 -9.442 6.088 1.00 92.38 815 TRP A O 1
ATOM 6485 N N . ILE A 1 816 ? -1.899 -11.108 4.722 1.00 94.62 816 ILE A N 1
ATOM 6486 C CA . ILE A 1 816 ? -1.420 -12.237 5.522 1.00 94.62 816 ILE A CA 1
ATOM 6487 C C . ILE A 1 816 ? -0.527 -13.111 4.653 1.00 94.62 816 ILE A C 1
ATOM 6489 O O . ILE A 1 816 ? -0.867 -13.406 3.506 1.00 94.62 816 ILE A O 1
ATOM 6493 N N . LEU A 1 817 ? 0.585 -13.555 5.229 1.00 95.88 817 LEU A N 1
ATOM 6494 C CA . LEU A 1 817 ? 1.510 -14.508 4.637 1.00 95.88 817 LEU A CA 1
ATOM 6495 C C . LEU A 1 817 ? 1.460 -15.808 5.448 1.00 95.88 817 LEU A C 1
ATOM 6497 O O . LEU A 1 817 ? 1.855 -15.832 6.610 1.00 95.88 817 LEU A O 1
ATOM 6501 N N . GLY A 1 818 ? 0.954 -16.882 4.846 1.00 95.25 818 GLY A N 1
ATOM 6502 C CA . GLY A 1 818 ? 1.032 -18.238 5.388 1.00 95.25 818 GLY A CA 1
ATOM 6503 C C . GLY A 1 818 ? 2.245 -18.972 4.825 1.00 95.25 818 GLY A C 1
ATOM 6504 O O . GLY A 1 818 ? 2.423 -19.024 3.613 1.00 95.25 818 GLY A O 1
ATOM 6505 N N . THR A 1 819 ? 3.073 -19.558 5.682 1.00 94.88 819 THR A N 1
ATOM 6506 C CA . THR A 1 819 ? 4.204 -20.409 5.277 1.00 94.88 819 THR A CA 1
ATOM 6507 C C . THR A 1 819 ? 3.780 -21.871 5.308 1.00 94.88 819 THR A C 1
ATOM 6509 O O . THR A 1 819 ? 3.224 -22.318 6.310 1.00 94.88 819 THR A O 1
ATOM 6512 N N . THR A 1 820 ? 4.062 -22.621 4.244 1.00 92.19 820 THR A N 1
ATOM 6513 C CA . THR A 1 820 ? 3.951 -24.090 4.212 1.00 92.19 820 THR A CA 1
ATOM 6514 C C . THR A 1 820 ? 5.326 -24.713 3.969 1.00 92.19 820 THR A C 1
ATOM 6516 O O . THR A 1 820 ? 6.287 -24.000 3.691 1.00 92.19 820 THR A O 1
ATOM 6519 N N . ASP A 1 821 ? 5.419 -26.043 4.022 1.00 88.31 821 ASP A N 1
ATOM 6520 C CA . ASP A 1 821 ? 6.651 -26.789 3.732 1.00 88.31 821 ASP A CA 1
ATOM 6521 C C . ASP A 1 821 ? 7.292 -26.443 2.368 1.00 88.31 821 ASP A C 1
ATOM 6523 O O . ASP A 1 821 ? 8.516 -26.508 2.241 1.00 88.31 821 ASP A O 1
ATOM 6527 N N . THR A 1 822 ? 6.486 -26.115 1.348 1.00 86.31 822 THR A N 1
ATOM 6528 C CA . THR A 1 822 ? 6.900 -26.115 -0.072 1.00 86.31 822 THR A CA 1
ATOM 6529 C C . THR A 1 822 ? 6.523 -24.849 -0.860 1.00 86.31 822 THR A C 1
ATOM 6531 O O . THR A 1 822 ? 6.997 -24.669 -1.984 1.00 86.31 822 THR A O 1
ATOM 6534 N N . TYR A 1 823 ? 5.698 -23.958 -0.299 1.00 91.38 823 TYR A N 1
ATOM 6535 C CA . TYR A 1 823 ? 5.342 -22.646 -0.867 1.00 91.38 823 TYR A CA 1
ATOM 6536 C C . TYR A 1 823 ? 4.816 -21.680 0.208 1.00 91.38 823 TYR A C 1
ATOM 6538 O O . TYR A 1 823 ? 4.407 -22.100 1.293 1.00 91.38 823 TYR A O 1
ATOM 6546 N N . LEU A 1 824 ? 4.775 -20.381 -0.098 1.00 94.12 824 LEU A N 1
ATOM 6547 C CA . LEU A 1 824 ? 4.062 -19.392 0.724 1.00 94.12 824 LEU A CA 1
ATOM 6548 C C . LEU A 1 824 ? 2.691 -19.070 0.111 1.00 94.12 824 LEU A C 1
ATOM 6550 O O . LEU A 1 824 ? 2.518 -19.140 -1.106 1.00 94.12 824 LEU A O 1
ATOM 6554 N N . ILE A 1 825 ? 1.730 -18.685 0.946 1.00 94.00 825 ILE A N 1
ATOM 6555 C CA . ILE A 1 825 ? 0.371 -18.284 0.570 1.00 94.00 825 ILE A CA 1
ATOM 6556 C C . ILE A 1 825 ? 0.187 -16.818 0.965 1.00 94.00 825 ILE A C 1
ATOM 6558 O O . ILE A 1 825 ? 0.150 -16.502 2.152 1.00 94.00 825 ILE A O 1
ATOM 6562 N N . LEU A 1 826 ? 0.050 -15.924 -0.012 1.00 94.06 826 LEU A N 1
ATOM 6563 C CA . LEU A 1 826 ? -0.275 -14.519 0.224 1.00 94.06 826 LEU A CA 1
ATOM 6564 C C . LEU A 1 826 ? -1.783 -14.296 0.049 1.00 94.06 826 LEU A C 1
ATOM 6566 O O . LEU A 1 826 ? -2.335 -14.514 -1.033 1.00 94.06 826 LEU A O 1
ATOM 6570 N N . ILE A 1 827 ? -2.436 -13.840 1.117 1.00 92.19 827 ILE A N 1
ATOM 6571 C CA . ILE A 1 827 ? -3.886 -13.642 1.210 1.00 92.19 827 ILE A CA 1
ATOM 6572 C C . ILE A 1 827 ? -4.171 -12.165 1.507 1.00 92.19 827 ILE A C 1
ATOM 6574 O O . ILE A 1 827 ? -3.595 -11.601 2.439 1.00 92.19 827 ILE A O 1
ATOM 6578 N N . SER A 1 828 ? -5.093 -11.547 0.765 1.00 91.25 828 SER A N 1
ATOM 6579 C CA . SER A 1 828 ? -5.689 -10.271 1.180 1.00 91.25 828 SER A CA 1
ATOM 6580 C C . SER A 1 828 ? -6.825 -10.519 2.168 1.00 91.25 828 SER A C 1
ATOM 6582 O O . SER A 1 828 ? -7.687 -11.362 1.926 1.00 91.25 828 SER A O 1
ATOM 6584 N N . THR A 1 829 ? -6.860 -9.770 3.267 1.00 90.56 829 THR A N 1
ATOM 6585 C CA . THR A 1 829 ? -7.987 -9.760 4.216 1.00 90.56 829 THR A CA 1
ATOM 6586 C C . THR A 1 829 ? -9.056 -8.741 3.827 1.00 90.56 829 THR A C 1
ATOM 6588 O O . THR A 1 829 ? -10.113 -8.692 4.458 1.00 90.56 829 THR A O 1
ATOM 6591 N N . VAL A 1 830 ? -8.779 -7.894 2.832 1.00 88.94 830 VAL A N 1
ATOM 6592 C CA . VAL A 1 830 ? -9.658 -6.801 2.420 1.00 88.94 830 VAL A CA 1
ATOM 6593 C C . VAL A 1 830 ? -10.843 -7.360 1.643 1.00 88.94 830 VAL A C 1
ATOM 6595 O O . VAL A 1 830 ? -10.668 -8.073 0.659 1.00 88.94 830 VAL A O 1
ATOM 6598 N N . PHE A 1 831 ? -12.053 -7.007 2.069 1.00 85.00 831 PHE A N 1
ATOM 6599 C CA . PHE A 1 831 ? -13.288 -7.327 1.360 1.00 85.00 831 PHE A CA 1
ATOM 6600 C C . PHE A 1 831 ? -14.290 -6.175 1.446 1.00 85.00 831 PHE A C 1
ATOM 6602 O O . PHE A 1 831 ? -14.203 -5.309 2.322 1.00 85.00 831 PHE A O 1
ATOM 6609 N N . THR A 1 832 ? -15.269 -6.189 0.547 1.00 82.12 832 THR A N 1
ATOM 6610 C CA . THR A 1 832 ? -16.404 -5.262 0.566 1.00 82.12 832 THR A CA 1
ATOM 6611 C C . THR A 1 832 ? -17.605 -5.967 1.190 1.00 82.12 832 THR A C 1
ATOM 6613 O O . THR A 1 832 ? -18.109 -6.951 0.652 1.00 82.12 832 THR A O 1
ATOM 6616 N N . ASP A 1 833 ? -18.045 -5.481 2.349 1.00 79.81 833 ASP A N 1
ATOM 6617 C CA . ASP A 1 833 ? -19.204 -6.009 3.076 1.00 79.81 833 ASP A CA 1
ATOM 6618 C C . ASP A 1 833 ? -20.530 -5.694 2.349 1.00 79.81 833 ASP A C 1
ATOM 6620 O O . ASP A 1 833 ? -20.567 -4.867 1.436 1.00 79.81 833 ASP A O 1
ATOM 6624 N N . LYS A 1 834 ? -21.646 -6.293 2.788 1.00 76.12 834 LYS A N 1
ATOM 6625 C CA . LYS A 1 834 ? -23.004 -6.042 2.260 1.00 76.12 834 LYS A CA 1
ATOM 6626 C C . LYS A 1 834 ? -23.373 -4.553 2.257 1.00 76.12 834 LYS A C 1
ATOM 6628 O O . LYS A 1 834 ? -23.992 -4.075 1.316 1.00 76.12 834 LYS A O 1
ATOM 6633 N N . ASP A 1 835 ? -22.905 -3.820 3.267 1.00 76.50 835 ASP A N 1
ATOM 6634 C CA . ASP A 1 835 ? -23.005 -2.359 3.402 1.00 76.50 835 ASP A CA 1
ATOM 6635 C C . ASP A 1 835 ? -22.249 -1.554 2.316 1.00 76.50 835 ASP A C 1
ATOM 6637 O O . ASP A 1 835 ? -22.254 -0.323 2.356 1.00 76.50 835 ASP A O 1
ATOM 6641 N N . GLY A 1 836 ? -21.489 -2.201 1.424 1.00 74.00 836 GLY A N 1
ATOM 6642 C CA . GLY A 1 836 ? -20.538 -1.541 0.520 1.00 74.00 836 GLY A CA 1
ATOM 6643 C C . GLY A 1 836 ? -19.268 -1.025 1.211 1.00 74.00 836 GLY A C 1
ATOM 6644 O O . GLY A 1 836 ? -18.445 -0.343 0.602 1.00 74.00 836 GLY A O 1
ATOM 6645 N N . LYS A 1 837 ? -19.091 -1.342 2.499 1.00 81.19 837 LYS A N 1
ATOM 6646 C CA . LYS A 1 837 ? -17.939 -0.943 3.314 1.00 81.19 837 LYS A CA 1
ATOM 6647 C C . LYS A 1 837 ? -16.756 -1.867 3.075 1.00 81.19 837 LYS A C 1
ATOM 6649 O O . LYS A 1 837 ? -16.830 -3.046 3.408 1.00 81.19 837 LYS A O 1
ATOM 6654 N N . THR A 1 838 ? -15.639 -1.299 2.632 1.00 82.75 838 THR A N 1
ATOM 6655 C CA . THR A 1 838 ? -14.322 -1.937 2.728 1.00 82.75 838 THR A CA 1
ATOM 6656 C C . THR A 1 838 ? -14.010 -2.254 4.197 1.00 82.75 838 THR A C 1
ATOM 6658 O O . THR A 1 838 ? -14.040 -1.357 5.046 1.00 82.75 838 THR A O 1
ATOM 6661 N N . LYS A 1 839 ? -13.732 -3.523 4.499 1.00 86.56 839 LYS A N 1
ATOM 6662 C CA . LYS A 1 839 ? -13.401 -4.058 5.829 1.00 86.56 839 LYS A CA 1
ATOM 6663 C C . LYS A 1 839 ? -12.260 -5.073 5.715 1.00 86.56 839 LYS A C 1
ATOM 6665 O O . LYS A 1 839 ? -12.003 -5.597 4.636 1.00 86.56 839 LYS A O 1
ATOM 6670 N N . THR A 1 840 ? -11.595 -5.369 6.830 1.00 89.25 840 THR A N 1
ATOM 6671 C CA . THR A 1 840 ? -10.670 -6.511 6.940 1.00 89.25 840 THR A CA 1
ATOM 6672 C C . THR A 1 840 ? -11.396 -7.731 7.504 1.00 89.25 840 THR A C 1
ATOM 6674 O O . THR A 1 840 ? -12.296 -7.590 8.340 1.00 89.25 840 THR A O 1
ATOM 6677 N N . GLY A 1 841 ? -10.974 -8.937 7.121 1.00 87.88 841 GLY A N 1
ATOM 6678 C CA . GLY A 1 841 ? -11.525 -10.209 7.608 1.00 87.88 841 GLY A CA 1
ATOM 6679 C C . GLY A 1 841 ? -11.366 -10.467 9.116 1.00 87.88 841 GLY A C 1
ATOM 6680 O O . GLY A 1 841 ? -11.969 -11.402 9.641 1.00 87.88 841 GLY A O 1
ATOM 6681 N N . PHE A 1 842 ? -10.596 -9.628 9.820 1.00 90.06 842 PHE A N 1
ATOM 6682 C CA . PHE A 1 842 ? -10.536 -9.553 11.286 1.00 90.06 842 PHE A CA 1
ATOM 6683 C C . PHE A 1 842 ? -11.751 -8.839 11.906 1.00 90.06 842 PHE A C 1
ATOM 6685 O O . PHE A 1 842 ? -12.123 -9.111 13.046 1.00 90.06 842 PHE A O 1
ATOM 6692 N N . SER A 1 843 ? -12.378 -7.920 11.163 1.00 87.56 843 SER A N 1
ATOM 6693 C CA . SER A 1 843 ? -13.479 -7.057 11.625 1.00 87.56 843 SER A CA 1
ATOM 6694 C C . SER A 1 843 ? -14.877 -7.548 11.220 1.00 87.56 843 SER A C 1
ATOM 6696 O O . SER A 1 843 ? -15.874 -7.158 11.827 1.00 87.56 843 SER A O 1
ATOM 6698 N N . GLY A 1 844 ? -14.965 -8.431 10.222 1.00 85.56 844 GLY A N 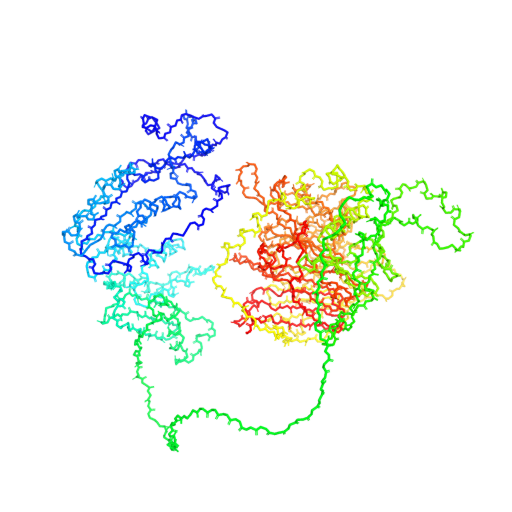1
ATOM 6699 C CA . GLY A 1 844 ? -16.202 -9.058 9.759 1.00 85.56 844 GLY A CA 1
ATOM 6700 C C . GLY A 1 844 ? -15.921 -10.369 9.024 1.00 85.56 844 GLY A C 1
ATOM 6701 O O . GLY A 1 844 ? -14.773 -10.651 8.687 1.00 85.56 844 GLY A O 1
ATOM 6702 N N . ARG A 1 845 ? -16.961 -11.179 8.794 1.00 85.25 845 ARG A N 1
ATOM 6703 C CA . ARG A 1 845 ? -16.839 -12.427 8.027 1.00 85.25 845 ARG A CA 1
ATOM 6704 C C . ARG A 1 845 ? -16.755 -12.117 6.539 1.00 85.25 845 ARG A C 1
ATOM 6706 O O . ARG A 1 845 ? -17.706 -11.574 5.981 1.00 85.25 845 ARG A O 1
ATOM 6713 N N . MET A 1 846 ? -15.649 -12.504 5.913 1.00 77.75 846 MET A N 1
ATOM 6714 C CA . MET A 1 846 ? -15.520 -12.502 4.457 1.00 77.75 846 MET A CA 1
ATOM 6715 C C . MET A 1 846 ? -16.518 -13.516 3.874 1.00 77.75 846 MET A C 1
ATOM 6717 O O . MET A 1 846 ? -16.572 -14.660 4.324 1.00 77.75 846 MET A O 1
ATOM 6721 N N . GLY A 1 847 ? -17.354 -13.068 2.934 1.00 70.38 847 GLY A N 1
ATOM 6722 C CA . GLY A 1 847 ? -18.282 -13.917 2.176 1.00 70.38 847 GLY A CA 1
ATOM 6723 C C . GLY A 1 847 ? -17.737 -14.237 0.783 1.00 70.38 847 GLY A C 1
ATOM 6724 O O . GLY A 1 847 ? -16.579 -13.977 0.502 1.00 70.38 847 GLY A O 1
ATOM 6725 N N . ASN A 1 848 ? -18.587 -14.714 -0.127 1.00 69.31 848 ASN A N 1
ATOM 6726 C CA . ASN A 1 848 ? -18.196 -15.285 -1.429 1.00 69.31 848 ASN A CA 1
ATOM 6727 C C . ASN A 1 848 ? -17.429 -14.348 -2.395 1.00 69.31 848 ASN A C 1
ATOM 6729 O O . ASN A 1 848 ? -16.958 -14.811 -3.429 1.00 69.31 848 ASN A O 1
ATOM 6733 N N . ARG A 1 849 ? -17.332 -13.042 -2.104 1.00 65.81 849 ARG A N 1
ATOM 6734 C CA . ARG A 1 849 ? -16.566 -12.057 -2.888 1.00 65.81 849 ARG A CA 1
ATOM 6735 C C . ARG A 1 849 ? -15.216 -11.810 -2.222 1.00 65.81 849 ARG A C 1
ATOM 6737 O O . ARG A 1 849 ? -15.068 -10.892 -1.415 1.00 65.81 849 ARG A O 1
ATOM 6744 N N . ILE A 1 850 ? -14.261 -12.669 -2.553 1.00 75.31 850 ILE A N 1
ATOM 6745 C CA . ILE A 1 850 ? -12.863 -12.578 -2.134 1.00 75.31 850 ILE A CA 1
ATOM 6746 C C . ILE A 1 850 ? -11.947 -12.744 -3.338 1.00 75.31 850 ILE A C 1
ATOM 6748 O O . ILE A 1 850 ? -12.272 -13.461 -4.287 1.00 75.31 850 ILE A O 1
ATOM 6752 N N . ALA A 1 851 ? -10.775 -12.128 -3.250 1.00 79.69 851 ALA A N 1
ATOM 6753 C CA . ALA A 1 851 ? -9.695 -12.386 -4.181 1.00 79.69 851 ALA A CA 1
ATOM 6754 C C . ALA A 1 851 ? -9.115 -13.796 -3.970 1.00 79.69 851 ALA A C 1
ATOM 6756 O O . ALA A 1 851 ? -9.050 -14.305 -2.843 1.00 79.69 851 ALA A O 1
ATOM 6757 N N . ALA A 1 852 ? -8.653 -14.414 -5.056 1.00 85.62 852 ALA A N 1
ATOM 6758 C CA . ALA A 1 852 ? -7.858 -15.634 -4.982 1.00 85.62 852 ALA A CA 1
ATOM 6759 C C . ALA A 1 852 ? -6.482 -15.345 -4.332 1.00 85.62 852 ALA A C 1
ATOM 6761 O O . ALA A 1 852 ? -5.927 -14.255 -4.529 1.00 85.62 852 ALA A O 1
ATOM 6762 N N . PRO A 1 853 ? -5.915 -16.288 -3.556 1.00 89.81 853 PRO A N 1
ATOM 6763 C CA . PRO A 1 853 ? -4.603 -16.129 -2.945 1.00 89.81 853 PRO A CA 1
ATOM 6764 C C . PRO A 1 853 ? -3.503 -16.302 -3.995 1.00 89.81 853 PRO A C 1
ATOM 6766 O O . PRO A 1 853 ? -3.652 -17.076 -4.943 1.00 89.81 853 PRO A O 1
ATOM 6769 N N . ARG A 1 854 ? -2.367 -15.625 -3.805 1.00 90.75 854 ARG A N 1
ATOM 6770 C CA . ARG A 1 854 ? -1.186 -15.803 -4.666 1.00 90.75 854 ARG A CA 1
ATOM 6771 C C . ARG A 1 854 ? -0.171 -16.700 -3.981 1.00 90.75 854 ARG A C 1
ATOM 6773 O O . ARG A 1 854 ? 0.154 -16.506 -2.810 1.00 90.75 854 ARG A O 1
ATOM 6780 N N . LEU A 1 855 ? 0.317 -17.692 -4.715 1.00 91.50 855 LEU A N 1
ATOM 6781 C CA . LEU A 1 855 ? 1.285 -18.661 -4.213 1.00 91.50 855 LEU A CA 1
ATOM 6782 C C . LEU A 1 855 ? 2.696 -18.173 -4.533 1.00 91.50 855 LEU A C 1
ATOM 6784 O O . LEU A 1 855 ? 2.965 -17.770 -5.660 1.00 91.50 855 LEU A O 1
ATOM 6788 N N . LEU A 1 856 ? 3.613 -18.218 -3.574 1.00 93.12 856 LEU A N 1
ATOM 6789 C CA . LEU A 1 856 ? 5.018 -17.872 -3.797 1.00 93.12 856 LEU A CA 1
ATOM 6790 C C . LEU A 1 856 ? 5.812 -19.174 -3.815 1.00 93.12 856 LEU A C 1
ATOM 6792 O O . LEU A 1 856 ? 5.864 -19.889 -2.812 1.00 93.12 856 LEU A O 1
ATOM 6796 N N . LYS A 1 857 ? 6.351 -19.517 -4.987 1.00 90.75 857 LYS A N 1
ATOM 6797 C CA . LYS A 1 857 ? 6.928 -20.834 -5.280 1.00 90.75 857 LYS A CA 1
ATOM 6798 C C . LYS A 1 857 ? 8.357 -20.703 -5.776 1.00 90.75 857 LYS A C 1
ATOM 6800 O O . LYS A 1 857 ? 8.715 -19.744 -6.458 1.00 90.75 857 LYS A O 1
ATOM 6805 N N . LEU A 1 858 ? 9.163 -21.711 -5.469 1.00 88.94 858 LEU A N 1
ATOM 6806 C CA . LEU A 1 858 ? 10.508 -21.828 -6.011 1.00 88.94 858 LEU A CA 1
ATOM 6807 C C . LEU A 1 858 ? 10.456 -22.402 -7.428 1.00 88.94 858 LEU A C 1
ATOM 6809 O O . LEU A 1 858 ? 9.541 -23.140 -7.792 1.00 88.94 858 LEU A O 1
ATOM 6813 N N . THR A 1 859 ? 11.446 -22.074 -8.256 1.00 88.88 859 THR A N 1
ATOM 6814 C CA . THR A 1 859 ? 11.633 -22.806 -9.515 1.00 88.88 859 THR A CA 1
ATOM 6815 C C . THR A 1 859 ? 12.069 -24.246 -9.203 1.00 88.88 859 THR A C 1
ATOM 6817 O O . THR A 1 859 ? 12.790 -24.450 -8.222 1.00 88.88 859 THR A O 1
ATOM 6820 N N . PRO A 1 860 ? 11.731 -25.248 -10.039 1.00 87.81 860 PRO A N 1
ATOM 6821 C CA . PRO A 1 860 ? 12.171 -26.634 -9.837 1.00 87.81 860 PRO A CA 1
ATOM 6822 C C . PRO A 1 860 ? 13.687 -26.788 -9.635 1.00 87.81 860 PRO A C 1
ATOM 6824 O O . PRO A 1 860 ? 14.130 -27.617 -8.846 1.00 87.81 860 PRO A O 1
ATOM 6827 N N . VAL A 1 861 ? 14.492 -25.936 -10.283 1.00 87.19 861 VAL A N 1
ATOM 6828 C CA . VAL A 1 861 ? 15.950 -25.880 -10.082 1.00 87.19 861 VAL A CA 1
ATOM 6829 C C . VAL A 1 861 ? 16.302 -25.483 -8.644 1.00 87.19 861 VAL A C 1
ATOM 6831 O O . VAL A 1 861 ? 17.052 -26.202 -7.989 1.00 87.19 861 VAL A O 1
ATOM 6834 N N . HIS A 1 862 ? 15.742 -24.389 -8.122 1.00 87.44 862 HIS A N 1
ATOM 6835 C CA . HIS A 1 862 ? 16.029 -23.933 -6.759 1.00 87.44 862 HIS A CA 1
ATOM 6836 C C . HIS A 1 862 ? 15.417 -24.846 -5.684 1.00 87.44 862 HIS A C 1
ATOM 6838 O O . HIS A 1 862 ? 16.075 -25.119 -4.684 1.00 87.44 862 HIS A O 1
ATOM 6844 N N . ALA A 1 863 ? 14.219 -25.394 -5.912 1.00 86.31 863 ALA A N 1
ATOM 6845 C CA . ALA A 1 863 ? 13.610 -26.384 -5.021 1.00 86.31 863 ALA A CA 1
ATOM 6846 C C . ALA A 1 863 ? 14.444 -27.677 -4.925 1.00 86.31 863 ALA A C 1
ATOM 6848 O O . ALA A 1 863 ? 14.593 -28.249 -3.847 1.00 86.31 863 ALA A O 1
ATOM 6849 N N . HIS A 1 864 ? 15.041 -28.125 -6.035 1.00 85.25 864 HIS A N 1
ATOM 6850 C CA . HIS A 1 864 ? 15.946 -29.273 -6.027 1.00 85.25 864 HIS A CA 1
ATOM 6851 C C . HIS A 1 864 ? 17.281 -28.967 -5.331 1.00 85.25 864 HIS A C 1
ATOM 6853 O O . HIS A 1 864 ? 17.752 -29.793 -4.550 1.00 85.25 864 HIS A O 1
ATOM 6859 N N . LEU A 1 865 ? 17.861 -27.783 -5.573 1.00 84.38 865 LEU A N 1
ATOM 6860 C CA . LEU A 1 865 ? 19.105 -27.327 -4.933 1.00 84.38 865 LEU A CA 1
ATOM 6861 C C . LEU A 1 865 ? 18.969 -27.167 -3.413 1.00 84.38 865 LEU A C 1
ATOM 6863 O O . LEU A 1 865 ? 19.915 -27.467 -2.693 1.00 84.38 865 LEU A O 1
ATOM 6867 N N . ALA A 1 866 ? 17.796 -26.760 -2.923 1.00 80.31 866 ALA A N 1
ATOM 6868 C CA . ALA A 1 866 ? 17.506 -26.702 -1.492 1.00 80.31 866 ALA A CA 1
ATOM 6869 C C . ALA A 1 866 ? 17.518 -28.089 -0.813 1.00 80.31 866 ALA A C 1
ATOM 6871 O O . ALA A 1 866 ? 17.763 -28.177 0.388 1.00 80.31 866 ALA A O 1
ATOM 6872 N N . GLY A 1 867 ? 17.302 -29.173 -1.569 1.00 75.06 867 GLY A N 1
ATOM 6873 C CA . GLY A 1 867 ? 17.427 -30.557 -1.107 1.00 75.06 867 GLY A CA 1
ATOM 6874 C C . GLY A 1 867 ? 16.163 -31.141 -0.458 1.00 75.06 867 GLY A C 1
ATOM 6875 O O . GLY A 1 867 ? 15.467 -30.491 0.315 1.00 75.06 867 GLY A O 1
ATOM 6876 N N . LYS A 1 868 ? 15.900 -32.433 -0.722 1.00 66.75 868 LYS A N 1
ATOM 6877 C CA . LYS A 1 868 ? 14.649 -33.168 -0.396 1.00 66.75 868 LYS A CA 1
ATOM 6878 C C . LYS A 1 868 ? 14.166 -33.139 1.071 1.00 66.75 868 LYS A C 1
ATOM 6880 O O . LYS A 1 868 ? 13.057 -33.598 1.328 1.00 66.75 868 LYS A O 1
ATOM 6885 N N . LYS A 1 869 ? 14.993 -32.713 2.031 1.00 71.25 869 LYS A N 1
ATOM 6886 C CA . LYS A 1 869 ? 14.653 -32.665 3.469 1.00 71.25 869 LYS A CA 1
ATOM 6887 C C . LYS A 1 869 ? 14.363 -31.253 3.985 1.00 71.25 869 LYS A C 1
ATOM 6889 O O . LYS A 1 869 ? 13.799 -31.128 5.069 1.00 71.25 869 LYS A O 1
ATOM 6894 N N . ASN A 1 870 ? 14.744 -30.219 3.240 1.00 79.38 870 ASN A N 1
ATOM 6895 C CA . ASN A 1 870 ? 14.614 -28.837 3.679 1.00 79.38 870 ASN A CA 1
ATOM 6896 C C . ASN A 1 870 ? 13.240 -28.278 3.295 1.00 79.38 870 ASN A C 1
ATOM 6898 O O . ASN A 1 870 ? 12.693 -28.600 2.242 1.00 79.38 870 ASN A O 1
ATOM 6902 N N . LYS A 1 871 ? 12.686 -27.456 4.184 1.00 86.69 871 LYS A N 1
ATOM 6903 C CA . LYS A 1 871 ? 11.334 -26.895 4.107 1.00 86.69 871 LYS A CA 1
ATOM 6904 C C . LYS A 1 871 ? 11.399 -25.376 4.151 1.00 86.69 871 LYS A C 1
ATOM 6906 O O . LYS A 1 871 ? 12.292 -24.834 4.805 1.00 86.69 871 LYS A O 1
ATOM 6911 N N . LEU A 1 872 ? 10.446 -24.707 3.506 1.00 89.31 872 LEU A N 1
ATOM 6912 C CA . LEU A 1 872 ? 10.249 -23.273 3.698 1.00 89.31 872 LEU A CA 1
ATOM 6913 C C . LEU A 1 872 ? 9.820 -22.988 5.144 1.00 89.31 872 LEU A C 1
ATOM 6915 O O . LEU A 1 872 ? 8.917 -23.626 5.691 1.00 89.31 872 LEU A O 1
ATOM 6919 N N . HIS A 1 873 ? 10.488 -22.022 5.768 1.00 90.62 873 HIS A N 1
ATOM 6920 C CA . HIS A 1 873 ? 10.211 -21.570 7.128 1.00 90.62 873 HIS A CA 1
ATOM 6921 C C . HIS A 1 873 ? 10.472 -20.061 7.277 1.00 90.62 873 HIS A C 1
ATOM 6923 O O . HIS A 1 873 ? 11.032 -19.425 6.381 1.00 90.62 873 HIS A O 1
ATOM 6929 N N . GLY A 1 874 ? 10.005 -19.470 8.382 1.00 86.44 874 GLY A N 1
ATOM 6930 C CA . GLY A 1 874 ? 10.271 -18.064 8.716 1.00 86.44 874 GLY A CA 1
ATOM 6931 C C . GLY A 1 874 ? 9.656 -17.016 7.774 1.00 86.44 874 GLY A C 1
ATOM 6932 O O . GLY A 1 874 ? 10.152 -15.897 7.733 1.00 86.44 874 GLY A O 1
ATOM 6933 N N . GLY A 1 875 ? 8.608 -17.351 7.009 1.00 92.12 875 GLY A N 1
ATOM 6934 C CA . GLY A 1 875 ? 7.997 -16.436 6.037 1.00 92.12 875 GLY A CA 1
ATOM 6935 C C . GLY A 1 875 ? 7.385 -15.184 6.676 1.00 92.12 875 GLY A C 1
ATOM 6936 O O . GLY A 1 875 ? 6.341 -15.286 7.320 1.00 92.12 875 GLY A O 1
ATOM 6937 N N . GLN A 1 876 ? 8.004 -14.014 6.480 1.00 91.88 876 GLN A N 1
ATOM 6938 C CA . GLN A 1 876 ? 7.645 -12.745 7.139 1.00 91.88 876 GLN A CA 1
ATOM 6939 C C . GLN A 1 876 ? 7.666 -11.537 6.184 1.00 91.88 876 GLN A C 1
ATOM 6941 O O . GLN A 1 876 ? 8.349 -11.540 5.154 1.00 91.88 876 GLN A O 1
ATOM 6946 N N . PHE A 1 877 ? 6.931 -10.478 6.543 1.00 91.81 877 PHE A N 1
ATOM 6947 C CA . PHE A 1 877 ? 6.981 -9.177 5.865 1.00 91.81 877 PHE A CA 1
ATOM 6948 C C . PHE A 1 877 ? 8.149 -8.315 6.386 1.00 91.81 877 PHE A C 1
ATOM 6950 O O . PHE A 1 877 ? 8.486 -8.349 7.568 1.00 91.81 877 PHE A O 1
ATOM 6957 N N . SER A 1 878 ? 8.728 -7.465 5.531 1.00 86.75 878 SER A N 1
ATOM 6958 C CA . SER A 1 878 ? 9.687 -6.422 5.941 1.00 86.75 878 SER A CA 1
ATOM 6959 C C . SER A 1 878 ? 9.084 -5.478 6.996 1.00 86.75 878 SER A C 1
ATOM 6961 O O . SER A 1 878 ? 8.001 -4.941 6.761 1.00 86.75 878 SER A O 1
ATOM 6963 N N . TRP A 1 879 ? 9.770 -5.224 8.114 1.00 77.06 879 TRP A N 1
ATOM 6964 C CA . TRP A 1 879 ? 9.186 -4.515 9.261 1.00 77.06 879 TRP A CA 1
ATOM 6965 C C . TRP A 1 879 ? 9.158 -2.986 9.095 1.00 77.06 879 TRP A C 1
ATOM 6967 O O . TRP A 1 879 ? 10.196 -2.326 9.036 1.00 77.06 879 TRP A O 1
ATOM 6977 N N . VAL A 1 880 ? 7.949 -2.417 9.058 1.00 68.88 880 VAL A N 1
ATOM 6978 C CA . VAL A 1 880 ? 7.687 -0.995 8.781 1.00 68.88 880 VAL A CA 1
ATOM 6979 C C . VAL A 1 880 ? 6.895 -0.318 9.917 1.00 68.88 880 VAL A C 1
ATOM 6981 O O . VAL A 1 880 ? 6.141 -0.964 10.642 1.00 68.88 880 VAL A O 1
ATOM 6984 N N . THR A 1 881 ? 7.106 0.994 10.079 1.00 59.41 881 THR A N 1
ATOM 6985 C CA . THR A 1 881 ? 6.606 1.835 11.187 1.00 59.41 881 THR A CA 1
ATOM 6986 C C . THR A 1 881 ? 5.132 2.259 11.073 1.00 59.41 881 THR A C 1
ATOM 6988 O O . THR A 1 881 ? 4.570 2.349 9.982 1.00 59.41 881 THR A O 1
ATOM 6991 N N . GLU A 1 882 ? 4.550 2.698 12.202 1.00 58.22 882 GLU A N 1
ATOM 6992 C CA . GLU A 1 882 ? 3.198 3.293 12.324 1.00 58.22 882 GLU A CA 1
ATOM 6993 C C . GLU A 1 882 ? 2.911 4.484 11.377 1.00 58.22 882 GLU A C 1
ATOM 6995 O O . GLU A 1 882 ? 1.776 4.945 11.260 1.00 58.22 882 GLU A O 1
ATOM 7000 N N . GLY A 1 883 ? 3.938 5.046 10.729 1.00 53.62 883 GLY A N 1
ATOM 7001 C CA . GLY A 1 883 ? 3.887 6.296 9.966 1.00 53.62 883 GLY A CA 1
ATOM 7002 C C . GLY A 1 883 ? 3.127 6.245 8.633 1.00 53.62 883 GLY A C 1
ATOM 7003 O O . GLY A 1 883 ? 3.263 7.176 7.840 1.00 53.62 883 GLY A O 1
ATOM 7004 N N . GLY A 1 884 ? 2.366 5.182 8.357 1.00 54.41 884 GLY A N 1
ATOM 7005 C CA . GLY A 1 884 ? 1.612 5.006 7.110 1.00 54.41 884 GLY A CA 1
ATOM 7006 C C . GLY A 1 884 ? 2.463 4.616 5.895 1.00 54.41 884 GLY A C 1
ATOM 7007 O O . GLY A 1 884 ? 2.012 4.765 4.760 1.00 54.41 884 GLY A O 1
ATOM 7008 N N . ARG A 1 885 ? 3.690 4.131 6.120 1.00 65.50 885 ARG A N 1
ATOM 7009 C CA . ARG A 1 885 ? 4.496 3.437 5.103 1.00 65.50 885 ARG A CA 1
ATOM 7010 C C . ARG A 1 885 ? 3.946 2.010 4.914 1.00 65.50 885 ARG A C 1
ATOM 7012 O O . ARG A 1 885 ? 3.356 1.462 5.838 1.00 65.50 885 ARG A O 1
ATOM 7019 N N . GLN A 1 886 ? 4.141 1.419 3.735 1.00 71.44 886 GLN A N 1
ATOM 7020 C CA . GLN A 1 886 ? 3.841 0.001 3.477 1.00 71.44 886 GLN A CA 1
ATOM 7021 C C . GLN A 1 886 ? 5.119 -0.840 3.510 1.00 71.44 886 GLN A C 1
ATOM 7023 O O . GLN A 1 886 ? 6.199 -0.365 3.147 1.00 71.44 886 GLN A O 1
ATOM 7028 N N . GLU A 1 887 ? 4.960 -2.109 3.870 1.00 83.12 887 GLU A N 1
ATOM 7029 C CA . GLU A 1 887 ? 5.942 -3.172 3.685 1.00 83.12 887 GLU A CA 1
ATOM 7030 C C . GLU A 1 887 ? 6.319 -3.322 2.197 1.00 83.12 887 GLU A C 1
ATOM 7032 O O . GLU A 1 887 ? 5.529 -3.004 1.299 1.00 83.12 887 GLU A O 1
ATOM 7037 N N . ARG A 1 888 ? 7.544 -3.787 1.918 1.00 83.56 888 ARG A N 1
ATOM 7038 C CA . ARG A 1 888 ? 8.121 -3.816 0.558 1.00 83.56 888 ARG A CA 1
ATOM 7039 C C . ARG A 1 888 ? 8.661 -5.164 0.119 1.00 83.56 888 ARG A C 1
ATOM 7041 O O . ARG A 1 888 ? 8.652 -5.423 -1.081 1.00 83.56 888 ARG A O 1
ATOM 7048 N N . HIS A 1 889 ? 9.063 -6.018 1.056 1.00 88.75 889 HIS A N 1
ATOM 7049 C CA . HIS A 1 889 ? 9.589 -7.351 0.765 1.00 88.75 889 HIS A CA 1
ATOM 7050 C C . HIS A 1 889 ? 8.929 -8.416 1.623 1.00 88.75 889 HIS A C 1
ATOM 7052 O O . HIS A 1 889 ? 8.453 -8.144 2.726 1.00 88.75 889 HIS A O 1
ATOM 7058 N N . LEU A 1 890 ? 8.954 -9.635 1.098 1.00 92.50 890 LEU A N 1
ATOM 7059 C CA . LEU A 1 890 ? 8.623 -10.870 1.793 1.00 92.50 890 LEU A CA 1
ATOM 7060 C C . LEU A 1 890 ? 9.901 -11.708 1.827 1.00 92.50 890 LEU A C 1
ATOM 7062 O O . LEU A 1 890 ? 10.528 -11.886 0.779 1.00 92.50 890 LEU A O 1
ATOM 7066 N N . VAL A 1 891 ? 10.291 -12.209 2.996 1.00 93.31 891 VAL A N 1
ATOM 7067 C CA . VAL A 1 891 ? 11.470 -13.073 3.153 1.00 93.31 891 VAL A CA 1
ATOM 7068 C C . VAL A 1 891 ? 11.071 -14.415 3.754 1.00 93.31 891 VAL A C 1
ATOM 7070 O O . VAL A 1 891 ? 10.183 -14.465 4.599 1.00 93.31 891 VAL A O 1
ATOM 7073 N N . ALA A 1 892 ? 11.708 -15.496 3.305 1.00 93.62 892 ALA A N 1
ATOM 7074 C CA . ALA A 1 892 ? 11.620 -16.823 3.913 1.00 93.62 892 ALA A CA 1
ATOM 7075 C C . ALA A 1 892 ? 12.944 -17.581 3.741 1.00 93.62 892 ALA A C 1
ATOM 7077 O O . ALA A 1 892 ? 13.714 -17.299 2.820 1.00 93.62 892 ALA A O 1
ATOM 7078 N N . SER A 1 893 ? 13.189 -18.572 4.595 1.00 91.94 893 SER A N 1
ATOM 7079 C CA . SER A 1 893 ? 14.380 -19.427 4.557 1.00 91.94 893 SER A CA 1
ATOM 7080 C C . SER A 1 893 ? 14.051 -20.838 4.069 1.00 91.94 893 SER A C 1
ATOM 7082 O O . SER A 1 893 ? 13.007 -21.389 4.415 1.00 91.94 893 SER A O 1
ATOM 7084 N N . ILE A 1 894 ? 14.955 -21.452 3.297 1.00 90.25 894 ILE A N 1
ATOM 7085 C CA . ILE A 1 894 ? 14.949 -22.894 3.012 1.00 90.25 894 ILE A CA 1
ATOM 7086 C C . ILE A 1 894 ? 16.382 -23.432 2.955 1.00 90.25 894 ILE A C 1
ATOM 7088 O O . ILE A 1 894 ? 17.197 -23.000 2.140 1.00 90.25 894 ILE A O 1
ATOM 7092 N N . GLY A 1 895 ? 16.698 -24.403 3.816 1.00 87.94 895 GLY A N 1
ATOM 7093 C CA . GLY A 1 895 ? 18.054 -24.952 3.903 1.00 87.94 895 GLY A CA 1
ATOM 7094 C C . GLY A 1 895 ? 19.084 -23.835 4.076 1.00 87.94 895 GLY A C 1
ATOM 7095 O O . GLY A 1 895 ? 18.945 -23.000 4.962 1.00 87.94 895 GLY A O 1
ATOM 7096 N N . ASN A 1 896 ? 20.079 -23.783 3.194 1.00 87.44 896 ASN A N 1
ATOM 7097 C CA . ASN A 1 896 ? 21.149 -22.785 3.183 1.00 87.44 896 ASN A CA 1
ATOM 7098 C C . ASN A 1 896 ? 20.882 -21.564 2.266 1.00 87.44 896 ASN A C 1
ATOM 7100 O O . ASN A 1 896 ? 21.823 -20.924 1.798 1.00 87.44 896 ASN A O 1
ATOM 7104 N N . PHE A 1 897 ? 19.616 -21.232 1.978 1.00 88.88 897 PHE A N 1
ATOM 7105 C CA . PHE A 1 897 ? 19.245 -20.076 1.150 1.00 88.88 897 PHE A CA 1
ATOM 7106 C C . PHE A 1 897 ? 18.090 -19.266 1.765 1.00 88.88 897 PHE A C 1
ATOM 7108 O O . PHE A 1 897 ? 17.035 -19.821 2.078 1.00 88.88 897 PHE A O 1
ATOM 7115 N N . SER A 1 898 ? 18.244 -17.942 1.867 1.00 90.38 898 SER A N 1
ATOM 7116 C CA . SER A 1 898 ? 17.113 -17.025 2.080 1.00 90.38 898 SER A CA 1
ATOM 7117 C C . SER A 1 898 ? 16.580 -16.551 0.731 1.00 90.38 898 SER A C 1
ATOM 7119 O O . SER A 1 898 ? 17.351 -16.248 -0.183 1.00 90.38 898 SER A O 1
ATOM 7121 N N . ILE A 1 899 ? 15.259 -16.464 0.602 1.00 92.19 899 ILE A N 1
ATOM 7122 C CA . ILE A 1 899 ? 14.569 -16.001 -0.603 1.00 92.19 899 ILE A CA 1
ATOM 7123 C C . ILE A 1 899 ? 13.843 -14.696 -0.303 1.00 92.19 899 ILE A C 1
ATOM 7125 O O . ILE A 1 899 ? 13.163 -14.588 0.715 1.00 92.19 899 ILE A O 1
ATOM 7129 N N . ILE A 1 900 ? 13.969 -13.725 -1.210 1.00 92.25 900 ILE A N 1
ATOM 7130 C CA . ILE A 1 900 ? 13.382 -12.390 -1.087 1.00 92.25 900 ILE A CA 1
ATOM 7131 C C . ILE A 1 900 ? 12.462 -12.137 -2.287 1.00 92.25 900 ILE A C 1
ATOM 7133 O O . ILE A 1 900 ? 12.931 -12.041 -3.424 1.00 92.25 900 ILE A O 1
ATOM 7137 N N . TRP A 1 901 ? 11.159 -11.989 -2.043 1.00 92.06 901 TRP A N 1
ATOM 7138 C CA . TRP A 1 901 ? 10.192 -11.526 -3.043 1.00 92.06 901 TRP A CA 1
ATOM 7139 C C . TRP A 1 901 ? 9.894 -10.038 -2.842 1.00 92.06 901 TRP A C 1
ATOM 7141 O O . TRP A 1 901 ? 9.563 -9.608 -1.736 1.00 92.06 901 TRP A O 1
ATOM 7151 N N . ASN A 1 902 ? 9.920 -9.262 -3.925 1.00 88.50 902 ASN A N 1
ATOM 7152 C CA . ASN A 1 902 ? 9.479 -7.869 -3.909 1.00 88.50 902 ASN A CA 1
ATOM 7153 C C . ASN A 1 902 ? 7.941 -7.810 -3.842 1.00 88.50 902 ASN A C 1
ATOM 7155 O O . ASN A 1 902 ? 7.237 -8.279 -4.739 1.00 88.50 902 ASN A O 1
ATOM 7159 N N . PHE A 1 903 ? 7.400 -7.211 -2.784 1.00 88.06 903 PHE A N 1
ATOM 7160 C CA . PHE A 1 903 ? 5.963 -7.174 -2.512 1.00 88.06 903 PHE A CA 1
ATOM 7161 C C . PHE A 1 903 ? 5.193 -6.251 -3.476 1.00 88.06 903 PHE A C 1
ATOM 7163 O O . PHE A 1 903 ? 4.021 -6.519 -3.744 1.00 88.06 903 PHE A O 1
ATOM 7170 N N . LYS A 1 904 ? 5.824 -5.215 -4.065 1.00 83.75 904 LYS A N 1
ATOM 7171 C CA . LYS A 1 904 ? 5.218 -4.449 -5.179 1.00 83.75 904 LYS A CA 1
ATOM 7172 C C . LYS A 1 904 ? 5.017 -5.366 -6.396 1.00 83.75 904 LYS A C 1
ATOM 7174 O O . LYS A 1 904 ? 3.916 -5.428 -6.937 1.00 83.75 904 LYS A O 1
ATOM 7179 N N . GLN A 1 905 ? 6.054 -6.116 -6.787 1.00 83.88 905 GLN A N 1
ATOM 7180 C CA . GLN A 1 905 ? 6.011 -7.040 -7.932 1.00 83.88 905 GLN A CA 1
ATOM 7181 C C . GLN A 1 905 ? 5.005 -8.180 -7.721 1.00 83.88 905 GLN A C 1
ATOM 7183 O O . GLN A 1 905 ? 4.222 -8.477 -8.618 1.00 83.88 905 GLN A O 1
ATOM 7188 N N . VAL A 1 906 ? 4.961 -8.771 -6.522 1.00 86.50 906 VAL A N 1
ATOM 7189 C CA . VAL A 1 906 ? 3.990 -9.825 -6.175 1.00 86.50 906 VAL A CA 1
ATOM 7190 C C . VAL A 1 906 ? 2.539 -9.321 -6.250 1.00 86.50 906 VAL A C 1
ATOM 7192 O O . VAL A 1 906 ? 1.665 -10.060 -6.717 1.00 86.50 906 VAL A O 1
ATOM 7195 N N . LYS A 1 907 ? 2.271 -8.073 -5.832 1.00 84.69 907 LYS A N 1
ATOM 7196 C CA . LYS A 1 907 ? 0.930 -7.468 -5.910 1.00 84.69 907 LYS A CA 1
ATOM 7197 C C . LYS A 1 907 ? 0.499 -7.131 -7.345 1.00 84.69 907 LYS A C 1
ATOM 7199 O O . LYS A 1 907 ? -0.668 -7.316 -7.669 1.00 84.69 907 LYS A O 1
ATOM 7204 N N . ASN A 1 908 ? 1.415 -6.714 -8.218 1.00 83.25 908 ASN A N 1
ATOM 7205 C CA . ASN A 1 908 ? 1.107 -6.319 -9.598 1.00 83.25 908 ASN A CA 1
ATOM 7206 C C . ASN A 1 908 ? 0.522 -7.481 -10.438 1.00 83.25 908 ASN A C 1
ATOM 7208 O O . ASN A 1 908 ? 1.247 -8.398 -10.818 1.00 83.25 908 ASN A O 1
ATOM 7212 N N . SER A 1 909 ? -0.774 -7.430 -10.777 1.00 79.25 909 SER A N 1
ATOM 7213 C CA . SER A 1 909 ? -1.437 -8.433 -11.637 1.00 79.25 909 SER A CA 1
ATOM 7214 C C . SER A 1 909 ? -0.821 -8.553 -13.040 1.00 79.25 909 SER A C 1
ATOM 7216 O O . SER A 1 909 ? -0.822 -9.639 -13.612 1.00 79.25 909 SER A O 1
ATOM 7218 N N . ASN A 1 910 ? -0.229 -7.478 -13.572 1.00 77.88 910 ASN A N 1
ATOM 7219 C CA . ASN A 1 910 ? 0.341 -7.416 -14.924 1.00 77.88 910 ASN A CA 1
ATOM 7220 C C . ASN A 1 910 ? 1.797 -7.930 -15.017 1.00 77.88 910 ASN A C 1
ATOM 7222 O O . ASN A 1 910 ? 2.422 -7.841 -16.086 1.00 77.88 910 ASN A O 1
ATOM 7226 N N . HIS A 1 911 ? 2.357 -8.448 -13.915 1.00 79.94 911 HIS A N 1
ATOM 7227 C CA . HIS A 1 911 ? 3.726 -8.971 -13.851 1.00 79.94 911 HIS A CA 1
ATOM 7228 C C . HIS A 1 911 ? 3.921 -10.197 -14.758 1.00 79.94 911 HIS A C 1
ATOM 7230 O O . HIS A 1 911 ? 3.028 -11.035 -14.883 1.00 79.94 911 HIS A O 1
ATOM 7236 N N . GLU A 1 912 ? 5.113 -10.352 -15.347 1.00 78.38 912 GLU A N 1
ATOM 7237 C CA . GLU A 1 912 ? 5.442 -11.479 -16.245 1.00 78.38 912 GLU A CA 1
ATOM 7238 C C . GLU A 1 912 ? 5.167 -12.857 -15.619 1.00 78.38 912 GLU A C 1
ATOM 7240 O O . GLU A 1 912 ? 4.703 -13.765 -16.301 1.00 78.38 912 GLU A O 1
ATOM 7245 N N . CYS A 1 913 ? 5.346 -12.981 -14.299 1.00 79.56 913 CYS A N 1
ATOM 7246 C CA . CYS A 1 913 ? 5.081 -14.199 -13.533 1.00 79.56 913 CYS A CA 1
ATOM 7247 C C . CYS A 1 913 ? 3.613 -14.683 -13.576 1.00 79.56 913 CYS A C 1
ATOM 7249 O O . CYS A 1 913 ? 3.373 -15.800 -13.129 1.00 79.56 913 CYS A O 1
ATOM 7251 N N . TYR A 1 914 ? 2.645 -13.893 -14.066 1.00 81.00 914 TYR A N 1
ATOM 7252 C CA . TYR A 1 914 ? 1.210 -14.221 -13.993 1.00 81.00 914 TYR A CA 1
ATOM 7253 C C . TYR A 1 914 ? 0.463 -14.275 -15.334 1.00 81.00 914 TYR A C 1
ATOM 7255 O O . TYR A 1 914 ? -0.649 -14.794 -15.366 1.00 81.00 914 TYR A O 1
ATOM 7263 N N . ARG A 1 915 ? 1.026 -13.745 -16.430 1.00 68.88 915 ARG A N 1
ATOM 7264 C CA . ARG A 1 915 ? 0.269 -13.405 -17.661 1.00 68.88 915 ARG A CA 1
ATOM 7265 C C . ARG A 1 915 ? -0.395 -14.575 -18.392 1.00 68.88 915 ARG A C 1
ATOM 7267 O O . ARG A 1 915 ? -1.276 -14.341 -19.211 1.00 68.88 915 ARG A O 1
ATOM 7274 N N . THR A 1 916 ? 0.059 -15.795 -18.141 1.00 64.62 916 THR A N 1
ATOM 7275 C CA . THR A 1 916 ? -0.276 -16.995 -18.923 1.00 64.62 916 THR A CA 1
ATOM 7276 C C . THR A 1 916 ? -0.730 -18.181 -18.068 1.00 64.62 916 THR A C 1
ATOM 7278 O O . THR A 1 916 ? -1.000 -19.244 -18.612 1.00 64.62 916 THR A O 1
ATOM 7281 N N . GLN A 1 917 ? -0.842 -18.006 -16.746 1.00 74.50 917 GLN A N 1
ATOM 7282 C CA . GLN A 1 917 ? -1.168 -19.089 -15.815 1.00 74.50 917 GLN A CA 1
ATOM 7283 C C . GLN A 1 917 ? -2.681 -19.269 -15.630 1.00 74.50 917 GLN A C 1
ATOM 7285 O O . GLN A 1 917 ? -3.352 -18.376 -15.112 1.00 74.50 917 GLN A O 1
ATOM 7290 N N . GLU A 1 918 ? -3.182 -20.461 -15.954 1.00 65.81 918 GLU A N 1
ATOM 7291 C CA . GLU A 1 918 ? -4.536 -20.921 -15.619 1.00 65.81 918 GLU A CA 1
ATOM 7292 C C . GLU A 1 918 ? -4.613 -21.318 -14.120 1.00 65.81 918 GLU A C 1
ATOM 7294 O O . GLU A 1 918 ? -3.727 -21.998 -13.588 1.00 65.81 918 GLU A O 1
ATOM 7299 N N . GLY A 1 919 ? -5.672 -20.905 -13.411 1.00 75.00 919 GLY A N 1
ATOM 7300 C CA . GLY A 1 919 ? -5.882 -21.223 -11.987 1.00 75.00 919 GLY A CA 1
ATOM 7301 C C . GLY A 1 919 ? -5.115 -20.353 -10.966 1.00 75.00 919 GLY A C 1
ATOM 7302 O O . GLY A 1 919 ? -5.067 -19.126 -11.066 1.00 75.00 919 GLY A O 1
ATOM 7303 N N . LEU A 1 920 ? -4.589 -20.965 -9.889 1.00 82.06 920 LEU A N 1
ATOM 7304 C CA . LEU A 1 920 ? -3.994 -20.238 -8.750 1.00 82.06 920 LEU A CA 1
ATOM 7305 C C . LEU A 1 920 ? -2.610 -19.649 -9.084 1.00 82.06 920 LEU A C 1
ATOM 7307 O O . LEU A 1 920 ? -1.574 -20.325 -8.993 1.00 82.06 920 LEU A O 1
ATOM 7311 N N . ARG A 1 921 ? -2.612 -18.349 -9.408 1.00 85.94 921 ARG A N 1
ATOM 7312 C CA . ARG A 1 921 ? -1.434 -17.545 -9.767 1.00 85.94 921 ARG A CA 1
ATOM 7313 C C . ARG A 1 921 ? -0.262 -17.752 -8.799 1.00 85.94 921 ARG A C 1
ATOM 7315 O O . ARG A 1 921 ? -0.365 -17.547 -7.587 1.00 85.94 921 ARG A O 1
ATOM 7322 N N . SER A 1 922 ? 0.868 -18.150 -9.371 1.00 88.56 922 SER A N 1
ATOM 7323 C CA . SER A 1 922 ? 2.084 -18.598 -8.698 1.00 88.56 922 SER A CA 1
ATOM 7324 C C . SER A 1 922 ? 3.288 -17.739 -9.114 1.00 88.56 922 SER A C 1
ATOM 7326 O O . SER A 1 922 ? 3.692 -17.735 -10.277 1.00 88.56 922 SER A O 1
ATOM 7328 N N . CYS A 1 923 ? 3.885 -17.017 -8.164 1.00 88.88 923 CYS A N 1
ATOM 7329 C CA . CYS A 1 923 ? 5.030 -16.139 -8.393 1.00 88.88 923 CYS A CA 1
ATOM 7330 C C . CYS A 1 923 ? 6.367 -16.863 -8.180 1.00 88.88 923 CYS A C 1
ATOM 7332 O O . CYS A 1 923 ? 6.669 -17.332 -7.080 1.00 88.88 923 CYS A O 1
ATOM 7334 N N . TYR A 1 924 ? 7.189 -16.863 -9.231 1.00 88.81 924 TYR A N 1
ATOM 7335 C CA . TYR A 1 924 ? 8.553 -17.404 -9.285 1.00 88.81 924 TYR A CA 1
ATOM 7336 C C . TYR A 1 924 ? 9.629 -16.300 -9.385 1.00 88.81 924 TYR A C 1
ATOM 7338 O O . TYR A 1 924 ? 10.779 -16.579 -9.715 1.00 88.81 924 TYR A O 1
ATOM 7346 N N . CYS A 1 925 ? 9.245 -15.042 -9.150 1.00 86.81 925 CYS A N 1
ATOM 7347 C CA . CYS A 1 925 ? 10.063 -13.852 -9.368 1.00 86.81 925 CYS A CA 1
ATOM 7348 C C . CYS A 1 925 ? 10.661 -13.380 -8.022 1.00 86.81 925 CYS A C 1
ATOM 7350 O O . CYS A 1 925 ? 9.972 -12.730 -7.237 1.00 86.81 925 CYS A O 1
ATOM 7352 N N . TYR A 1 926 ? 11.914 -13.760 -7.726 1.00 90.25 926 TYR A N 1
ATOM 7353 C CA . TYR A 1 926 ? 12.575 -13.536 -6.427 1.00 90.25 926 TYR A CA 1
ATOM 7354 C C . TYR A 1 926 ? 14.111 -13.432 -6.520 1.00 90.25 926 TYR A C 1
ATOM 7356 O O . TYR A 1 926 ? 14.719 -13.925 -7.472 1.00 90.25 926 TYR A O 1
ATOM 7364 N N . LYS A 1 927 ? 14.747 -12.831 -5.502 1.00 88.56 927 LYS A N 1
ATOM 7365 C CA . LYS A 1 927 ? 16.210 -12.849 -5.278 1.00 88.56 927 LYS A CA 1
ATOM 7366 C C . LYS A 1 927 ? 16.581 -13.939 -4.255 1.00 88.56 927 LYS A C 1
ATOM 7368 O O . LYS A 1 927 ? 15.746 -14.323 -3.438 1.00 88.56 927 LYS A O 1
ATOM 7373 N N . ILE A 1 928 ? 17.822 -14.433 -4.293 1.00 86.81 928 ILE A N 1
ATOM 7374 C CA . ILE A 1 928 ? 18.366 -15.435 -3.353 1.00 86.81 928 ILE A CA 1
ATOM 7375 C C . ILE A 1 928 ? 19.599 -14.862 -2.643 1.00 86.81 928 ILE A C 1
ATOM 7377 O O . ILE A 1 928 ? 20.472 -14.299 -3.303 1.00 86.81 928 ILE A O 1
ATOM 7381 N N . VAL A 1 929 ? 19.702 -15.094 -1.333 1.00 86.44 929 VAL A N 1
ATOM 7382 C CA . VAL A 1 929 ? 20.934 -14.964 -0.541 1.00 86.44 929 VAL A CA 1
ATOM 7383 C C . VAL A 1 929 ? 21.419 -16.371 -0.162 1.00 86.44 929 VAL A C 1
ATOM 7385 O O . VAL A 1 929 ? 20.725 -17.054 0.594 1.00 86.44 929 VAL A O 1
ATOM 7388 N N . PRO A 1 930 ? 22.561 -16.846 -0.692 1.00 85.50 930 PRO A N 1
ATOM 7389 C CA . PRO A 1 930 ? 23.144 -18.129 -0.313 1.00 85.50 930 PRO A CA 1
ATOM 7390 C C . PRO A 1 930 ? 23.947 -18.043 0.993 1.00 85.50 930 PRO A C 1
ATOM 7392 O O . PRO A 1 930 ? 24.507 -16.998 1.328 1.00 85.50 930 PRO A O 1
ATOM 7395 N N . LYS A 1 931 ? 24.046 -19.176 1.690 1.00 84.69 931 LYS A N 1
ATOM 7396 C CA . LYS A 1 931 ? 24.924 -19.421 2.840 1.00 84.69 931 LYS A CA 1
ATOM 7397 C C . LYS A 1 931 ? 25.614 -20.780 2.710 1.00 84.69 931 LYS A C 1
ATOM 7399 O O . LYS A 1 931 ? 25.152 -21.650 1.971 1.00 84.69 931 LYS A O 1
ATOM 7404 N N . ASP A 1 932 ? 26.709 -20.954 3.444 1.00 80.75 932 ASP A N 1
ATOM 7405 C CA . ASP A 1 932 ? 27.437 -22.227 3.536 1.00 80.75 932 ASP A CA 1
ATOM 7406 C C . ASP A 1 932 ? 26.753 -23.204 4.513 1.00 80.75 932 ASP A C 1
ATOM 7408 O O . ASP A 1 932 ? 26.731 -24.414 4.293 1.00 80.75 932 ASP A O 1
ATOM 7412 N N . GLU A 1 933 ? 26.139 -22.664 5.570 1.00 83.88 933 GLU A N 1
ATOM 7413 C CA . GLU A 1 933 ? 25.363 -23.394 6.578 1.00 83.88 933 GLU A CA 1
ATOM 7414 C C . GLU A 1 933 ? 23.847 -23.253 6.350 1.00 83.88 933 GLU A C 1
ATOM 7416 O O . GLU A 1 933 ? 23.372 -22.313 5.708 1.00 83.88 933 GLU A O 1
ATOM 7421 N N . SER A 1 934 ? 23.060 -24.176 6.917 1.00 85.44 934 SER A N 1
ATOM 7422 C CA . SER A 1 934 ? 21.596 -24.050 6.939 1.00 85.44 934 SER A CA 1
ATOM 7423 C C . SER A 1 934 ? 21.170 -22.836 7.767 1.00 85.44 934 SER A C 1
ATOM 7425 O O . SER A 1 934 ? 21.704 -22.592 8.842 1.00 85.44 934 SER A O 1
ATOM 7427 N N . ILE A 1 935 ? 20.174 -22.097 7.295 1.00 87.62 935 ILE A N 1
ATOM 7428 C CA . ILE A 1 935 ? 19.716 -20.846 7.896 1.00 87.62 935 ILE A CA 1
ATOM 7429 C C . ILE A 1 935 ? 18.652 -21.141 8.960 1.00 87.62 935 ILE A C 1
ATOM 7431 O O . ILE A 1 935 ? 17.661 -21.833 8.701 1.00 87.62 935 ILE A O 1
ATOM 7435 N N . VAL A 1 936 ? 18.889 -20.610 10.160 1.00 85.31 936 VAL A N 1
ATOM 7436 C CA . VAL A 1 936 ? 18.041 -20.719 11.358 1.00 85.31 936 VAL A CA 1
ATOM 7437 C C . VAL A 1 936 ? 16.908 -19.699 11.310 1.00 85.31 936 VAL A C 1
ATOM 7439 O O . VAL A 1 936 ? 15.780 -20.022 11.665 1.00 85.31 936 VAL A O 1
ATOM 7442 N N . ASP A 1 937 ? 17.194 -18.480 10.848 1.00 86.31 937 ASP A N 1
ATOM 7443 C CA . ASP A 1 937 ? 16.216 -17.396 10.724 1.00 86.31 937 ASP A CA 1
ATOM 7444 C C . ASP A 1 937 ? 16.701 -16.341 9.712 1.00 86.31 937 ASP A C 1
ATOM 7446 O O . ASP A 1 937 ? 17.906 -16.179 9.500 1.00 86.31 937 ASP A O 1
ATOM 7450 N N . SER A 1 938 ? 15.781 -15.596 9.101 1.00 90.62 938 SER A N 1
ATOM 7451 C CA . SER A 1 938 ? 16.108 -14.511 8.167 1.00 90.62 938 SER A CA 1
ATOM 7452 C C . SER A 1 938 ? 15.049 -13.415 8.224 1.00 90.62 938 SER A C 1
ATOM 7454 O O . SER A 1 938 ? 13.902 -13.659 7.846 1.00 90.62 938 SER A O 1
ATOM 7456 N N . ARG A 1 939 ? 15.414 -12.212 8.681 1.00 89.69 939 ARG A N 1
ATOM 7457 C CA . ARG A 1 939 ? 14.464 -11.118 8.944 1.00 89.69 939 ARG A CA 1
ATOM 7458 C C . ARG A 1 939 ? 15.050 -9.759 8.594 1.00 89.69 939 ARG A C 1
ATOM 7460 O O . ARG A 1 939 ? 16.230 -9.501 8.811 1.00 89.69 939 ARG A O 1
ATOM 7467 N N . PHE A 1 940 ? 14.205 -8.866 8.093 1.00 88.62 940 PHE A N 1
ATOM 7468 C CA . PHE A 1 940 ? 14.575 -7.465 7.913 1.00 88.62 940 PHE A CA 1
ATOM 7469 C C . PHE A 1 940 ? 14.669 -6.743 9.257 1.00 88.62 940 PHE A C 1
ATOM 7471 O O . PHE A 1 940 ? 13.820 -6.934 10.130 1.00 88.62 940 PHE A O 1
ATOM 7478 N N . MET A 1 941 ? 15.661 -5.864 9.389 1.00 87.00 941 MET A N 1
ATOM 7479 C CA . MET A 1 941 ? 15.684 -4.867 10.454 1.00 87.00 941 MET A CA 1
ATOM 7480 C C . MET A 1 941 ? 14.507 -3.895 10.315 1.00 87.00 941 MET A C 1
ATOM 7482 O O . MET A 1 941 ? 13.912 -3.737 9.247 1.00 87.00 941 MET A O 1
ATOM 7486 N N . HIS A 1 942 ? 14.174 -3.225 11.412 1.00 83.88 942 HIS A N 1
ATOM 7487 C CA . HIS A 1 942 ? 13.140 -2.202 11.430 1.00 83.88 942 HIS A CA 1
ATOM 7488 C C . HIS A 1 942 ? 13.523 -0.993 10.549 1.00 83.88 942 HIS A C 1
ATOM 7490 O O . HIS A 1 942 ? 14.661 -0.527 10.585 1.00 83.88 942 HIS A O 1
ATOM 7496 N N . ASP A 1 943 ? 12.556 -0.442 9.806 1.00 78.31 943 ASP A N 1
ATOM 7497 C CA . ASP A 1 943 ? 12.674 0.681 8.843 1.00 78.31 943 ASP A CA 1
ATOM 7498 C C . ASP A 1 943 ? 13.292 1.992 9.411 1.00 78.31 943 ASP A C 1
ATOM 7500 O O . ASP A 1 943 ? 13.616 2.910 8.656 1.00 78.31 943 ASP A O 1
ATOM 7504 N N . ASN A 1 944 ? 13.532 2.073 10.727 1.00 77.06 944 ASN A N 1
ATOM 7505 C CA . ASN A 1 944 ? 14.399 3.081 11.359 1.00 77.06 944 ASN A CA 1
ATOM 7506 C C . ASN A 1 944 ? 15.877 2.985 10.919 1.00 77.06 944 ASN A C 1
ATOM 7508 O O . ASN A 1 944 ? 16.576 3.997 10.930 1.00 77.06 944 ASN A O 1
ATOM 7512 N N . TYR A 1 945 ? 16.350 1.791 10.545 1.00 77.06 945 TYR A N 1
ATOM 7513 C CA . TYR A 1 945 ? 17.752 1.497 10.219 1.00 77.06 945 TYR A CA 1
ATOM 7514 C C . TYR A 1 945 ? 18.066 1.539 8.711 1.00 77.06 945 TYR A C 1
ATOM 7516 O O . TYR A 1 945 ? 19.174 1.208 8.304 1.00 77.06 945 TYR A O 1
ATOM 7524 N N . ALA A 1 946 ? 17.133 1.994 7.867 1.00 71.06 946 ALA A N 1
ATOM 7525 C CA . ALA A 1 946 ? 17.394 2.201 6.441 1.00 71.06 946 ALA A CA 1
ATOM 7526 C C . ALA A 1 946 ? 18.453 3.301 6.196 1.00 71.06 946 ALA A C 1
ATOM 7528 O O . ALA A 1 946 ? 18.363 4.413 6.729 1.00 71.06 946 ALA A O 1
ATOM 7529 N N . ILE A 1 947 ? 19.461 3.007 5.366 1.00 64.31 947 ILE A N 1
ATOM 7530 C CA . ILE A 1 947 ? 20.567 3.932 5.055 1.00 64.31 947 ILE A CA 1
ATOM 7531 C C . ILE A 1 947 ? 20.070 5.052 4.115 1.00 64.31 947 ILE A C 1
ATOM 7533 O O . ILE A 1 947 ? 19.114 4.910 3.369 1.00 64.31 947 ILE A O 1
ATOM 7537 N N . SER A 1 948 ? 20.759 6.193 4.047 1.00 46.50 948 SER A N 1
ATOM 7538 C CA . SER A 1 948 ? 20.477 7.225 3.028 1.00 46.50 948 SER A CA 1
ATOM 7539 C C . SER A 1 948 ? 20.699 6.793 1.566 1.00 46.50 948 SER A C 1
ATOM 7541 O O . SER A 1 948 ? 20.398 7.575 0.669 1.00 46.50 948 SER A O 1
ATOM 7543 N N . ASN A 1 949 ? 21.309 5.625 1.330 1.00 42.84 949 ASN A N 1
ATOM 7544 C CA . ASN A 1 949 ? 21.800 5.174 0.020 1.00 42.84 949 ASN A CA 1
ATOM 7545 C C . ASN A 1 949 ? 21.073 3.920 -0.499 1.00 42.84 949 ASN A C 1
ATOM 7547 O O . ASN A 1 949 ? 21.079 3.680 -1.701 1.00 42.84 949 ASN A O 1
ATOM 7551 N N . SER A 1 950 ? 20.425 3.157 0.385 1.00 52.19 950 SER A N 1
ATOM 7552 C CA . SER A 1 950 ? 19.388 2.192 0.025 1.00 52.19 950 SER A CA 1
ATOM 7553 C C . SER A 1 950 ? 18.140 2.564 0.813 1.00 52.19 950 SER A C 1
ATOM 7555 O O . SER A 1 950 ? 18.243 2.714 2.028 1.00 52.19 950 SER A O 1
ATOM 7557 N N . PRO A 1 951 ? 16.963 2.719 0.186 1.00 56.16 951 PRO A N 1
ATOM 7558 C CA . PRO A 1 951 ? 15.766 3.169 0.885 1.00 56.16 951 PRO A CA 1
ATOM 7559 C C . PRO A 1 951 ? 15.193 2.110 1.846 1.00 56.16 951 PRO A C 1
ATOM 7561 O O . PRO A 1 951 ? 14.047 2.253 2.268 1.00 56.16 951 PRO A O 1
ATOM 7564 N N . GLU A 1 952 ? 15.920 1.031 2.136 1.00 70.25 952 GLU A N 1
ATOM 7565 C CA . GLU A 1 952 ? 15.461 -0.206 2.770 1.00 70.25 952 GLU A CA 1
ATOM 7566 C C . GLU A 1 952 ? 16.369 -0.553 3.961 1.00 70.25 952 GLU A C 1
ATOM 7568 O O . GLU A 1 952 ? 17.545 -0.190 3.980 1.00 70.25 952 GLU A O 1
ATOM 7573 N N . ALA A 1 953 ? 15.823 -1.224 4.975 1.00 77.19 953 ALA A N 1
ATOM 7574 C CA . ALA A 1 953 ? 16.605 -1.687 6.121 1.00 77.19 953 ALA A CA 1
ATOM 7575 C C . ALA A 1 953 ? 17.359 -2.993 5.782 1.00 77.19 953 ALA A C 1
ATOM 7577 O O . ALA A 1 953 ? 16.860 -3.766 4.955 1.00 77.19 953 ALA A O 1
ATOM 7578 N N . PRO A 1 954 ? 18.517 -3.278 6.412 1.00 84.50 954 PRO A N 1
ATOM 7579 C CA . PRO A 1 954 ? 19.274 -4.501 6.149 1.00 84.50 954 PRO A CA 1
ATOM 7580 C C . PRO A 1 954 ? 18.468 -5.784 6.386 1.00 84.50 954 PRO A C 1
ATOM 7582 O O . PRO A 1 954 ? 17.653 -5.872 7.310 1.00 84.50 954 PRO A O 1
ATOM 7585 N N . LEU A 1 955 ? 18.742 -6.810 5.580 1.00 88.62 955 LEU A N 1
ATOM 7586 C CA . LEU A 1 955 ? 18.331 -8.184 5.850 1.00 88.62 955 LEU A CA 1
ATOM 7587 C C . LEU A 1 955 ? 19.376 -8.850 6.753 1.00 88.62 955 LEU A C 1
ATOM 7589 O O . LEU A 1 955 ? 20.538 -8.975 6.370 1.00 88.62 955 LEU A O 1
ATOM 7593 N N . VAL A 1 956 ? 18.947 -9.320 7.922 1.00 89.19 956 VAL A N 1
ATOM 7594 C CA . VAL A 1 956 ? 19.756 -10.132 8.837 1.00 89.19 956 VAL A CA 1
ATOM 7595 C C . VAL A 1 956 ? 19.468 -11.608 8.573 1.00 89.19 956 VAL A C 1
ATOM 7597 O O . VAL A 1 956 ? 18.309 -12.022 8.513 1.00 89.19 956 VAL A O 1
ATOM 7600 N N . VAL A 1 957 ? 20.524 -12.406 8.431 1.00 89.50 957 VAL A N 1
ATOM 7601 C CA . VAL A 1 957 ? 20.474 -13.857 8.213 1.00 89.50 957 VAL A CA 1
ATOM 7602 C C . VAL A 1 957 ? 21.268 -14.544 9.320 1.00 89.50 957 VAL A C 1
ATOM 7604 O O . VAL A 1 957 ? 22.452 -14.260 9.495 1.00 89.50 957 VAL A O 1
ATOM 7607 N N . ALA A 1 958 ? 20.626 -15.450 10.057 1.00 87.38 958 ALA A N 1
ATOM 7608 C CA . ALA A 1 958 ? 21.244 -16.231 11.124 1.00 87.38 958 ALA A CA 1
ATOM 7609 C C . ALA A 1 958 ? 21.482 -17.681 10.678 1.00 87.38 958 ALA A C 1
ATOM 7611 O O . ALA A 1 958 ? 20.565 -18.378 10.247 1.00 87.38 958 ALA A O 1
ATOM 7612 N N . THR A 1 959 ? 22.716 -18.144 10.831 1.00 87.44 959 THR A N 1
ATOM 7613 C CA . THR A 1 959 ? 23.160 -19.545 10.705 1.00 87.44 959 THR A CA 1
ATOM 7614 C C . THR A 1 959 ? 23.618 -20.039 12.084 1.00 87.44 959 THR A C 1
ATOM 7616 O O . THR A 1 959 ? 23.865 -19.193 12.942 1.00 87.44 959 THR A O 1
ATOM 7619 N N . PRO A 1 960 ? 23.743 -21.353 12.353 1.00 82.56 960 PRO A N 1
ATOM 7620 C CA . PRO A 1 960 ? 24.127 -21.855 13.672 1.00 82.56 960 PRO A CA 1
ATOM 7621 C C . PRO A 1 960 ? 25.380 -21.197 14.257 1.00 82.56 960 PRO A C 1
ATOM 7623 O O . PRO A 1 960 ? 25.400 -20.945 15.459 1.00 82.56 960 PRO A O 1
ATOM 7626 N N . MET A 1 961 ? 26.385 -20.880 13.430 1.00 81.19 961 MET A N 1
ATOM 7627 C CA . MET A 1 961 ? 27.651 -20.296 13.894 1.00 81.19 961 MET A CA 1
ATOM 7628 C C . MET A 1 961 ? 27.785 -18.775 13.698 1.00 81.19 961 MET A C 1
ATOM 7630 O O . MET A 1 961 ? 28.643 -18.157 14.334 1.00 81.19 961 MET A O 1
ATOM 7634 N N . LYS A 1 962 ? 26.996 -18.158 12.804 1.00 84.00 962 LYS A N 1
ATOM 7635 C CA . LYS A 1 962 ? 27.217 -16.773 12.340 1.00 84.00 962 LYS A CA 1
ATOM 7636 C C . LYS A 1 962 ? 25.923 -16.004 12.091 1.00 84.00 962 LYS A C 1
ATOM 7638 O O . LYS A 1 962 ? 24.949 -16.560 11.577 1.00 84.00 962 LYS A O 1
ATOM 7643 N N . VAL A 1 963 ? 25.959 -14.696 12.330 1.00 85.69 963 VAL A N 1
ATOM 7644 C CA . VAL A 1 963 ? 24.968 -13.740 11.815 1.00 85.69 963 VAL A CA 1
ATOM 7645 C C . VAL A 1 963 ? 25.608 -12.893 10.728 1.00 85.69 963 VAL A C 1
ATOM 7647 O O . VAL A 1 963 ? 26.736 -12.431 10.872 1.00 85.69 963 VAL A O 1
ATOM 7650 N N . SER A 1 964 ? 24.872 -12.667 9.646 1.00 86.06 964 SER A N 1
ATOM 7651 C CA . SER A 1 964 ? 25.305 -11.852 8.514 1.00 86.06 964 SER A CA 1
ATOM 7652 C C . SER A 1 964 ? 24.254 -10.803 8.172 1.00 86.06 964 SER A C 1
ATOM 7654 O O . SER A 1 964 ? 23.057 -11.084 8.237 1.00 86.06 964 SER A O 1
ATOM 7656 N N . SER A 1 965 ? 24.700 -9.607 7.793 1.00 86.19 965 SER A N 1
ATOM 7657 C CA . SER A 1 965 ? 23.831 -8.485 7.427 1.00 86.19 965 SER A CA 1
ATOM 7658 C C . SER A 1 965 ? 24.065 -8.066 5.976 1.00 86.19 965 SER A C 1
ATOM 7660 O O . SER A 1 965 ? 25.201 -7.870 5.537 1.00 86.19 965 SER A O 1
ATOM 7662 N N . PHE A 1 966 ? 22.967 -7.943 5.234 1.00 81.56 966 PHE A N 1
ATOM 7663 C CA . PHE A 1 966 ? 22.944 -7.644 3.807 1.00 81.56 966 PHE A CA 1
ATOM 7664 C C . PHE A 1 966 ? 22.139 -6.374 3.551 1.00 81.56 966 PHE A C 1
ATOM 7666 O O . PHE A 1 966 ? 20.923 -6.356 3.768 1.00 81.56 966 PHE A O 1
ATOM 7673 N N . SER A 1 967 ? 22.781 -5.339 3.015 1.00 73.38 967 SER A N 1
ATOM 7674 C CA . SER A 1 967 ? 22.041 -4.241 2.392 1.00 73.38 967 SER A CA 1
ATOM 7675 C C . SER A 1 967 ? 21.543 -4.681 1.018 1.00 73.38 967 SER A C 1
ATOM 7677 O O . SER A 1 967 ? 22.308 -5.167 0.181 1.00 73.38 967 SER A O 1
ATOM 7679 N N . ILE A 1 968 ? 20.246 -4.492 0.770 1.00 66.75 968 ILE A N 1
ATOM 7680 C CA . ILE A 1 968 ? 19.686 -4.597 -0.577 1.00 66.75 968 ILE A CA 1
ATOM 7681 C C . ILE A 1 968 ? 19.996 -3.280 -1.279 1.00 66.75 968 ILE A C 1
ATOM 7683 O O . ILE A 1 968 ? 19.437 -2.247 -0.913 1.00 66.75 968 ILE A O 1
ATOM 7687 N N . GLY A 1 969 ? 20.895 -3.285 -2.260 1.00 52.31 969 GLY A N 1
ATOM 7688 C CA . GLY A 1 969 ? 21.127 -2.094 -3.069 1.00 52.31 969 GLY A CA 1
ATOM 7689 C C . GLY A 1 969 ? 19.914 -1.789 -3.960 1.00 52.31 969 GLY A C 1
ATOM 7690 O O . GLY A 1 969 ? 19.296 -2.728 -4.477 1.00 52.31 969 GLY A O 1
ATOM 7691 N N . PRO A 1 970 ? 19.576 -0.508 -4.212 1.00 39.53 970 PRO A N 1
ATOM 7692 C CA . PRO A 1 970 ? 18.941 -0.174 -5.481 1.00 39.53 970 PRO A CA 1
ATOM 7693 C C . PRO A 1 970 ? 19.905 -0.608 -6.596 1.00 39.53 970 PRO A C 1
ATOM 7695 O O . PRO A 1 970 ? 21.102 -0.312 -6.522 1.00 39.53 970 PRO A O 1
ATOM 7698 N N . GLY A 1 971 ? 19.408 -1.354 -7.584 1.00 36.47 971 GLY A N 1
ATOM 7699 C CA . GLY A 1 971 ? 20.230 -1.795 -8.710 1.00 36.47 971 GLY A CA 1
ATOM 7700 C C . GLY A 1 971 ? 20.779 -0.587 -9.474 1.00 36.47 971 GLY A C 1
ATOM 7701 O O . GLY A 1 971 ? 20.086 0.418 -9.628 1.00 36.47 971 GLY A O 1
ATOM 7702 N N . GLN A 1 972 ? 22.036 -0.665 -9.919 1.00 26.78 972 GLN A N 1
ATOM 7703 C CA . GLN A 1 972 ? 22.627 0.337 -10.818 1.00 26.78 972 GLN A CA 1
ATOM 7704 C C . GLN A 1 972 ? 22.263 0.066 -12.270 1.00 26.78 972 GLN A C 1
ATOM 7706 O O . GLN A 1 972 ? 22.144 -1.126 -12.618 1.00 26.78 972 GLN A O 1
#

Radius of gyration: 36.5 Å; chains: 1; bounding box: 92×106×107 Å

Organism: Taxus chinensis (NCBI:txid29808)